Protein AF-0000000076585531 (afdb_homodimer)

pLDDT: mean 82.22, std 20.52, range [19.36, 98.75]

Nearest PDB structures (foldseek):
  4xlo-assembly1_C  TM=8.879E-01  e=3.091E-32  Streptomyces maritimus
  6fyc-assembly1_B-2  TM=8.913E-01  e=2.732E-31  Streptomyces maritimus
  6fye-assembly1_B-2  TM=8.883E-01  e=2.732E-31  Streptomyces maritimus
  6fyd-assembly1_D  TM=8.866E-01  e=3.889E-31  Streptomyces maritimus
  6fyf-assembly3_C  TM=8.862E-01  e=4.641E-31  Streptomyces maritimus

Foldseek 3Di:
DPPPDDDPPDDPPPPPPCPPPPPPPDPPPPQDADDPVLQVVLCVQADPVKDKDAPPDPVQVVVQQALANLDGADENIEIEGLFPSSQLSLLQSCVVVVFFEAEDALRLFNARQRDHHHHHHYYDLNLFDKADDVVQQKIKTWQNHFLLSHAVCQCPVPQWHAAAAQARSHTCQQQQQQFHFHLCCLPANTRVLFWAKWWFQFSNRWTWIAGCQAIFGWDQDPVRHPPIDGDPDGDSDNLLSQCSRNQGHFQTGGTTMIMGGIGRWQQKKKKKKKKFFAQDPVCPVVLVLCQQAPLALVLLVQLDSQKWWKWWAFQACQQDPPPPQPRPPSNRGRGMTMIMMMGRHHDNCSCVPRVSNVCSVPPDDVVDDVSGMDMDMDIARTPSRVSVVPHPPDSSYLKAKWKFFAFSVRSHSVVSVLVVVLLVLLCVLQPPCPPDPQCCKTWIKMKIQRAHRCHQPPPCNVSHQFAPSRSRGRIMIMTMIGGDDPVRNVSRLQSNQVSCVVVCVVGQATRPSTHYDDDNGNPPPCLQCRSRNPCNVSSLVSSCVRPVPRSTDGVSGRPDDPVVD/DPDDPDDPPDCPPPPPPCPPPPPPPDPPPPQDADDPVLQVVLCVQADPVKDKDAPPDPVQVVPQQALANLDGARENIEIEGLFPSSQLSLLQSCVVVVFFEAEDALRLFNARQRDHHHHHHYYDLNLFDKADDLVQQKIKTWQNHFLLSHAVCQCPVPQWHAAAAQARSHTCFQQQQQFHFHLCCLPANTRVLFWAKWWFQFSNRWTWIAGCQAIFGWDQDPVRPPPIDGDPDGDSDNLLSQCSRNQGHFQTGGTTMIMGGIGRWQQKKKKKKKKFFAQDPVCPVVLVLCQQAPLALVLLVQLDSQKWWKWKFFQCPQQQPPPPQDRPPSNRGRGMTMIMMMGRHHDNCSCVPRVSNVCSVPPDDPVDDVSGMDMDMDIARTPSRVSVVPHPPDSSYLKAKWKFFAFSVRSHSVVSVLVVVLLVLLCVLQPPCPPDPQCCKTWIKMKIQRAHRCHQPPPCNVSHQFAPSRSRGRIMIMTMIGGDDPVRNVSRLQSNQVSCVVVCVVGQATRPSTHYDDDNGNPPPCLQCRSRNPCSVSSLVSSCVRPVPRSTDGVSGRPDDPVVD

InterPro domains:
  IPR006093 Oxygen oxidoreductase covalent FAD-binding site [PS00862] (75-108)
  IPR006094 FAD linked oxidase, N-terminal [PF01565] (75-210)
  IPR012951 Berberine/berberine-like [PF08031] (511-549)
  IPR016166 FAD-binding domain, PCMH-type [PS51387] (71-265)
  IPR016169 FAD-binding, type PCMH, subdomain 2 [G3DSA:3.30.465.10] (42-291)
  IPR016169 FAD-binding, type PCMH, subdomain 2 [G3DSA:3.30.465.10] (484-555)
  IPR036318 FAD-binding, type PCMH-like superfamily [SSF56176] (60-265)
  IPR050416 FAD-linked Oxidoreductases in Biosynthetic Pathways [PTHR42973] (27-550)

Structure (mmCIF, N/CA/C/O backbone):
data_AF-0000000076585531-model_v1
#
loop_
_entity.id
_entity.type
_entity.pdbx_description
1 polymer 'FAD-binding PCMH-type domain-containing protein'
#
loop_
_atom_site.group_PDB
_atom_site.id
_atom_site.type_symbol
_atom_site.label_atom_id
_atom_site.label_alt_id
_atom_site.label_comp_id
_atom_site.label_asym_id
_atom_site.label_entity_id
_atom_site.label_seq_id
_atom_site.pdbx_PDB_ins_code
_atom_site.Cartn_x
_atom_site.Cartn_y
_atom_site.Cartn_z
_atom_site.occupancy
_atom_site.B_iso_or_equiv
_atom_site.auth_seq_id
_atom_site.auth_comp_id
_atom_site.auth_asym_id
_atom_site.auth_atom_id
_atom_site.pdbx_PDB_model_num
ATOM 1 N N . MET A 1 1 ? 70.5 24.875 26.531 1 22.2 1 MET A N 1
ATOM 2 C CA . MET A 1 1 ? 70 23.5 26.531 1 22.2 1 MET A CA 1
ATOM 3 C C . MET A 1 1 ? 68.438 23.453 26.375 1 22.2 1 MET A C 1
ATOM 5 O O . MET A 1 1 ? 67.875 22.375 26.359 1 22.2 1 MET A O 1
ATOM 9 N N . ALA A 1 2 ? 67.812 24.469 26.953 1 22.58 2 ALA A N 1
ATOM 10 C CA . ALA A 1 2 ? 66.375 24.688 27.141 1 22.58 2 ALA A CA 1
ATOM 11 C C . ALA A 1 2 ? 65.625 24.516 25.828 1 22.58 2 ALA A C 1
ATOM 13 O O . ALA A 1 2 ? 64.5 24.062 25.828 1 22.58 2 ALA A O 1
ATOM 14 N N . LEU A 1 3 ? 66.188 25.219 24.75 1 21.23 3 LEU A N 1
ATOM 15 C CA . LEU A 1 3 ? 65.438 25.766 23.594 1 21.23 3 LEU A CA 1
ATOM 16 C C . LEU A 1 3 ? 65.062 24.656 22.609 1 21.23 3 LEU A C 1
ATOM 18 O O . LEU A 1 3 ? 65.688 24.578 21.516 1 21.23 3 LEU A O 1
ATOM 22 N N . VAL A 1 4 ? 65.125 23.359 23.125 1 22.39 4 VAL A N 1
ATOM 23 C CA . VAL A 1 4 ? 65.062 22.172 22.297 1 22.39 4 VAL A CA 1
ATOM 24 C C . VAL A 1 4 ? 63.844 22.297 21.359 1 22.39 4 VAL A C 1
ATOM 26 O O . VAL A 1 4 ? 63.906 21.969 20.172 1 22.39 4 VAL A O 1
ATOM 29 N N . GLN A 1 5 ? 62.656 22.219 21.984 1 20.77 5 GLN A N 1
ATOM 30 C CA . GLN A 1 5 ? 61.562 21.359 21.5 1 20.77 5 GLN A CA 1
ATOM 31 C C . GLN A 1 5 ? 60.844 22.016 20.344 1 20.77 5 GLN A C 1
ATOM 33 O O . GLN A 1 5 ? 59.906 22.781 20.547 1 20.77 5 GLN A O 1
ATOM 38 N N . GLN A 1 6 ? 61.5 22.578 19.391 1 20.25 6 GLN A N 1
ATOM 39 C CA . GLN A 1 6 ? 60.938 23.406 18.328 1 20.25 6 GLN A CA 1
ATOM 40 C C . GLN A 1 6 ? 59.844 22.672 17.578 1 20.25 6 GLN A C 1
ATOM 42 O O . GLN A 1 6 ? 59.812 21.438 17.531 1 20.25 6 GLN A O 1
ATOM 47 N N . LYS A 1 7 ? 58.938 23.453 16.719 1 22.92 7 LYS A N 1
ATOM 48 C CA . LYS A 1 7 ? 57.656 23.641 16.016 1 22.92 7 LYS A CA 1
ATOM 49 C C . LYS A 1 7 ? 57.594 22.766 14.766 1 22.92 7 LYS A C 1
ATOM 51 O O . LYS A 1 7 ? 58.094 23.156 13.703 1 22.92 7 LYS A O 1
ATOM 56 N N . MET A 1 8 ? 57.938 21.562 14.766 1 19.36 8 MET A N 1
ATOM 57 C CA . MET A 1 8 ? 57.812 20.875 13.484 1 19.36 8 MET A CA 1
ATOM 58 C C . MET A 1 8 ? 56.406 20.984 12.945 1 19.36 8 MET A C 1
ATOM 60 O O . MET A 1 8 ? 55.5 20.312 13.438 1 19.36 8 MET A O 1
ATOM 64 N N . ARG A 1 9 ? 55.875 22.062 12.414 1 21.22 9 ARG A N 1
ATOM 65 C CA . ARG A 1 9 ? 54.594 22.5 11.875 1 21.22 9 ARG A CA 1
ATOM 66 C C . ARG A 1 9 ? 54.219 21.703 10.633 1 21.22 9 ARG A C 1
ATOM 68 O O . ARG A 1 9 ? 53.156 21.922 10.047 1 21.22 9 ARG A O 1
ATOM 75 N N . ILE A 1 10 ? 55.031 20.906 9.977 1 20.38 10 ILE A N 1
ATOM 76 C CA . ILE A 1 10 ? 54.75 20.938 8.539 1 20.38 10 ILE A CA 1
ATOM 77 C C . ILE A 1 10 ? 53.281 20.578 8.281 1 20.38 10 ILE A C 1
ATOM 79 O O . ILE A 1 10 ? 52.656 19.953 9.125 1 20.38 10 ILE A O 1
ATOM 83 N N . ALA A 1 11 ? 52.938 20.234 6.777 1 19.75 11 ALA A N 1
ATOM 84 C CA . ALA A 1 11 ? 52.156 20.422 5.559 1 19.75 11 ALA A CA 1
ATOM 85 C C . ALA A 1 11 ? 51.062 19.344 5.438 1 19.75 11 ALA A C 1
ATOM 87 O O . ALA A 1 11 ? 51.344 18.234 4.992 1 19.75 11 ALA A O 1
ATOM 88 N N . ALA A 1 12 ? 50.531 18.844 6.438 1 21.11 12 ALA A N 1
ATOM 89 C CA . ALA A 1 12 ? 49.562 17.828 6.086 1 21.11 12 ALA A CA 1
ATOM 90 C C . ALA A 1 12 ? 48.562 18.344 5.051 1 21.11 12 ALA A C 1
ATOM 92 O O . ALA A 1 12 ? 47.844 19.328 5.297 1 21.11 12 ALA A O 1
ATOM 93 N N . ILE A 1 13 ? 48.875 18.281 3.744 1 21.69 13 ILE A N 1
ATOM 94 C CA . ILE A 1 13 ? 48.062 18.5 2.541 1 21.69 13 ILE A CA 1
ATOM 95 C C . ILE A 1 13 ? 46.719 17.812 2.686 1 21.69 13 ILE A C 1
ATOM 97 O O . ILE A 1 13 ? 46.656 16.594 2.797 1 21.69 13 ILE A O 1
ATOM 101 N N . ALA A 1 14 ? 45.781 18.469 3.354 1 22.55 14 ALA A N 1
ATOM 102 C CA . ALA A 1 14 ? 44.375 18.125 3.332 1 22.55 14 ALA A CA 1
ATOM 103 C C . ALA A 1 14 ? 43.906 17.891 1.903 1 22.55 14 ALA A C 1
ATOM 105 O O . ALA A 1 14 ? 43.906 18.812 1.081 1 22.55 14 ALA A O 1
ATOM 106 N N . VAL A 1 15 ? 44.188 16.766 1.326 1 21.92 15 VAL A N 1
ATOM 107 C CA . VAL A 1 15 ? 43.531 16.391 0.083 1 21.92 15 VAL A CA 1
ATOM 108 C C . VAL A 1 15 ? 42.031 16.766 0.156 1 21.92 15 VAL A C 1
ATOM 110 O O . VAL A 1 15 ? 41.281 16.188 0.952 1 21.92 15 VAL A O 1
ATOM 113 N N . LEU A 1 16 ? 41.75 18.062 -0.037 1 24.06 16 LEU A N 1
ATOM 114 C CA . LEU A 1 16 ? 40.469 18.625 -0.363 1 24.06 16 LEU A CA 1
ATOM 115 C C . LEU A 1 16 ? 39.781 17.828 -1.474 1 24.06 16 LEU A C 1
ATOM 117 O O . LEU A 1 16 ? 40.25 17.828 -2.615 1 24.06 16 LEU A O 1
ATOM 121 N N . LEU A 1 17 ? 39.438 16.641 -1.164 1 25.02 17 LEU A N 1
ATOM 122 C CA . LEU A 1 17 ? 38.531 16.062 -2.146 1 25.02 17 LEU A CA 1
ATOM 123 C C . LEU A 1 17 ? 37.406 17.031 -2.521 1 25.02 17 LEU A C 1
ATOM 125 O O . LEU A 1 17 ? 36.594 17.391 -1.678 1 25.02 17 LEU A O 1
ATOM 129 N N . LEU A 1 18 ? 37.688 17.953 -3.451 1 24.36 18 LEU A N 1
ATOM 130 C CA . LEU A 1 18 ? 36.844 18.875 -4.191 1 24.36 18 LEU A CA 1
ATOM 131 C C . LEU A 1 18 ? 35.656 18.141 -4.789 1 24.36 18 LEU A C 1
ATOM 133 O O . LEU A 1 18 ? 35.812 17.344 -5.715 1 24.36 18 LEU A O 1
ATOM 137 N N . CYS A 1 19 ? 34.844 17.641 -3.959 1 27.42 19 CYS A N 1
ATOM 138 C CA . CYS A 1 19 ? 33.562 17.5 -4.598 1 27.42 19 CYS A CA 1
ATOM 139 C C . CYS A 1 19 ? 33.094 18.812 -5.207 1 27.42 19 CYS A C 1
ATOM 141 O O . CYS A 1 19 ? 32.688 19.734 -4.488 1 27.42 19 CYS A O 1
ATOM 143 N N . SER A 1 20 ? 33.906 19.359 -6.223 1 26.06 20 SER A N 1
ATOM 144 C CA . SER A 1 20 ? 33.406 20.516 -6.957 1 26.06 20 SER A CA 1
ATOM 145 C C . SER A 1 20 ? 31.922 20.406 -7.262 1 26.06 20 SER A C 1
ATOM 147 O O . SER A 1 20 ? 31.469 19.375 -7.789 1 26.06 20 SER A O 1
ATOM 149 N N . VAL A 1 21 ? 31.297 21.156 -6.617 1 29.5 21 VAL A N 1
ATOM 150 C CA . VAL A 1 21 ? 29.906 21.484 -6.91 1 29.5 21 VAL A CA 1
ATOM 151 C C . VAL A 1 21 ? 29.797 22.031 -8.336 1 29.5 21 VAL A C 1
ATOM 153 O O . VAL A 1 21 ? 30.016 23.219 -8.562 1 29.5 21 VAL A O 1
ATOM 156 N N . ALA A 1 22 ? 30.469 21.547 -9.406 1 26.53 22 ALA A N 1
ATOM 157 C CA . ALA A 1 22 ? 29.922 22.078 -10.656 1 26.53 22 ALA A CA 1
ATOM 158 C C . ALA A 1 22 ? 28.406 21.938 -10.688 1 26.53 22 ALA A C 1
ATOM 160 O O . ALA A 1 22 ? 27.875 20.844 -10.5 1 26.53 22 ALA A O 1
ATOM 161 N N . ALA A 1 23 ? 27.719 23.047 -10.422 1 28.56 23 ALA A N 1
ATOM 162 C CA . ALA A 1 23 ? 26.359 23.328 -10.836 1 28.56 23 ALA A CA 1
ATOM 163 C C . ALA A 1 23 ? 26.109 22.875 -12.273 1 28.56 23 ALA A C 1
ATOM 165 O O . ALA A 1 23 ? 26.281 23.641 -13.219 1 28.56 23 ALA A O 1
ATOM 166 N N . SER A 1 24 ? 26.812 21.922 -12.859 1 28.08 24 SER A N 1
ATOM 167 C CA . SER A 1 24 ? 26.391 21.656 -14.227 1 28.08 24 SER A CA 1
ATOM 168 C C . SER A 1 24 ? 24.875 21.5 -14.32 1 28.08 24 SER A C 1
ATOM 170 O O . SER A 1 24 ? 24.234 21.047 -13.375 1 28.08 24 SER A O 1
ATOM 172 N N . VAL A 1 25 ? 24.156 22.281 -15.227 1 28.09 25 VAL A N 1
ATOM 173 C CA . VAL A 1 25 ? 22.781 22.219 -15.695 1 28.09 25 VAL A CA 1
ATOM 174 C C . VAL A 1 25 ? 22.312 20.766 -15.734 1 28.09 25 VAL A C 1
ATOM 176 O O . VAL A 1 25 ? 21.109 20.5 -15.742 1 28.09 25 VAL A O 1
ATOM 179 N N . HIS A 1 26 ? 23.172 19.875 -16.391 1 28.83 26 HIS A N 1
ATOM 180 C CA . HIS A 1 26 ? 22.703 18.531 -16.719 1 28.83 26 HIS A CA 1
ATOM 181 C C . HIS A 1 26 ? 22.609 17.656 -15.469 1 28.83 26 HIS A C 1
ATOM 183 O O . HIS A 1 26 ? 23.453 17.75 -14.578 1 28.83 26 HIS A O 1
ATOM 189 N N . GLY A 1 27 ? 21.484 17.156 -14.977 1 33.09 27 GLY A N 1
ATOM 190 C CA . GLY A 1 27 ? 20.75 16.297 -14.062 1 33.09 27 GLY A CA 1
ATOM 191 C C . GLY A 1 27 ? 21.578 15.125 -13.555 1 33.09 27 GLY A C 1
ATOM 192 O O . GLY A 1 27 ? 21.047 14.148 -13.039 1 33.09 27 GLY A O 1
ATOM 193 N N . GLN A 1 28 ? 22.812 14.961 -13.977 1 34.81 28 GLN A N 1
ATOM 194 C CA . GLN A 1 28 ? 23.375 13.688 -13.555 1 34.81 28 GLN A CA 1
ATOM 195 C C . GLN A 1 28 ? 23.75 13.703 -12.078 1 34.81 28 GLN A C 1
ATOM 197 O O . GLN A 1 28 ? 24.828 14.18 -11.711 1 34.81 28 GLN A O 1
ATOM 202 N N . GLN A 1 29 ? 22.922 14 -11.133 1 38.5 29 GLN A N 1
ATOM 203 C CA . GLN A 1 29 ? 23.266 13.977 -9.711 1 38.5 29 GLN A CA 1
ATOM 204 C C . GLN A 1 29 ? 23.906 12.641 -9.328 1 38.5 29 GLN A C 1
ATOM 206 O O . GLN A 1 29 ? 23.266 11.586 -9.445 1 38.5 29 GLN A O 1
ATOM 211 N N . GLN A 1 30 ? 25.156 12.445 -9.523 1 41.59 30 GLN A N 1
ATOM 212 C CA . GLN A 1 30 ? 25.844 11.375 -8.812 1 41.59 30 GLN A CA 1
ATOM 213 C C . GLN A 1 30 ? 25.391 11.305 -7.352 1 41.59 30 GLN A C 1
ATOM 215 O O . GLN A 1 30 ? 25.219 12.344 -6.699 1 41.59 30 GLN A O 1
ATOM 220 N N . GLN A 1 31 ? 24.641 10.406 -6.953 1 52.28 31 GLN A N 1
ATOM 221 C CA . GLN A 1 31 ? 24.328 10.25 -5.539 1 52.28 31 GLN A CA 1
ATOM 222 C C . GLN A 1 31 ? 25.531 10.578 -4.664 1 52.28 31 GLN A C 1
ATOM 224 O O . GLN A 1 31 ? 26.484 9.797 -4.598 1 52.28 31 GLN A O 1
ATOM 229 N N . CYS A 1 32 ? 25.828 11.875 -4.391 1 58.28 32 CYS A N 1
ATOM 230 C CA . CYS A 1 32 ? 26.891 12.266 -3.471 1 58.28 32 CYS A CA 1
ATOM 231 C C . CYS A 1 32 ? 26.688 11.656 -2.092 1 58.28 32 CYS A C 1
ATOM 233 O O . CYS A 1 32 ? 25.578 11.734 -1.54 1 58.28 32 CYS A O 1
ATOM 235 N N . ARG A 1 33 ? 27.406 10.555 -1.757 1 67.88 33 ARG A N 1
ATOM 236 C CA . ARG A 1 33 ? 27.438 9.938 -0.435 1 67.88 33 ARG A CA 1
ATOM 237 C C . ARG A 1 33 ? 28.359 10.703 0.511 1 67.88 33 ARG A C 1
ATOM 239 O O . ARG A 1 33 ? 29.391 11.211 0.095 1 67.88 33 ARG A O 1
ATOM 246 N N . LEU A 1 34 ? 27.75 10.898 1.675 1 79.25 34 LEU A N 1
ATOM 247 C CA . LEU A 1 34 ? 28.609 11.438 2.727 1 79.25 34 LEU A CA 1
ATOM 248 C C . LEU A 1 34 ? 29.859 10.586 2.912 1 79.25 34 LEU A C 1
ATOM 250 O O . LEU A 1 34 ? 29.766 9.367 3.102 1 79.25 34 LEU A O 1
ATOM 254 N N . GLY A 1 35 ? 31 11.102 2.742 1 79.44 35 GLY A N 1
ATOM 255 C CA . GLY A 1 35 ? 32.219 10.359 2.955 1 79.44 35 GLY A CA 1
ATOM 256 C C . GLY A 1 35 ? 32.312 9.719 4.328 1 79.44 35 GLY A C 1
ATOM 257 O O . GLY A 1 35 ? 31.703 10.211 5.285 1 79.44 35 GLY A O 1
ATOM 258 N N . ASP A 1 36 ? 33.031 8.711 4.453 1 85.62 36 ASP A N 1
ATOM 259 C CA . ASP A 1 36 ? 33.156 7.934 5.684 1 85.62 36 ASP A CA 1
ATOM 260 C C . ASP A 1 36 ? 33.656 8.812 6.832 1 85.62 36 ASP A C 1
ATOM 262 O O . ASP A 1 36 ? 33.188 8.68 7.965 1 85.62 36 ASP A O 1
ATOM 266 N N . SER A 1 37 ? 34.594 9.68 6.555 1 89.06 37 SER A N 1
ATOM 267 C CA . SER A 1 37 ? 35.125 10.555 7.594 1 89.06 37 SER A CA 1
ATOM 268 C C . SER A 1 37 ? 34.062 11.516 8.109 1 89.06 37 SER A C 1
ATOM 270 O O . SER A 1 37 ? 33.938 11.727 9.32 1 89.06 37 SER A O 1
ATOM 272 N N . LEU A 1 38 ? 33.312 12.078 7.203 1 92 38 LEU A N 1
ATOM 273 C CA . LEU A 1 38 ? 32.25 13 7.59 1 92 38 LEU A CA 1
ATOM 274 C C . LEU A 1 38 ? 31.141 12.266 8.344 1 92 38 LEU A C 1
ATOM 276 O O . LEU A 1 38 ? 30.578 12.805 9.305 1 92 38 LEU A O 1
ATOM 280 N N . ALA A 1 39 ? 30.906 11.078 7.91 1 93.19 39 ALA A N 1
ATOM 281 C CA . ALA A 1 39 ? 29.906 10.266 8.609 1 93.19 39 ALA A CA 1
ATOM 282 C C . ALA A 1 39 ? 30.344 9.977 10.047 1 93.19 39 ALA A C 1
ATOM 284 O O . ALA A 1 39 ? 29.531 10.055 10.977 1 93.19 39 ALA A O 1
ATOM 285 N N . ALA A 1 40 ? 31.578 9.656 10.211 1 94 40 ALA A N 1
ATOM 286 C CA . ALA A 1 40 ? 32.125 9.398 11.539 1 94 40 ALA A CA 1
ATOM 287 C C . ALA A 1 40 ? 32.062 10.648 12.406 1 94 40 ALA A C 1
ATOM 289 O O . ALA A 1 40 ? 31.75 10.578 13.594 1 94 40 ALA A O 1
ATOM 290 N N . GLU A 1 41 ? 32.375 11.781 11.805 1 95.62 41 GLU A N 1
ATOM 291 C CA . GLU A 1 41 ? 32.281 13.055 12.516 1 95.62 41 GLU A CA 1
ATOM 292 C C . GLU A 1 41 ? 30.859 13.32 12.992 1 95.62 41 GLU A C 1
ATOM 294 O O . GLU A 1 41 ? 30.641 13.688 14.148 1 95.62 41 GLU A O 1
ATOM 299 N N . LEU A 1 42 ? 29.938 13.141 12.109 1 97.19 42 LEU A N 1
ATOM 300 C CA . LEU A 1 42 ? 28.531 13.336 12.461 1 97.19 42 LEU A CA 1
ATOM 301 C C . LEU A 1 42 ? 28.125 12.43 13.617 1 97.19 42 LEU A C 1
ATOM 303 O O . LEU A 1 42 ? 27.531 12.883 14.594 1 97.19 42 LEU A O 1
ATOM 307 N N . ARG A 1 43 ? 28.516 11.188 13.531 1 96.31 43 ARG A N 1
ATOM 308 C CA . ARG A 1 43 ? 28.188 10.211 14.562 1 96.31 43 ARG A CA 1
ATOM 309 C C . ARG A 1 43 ? 28.766 10.609 15.914 1 96.31 43 ARG A C 1
ATOM 311 O O . ARG A 1 43 ? 28.125 10.453 16.953 1 96.31 43 ARG A O 1
ATOM 318 N N . SER A 1 44 ? 29.922 11.109 15.867 1 96.25 44 SER A N 1
ATOM 319 C CA . SER A 1 44 ? 30.609 11.461 17.109 1 96.25 44 SER A CA 1
ATOM 320 C C . SER A 1 44 ? 29.922 12.633 17.797 1 96.25 44 SER A C 1
ATOM 322 O O . SER A 1 44 ? 30.125 12.844 19 1 96.25 44 SER A O 1
ATOM 324 N N . GLN A 1 45 ? 29.172 13.414 17.078 1 95.75 45 GLN A N 1
ATOM 325 C CA . GLN A 1 45 ? 28.531 14.602 17.625 1 95.75 45 GLN A CA 1
ATOM 326 C C . GLN A 1 45 ? 27.141 14.266 18.188 1 95.75 45 GLN A C 1
ATOM 328 O O . GLN A 1 45 ? 26.5 15.102 18.812 1 95.75 45 GLN A O 1
ATOM 333 N N . LEU A 1 46 ? 26.688 13.047 17.938 1 96.12 46 LEU A N 1
ATOM 334 C CA . LEU A 1 46 ? 25.344 12.641 18.344 1 96.12 46 LEU A CA 1
ATOM 335 C C . LEU A 1 46 ? 25.406 11.648 19.5 1 96.12 46 LEU A C 1
ATOM 337 O O . LEU A 1 46 ? 26.438 11.008 19.719 1 96.12 46 LEU A O 1
ATOM 341 N N . ARG A 1 47 ? 24.344 11.562 20.188 1 93.06 47 ARG A N 1
ATOM 342 C CA . ARG A 1 47 ? 24.234 10.547 21.234 1 93.06 47 ARG A CA 1
ATOM 343 C C . ARG A 1 47 ? 24.188 9.148 20.625 1 93.06 47 ARG A C 1
ATOM 345 O O . ARG A 1 47 ? 23.719 8.969 19.5 1 93.06 47 ARG A O 1
ATOM 352 N N . PRO A 1 48 ? 24.656 8.164 21.438 1 92.38 48 PRO A N 1
ATOM 353 C CA . PRO A 1 48 ? 24.703 6.793 20.922 1 92.38 48 PRO A CA 1
ATOM 354 C C . PRO A 1 48 ? 23.312 6.238 20.578 1 92.38 48 PRO A C 1
ATOM 356 O O . PRO A 1 48 ? 23.203 5.336 19.75 1 92.38 48 PRO A O 1
ATOM 359 N N . GLU A 1 49 ? 22.312 6.777 21.188 1 92.94 49 GLU A N 1
ATOM 360 C CA . GLU A 1 49 ? 20.953 6.301 20.953 1 92.94 49 GLU A CA 1
ATOM 361 C C . GLU A 1 49 ? 20.422 6.805 19.625 1 92.94 49 GLU A C 1
ATOM 363 O O . GLU A 1 49 ? 19.406 6.305 19.125 1 92.94 49 GLU A O 1
ATOM 368 N N . SER A 1 50 ? 21.062 7.824 19.078 1 95.25 50 SER A N 1
ATOM 369 C CA . SER A 1 50 ? 20.672 8.344 17.781 1 95.25 50 SER A CA 1
ATOM 370 C C . SER A 1 50 ? 21.156 7.441 16.656 1 95.25 50 SER A C 1
ATOM 372 O O . SER A 1 50 ? 22.172 6.766 16.797 1 95.25 50 SER A O 1
ATOM 374 N N . LEU A 1 51 ? 20.375 7.379 15.594 1 94.69 51 LEU A N 1
ATOM 375 C CA . LEU A 1 51 ? 20.734 6.562 14.445 1 94.69 51 LEU A CA 1
ATOM 376 C C . LEU A 1 51 ? 21.266 7.43 13.305 1 94.69 51 LEU A C 1
ATOM 378 O O . LEU A 1 51 ? 20.734 8.516 13.055 1 94.69 51 LEU A O 1
ATOM 382 N N . VAL A 1 52 ? 22.312 7.02 12.68 1 96.44 52 VAL A N 1
ATOM 383 C CA . VAL A 1 52 ? 22.844 7.594 11.453 1 96.44 52 VAL A CA 1
ATOM 384 C C . VAL A 1 52 ? 22.859 6.535 10.352 1 96.44 52 VAL A C 1
ATOM 386 O O . VAL A 1 52 ? 23.609 5.559 10.422 1 96.44 52 VAL A O 1
ATOM 389 N N . LEU A 1 53 ? 21.969 6.73 9.391 1 95.06 53 LEU A N 1
ATOM 390 C CA . LEU A 1 53 ? 21.828 5.766 8.305 1 95.06 53 LEU A CA 1
ATOM 391 C C . LEU A 1 53 ? 22.484 6.277 7.031 1 95.06 53 LEU A C 1
ATOM 393 O O . LEU A 1 53 ? 22.188 7.387 6.574 1 95.06 53 LEU A O 1
ATOM 397 N N . LEU A 1 54 ? 23.344 5.453 6.488 1 93.5 54 LEU A N 1
ATOM 398 C CA . LEU A 1 54 ? 24.062 5.797 5.266 1 93.5 54 LEU A CA 1
ATOM 399 C C . LEU A 1 54 ? 23.562 4.965 4.09 1 93.5 54 LEU A C 1
ATOM 401 O O . LEU A 1 54 ? 23.031 3.869 4.281 1 93.5 54 LEU A O 1
ATOM 405 N N . PRO A 1 55 ? 23.703 5.555 2.893 1 87.12 55 PRO A N 1
ATOM 406 C CA . PRO A 1 55 ? 23.25 4.82 1.708 1 87.12 55 PRO A CA 1
ATOM 407 C C . PRO A 1 55 ? 23.797 3.396 1.65 1 87.12 55 PRO A C 1
ATOM 409 O O . PRO A 1 55 ? 24.906 3.135 2.113 1 87.12 55 PRO A O 1
ATOM 412 N N . PHE A 1 56 ? 22.938 2.439 1.213 1 78.88 56 PHE A N 1
ATOM 413 C CA . PHE A 1 56 ? 23.219 1.051 0.867 1 78.88 56 PHE A CA 1
ATOM 414 C C . PHE A 1 56 ? 23.156 0.161 2.102 1 78.88 56 PHE A C 1
ATOM 416 O O . PHE A 1 56 ? 23.234 -1.064 1.997 1 78.88 56 PHE A O 1
ATOM 423 N N . SER A 1 57 ? 23.078 0.839 3.316 1 86.38 57 SER A N 1
ATOM 424 C CA . SER A 1 57 ? 22.719 -0.017 4.441 1 86.38 57 SER A CA 1
ATOM 425 C C . SER A 1 57 ? 21.266 -0.496 4.332 1 86.38 57 SER A C 1
ATOM 427 O O . SER A 1 57 ? 20.438 0.161 3.701 1 86.38 57 SER A O 1
ATOM 429 N N . ALA A 1 58 ? 21.031 -1.653 4.934 1 87.38 58 ALA A N 1
ATOM 430 C CA . ALA A 1 58 ? 19.672 -2.189 4.914 1 87.38 58 ALA A CA 1
ATOM 431 C C . ALA A 1 58 ? 18.688 -1.229 5.582 1 87.38 58 ALA A C 1
ATOM 433 O O . ALA A 1 58 ? 17.578 -1.034 5.098 1 87.38 58 ALA A O 1
ATOM 434 N N . ALA A 1 59 ? 19.141 -0.656 6.637 1 89.62 59 ALA A N 1
ATOM 435 C CA . ALA A 1 59 ? 18.281 0.272 7.363 1 89.62 59 ALA A CA 1
ATOM 436 C C . ALA A 1 59 ? 17.984 1.512 6.523 1 89.62 59 ALA A C 1
ATOM 438 O O . ALA A 1 59 ? 16.844 2.004 6.516 1 89.62 59 ALA A O 1
ATOM 439 N N . TYR A 1 60 ? 19 2.059 5.809 1 92 60 TYR A N 1
ATOM 440 C CA . TYR A 1 60 ? 18.812 3.193 4.914 1 92 60 TYR A CA 1
ATOM 441 C C . TYR A 1 60 ? 17.797 2.857 3.82 1 92 60 TYR A C 1
ATOM 443 O O . TYR A 1 60 ? 16.875 3.633 3.559 1 92 60 TYR A O 1
ATOM 451 N N . ARG A 1 61 ? 17.891 1.674 3.293 1 89.25 61 ARG A N 1
ATOM 452 C CA . ARG A 1 61 ? 17.047 1.246 2.182 1 89.25 61 ARG A CA 1
ATOM 453 C C . ARG A 1 61 ? 15.594 1.127 2.617 1 89.25 61 ARG A C 1
ATOM 455 O O . ARG A 1 61 ? 14.68 1.409 1.836 1 89.25 61 ARG A O 1
ATOM 462 N N . ARG A 1 62 ? 15.406 0.742 3.83 1 88.25 62 ARG A N 1
ATOM 463 C CA . ARG A 1 62 ? 14.047 0.658 4.352 1 88.25 62 ARG A CA 1
ATOM 464 C C . ARG A 1 62 ? 13.484 2.045 4.641 1 88.25 62 ARG A C 1
ATOM 466 O O . ARG A 1 62 ? 12.312 2.32 4.348 1 88.25 62 ARG A O 1
ATOM 473 N N . ASP A 1 63 ? 14.305 2.9 5.086 1 89.94 63 ASP A N 1
ATOM 474 C CA . ASP A 1 63 ? 13.836 4.176 5.625 1 89.94 63 ASP A CA 1
ATOM 475 C C . ASP A 1 63 ? 13.555 5.176 4.508 1 89.94 63 ASP A C 1
ATOM 477 O O . ASP A 1 63 ? 12.75 6.094 4.676 1 89.94 63 ASP A O 1
ATOM 481 N N . ILE A 1 64 ? 14.195 5.035 3.377 1 90.19 64 ILE A N 1
ATOM 482 C CA . ILE A 1 64 ? 14.07 6.035 2.32 1 90.19 64 ILE A CA 1
ATOM 483 C C . ILE A 1 64 ? 12.734 5.875 1.61 1 90.19 64 ILE A C 1
ATOM 485 O O . ILE A 1 64 ? 12.312 6.754 0.857 1 90.19 64 ILE A O 1
ATOM 489 N N . VAL A 1 65 ? 12.133 4.727 1.785 1 87.62 65 VAL A N 1
ATOM 490 C CA . VAL A 1 65 ? 10.844 4.504 1.132 1 87.62 65 VAL A CA 1
ATOM 491 C C . VAL A 1 65 ? 9.766 5.336 1.823 1 87.62 65 VAL A C 1
ATOM 493 O O . VAL A 1 65 ? 9.484 5.141 3.008 1 87.62 65 VAL A O 1
ATOM 496 N N . LEU A 1 66 ? 9.211 6.195 1.033 1 87.38 66 LEU A N 1
ATOM 497 C CA . LEU A 1 66 ? 8.172 7.066 1.569 1 87.38 66 LEU A CA 1
ATOM 498 C C . LEU A 1 66 ? 6.809 6.387 1.507 1 87.38 66 LEU A C 1
ATOM 500 O O . LEU A 1 66 ? 6.641 5.383 0.811 1 87.38 66 LEU A O 1
ATOM 504 N N . ARG A 1 67 ? 5.852 6.898 2.283 1 83.56 67 ARG A N 1
ATOM 505 C CA . ARG A 1 67 ? 4.477 6.422 2.195 1 83.56 67 ARG A CA 1
ATOM 506 C C . ARG A 1 67 ? 3.898 6.672 0.805 1 83.56 67 ARG A C 1
ATOM 508 O O . ARG A 1 67 ? 3.176 5.828 0.267 1 83.56 67 ARG A O 1
ATOM 515 N N . SER A 1 68 ? 4.133 7.863 0.297 1 85.5 68 SER A N 1
ATOM 516 C CA . SER A 1 68 ? 3.814 8.141 -1.101 1 85.5 68 SER A CA 1
ATOM 517 C C . SER A 1 68 ? 4.887 7.582 -2.031 1 85.5 68 SER A C 1
ATOM 519 O O . SER A 1 68 ? 5.789 8.312 -2.449 1 85.5 68 SER A O 1
ATOM 521 N N . THR A 1 69 ? 4.746 6.395 -2.455 1 86.25 69 THR A N 1
ATOM 522 C CA . THR A 1 69 ? 5.816 5.645 -3.104 1 86.25 69 THR A CA 1
ATOM 523 C C . THR A 1 69 ? 6.012 6.117 -4.539 1 86.25 69 THR A C 1
ATOM 525 O O . THR A 1 69 ? 6.922 5.652 -5.234 1 86.25 69 THR A O 1
ATOM 528 N N . ASN A 1 70 ? 5.227 7.078 -4.965 1 84.56 70 ASN A N 1
ATOM 529 C CA . ASN A 1 70 ? 5.457 7.734 -6.246 1 84.56 70 ASN A CA 1
ATOM 530 C C . ASN A 1 70 ? 6.719 8.594 -6.215 1 84.56 70 ASN A C 1
ATOM 532 O O . ASN A 1 70 ? 7.254 8.953 -7.266 1 84.56 70 ASN A O 1
ATOM 536 N N . PHE A 1 71 ? 7.109 8.945 -4.996 1 87.44 71 PHE A N 1
ATOM 537 C CA . PHE A 1 71 ? 8.227 9.867 -4.844 1 87.44 71 PHE A CA 1
ATOM 538 C C . PHE A 1 71 ? 9.414 9.18 -4.188 1 87.44 71 PHE A C 1
ATOM 540 O O . PHE A 1 71 ? 9.266 8.508 -3.164 1 87.44 71 PHE A O 1
ATOM 547 N N . GLN A 1 72 ? 10.547 9.258 -4.914 1 85.75 72 GLN A N 1
ATOM 548 C CA . GLN A 1 72 ? 11.789 8.719 -4.379 1 85.75 72 GLN A CA 1
ATOM 549 C C . GLN A 1 72 ? 12.875 9.797 -4.312 1 85.75 72 GLN A C 1
ATOM 551 O O . GLN A 1 72 ? 13.008 10.609 -5.23 1 85.75 72 GLN A O 1
ATOM 556 N N . SER A 1 73 ? 13.445 9.914 -3.199 1 90.19 73 SER A N 1
ATOM 557 C CA . SER A 1 73 ? 14.609 10.773 -3.027 1 90.19 73 SER A CA 1
ATOM 558 C C . SER A 1 73 ? 15.711 10.07 -2.232 1 90.19 73 SER A C 1
ATOM 560 O O . SER A 1 73 ? 15.438 9.102 -1.519 1 90.19 73 SER A O 1
ATOM 562 N N . TYR A 1 74 ? 16.875 10.508 -2.453 1 90.69 74 TYR A N 1
ATOM 563 C CA . TYR A 1 74 ? 18.047 9.852 -1.869 1 90.69 74 TYR A CA 1
ATOM 564 C C . TYR A 1 74 ? 18.875 10.844 -1.069 1 90.69 74 TYR A C 1
ATOM 566 O O . TYR A 1 74 ? 19.859 11.391 -1.576 1 90.69 74 TYR A O 1
ATOM 574 N N . PRO A 1 75 ? 18.562 11.016 0.213 1 94.31 75 PRO A N 1
ATOM 575 C CA . PRO A 1 75 ? 19.406 11.844 1.07 1 94.31 75 PRO A CA 1
ATOM 576 C C . PRO A 1 75 ? 20.828 11.289 1.197 1 94.31 75 PRO A C 1
ATOM 578 O O . PRO A 1 75 ? 21.047 10.086 1.035 1 94.31 75 PRO A O 1
ATOM 581 N N . GLN A 1 76 ? 21.781 12.18 1.48 1 94.69 76 GLN A N 1
ATOM 582 C CA . GLN A 1 76 ? 23.156 11.734 1.701 1 94.69 76 GLN A CA 1
ATOM 583 C C . GLN A 1 76 ? 23.281 10.977 3.018 1 94.69 76 GLN A C 1
ATOM 585 O O . GLN A 1 76 ? 24.156 10.117 3.162 1 94.69 76 GLN A O 1
ATOM 590 N N . VAL A 1 77 ? 22.484 11.352 3.889 1 96.31 77 VAL A N 1
ATOM 591 C CA . VAL A 1 77 ? 22.469 10.742 5.215 1 96.31 77 VAL A CA 1
ATOM 592 C C . VAL A 1 77 ? 21.109 10.961 5.875 1 96.31 77 VAL A C 1
ATOM 594 O O . VAL A 1 77 ? 20.469 11.984 5.648 1 96.31 77 VAL A O 1
ATOM 597 N N . ILE A 1 78 ? 20.656 9.945 6.617 1 96.94 78 ILE A N 1
ATOM 598 C CA . ILE A 1 78 ? 19.453 10.062 7.43 1 96.94 78 ILE A CA 1
ATOM 599 C C . ILE A 1 78 ? 19.828 10 8.914 1 96.94 78 ILE A C 1
ATOM 601 O O . ILE A 1 78 ? 20.531 9.078 9.344 1 96.94 78 ILE A O 1
ATOM 605 N N . VAL A 1 79 ? 19.375 10.953 9.672 1 98.06 79 VAL A N 1
ATOM 606 C CA . VAL A 1 79 ? 19.625 11 11.109 1 98.06 79 VAL A CA 1
ATOM 607 C C . VAL A 1 79 ? 18.312 10.852 11.867 1 98.06 79 VAL A C 1
ATOM 609 O O . VAL A 1 79 ? 17.344 11.555 11.586 1 98.06 79 VAL A O 1
ATOM 612 N N . HIS A 1 80 ? 18.234 9.898 12.773 1 97.12 80 HIS A N 1
ATOM 613 C CA . HIS A 1 80 ? 17.188 9.797 13.781 1 97.12 80 HIS A CA 1
ATOM 614 C C . HIS A 1 80 ? 17.672 10.289 15.141 1 97.12 80 HIS A C 1
ATOM 616 O O . HIS A 1 80 ? 18.172 9.5 15.945 1 97.12 80 HIS A O 1
ATOM 622 N N . PRO A 1 81 ? 17.5 11.539 15.406 1 96.5 81 PRO A N 1
ATOM 623 C CA . PRO A 1 81 ? 17.984 12.055 16.688 1 96.5 81 PRO A CA 1
ATOM 624 C C . PRO A 1 81 ? 17.188 11.531 17.875 1 96.5 81 PRO A C 1
ATOM 626 O O . PRO A 1 81 ? 15.945 11.523 17.828 1 96.5 81 PRO A O 1
ATOM 629 N N . ALA A 1 82 ? 17.875 11.172 18.922 1 93.44 82 ALA A N 1
ATOM 630 C CA . ALA A 1 82 ? 17.219 10.648 20.109 1 93.44 82 ALA A CA 1
ATOM 631 C C . ALA A 1 82 ? 16.875 11.773 21.094 1 93.44 82 ALA A C 1
ATOM 633 O O . ALA A 1 82 ? 15.992 11.625 21.938 1 93.44 82 ALA A O 1
ATOM 634 N N . LYS A 1 83 ? 17.625 12.812 20.922 1 92.19 83 LYS A N 1
ATOM 635 C CA . LYS A 1 83 ? 17.422 13.977 21.781 1 92.19 83 LYS A CA 1
ATOM 636 C C . LYS A 1 83 ? 17.5 15.273 20.969 1 92.19 83 LYS A C 1
ATOM 638 O O . LYS A 1 83 ? 18.031 15.289 19.859 1 92.19 83 LYS A O 1
ATOM 643 N N . VAL A 1 84 ? 17 16.312 21.594 1 93.5 84 VAL A N 1
ATOM 644 C CA . VAL A 1 84 ? 16.938 17.625 20.953 1 93.5 84 VAL A CA 1
ATOM 645 C C . VAL A 1 84 ? 18.359 18.109 20.641 1 93.5 84 VAL A C 1
ATOM 647 O O . VAL A 1 84 ? 18.609 18.703 19.594 1 93.5 84 VAL A O 1
ATOM 650 N N . LYS A 1 85 ? 19.281 17.859 21.516 1 92.44 85 LYS A N 1
ATOM 651 C CA . LYS A 1 85 ? 20.672 18.266 21.297 1 92.44 85 LYS A CA 1
ATOM 652 C C . LYS A 1 85 ? 21.234 17.672 20.016 1 92.44 85 LYS A C 1
ATOM 654 O O . LYS A 1 85 ? 22.062 18.281 19.344 1 92.44 85 LYS A O 1
ATOM 659 N N . ASP A 1 86 ? 20.797 16.484 19.75 1 95.06 86 ASP A N 1
ATOM 660 C CA . ASP A 1 86 ? 21.281 15.797 18.547 1 95.06 86 ASP A CA 1
ATOM 661 C C . ASP A 1 86 ? 20.703 16.438 17.281 1 95.06 86 ASP A C 1
ATOM 663 O O . ASP A 1 86 ? 21.344 16.406 16.234 1 95.06 86 ASP A O 1
ATOM 667 N N . VAL A 1 87 ? 19.484 17 17.391 1 96.44 87 VAL A N 1
ATOM 668 C CA . VAL A 1 87 ? 18.938 17.766 16.266 1 96.44 87 VAL A CA 1
ATOM 669 C C . VAL A 1 87 ? 19.812 19 16 1 96.44 87 VAL A C 1
ATOM 671 O O . VAL A 1 87 ? 20.156 19.281 14.859 1 96.44 87 VAL A O 1
ATOM 674 N N . VAL A 1 88 ? 20.141 19.703 17.047 1 95.12 88 VAL A N 1
ATOM 675 C CA . VAL A 1 88 ? 20.984 20.891 16.938 1 95.12 88 VAL A CA 1
ATOM 676 C C . VAL A 1 88 ? 22.312 20.516 16.281 1 95.12 88 VAL A C 1
ATOM 678 O O . VAL A 1 88 ? 22.75 21.172 15.336 1 95.12 88 VAL A O 1
ATOM 681 N N . ALA A 1 89 ? 22.906 19.453 16.75 1 96 89 ALA A N 1
ATOM 682 C CA . ALA A 1 89 ? 24.203 19 16.234 1 96 89 ALA A CA 1
ATOM 683 C C . ALA A 1 89 ? 24.094 18.656 14.75 1 96 89 ALA A C 1
ATOM 685 O O . ALA A 1 89 ? 24.984 19.016 13.961 1 96 89 ALA A O 1
ATOM 686 N N . ALA A 1 90 ? 23.047 17.953 14.383 1 97.69 90 ALA A N 1
ATOM 687 C CA . ALA A 1 90 ? 22.859 17.547 12.992 1 97.69 90 ALA A CA 1
ATOM 688 C C . ALA A 1 90 ? 22.688 18.75 12.078 1 97.69 90 ALA A C 1
ATOM 690 O O . ALA A 1 90 ? 23.25 18.812 10.992 1 97.69 90 ALA A O 1
ATOM 691 N N . VAL A 1 91 ? 21.891 19.719 12.523 1 97.62 91 VAL A N 1
ATOM 692 C CA . VAL A 1 91 ? 21.641 20.922 11.727 1 97.62 91 VAL A CA 1
ATOM 693 C C . VAL A 1 91 ? 22.938 21.719 11.586 1 97.62 91 VAL A C 1
ATOM 695 O O . VAL A 1 91 ? 23.25 22.219 10.508 1 97.62 91 VAL A O 1
ATOM 698 N N . ARG A 1 92 ? 23.672 21.891 12.609 1 97.06 92 ARG A N 1
ATOM 699 C CA . ARG A 1 92 ? 24.953 22.609 12.555 1 97.06 92 ARG A CA 1
ATOM 700 C C . ARG A 1 92 ? 25.938 21.906 11.648 1 97.06 92 ARG A C 1
ATOM 702 O O . ARG A 1 92 ? 26.703 22.547 10.922 1 97.06 92 ARG A O 1
ATOM 709 N N . PHE A 1 93 ? 25.984 20.609 11.766 1 97.19 93 PHE A N 1
ATOM 710 C CA . PHE A 1 93 ? 26.812 19.828 10.867 1 97.19 93 PHE A CA 1
ATOM 711 C C . PHE A 1 93 ? 26.453 20.109 9.414 1 97.19 93 PHE A C 1
ATOM 713 O O . PHE A 1 93 ? 27.344 20.297 8.57 1 97.19 93 PHE A O 1
ATOM 720 N N . ALA A 1 94 ? 25.125 20.062 9.148 1 97 94 ALA A N 1
ATOM 721 C CA . ALA A 1 94 ? 24.672 20.359 7.793 1 97 94 ALA A CA 1
ATOM 722 C C . ALA A 1 94 ? 25.125 21.75 7.352 1 97 94 ALA A C 1
ATOM 724 O O . ALA A 1 94 ? 25.609 21.922 6.23 1 97 94 ALA A O 1
ATOM 725 N N . ALA A 1 95 ? 25 22.703 8.219 1 94.75 95 ALA A N 1
ATOM 726 C CA . ALA A 1 95 ? 25.422 24.062 7.91 1 94.75 95 ALA A CA 1
ATOM 727 C C . ALA A 1 95 ? 26.922 24.125 7.637 1 94.75 95 ALA A C 1
ATOM 729 O O . ALA A 1 95 ? 27.344 24.75 6.668 1 94.75 95 ALA A O 1
ATOM 730 N N . LYS A 1 96 ? 27.656 23.469 8.445 1 94.31 96 LYS A N 1
ATOM 731 C CA . LYS A 1 96 ? 29.125 23.438 8.328 1 94.31 96 LYS A CA 1
ATOM 732 C C . LYS A 1 96 ? 29.547 22.812 7.008 1 94.31 96 LYS A C 1
ATOM 734 O O . LYS A 1 96 ? 30.547 23.234 6.414 1 94.31 96 LYS A O 1
ATOM 739 N N . ASN A 1 97 ? 28.828 21.844 6.566 1 93.56 97 ASN A N 1
ATOM 740 C CA . ASN A 1 97 ? 29.25 21.078 5.402 1 93.56 97 ASN A CA 1
ATOM 741 C C . ASN A 1 97 ? 28.422 21.422 4.168 1 93.56 97 ASN A C 1
ATOM 743 O O . ASN A 1 97 ? 28.422 20.672 3.188 1 93.56 97 ASN A O 1
ATOM 747 N N . ASN A 1 98 ? 27.625 22.5 4.215 1 92.44 98 ASN A N 1
ATOM 748 C CA . ASN A 1 98 ? 26.844 23.047 3.115 1 92.44 98 ASN A CA 1
ATOM 749 C C . ASN A 1 98 ? 25.844 22.016 2.574 1 92.44 98 ASN A C 1
ATOM 751 O O . ASN A 1 98 ? 25.734 21.828 1.36 1 92.44 98 ASN A O 1
ATOM 755 N N . LEU A 1 99 ? 25.25 21.266 3.475 1 94.25 99 LEU A N 1
ATOM 756 C CA . LEU A 1 99 ? 24.156 20.344 3.139 1 94.25 99 LEU A CA 1
ATOM 757 C C . LEU A 1 99 ? 22.797 21.016 3.346 1 94.25 99 LEU A C 1
ATOM 759 O O . LEU A 1 99 ? 22.609 21.766 4.297 1 94.25 99 LEU A O 1
ATOM 763 N N . THR A 1 100 ? 21.938 20.734 2.418 1 95.81 100 THR A N 1
ATOM 764 C CA . THR A 1 100 ? 20.547 21.062 2.703 1 95.81 100 THR A CA 1
ATOM 765 C C . THR A 1 100 ? 19.953 20.109 3.742 1 95.81 100 THR A C 1
ATOM 767 O O . THR A 1 100 ? 20.516 19.047 4.004 1 95.81 100 THR A O 1
ATOM 770 N N . VAL A 1 101 ? 18.891 20.578 4.367 1 97.75 101 VAL A N 1
ATOM 771 C CA . VAL A 1 101 ? 18.234 19.781 5.398 1 97.75 101 VAL A CA 1
ATOM 772 C C . VAL A 1 101 ? 16.797 19.469 4.992 1 97.75 101 VAL A C 1
ATOM 774 O O . VAL A 1 101 ? 16.062 20.375 4.582 1 97.75 101 VAL A O 1
ATOM 777 N N . SER A 1 102 ? 16.453 18.234 4.969 1 97.69 102 SER A N 1
ATOM 778 C CA . SER A 1 102 ? 15.055 17.812 4.859 1 97.69 102 SER A CA 1
ATOM 779 C C . SER A 1 102 ? 14.57 17.172 6.156 1 97.69 102 SER A C 1
ATOM 781 O O . SER A 1 102 ? 15.367 16.672 6.949 1 97.69 102 SER A O 1
ATOM 783 N N . VAL A 1 103 ? 13.281 17.281 6.422 1 98.19 103 VAL A N 1
ATOM 784 C CA . VAL A 1 103 ? 12.719 16.828 7.688 1 98.19 103 VAL A CA 1
ATOM 785 C C . VAL A 1 103 ? 11.578 15.844 7.426 1 98.19 103 VAL A C 1
ATOM 787 O O . VAL A 1 103 ? 10.695 16.109 6.609 1 98.19 103 VAL A O 1
ATOM 790 N N . LYS A 1 104 ? 11.672 14.719 8.109 1 96.19 104 LYS A N 1
ATOM 791 C CA . LYS A 1 104 ? 10.617 13.711 8.008 1 96.19 104 LYS A CA 1
ATOM 792 C C . LYS A 1 104 ? 9.992 13.438 9.375 1 96.19 104 LYS A C 1
ATOM 794 O O . LYS A 1 104 ? 10.703 13.164 10.344 1 96.19 104 LYS A O 1
ATOM 799 N N . GLY A 1 105 ? 8.664 13.617 9.453 1 93.75 105 GLY A N 1
ATOM 800 C CA . GLY A 1 105 ? 7.898 13.094 10.578 1 93.75 105 GLY A CA 1
ATOM 801 C C . GLY A 1 105 ? 7.359 11.695 10.328 1 93.75 105 GLY A C 1
ATOM 802 O O . GLY A 1 105 ? 8.125 10.734 10.242 1 93.75 105 GLY A O 1
ATOM 803 N N . THR A 1 106 ? 6.047 11.641 10.055 1 89 106 THR A N 1
ATOM 804 C CA . THR A 1 106 ? 5.445 10.336 9.797 1 89 106 THR A CA 1
ATOM 805 C C . THR A 1 106 ? 5.406 10.055 8.297 1 89 106 THR A C 1
ATOM 807 O O . THR A 1 106 ? 5.074 8.945 7.875 1 89 106 THR A O 1
ATOM 810 N N . GLY A 1 107 ? 5.727 11 7.516 1 88.88 107 GLY A N 1
ATOM 811 C CA . GLY A 1 107 ? 5.895 10.797 6.086 1 88.88 107 GLY A CA 1
ATOM 812 C C . GLY A 1 107 ? 4.582 10.766 5.328 1 88.88 107 GLY A C 1
ATOM 813 O O . GLY A 1 107 ? 4.496 10.18 4.246 1 88.88 107 GLY A O 1
ATOM 814 N N . HIS A 1 108 ? 3.549 11.422 5.738 1 88.5 108 HIS A N 1
ATOM 815 C CA . HIS A 1 108 ? 2.217 11.367 5.145 1 88.5 108 HIS A CA 1
ATOM 816 C C . HIS A 1 108 ? 2.074 12.367 4.008 1 88.5 108 HIS A C 1
ATOM 818 O O . HIS A 1 108 ? 1.009 12.477 3.396 1 88.5 108 HIS A O 1
ATOM 824 N N . ASP A 1 109 ? 3.104 13.055 3.67 1 91.31 109 ASP A N 1
ATOM 825 C CA . ASP A 1 109 ? 3 14.086 2.637 1 91.31 109 ASP A CA 1
ATOM 826 C C . ASP A 1 109 ? 2.77 13.461 1.264 1 91.31 109 ASP A C 1
ATOM 828 O O . ASP A 1 109 ? 3.439 12.492 0.895 1 91.31 109 ASP A O 1
ATOM 832 N N . TYR A 1 110 ? 1.846 14.031 0.498 1 91.69 110 TYR A N 1
ATOM 833 C CA . TYR A 1 110 ? 1.466 13.469 -0.794 1 91.69 110 TYR A CA 1
ATOM 834 C C . TYR A 1 110 ? 2.426 13.922 -1.889 1 91.69 110 TYR A C 1
ATOM 836 O O . TYR A 1 110 ? 2.328 13.477 -3.033 1 91.69 110 TYR A O 1
ATOM 844 N N . ASN A 1 111 ? 3.34 14.773 -1.562 1 93.56 111 ASN A N 1
ATOM 845 C CA . ASN A 1 111 ? 4.246 15.328 -2.564 1 93.56 111 ASN A CA 1
ATOM 846 C C . ASN A 1 111 ? 5.703 15.008 -2.238 1 93.56 111 ASN A C 1
ATOM 848 O O . ASN A 1 111 ? 6.613 15.688 -2.717 1 93.56 111 ASN A O 1
ATOM 852 N N . GLY A 1 112 ? 5.926 14.094 -1.318 1 92.06 112 GLY A N 1
ATOM 853 C CA . GLY A 1 112 ? 7.262 13.625 -0.996 1 92.06 112 GLY A CA 1
ATOM 854 C C . GLY A 1 112 ? 8.148 14.695 -0.402 1 92.06 112 GLY A C 1
ATOM 855 O O . GLY A 1 112 ? 9.375 14.602 -0.465 1 92.06 112 GLY A O 1
ATOM 856 N N . ARG A 1 113 ? 7.684 15.766 0.208 1 94.75 113 ARG A N 1
ATOM 857 C CA . ARG A 1 113 ? 8.445 16.922 0.67 1 94.75 113 ARG A CA 1
ATOM 858 C C . ARG A 1 113 ? 9.289 16.562 1.889 1 94.75 113 ARG A C 1
ATOM 860 O O . ARG A 1 113 ? 10.188 17.328 2.268 1 94.75 113 ARG A O 1
ATOM 867 N N . CYS A 1 114 ? 9.008 15.453 2.457 1 95.62 114 CYS A N 1
ATOM 868 C CA . CYS A 1 114 ? 9.695 15.094 3.691 1 95.62 114 CYS A CA 1
ATOM 869 C C . CYS A 1 114 ? 11.086 14.539 3.4 1 95.62 114 CYS A C 1
ATOM 871 O O . CYS A 1 114 ? 11.836 14.211 4.32 1 95.62 114 CYS A O 1
ATOM 873 N N . SER A 1 115 ? 11.469 14.422 2.205 1 94.94 115 SER A N 1
ATOM 874 C CA . SER A 1 115 ? 12.797 13.961 1.8 1 94.94 115 SER A CA 1
ATOM 875 C C . SER A 1 115 ? 13.273 14.68 0.543 1 94.94 115 SER A C 1
ATOM 877 O O . SER A 1 115 ? 12.461 15.227 -0.212 1 94.94 115 SER A O 1
ATOM 879 N N . SER A 1 116 ? 14.602 14.797 0.424 1 93.75 116 SER A N 1
ATOM 880 C CA . SER A 1 116 ? 15.188 15.461 -0.74 1 93.75 116 SER A CA 1
ATOM 881 C C . SER A 1 116 ? 16.531 14.852 -1.106 1 93.75 116 SER A C 1
ATOM 883 O O . SER A 1 116 ? 17.281 14.43 -0.229 1 93.75 116 SER A O 1
ATOM 885 N N . ASP A 1 117 ? 16.781 14.867 -2.406 1 91.5 117 ASP A N 1
ATOM 886 C CA . ASP A 1 117 ? 18.047 14.344 -2.904 1 91.5 117 ASP A CA 1
ATOM 887 C C . ASP A 1 117 ? 19.234 15.117 -2.32 1 91.5 117 ASP A C 1
ATOM 889 O O . ASP A 1 117 ? 19.219 16.344 -2.303 1 91.5 117 ASP A O 1
ATOM 893 N N . GLY A 1 118 ? 20.172 14.391 -1.788 1 92.44 118 GLY A N 1
ATOM 894 C CA . GLY A 1 118 ? 21.453 14.984 -1.39 1 92.44 118 GLY A CA 1
ATOM 895 C C . GLY A 1 118 ? 21.375 15.688 -0.045 1 92.44 118 GLY A C 1
ATOM 896 O O . GLY A 1 118 ? 22.375 16.234 0.424 1 92.44 118 GLY A O 1
ATOM 897 N N . SER A 1 119 ? 20.266 15.633 0.624 1 95.56 119 SER A N 1
ATOM 898 C CA . SER A 1 119 ? 20.078 16.344 1.885 1 95.56 119 SER A CA 1
ATOM 899 C C . SER A 1 119 ? 20.594 15.523 3.062 1 95.56 119 SER A C 1
ATOM 901 O O . SER A 1 119 ? 20.922 14.344 2.908 1 95.56 119 SER A O 1
ATOM 903 N N . LEU A 1 120 ? 20.844 16.188 4.164 1 97.25 120 LEU A N 1
ATOM 904 C CA . LEU A 1 120 ? 20.766 15.547 5.473 1 97.25 120 LEU A CA 1
ATOM 905 C C . LEU A 1 120 ? 19.328 15.484 5.973 1 97.25 120 LEU A C 1
ATOM 907 O O . LEU A 1 120 ? 18.719 16.516 6.277 1 97.25 120 LEU A O 1
ATOM 911 N N . ASN A 1 121 ? 18.844 14.273 5.957 1 97.75 121 ASN A N 1
ATOM 912 C CA . ASN A 1 121 ? 17.469 14.094 6.371 1 97.75 121 ASN A CA 1
ATOM 913 C C . ASN A 1 121 ? 17.359 13.852 7.875 1 97.75 121 ASN A C 1
ATOM 915 O O . ASN A 1 121 ? 18.062 13 8.422 1 97.75 121 ASN A O 1
ATOM 919 N N . ILE A 1 122 ? 16.578 14.633 8.531 1 98.44 122 ILE A N 1
ATOM 920 C CA . ILE A 1 122 ? 16.312 14.461 9.953 1 98.44 122 ILE A CA 1
ATOM 921 C C . ILE A 1 122 ? 14.922 13.852 10.156 1 98.44 122 ILE A C 1
ATOM 923 O O . ILE A 1 122 ? 13.906 14.477 9.836 1 98.44 122 ILE A O 1
ATOM 927 N N . ASN A 1 123 ? 14.898 12.672 10.602 1 97.12 123 ASN A N 1
ATOM 928 C CA . ASN A 1 123 ? 13.664 11.992 10.984 1 97.12 123 ASN A CA 1
ATOM 929 C C . ASN A 1 123 ? 13.352 12.172 12.469 1 97.12 123 ASN A C 1
ATOM 931 O O . ASN A 1 123 ? 14.078 11.648 13.32 1 97.12 123 ASN A O 1
ATOM 935 N N . THR A 1 124 ? 12.281 12.758 12.82 1 96.19 124 THR A N 1
ATOM 936 C CA . THR A 1 124 ? 12.016 13.188 14.188 1 96.19 124 THR A CA 1
ATOM 937 C C . THR A 1 124 ? 11.289 12.094 14.977 1 96.19 124 THR A C 1
ATOM 939 O O . THR A 1 124 ? 10.875 12.312 16.109 1 96.19 124 THR A O 1
ATOM 942 N N . ARG A 1 125 ? 11.141 10.961 14.508 1 92.88 125 ARG A N 1
ATOM 943 C CA . ARG A 1 125 ? 10.25 9.93 15.031 1 92.88 125 ARG A CA 1
ATOM 944 C C . ARG A 1 125 ? 10.602 9.586 16.469 1 92.88 125 ARG A C 1
ATOM 946 O O . ARG A 1 125 ? 9.727 9.227 17.266 1 92.88 125 ARG A O 1
ATOM 953 N N . LEU A 1 126 ? 11.859 9.695 16.891 1 92 126 LEU A N 1
ATOM 954 C CA . LEU A 1 126 ? 12.258 9.281 18.219 1 92 126 LEU A CA 1
ATOM 955 C C . LEU A 1 126 ? 11.922 10.352 19.25 1 92 126 LEU A C 1
ATOM 957 O O . LEU A 1 126 ? 11.93 10.094 20.453 1 92 126 LEU A O 1
ATOM 961 N N . LEU A 1 127 ? 11.664 11.531 18.781 1 92.88 127 LEU A N 1
ATOM 962 C CA . LEU A 1 127 ? 11.227 12.617 19.641 1 92.88 127 LEU A CA 1
ATOM 963 C C . LEU A 1 127 ? 9.711 12.617 19.797 1 92.88 127 LEU A C 1
ATOM 965 O O . LEU A 1 127 ? 9.023 13.492 19.281 1 92.88 127 LEU A O 1
ATOM 969 N N . ASN A 1 128 ? 9.18 11.648 20.594 1 92.75 128 ASN A N 1
ATOM 970 C CA . ASN A 1 128 ? 7.738 11.422 20.562 1 92.75 128 ASN A CA 1
ATOM 971 C C . ASN A 1 128 ? 7.133 11.484 21.969 1 92.75 128 ASN A C 1
ATOM 973 O O . ASN A 1 128 ? 6.055 10.938 22.219 1 92.75 128 ASN A O 1
ATOM 977 N N . ASP A 1 129 ? 7.766 12.172 22.891 1 91.69 129 ASP A N 1
ATOM 978 C CA . ASP A 1 129 ? 7.215 12.32 24.234 1 91.69 129 ASP A CA 1
ATOM 979 C C . ASP A 1 129 ? 5.965 13.195 24.219 1 91.69 129 ASP A C 1
ATOM 981 O O . ASP A 1 129 ? 5.867 14.141 23.438 1 91.69 129 ASP A O 1
ATOM 985 N N . VAL A 1 130 ? 5 12.867 25.125 1 94.69 130 VAL A N 1
ATOM 986 C CA . VAL A 1 130 ? 3.766 13.625 25.266 1 94.69 130 VAL A CA 1
ATOM 987 C C . VAL A 1 130 ? 3.541 13.969 26.734 1 94.69 130 VAL A C 1
ATOM 989 O O . VAL A 1 130 ? 3.637 13.094 27.609 1 94.69 130 VAL A O 1
ATOM 992 N N . PHE A 1 131 ? 3.289 15.219 26.984 1 94.19 131 PHE A N 1
ATOM 993 C CA . PHE A 1 131 ? 3.006 15.711 28.328 1 94.19 131 PHE A CA 1
ATOM 994 C C . PHE A 1 131 ? 1.683 16.469 28.359 1 94.19 131 PHE A C 1
ATOM 996 O O . PHE A 1 131 ? 1.343 17.172 27.406 1 94.19 131 PHE A O 1
ATOM 1003 N N . PHE A 1 132 ? 0.958 16.312 29.516 1 96.31 132 PHE A N 1
ATOM 1004 C CA . PHE A 1 132 ? -0.319 17 29.688 1 96.31 132 PHE A CA 1
ATOM 1005 C C . PHE A 1 132 ? -0.294 17.906 30.906 1 96.31 132 PHE A C 1
ATOM 1007 O O . PHE A 1 132 ? 0.151 17.484 31.984 1 96.31 132 PHE A O 1
ATOM 1014 N N . ASP A 1 133 ? -0.614 19.094 30.766 1 95.75 133 ASP A N 1
ATOM 1015 C CA . ASP A 1 133 ? -0.969 20.031 31.828 1 95.75 133 ASP A CA 1
ATOM 1016 C C . ASP A 1 133 ? -2.471 20.312 31.828 1 95.75 133 ASP A C 1
ATOM 1018 O O . ASP A 1 133 ? -2.914 21.375 31.359 1 95.75 133 ASP A O 1
ATOM 1022 N N . VAL A 1 134 ? -3.201 19.469 32.406 1 95.06 134 VAL A N 1
ATOM 1023 C CA . VAL A 1 134 ? -4.66 19.469 32.312 1 95.06 134 VAL A CA 1
ATOM 1024 C C . VAL A 1 134 ? -5.207 20.703 33.062 1 95.06 134 VAL A C 1
ATOM 1026 O O . VAL A 1 134 ? -6.234 21.25 32.656 1 95.06 134 VAL A O 1
ATOM 1029 N N . ARG A 1 135 ? -4.5 21.078 34.125 1 95.69 135 ARG A N 1
ATOM 1030 C CA . ARG A 1 135 ? -4.941 22.25 34.875 1 95.69 135 ARG A CA 1
ATOM 1031 C C . ARG A 1 135 ? -4.992 23.484 34 1 95.69 135 ARG A C 1
ATOM 1033 O O . ARG A 1 135 ? -5.906 24.312 34.125 1 95.69 135 ARG A O 1
ATOM 1040 N N . GLN A 1 136 ? -4.078 23.594 33.125 1 96 136 GLN A N 1
ATOM 1041 C CA . GLN A 1 136 ? -4.027 24.75 32.219 1 96 136 GLN A CA 1
ATOM 1042 C C . GLN A 1 136 ? -4.59 24.406 30.844 1 96 136 GLN A C 1
ATOM 1044 O O . GLN A 1 136 ? -4.5 25.219 29.922 1 96 136 GLN A O 1
ATOM 1049 N N . ASN A 1 137 ? -5.137 23.172 30.656 1 97.31 137 ASN A N 1
ATOM 1050 C CA . ASN A 1 137 ? -5.68 22.688 29.391 1 97.31 137 ASN A CA 1
ATOM 1051 C C . ASN A 1 137 ? -4.664 22.797 28.266 1 97.31 137 ASN A C 1
ATOM 1053 O O . ASN A 1 137 ? -4.977 23.344 27.203 1 97.31 1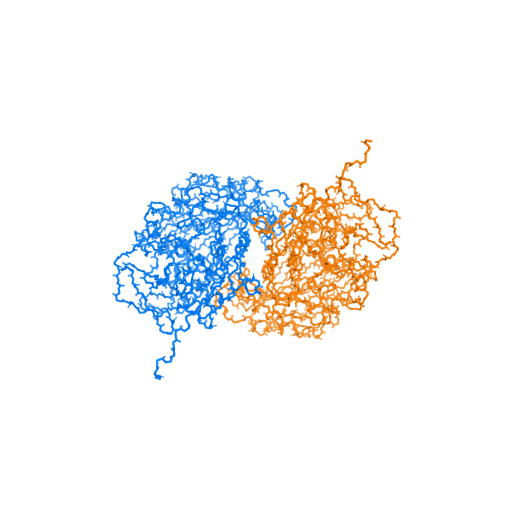37 ASN A O 1
ATOM 1057 N N . LYS A 1 138 ? -3.512 22.359 28.594 1 97.25 138 LYS A N 1
ATOM 1058 C CA . LYS A 1 138 ? -2.43 22.359 27.609 1 97.25 138 LYS A CA 1
ATOM 1059 C C . LYS A 1 138 ? -1.759 21 27.516 1 97.25 138 LYS A C 1
ATOM 1061 O O . LYS A 1 138 ? -1.812 20.219 28.469 1 97.25 138 LYS A O 1
ATOM 1066 N N . THR A 1 139 ? -1.256 20.734 26.406 1 97.06 139 THR A N 1
ATOM 1067 C CA . THR A 1 139 ? -0.406 19.562 26.188 1 97.06 139 THR A CA 1
ATOM 1068 C C . THR A 1 139 ? 0.854 19.938 25.422 1 97.06 139 THR A C 1
ATOM 1070 O O . THR A 1 139 ? 0.871 20.953 24.703 1 97.06 139 THR A O 1
ATOM 1073 N N . PHE A 1 140 ? 1.929 19.297 25.703 1 95.81 140 PHE A N 1
ATOM 1074 C CA . PHE A 1 140 ? 3.199 19.422 25 1 95.81 140 PHE A CA 1
ATOM 1075 C C . PHE A 1 140 ? 3.627 18.078 24.422 1 95.81 140 PHE A C 1
ATOM 1077 O O . PHE A 1 140 ? 3.508 17.047 25.094 1 95.81 140 PHE A O 1
ATOM 1084 N N . PHE A 1 141 ? 4.012 18.062 23.172 1 95.69 141 PHE A N 1
ATOM 1085 C CA . PHE A 1 141 ? 4.414 16.797 22.562 1 95.69 141 PHE A CA 1
ATOM 1086 C C . PHE A 1 141 ? 5.516 17.016 21.531 1 95.69 141 PHE A C 1
ATOM 1088 O O . PHE A 1 141 ? 5.598 18.078 20.922 1 95.69 141 PHE A O 1
ATOM 1095 N N . GLY A 1 142 ? 6.379 16 21.438 1 94.69 142 GLY A N 1
ATOM 1096 C CA . GLY A 1 142 ? 7.438 16.031 20.438 1 94.69 142 GLY A CA 1
ATOM 1097 C C . GLY A 1 142 ? 6.914 15.969 19.016 1 94.69 142 GLY A C 1
ATOM 1098 O O . GLY A 1 142 ? 5.82 15.453 18.766 1 94.69 142 GLY A O 1
ATOM 1099 N N . ALA A 1 143 ? 7.742 16.469 18.078 1 94.12 143 ALA A N 1
ATOM 1100 C CA . ALA A 1 143 ? 7.355 16.531 16.672 1 94.12 143 ALA A CA 1
ATOM 1101 C C . ALA A 1 143 ? 7.277 15.125 16.078 1 94.12 143 ALA A C 1
ATOM 1103 O O . ALA A 1 143 ? 6.695 14.93 15 1 94.12 143 ALA A O 1
ATOM 1104 N N . GLY A 1 144 ? 7.84 14.148 16.75 1 93.62 144 GLY A N 1
ATOM 1105 C CA . GLY A 1 144 ? 7.836 12.781 16.266 1 93.62 144 GLY A CA 1
ATOM 1106 C C . GLY A 1 144 ? 6.629 11.984 16.719 1 93.62 144 GLY A C 1
ATOM 1107 O O . GLY A 1 144 ? 6.438 10.844 16.312 1 93.62 144 GLY A O 1
ATOM 1108 N N . ALA A 1 145 ? 5.762 12.562 17.547 1 93.31 145 ALA A N 1
ATOM 1109 C CA . ALA A 1 145 ? 4.535 11.906 17.984 1 93.31 145 ALA A CA 1
ATOM 1110 C C . ALA A 1 145 ? 3.535 11.797 16.828 1 93.31 145 ALA A C 1
ATOM 1112 O O . ALA A 1 145 ? 3.629 12.523 15.844 1 93.31 145 ALA A O 1
ATOM 1113 N N . THR A 1 146 ? 2.662 10.844 16.953 1 91.69 146 THR A N 1
ATOM 1114 C CA . THR A 1 146 ? 1.486 10.781 16.094 1 91.69 146 THR A CA 1
ATOM 1115 C C . THR A 1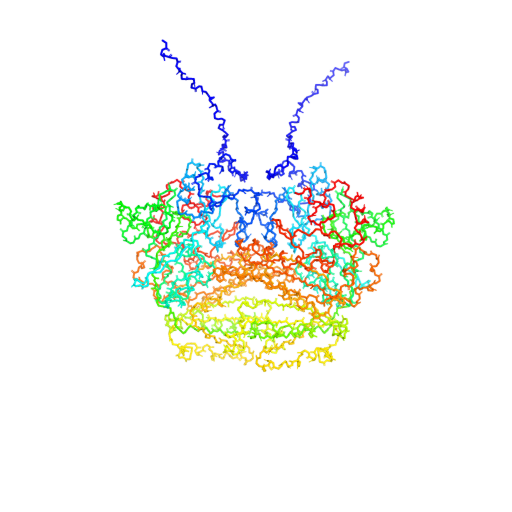 146 ? 0.259 11.336 16.812 1 91.69 146 THR A C 1
ATOM 1117 O O . THR A 1 146 ? 0.275 11.508 18.031 1 91.69 146 THR A O 1
ATOM 1120 N N . PHE A 1 147 ? -0.747 11.617 16.078 1 93.25 147 PHE A N 1
ATOM 1121 C CA . PHE A 1 147 ? -1.979 12.023 16.734 1 93.25 147 PHE A CA 1
ATOM 1122 C C . PHE A 1 147 ? -2.539 10.898 17.594 1 93.25 147 PHE A C 1
ATOM 1124 O O . PHE A 1 147 ? -3.219 11.148 18.594 1 93.25 147 PHE A O 1
ATOM 1131 N N . GLY A 1 148 ? -2.275 9.648 17.219 1 89.75 148 GLY A N 1
ATOM 1132 C CA . GLY A 1 148 ? -2.646 8.539 18.078 1 89.75 148 GLY A CA 1
ATOM 1133 C C . GLY A 1 148 ? -1.983 8.602 19.453 1 89.75 148 GLY A C 1
ATOM 1134 O O . GLY A 1 148 ? -2.633 8.375 20.469 1 89.75 148 GLY A O 1
ATOM 1135 N N . ASP A 1 149 ? -0.703 8.945 19.516 1 90.06 149 ASP A N 1
ATOM 1136 C CA . ASP A 1 149 ? 0.055 9.086 20.75 1 90.06 149 ASP A CA 1
ATOM 1137 C C . ASP A 1 149 ? -0.552 10.164 21.641 1 90.06 149 ASP A C 1
ATOM 1139 O O . ASP A 1 149 ? -0.488 10.07 22.875 1 90.06 149 ASP A O 1
ATOM 1143 N N . ILE A 1 150 ? -1.117 11.086 21.016 1 95.12 150 ILE A N 1
ATOM 1144 C CA . ILE A 1 150 ? -1.57 12.273 21.719 1 95.12 150 ILE A CA 1
ATOM 1145 C C . ILE A 1 150 ? -3.029 12.102 22.141 1 95.12 150 ILE A C 1
ATOM 1147 O O . ILE A 1 150 ? -3.373 12.273 23.312 1 95.12 150 ILE A O 1
ATOM 1151 N N . ILE A 1 151 ? -3.867 11.672 21.25 1 95 151 ILE A N 1
ATOM 1152 C CA . ILE A 1 151 ? -5.312 11.695 21.453 1 95 151 ILE A CA 1
ATOM 1153 C C . ILE A 1 151 ? -5.727 10.562 22.391 1 95 151 ILE A C 1
ATOM 1155 O O . ILE A 1 151 ? -6.633 10.727 23.203 1 95 151 ILE A O 1
ATOM 1159 N N . LYS A 1 152 ? -5.117 9.414 22.297 1 92.25 152 LYS A N 1
ATOM 1160 C CA . LYS A 1 152 ? -5.508 8.281 23.125 1 92.25 152 LYS A CA 1
ATOM 1161 C C . LYS A 1 152 ? -5.449 8.641 24.609 1 92.25 152 LYS A C 1
ATOM 1163 O O . LYS A 1 152 ? -6.477 8.625 25.297 1 92.25 152 LYS A O 1
ATOM 1168 N N . PRO A 1 153 ? -4.324 9.062 25.094 1 94.19 153 PRO A N 1
ATOM 1169 C CA . PRO A 1 153 ? -4.301 9.422 26.516 1 94.19 153 PRO A CA 1
ATOM 1170 C C . PRO A 1 153 ? -5.109 10.68 26.812 1 94.19 153 PRO A C 1
ATOM 1172 O O . PRO A 1 153 ? -5.707 10.797 27.891 1 94.19 153 PRO A O 1
ATOM 1175 N N . ALA A 1 154 ? -5.105 11.656 25.938 1 96.75 154 ALA A N 1
ATOM 1176 C CA . ALA A 1 154 ? -5.879 12.867 26.172 1 96.75 154 ALA A CA 1
ATOM 1177 C C . ALA A 1 154 ? -7.344 12.547 26.438 1 96.75 154 ALA A C 1
ATOM 1179 O O . ALA A 1 154 ? -7.934 13.055 27.391 1 96.75 154 ALA A O 1
ATOM 1180 N N . VAL A 1 155 ? -7.887 11.688 25.625 1 93.94 155 VAL A N 1
ATOM 1181 C CA . VAL A 1 155 ? -9.305 11.375 25.703 1 93.94 155 VAL A CA 1
ATOM 1182 C C . VAL A 1 155 ? -9.555 10.406 26.859 1 93.94 155 VAL A C 1
ATOM 1184 O O . VAL A 1 155 ? -10.383 10.68 27.734 1 93.94 155 VAL A O 1
ATOM 1187 N N . LEU A 1 156 ? -8.852 9.312 26.906 1 92.62 156 LEU A N 1
ATOM 1188 C CA . LEU A 1 156 ? -9.172 8.195 27.797 1 92.62 156 LEU A CA 1
ATOM 1189 C C . LEU A 1 156 ? -8.789 8.516 29.234 1 92.62 156 LEU A C 1
ATOM 1191 O O . LEU A 1 156 ? -9.461 8.078 30.172 1 92.62 156 LEU A O 1
ATOM 1195 N N . LYS A 1 157 ? -7.742 9.281 29.453 1 95.38 157 LYS A N 1
ATOM 1196 C CA . LYS A 1 157 ? -7.281 9.562 30.797 1 95.38 157 LYS A CA 1
ATOM 1197 C C . LYS A 1 157 ? -7.789 10.922 31.281 1 95.38 157 LYS A C 1
ATOM 1199 O O . LYS A 1 157 ? -8.016 11.109 32.469 1 95.38 157 LYS A O 1
ATOM 1204 N N . HIS A 1 158 ? -7.973 11.867 30.328 1 96.88 158 HIS A N 1
ATOM 1205 C CA . HIS A 1 158 ? -8.172 13.242 30.797 1 96.88 158 HIS A CA 1
ATOM 1206 C C . HIS A 1 158 ? -9.492 13.805 30.281 1 96.88 158 HIS A C 1
ATOM 1208 O O . HIS A 1 158 ? -9.867 14.922 30.641 1 96.88 158 HIS A O 1
ATOM 1214 N N . GLY A 1 159 ? -10.211 13.062 29.422 1 96.75 159 GLY A N 1
ATOM 1215 C CA . GLY A 1 159 ? -11.453 13.578 28.875 1 96.75 159 GLY A CA 1
ATOM 1216 C C . GLY A 1 159 ? -11.258 14.797 28 1 96.75 159 GLY A C 1
ATOM 1217 O O . GLY A 1 159 ? -12.117 15.688 27.953 1 96.75 159 GLY A O 1
ATOM 1218 N N . ARG A 1 160 ? -10.109 14.961 27.469 1 98 160 ARG A N 1
ATOM 1219 C CA . ARG A 1 160 ? -9.75 16.062 26.578 1 98 160 ARG A CA 1
ATOM 1220 C C . ARG A 1 160 ? -9.391 15.562 25.188 1 98 160 ARG A C 1
ATOM 1222 O O . ARG A 1 160 ? -9.352 14.352 24.953 1 98 160 ARG A O 1
ATOM 1229 N N . ALA A 1 161 ? -9.258 16.453 24.25 1 97.06 161 ALA A N 1
ATOM 1230 C CA . ALA A 1 161 ? -8.844 16.156 22.875 1 97.06 161 ALA A CA 1
ATOM 1231 C C . ALA A 1 161 ? -7.992 17.297 22.297 1 97.06 161 ALA A C 1
ATOM 1233 O O . ALA A 1 161 ? -7.777 18.312 22.969 1 97.06 161 ALA A O 1
ATOM 1234 N N . VAL A 1 162 ? -7.414 17.047 21.172 1 97.56 162 VAL A N 1
ATOM 1235 C CA . VAL A 1 162 ? -6.742 18.094 20.406 1 97.56 162 VAL A CA 1
ATOM 1236 C C . VAL A 1 162 ? -7.348 18.156 19 1 97.56 162 VAL A C 1
ATOM 1238 O O . VAL A 1 162 ? -7.863 17.156 18.484 1 97.56 162 VAL A O 1
ATOM 1241 N N . VAL A 1 163 ? -7.324 19.359 18.422 1 97.06 163 VAL A N 1
ATOM 1242 C CA . VAL A 1 163 ? -7.734 19.5 17.016 1 97.06 163 VAL A CA 1
ATOM 1243 C C . VAL A 1 163 ? -6.672 18.891 16.109 1 97.06 163 VAL A C 1
ATOM 1245 O O . VAL A 1 163 ? -5.52 19.344 16.109 1 97.06 163 VAL A O 1
ATOM 1248 N N . SER A 1 164 ? -7.004 17.859 15.414 1 95.19 164 SER A N 1
ATOM 1249 C CA . SER A 1 164 ? -6.066 17.094 14.602 1 95.19 164 SER A CA 1
ATOM 1250 C C . SER A 1 164 ? -6.641 16.797 13.219 1 95.19 164 SER A C 1
ATOM 1252 O O . SER A 1 164 ? -7.734 17.266 12.883 1 95.19 164 SER A O 1
ATOM 1254 N N . GLY A 1 165 ? -5.836 16.141 12.445 1 91.81 165 GLY A N 1
ATOM 1255 C CA . GLY A 1 165 ? -6.352 15.555 11.219 1 91.81 165 GLY A CA 1
ATOM 1256 C C . GLY A 1 165 ? -7.227 14.336 11.453 1 91.81 165 GLY A C 1
ATOM 1257 O O . GLY A 1 165 ? -7.684 14.109 12.578 1 91.81 165 GLY A O 1
ATOM 1258 N N . HIS A 1 166 ? -7.426 13.617 10.383 1 84.12 166 HIS A N 1
ATOM 1259 C CA . HIS A 1 166 ? -8.422 12.555 10.43 1 84.12 166 HIS A CA 1
ATOM 1260 C C . HIS A 1 166 ? -7.789 11.219 10.789 1 84.12 166 HIS A C 1
ATOM 1262 O O . HIS A 1 166 ? -8.477 10.297 11.242 1 84.12 166 HIS A O 1
ATOM 1268 N N . ASP A 1 167 ? -6.57 11.094 10.625 1 84.75 167 ASP A N 1
ATOM 1269 C CA . ASP A 1 167 ? -5.914 9.805 10.805 1 84.75 167 ASP A CA 1
ATOM 1270 C C . ASP A 1 167 ? -4.957 9.836 11.992 1 84.75 167 ASP A C 1
ATOM 1272 O O . ASP A 1 167 ? -4.117 10.734 12.102 1 84.75 167 ASP A O 1
ATOM 1276 N N . LEU A 1 168 ? -5.055 8.828 12.828 1 86.94 168 LEU A N 1
ATOM 1277 C CA . LEU A 1 168 ? -4.273 8.766 14.062 1 86.94 168 LEU A CA 1
ATOM 1278 C C . LEU A 1 168 ? -2.795 8.547 13.75 1 86.94 168 LEU A C 1
ATOM 1280 O O . LEU A 1 168 ? -1.935 8.812 14.594 1 86.94 168 LEU A O 1
ATOM 1284 N N . THR A 1 169 ? -2.467 8.07 12.531 1 84.19 169 THR A N 1
ATOM 1285 C CA . THR A 1 169 ? -1.079 7.781 12.195 1 84.19 169 THR A CA 1
ATOM 1286 C C . THR A 1 169 ? -0.358 9.039 11.727 1 84.19 169 THR A C 1
ATOM 1288 O O . THR A 1 169 ? 0.871 9.055 11.625 1 84.19 169 THR A O 1
ATOM 1291 N N . VAL A 1 170 ? -1.071 10.078 11.445 1 90.25 170 VAL A N 1
ATOM 1292 C CA . VAL A 1 170 ? -0.489 11.328 10.977 1 90.25 170 VAL A CA 1
ATOM 1293 C C . VAL A 1 170 ? 0.275 12 12.109 1 90.25 170 VAL A C 1
ATOM 1295 O O . VAL A 1 170 ? -0.174 11.992 13.258 1 90.25 170 VAL A O 1
ATOM 1298 N N . GLY A 1 171 ? 1.388 12.508 11.781 1 91.81 171 GLY A N 1
ATOM 1299 C CA . GLY A 1 171 ? 2.137 13.32 12.727 1 91.81 171 GLY A CA 1
ATOM 1300 C C . GLY A 1 171 ? 1.685 14.766 12.766 1 91.81 171 GLY A C 1
ATOM 1301 O O . GLY A 1 171 ? 1.153 15.281 11.781 1 91.81 171 GLY A O 1
ATOM 1302 N N . PRO A 1 172 ? 1.937 15.383 13.867 1 95.5 172 PRO A N 1
ATOM 1303 C CA . PRO A 1 172 ? 1.484 16.781 13.992 1 95.5 172 PRO A CA 1
ATOM 1304 C C . PRO A 1 172 ? 2.305 17.75 13.141 1 95.5 172 PRO A C 1
ATOM 1306 O O . PRO A 1 172 ? 1.812 18.812 12.773 1 95.5 172 PRO A O 1
ATOM 1309 N N . GLY A 1 173 ? 3.527 17.422 12.82 1 95.94 173 GLY A N 1
ATOM 1310 C CA . GLY A 1 173 ? 4.402 18.375 12.148 1 95.94 173 GLY A CA 1
ATOM 1311 C C . GLY A 1 173 ? 3.812 18.922 10.859 1 95.94 173 GLY A C 1
ATOM 1312 O O . GLY A 1 173 ? 3.424 20.078 10.797 1 95.94 173 GLY A O 1
ATOM 1313 N N . GLY A 1 174 ? 3.646 18.062 9.906 1 95.31 174 GLY A N 1
ATOM 1314 C CA . GLY A 1 174 ? 3.105 18.5 8.625 1 95.31 174 GLY A CA 1
ATOM 1315 C C . GLY A 1 174 ? 1.69 19.031 8.727 1 95.31 174 GLY A C 1
ATOM 1316 O O . GLY A 1 174 ? 1.366 20.062 8.125 1 95.31 174 GLY A O 1
ATOM 1317 N N . CYS A 1 175 ? 0.896 18.484 9.531 1 96.56 175 CYS A N 1
ATOM 1318 C CA . CYS A 1 175 ? -0.515 18.828 9.656 1 96.56 175 CYS A CA 1
ATOM 1319 C C . CYS A 1 175 ? -0.681 20.219 10.266 1 96.56 175 CYS A C 1
ATOM 1321 O O . CYS A 1 175 ? -1.297 21.094 9.664 1 96.56 175 CYS A O 1
ATOM 1323 N N . LEU A 1 176 ? -0.056 20.5 11.406 1 98.38 176 LEU A N 1
ATOM 1324 C CA . LEU A 1 176 ? -0.241 21.75 12.141 1 98.38 176 LEU A CA 1
ATOM 1325 C C . LEU A 1 176 ? 0.429 22.906 11.414 1 98.38 176 LEU A C 1
ATOM 1327 O O . LEU A 1 176 ? -0.13 24 11.344 1 98.38 176 LEU A O 1
ATOM 1331 N N . LEU A 1 177 ? 1.591 22.672 10.859 1 98.5 177 LEU A N 1
ATOM 1332 C CA . LEU A 1 177 ? 2.32 23.734 10.18 1 98.5 177 LEU A CA 1
ATOM 1333 C C . LEU A 1 177 ? 1.607 24.156 8.891 1 98.5 177 LEU A C 1
ATOM 1335 O O . LEU A 1 177 ? 1.802 25.266 8.398 1 98.5 177 LEU A O 1
ATOM 1339 N N . GLY A 1 178 ? 0.825 23.234 8.383 1 97.81 178 GLY A N 1
ATOM 1340 C CA . GLY A 1 178 ? 0.074 23.516 7.168 1 97.81 178 GLY A CA 1
ATOM 1341 C C . GLY A 1 178 ? -1.357 23.938 7.438 1 97.81 178 GLY A C 1
ATOM 1342 O O . GLY A 1 178 ? -2.145 24.109 6.504 1 97.81 178 GLY A O 1
ATOM 1343 N N . GLY A 1 179 ? -1.734 24.172 8.68 1 97.81 179 GLY A N 1
ATOM 1344 C CA . GLY A 1 179 ? -3.088 24.547 9.062 1 97.81 179 GLY A CA 1
ATOM 1345 C C . GLY A 1 179 ? -3.824 23.438 9.797 1 97.81 179 GLY A C 1
ATOM 1346 O O . GLY A 1 179 ? -4.25 23.625 10.938 1 97.81 179 GLY A O 1
ATOM 1347 N N . CYS A 1 180 ? -4.023 22.344 9.156 1 97.31 180 CYS A N 1
ATOM 1348 C CA . CYS A 1 180 ? -4.555 21.125 9.742 1 97.31 180 CYS A CA 1
ATOM 1349 C C . CYS A 1 180 ? -6.059 21.234 9.969 1 97.31 180 CYS A C 1
ATOM 1351 O O . CYS A 1 180 ? -6.512 22.094 10.734 1 97.31 180 CYS A O 1
ATOM 1353 N N . HIS A 1 181 ? -6.82 20.484 9.328 1 95.75 181 HIS A N 1
ATOM 1354 C CA . HIS A 1 181 ? -8.266 20.422 9.547 1 95.75 181 HIS A CA 1
ATOM 1355 C C . HIS A 1 181 ? -8.734 19 9.781 1 95.75 181 HIS A C 1
ATOM 1357 O O . HIS A 1 181 ? -8.086 18.047 9.344 1 95.75 181 HIS A O 1
ATOM 1363 N N . GLY A 1 182 ? -9.812 18.859 10.477 1 93.19 182 GLY A N 1
ATOM 1364 C CA . GLY A 1 182 ? -10.414 17.594 10.812 1 93.19 182 GLY A CA 1
ATOM 1365 C C . GLY A 1 182 ? -11.797 17.719 11.43 1 93.19 182 GLY A C 1
ATOM 1366 O O . GLY A 1 182 ? -12.445 18.766 11.297 1 93.19 182 GLY A O 1
ATOM 1367 N N . ALA A 1 183 ? -12.211 16.766 12.109 1 91.94 183 ALA A N 1
ATOM 1368 C CA . ALA A 1 183 ? -13.586 16.656 12.594 1 91.94 183 ALA A CA 1
ATOM 1369 C C . ALA A 1 183 ? -13.898 17.734 13.617 1 91.94 183 ALA A C 1
ATOM 1371 O O . ALA A 1 183 ? -15.055 18.156 13.742 1 91.94 183 ALA A O 1
ATOM 1372 N N . LEU A 1 184 ? -12.938 18.266 14.297 1 95.19 184 LEU A N 1
ATOM 1373 C CA . LEU A 1 184 ? -13.18 19.219 15.383 1 95.19 184 LEU A CA 1
ATOM 1374 C C . LEU A 1 184 ? -13 20.656 14.914 1 95.19 184 LEU A C 1
ATOM 1376 O O . LEU A 1 184 ? -13.195 21.594 15.68 1 95.19 184 LEU A O 1
ATOM 1380 N N . ALA A 1 185 ? -12.656 20.844 13.688 1 95.94 185 ALA A N 1
ATOM 1381 C CA . ALA A 1 185 ? -12.289 22.172 13.195 1 95.94 185 ALA A CA 1
ATOM 1382 C C . ALA A 1 185 ? -13.461 23.141 13.297 1 95.94 185 ALA A C 1
ATOM 1384 O O . ALA A 1 185 ? -13.289 24.297 13.688 1 95.94 185 ALA A O 1
ATOM 1385 N N . ARG A 1 186 ? -14.68 22.719 12.945 1 94.56 186 ARG A N 1
ATOM 1386 C CA . ARG A 1 186 ? -15.828 23.625 12.945 1 94.56 186 ARG A CA 1
ATOM 1387 C C . ARG A 1 186 ? -16.172 24.078 14.359 1 94.56 186 ARG A C 1
ATOM 1389 O O . ARG A 1 186 ? -16.766 25.141 14.539 1 94.56 186 ARG A O 1
ATOM 1396 N N . LEU A 1 187 ? -15.789 23.312 15.352 1 94.38 187 LEU A N 1
ATOM 1397 C CA . LEU A 1 187 ? -16.078 23.656 16.734 1 94.38 187 LEU A CA 1
ATOM 1398 C C . LEU A 1 187 ? -14.953 24.5 17.328 1 94.38 187 LEU A C 1
ATOM 1400 O O . LEU A 1 187 ? -15.211 25.406 18.141 1 94.38 187 LEU A O 1
ATOM 1404 N N . HIS A 1 188 ? -13.742 24.172 16.953 1 96.69 188 HIS A N 1
ATOM 1405 C CA . HIS A 1 188 ? -12.625 24.703 17.734 1 96.69 188 HIS A CA 1
ATOM 1406 C C . HIS A 1 188 ? -11.602 25.375 16.828 1 96.69 188 HIS A C 1
ATOM 1408 O O . HIS A 1 188 ? -10.5 25.719 17.266 1 96.69 188 HIS A O 1
ATOM 1414 N N . GLY A 1 189 ? -11.898 25.547 15.539 1 97.12 189 GLY A N 1
ATOM 1415 C CA . GLY A 1 189 ? -10.945 26.109 14.602 1 97.12 189 GLY A CA 1
ATOM 1416 C C . GLY A 1 189 ? -9.977 25.094 14.047 1 97.12 189 GLY A C 1
ATOM 1417 O O . GLY A 1 189 ? -10.117 23.891 14.297 1 97.12 189 GLY A O 1
ATOM 1418 N N . LEU A 1 190 ? -9.039 25.594 13.25 1 98.19 190 LEU A N 1
ATOM 1419 C CA . LEU A 1 190 ? -8.023 24.734 12.656 1 98.19 190 LEU A CA 1
ATOM 1420 C C . LEU A 1 190 ? -7.004 24.281 13.695 1 98.19 190 LEU A C 1
ATOM 1422 O O . LEU A 1 190 ? -6.922 24.859 14.781 1 98.19 190 LEU A O 1
ATOM 1426 N N . GLY A 1 191 ? -6.297 23.203 13.375 1 98.31 191 GLY A N 1
ATOM 1427 C CA . GLY A 1 191 ? -5.23 22.766 14.266 1 98.31 191 GLY A CA 1
ATOM 1428 C C . GLY A 1 191 ? -4.246 23.875 14.594 1 98.31 191 GLY A C 1
ATOM 1429 O O . GLY A 1 191 ? -3.887 24.062 15.758 1 98.31 191 GLY A O 1
ATOM 1430 N N . ALA A 1 192 ? -3.809 24.625 13.625 1 98.44 192 ALA A N 1
ATOM 1431 C CA . ALA A 1 192 ? -2.836 25.703 13.781 1 98.44 192 ALA A CA 1
ATOM 1432 C C . ALA A 1 192 ? -3.342 26.766 14.758 1 98.44 192 ALA A C 1
ATOM 1434 O O . ALA A 1 192 ? -2.553 27.375 15.477 1 98.44 192 ALA A O 1
ATOM 1435 N N . ASP A 1 193 ? -4.648 26.984 14.812 1 98.44 193 ASP A N 1
ATOM 1436 C CA . ASP A 1 193 ? -5.246 27.984 15.695 1 98.44 193 ASP A CA 1
ATOM 1437 C C . ASP A 1 193 ? -5.055 27.609 17.156 1 98.44 193 ASP A C 1
ATOM 1439 O O . ASP A 1 193 ? -5.121 28.469 18.047 1 98.44 193 ASP A O 1
ATOM 1443 N N . ASN A 1 194 ? -4.855 26.344 17.359 1 98.56 194 ASN A N 1
ATOM 1444 C CA . ASN A 1 194 ? -4.809 25.828 18.734 1 98.56 194 ASN A CA 1
ATOM 1445 C C . ASN A 1 194 ? -3.377 25.578 19.188 1 98.56 194 ASN A C 1
ATOM 1447 O O . ASN A 1 194 ? -3.152 25.078 20.297 1 98.56 194 ASN A O 1
ATOM 1451 N N . VAL A 1 195 ? -2.418 25.859 18.359 1 98.62 195 VAL A N 1
ATOM 1452 C CA . VAL A 1 195 ? -1.012 25.766 18.75 1 98.62 195 VAL A CA 1
ATOM 1453 C C . VAL A 1 195 ? -0.61 26.984 19.562 1 98.62 195 VAL A C 1
ATOM 1455 O O . VAL A 1 195 ? -0.832 28.125 19.125 1 98.62 195 VAL A O 1
ATOM 1458 N N . GLN A 1 196 ? 0.047 26.75 20.703 1 97.62 196 GLN A N 1
ATOM 1459 C CA . GLN A 1 196 ? 0.369 27.844 21.594 1 97.62 196 GLN A CA 1
ATOM 1460 C C . GLN A 1 196 ? 1.865 28.141 21.594 1 97.62 196 GLN A C 1
ATOM 1462 O O . GLN A 1 196 ? 2.285 29.25 21.953 1 97.62 196 GLN A O 1
ATOM 1467 N N . SER A 1 197 ? 2.588 27.172 21.266 1 96.31 197 SER A N 1
ATOM 1468 C CA . SER A 1 197 ? 4.031 27.359 21.172 1 96.31 197 SER A CA 1
ATOM 1469 C C . SER A 1 197 ? 4.68 26.297 20.281 1 96.31 197 SER A C 1
ATOM 1471 O O . SER A 1 197 ? 4.133 25.203 20.109 1 96.31 197 SER A O 1
ATOM 1473 N N . ILE A 1 198 ? 5.793 26.656 19.672 1 97 198 ILE A N 1
ATOM 1474 C CA . ILE A 1 198 ? 6.602 25.75 18.859 1 97 198 ILE A CA 1
ATOM 1475 C C . ILE A 1 198 ? 8.078 25.906 19.219 1 97 198 ILE A C 1
ATOM 1477 O O . ILE A 1 198 ? 8.617 27.016 19.172 1 97 198 ILE A O 1
ATOM 1481 N N . VAL A 1 199 ? 8.711 24.859 19.625 1 95.25 199 VAL A N 1
ATOM 1482 C CA . VAL A 1 199 ? 10.156 24.812 19.812 1 95.25 199 VAL A CA 1
ATOM 1483 C C . VAL A 1 199 ? 10.82 24.203 18.594 1 95.25 199 VAL A C 1
ATOM 1485 O O . VAL A 1 199 ? 10.438 23.109 18.141 1 95.25 199 VAL A O 1
ATOM 1488 N N . LEU A 1 200 ? 11.773 24.891 18.047 1 96.56 200 LEU A N 1
ATOM 1489 C CA . LEU A 1 200 ? 12.398 24.391 16.828 1 96.56 200 LEU A CA 1
ATOM 1490 C C . LEU A 1 200 ? 13.875 24.781 16.781 1 96.56 200 LEU A C 1
ATOM 1492 O O . LEU A 1 200 ? 14.312 25.656 17.516 1 96.56 200 LEU A O 1
ATOM 1496 N N . VAL A 1 201 ? 14.609 24.016 16.016 1 96.38 201 VAL A N 1
ATOM 1497 C CA . VAL A 1 201 ? 15.984 24.359 15.656 1 96.38 201 VAL A CA 1
ATOM 1498 C C . VAL A 1 201 ? 15.992 25.078 14.305 1 96.38 201 VAL A C 1
ATOM 1500 O O . VAL A 1 201 ? 15.547 24.531 13.297 1 96.38 201 VAL A O 1
ATOM 1503 N N . THR A 1 202 ? 16.484 26.297 14.289 1 95.94 202 THR A N 1
ATOM 1504 C CA . THR A 1 202 ? 16.531 27.078 13.055 1 95.94 202 THR A CA 1
ATOM 1505 C C . THR A 1 202 ? 17.531 26.484 12.07 1 95.94 202 THR A C 1
ATOM 1507 O O . THR A 1 202 ? 18.359 25.656 12.453 1 95.94 202 THR A O 1
ATOM 1510 N N . PRO A 1 203 ? 17.453 26.906 10.773 1 96.19 203 PRO A N 1
ATOM 1511 C CA . PRO A 1 203 ? 18.375 26.359 9.773 1 96.19 203 PRO A CA 1
ATOM 1512 C C . PRO A 1 203 ? 19.828 26.656 10.086 1 96.19 203 PRO A C 1
ATOM 1514 O O . PRO A 1 203 ? 20.734 26.031 9.516 1 96.19 203 PRO A O 1
ATOM 1517 N N . THR A 1 204 ? 20.094 27.547 11 1 91.56 204 THR A N 1
ATOM 1518 C CA . THR A 1 204 ? 21.469 27.859 11.391 1 91.56 204 THR A CA 1
ATOM 1519 C C . THR A 1 204 ? 21.844 27.094 12.656 1 91.56 204 THR A C 1
ATOM 1521 O O . THR A 1 204 ? 22.969 27.234 13.164 1 91.56 204 THR A O 1
ATOM 1524 N N . GLY A 1 205 ? 20.938 26.438 13.25 1 93.19 205 GLY A N 1
ATOM 1525 C CA . GLY A 1 205 ? 21.266 25.547 14.359 1 93.19 205 GLY A CA 1
ATOM 1526 C C . GLY A 1 205 ? 20.922 26.156 15.711 1 93.19 205 GLY A C 1
ATOM 1527 O O . GLY A 1 205 ? 21.453 25.703 16.734 1 93.19 205 GLY A O 1
ATOM 1528 N N . GLN A 1 206 ? 20.125 27.156 15.789 1 92.38 206 GLN A N 1
ATOM 1529 C CA . GLN A 1 206 ? 19.703 27.75 17.047 1 92.38 206 GLN A CA 1
ATOM 1530 C C . GLN A 1 206 ? 18.406 27.109 17.547 1 92.38 206 GLN A C 1
ATOM 1532 O O . GLN A 1 206 ? 17.469 26.922 16.781 1 92.38 206 GLN A O 1
ATOM 1537 N N . LEU A 1 207 ? 18.422 26.766 18.844 1 93.94 207 LEU A N 1
ATOM 1538 C CA . LEU A 1 207 ? 17.219 26.266 19.484 1 93.94 207 LEU A CA 1
ATOM 1539 C C . LEU A 1 207 ? 16.375 27.422 20.016 1 93.94 207 LEU A C 1
ATOM 1541 O O . LEU A 1 207 ? 16.828 28.172 20.891 1 93.94 207 LEU A O 1
ATOM 1545 N N . VAL A 1 208 ? 15.133 27.562 19.531 1 94.5 208 VAL A N 1
ATOM 1546 C CA . VAL A 1 208 ? 14.305 28.688 19.938 1 94.5 208 VAL A CA 1
ATOM 1547 C C . VAL A 1 208 ? 12.891 28.203 20.234 1 94.5 208 VAL A C 1
ATOM 1549 O O . VAL A 1 208 ? 12.477 27.141 19.781 1 94.5 208 VAL A O 1
ATOM 1552 N N . LYS A 1 209 ? 12.18 28.969 21.047 1 94.69 209 LYS A N 1
ATOM 1553 C CA . LYS A 1 209 ? 10.75 28.812 21.281 1 94.69 209 LYS A CA 1
ATOM 1554 C C . LYS A 1 209 ? 9.969 29.984 20.703 1 94.69 209 LYS A C 1
ATOM 1556 O O . LYS A 1 209 ? 10.211 31.141 21.062 1 94.69 209 LYS A O 1
ATOM 1561 N N . ALA A 1 210 ? 9.102 29.703 19.812 1 96.62 210 ALA A N 1
ATOM 1562 C CA . ALA A 1 210 ? 8.234 30.703 19.219 1 96.62 210 ALA A CA 1
ATOM 1563 C C . ALA A 1 210 ? 6.828 30.641 19.797 1 96.62 210 ALA A C 1
ATOM 1565 O O . ALA A 1 210 ? 6.266 29.547 19.938 1 96.62 210 ALA A O 1
ATOM 1566 N N . SER A 1 211 ? 6.258 31.75 20.172 1 96.19 211 SER A N 1
ATOM 1567 C CA . SER A 1 211 ? 4.898 31.891 20.688 1 96.19 211 SER A CA 1
ATOM 1568 C C . SER A 1 211 ? 4.359 33.312 20.422 1 96.19 211 SER A C 1
ATOM 1570 O O . SER A 1 211 ? 5.02 34.125 19.781 1 96.19 211 SER A O 1
ATOM 1572 N N . ASN A 1 212 ? 3.115 33.562 20.875 1 95.56 212 ASN A N 1
ATOM 1573 C CA . ASN A 1 212 ? 2.531 34.875 20.734 1 95.56 212 ASN A CA 1
ATOM 1574 C C . ASN A 1 212 ? 3.295 35.938 21.547 1 95.56 212 ASN A C 1
ATOM 1576 O O . ASN A 1 212 ? 3.084 37.125 21.391 1 95.56 212 ASN A O 1
ATOM 1580 N N . ARG A 1 213 ? 4.281 35.5 22.297 1 92.56 213 ARG A N 1
ATOM 1581 C CA . ARG A 1 213 ? 5.086 36.406 23.109 1 92.56 213 ARG A CA 1
ATOM 1582 C C . ARG A 1 213 ? 6.387 36.781 22.391 1 92.56 213 ARG A C 1
ATOM 1584 O O . ARG A 1 213 ? 7.133 37.656 22.844 1 92.56 213 ARG A O 1
ATOM 1591 N N . GLY A 1 214 ? 6.633 36.062 21.359 1 94.19 214 GLY A N 1
ATOM 1592 C CA . GLY A 1 214 ? 7.867 36.281 20.609 1 94.19 214 GLY A CA 1
ATOM 1593 C C . GLY A 1 214 ? 8.719 35.031 20.5 1 94.19 214 GLY A C 1
ATOM 1594 O O . GLY A 1 214 ? 8.203 33.906 20.469 1 94.19 214 GLY A O 1
ATOM 1595 N N . VAL A 1 215 ? 10 35.312 20.266 1 95.06 215 VAL A N 1
ATOM 1596 C CA . VAL A 1 215 ? 10.945 34.188 20.109 1 95.06 215 VAL A CA 1
ATOM 1597 C C . VAL A 1 215 ? 11.953 34.219 21.25 1 95.06 215 VAL A C 1
ATOM 1599 O O . VAL A 1 215 ? 12.602 35.25 21.5 1 95.06 215 VAL A O 1
ATOM 1602 N N . HIS A 1 216 ? 12.055 33.094 21.938 1 91.88 216 HIS A N 1
ATOM 1603 C CA . HIS A 1 216 ? 12.992 32.906 23.047 1 91.88 216 HIS A CA 1
ATOM 1604 C C . HIS A 1 216 ? 14.109 31.938 22.656 1 91.88 216 HIS A C 1
ATOM 1606 O O . HIS A 1 216 ? 13.859 30.875 22.094 1 91.88 216 HIS A O 1
ATOM 1612 N N . GLN A 1 217 ? 15.234 32.344 22.938 1 88.5 217 GLN A N 1
ATOM 1613 C CA . GLN A 1 217 ? 16.328 31.391 22.797 1 88.5 217 GLN A CA 1
ATOM 1614 C C . GLN A 1 217 ? 16.281 30.344 23.906 1 88.5 217 GLN A C 1
ATOM 1616 O O . GLN A 1 217 ? 16.031 30.672 25.078 1 88.5 217 GLN A O 1
ATOM 1621 N N . MET A 1 218 ? 16.422 29.141 23.422 1 85.81 218 MET A N 1
ATOM 1622 C CA . MET A 1 218 ? 16.344 28.031 24.375 1 85.81 218 MET A CA 1
ATOM 1623 C C . MET A 1 218 ? 17.703 27.359 24.547 1 85.81 218 MET A C 1
ATOM 1625 O O . MET A 1 218 ? 18.547 27.422 23.656 1 85.81 218 MET A O 1
ATOM 1629 N N . ASN A 1 219 ? 17.875 26.953 25.797 1 74.12 219 ASN A N 1
ATOM 1630 C CA . ASN A 1 219 ? 19.016 26.094 26.078 1 74.12 219 ASN A CA 1
ATOM 1631 C C . ASN A 1 219 ? 18.578 24.656 26.375 1 74.12 219 ASN A C 1
ATOM 1633 O O . ASN A 1 219 ? 17.5 24.438 26.906 1 74.12 219 ASN A O 1
ATOM 1637 N N . THR A 1 220 ? 19.297 23.688 25.672 1 65 220 THR A N 1
ATOM 1638 C CA . THR A 1 220 ? 18.953 22.312 25.969 1 65 220 THR A CA 1
ATOM 1639 C C . THR A 1 220 ? 19.359 21.953 27.406 1 65 220 THR A C 1
ATOM 1641 O O . THR A 1 220 ? 20.359 22.438 27.906 1 65 220 THR A O 1
ATOM 1644 N N . LEU A 1 221 ? 18.297 21.234 28.109 1 55.31 221 LEU A N 1
ATOM 1645 C CA . LEU A 1 221 ? 18.734 20.703 29.391 1 55.31 221 LEU A CA 1
ATOM 1646 C C . LEU A 1 221 ? 19.703 19.547 29.188 1 55.31 221 LEU A C 1
ATOM 1648 O O . LEU A 1 221 ? 19.6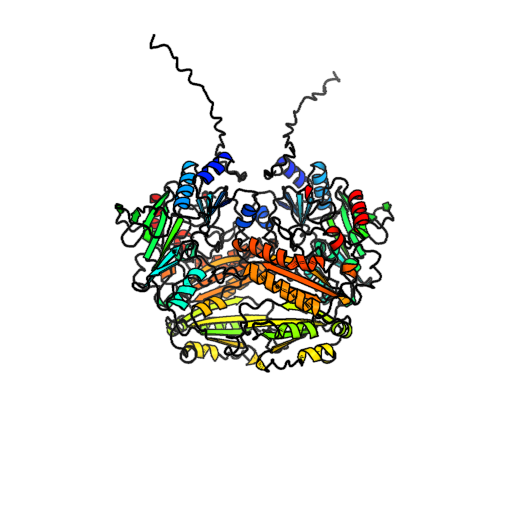88 18.891 28.141 1 55.31 221 LEU A O 1
ATOM 1652 N N . PRO A 1 222 ? 20.594 19.359 30.172 1 46.5 222 PRO A N 1
ATOM 1653 C CA . PRO A 1 222 ? 21.578 18.281 30.078 1 46.5 222 PRO A CA 1
ATOM 1654 C C . PRO A 1 222 ? 20.938 16.938 29.703 1 46.5 222 PRO A C 1
ATOM 1656 O O . PRO A 1 222 ? 21.547 16.125 29.016 1 46.5 222 PRO A O 1
ATOM 1659 N N . ASN A 1 223 ? 19.703 16.641 30.344 1 46.84 223 ASN A N 1
ATOM 1660 C CA . ASN A 1 223 ? 19.141 15.312 30.125 1 46.84 223 ASN A CA 1
ATOM 1661 C C . ASN A 1 223 ? 18.344 15.25 28.828 1 46.84 223 ASN A C 1
ATOM 1663 O O . ASN A 1 223 ? 17.891 14.172 28.422 1 46.84 223 ASN A O 1
ATOM 1667 N N . GLY A 1 224 ? 18.359 16.266 28.078 1 49.47 224 GLY A N 1
ATOM 1668 C CA . GLY A 1 224 ? 17.828 16.266 26.719 1 49.47 224 GLY A CA 1
ATOM 1669 C C . GLY A 1 224 ? 16.312 16.156 26.672 1 49.47 224 GLY A C 1
ATOM 1670 O O . GLY A 1 224 ? 15.742 15.836 25.625 1 49.47 224 GLY A O 1
ATOM 1671 N N . ASP A 1 225 ? 15.633 16.172 27.875 1 52.19 225 ASP A N 1
ATOM 1672 C CA . ASP A 1 225 ? 14.18 15.984 27.922 1 52.19 225 ASP A CA 1
ATOM 1673 C C . ASP A 1 225 ? 13.461 17.266 27.516 1 52.19 225 ASP A C 1
ATOM 1675 O O . ASP A 1 225 ? 14.062 18.344 27.5 1 52.19 225 ASP A O 1
ATOM 1679 N N . LEU A 1 226 ? 12.273 17.266 26.906 1 55.88 226 LEU A N 1
ATOM 1680 C CA . LEU A 1 226 ? 11.398 18.328 26.453 1 55.88 226 LEU A CA 1
ATOM 1681 C C . LEU A 1 226 ? 11.195 19.375 27.547 1 55.88 226 LEU A C 1
ATOM 1683 O O . LEU A 1 226 ? 10.305 20.219 27.438 1 55.88 226 LEU A O 1
ATOM 1687 N N . ASP A 1 227 ? 11.969 19.406 28.656 1 56.22 227 ASP A N 1
ATOM 1688 C CA . ASP A 1 227 ? 11.844 20.484 29.641 1 56.22 227 ASP A CA 1
ATOM 1689 C C . ASP A 1 227 ? 12.789 21.641 29.312 1 56.22 227 ASP A C 1
ATOM 1691 O O . ASP A 1 227 ? 13.93 21.656 29.781 1 56.22 227 ASP A O 1
ATOM 1695 N N . PHE A 1 228 ? 12.414 22.453 28.406 1 61.62 228 PHE A N 1
ATOM 1696 C CA . PHE A 1 228 ? 13.219 23.562 27.891 1 61.62 228 PHE A CA 1
ATOM 1697 C C . PHE A 1 228 ? 13.219 24.734 28.875 1 61.62 228 PHE A C 1
ATOM 1699 O O . PHE A 1 228 ? 12.219 24.969 29.562 1 61.62 228 PHE A O 1
ATOM 1706 N N . LYS A 1 229 ? 14.516 25.188 29.266 1 63.69 229 LYS A N 1
ATOM 1707 C CA . LYS A 1 229 ? 14.562 26.422 30.047 1 63.69 229 LYS A CA 1
ATOM 1708 C C . LYS A 1 229 ? 14.719 27.641 29.141 1 63.69 229 LYS A C 1
ATOM 1710 O O . LYS A 1 229 ? 15.523 27.625 28.203 1 63.69 229 LYS A O 1
ATOM 1715 N N . GLU A 1 230 ? 13.641 28.562 29.219 1 64.62 230 GLU A N 1
ATOM 1716 C CA . GLU A 1 230 ? 13.719 29.797 28.469 1 64.62 230 GLU A CA 1
ATOM 1717 C C . GLU A 1 230 ? 14.984 30.578 28.797 1 64.62 230 GLU A C 1
ATOM 1719 O O . GLU A 1 230 ? 15.336 30.719 29.969 1 64.62 230 GLU A O 1
ATOM 1724 N N . GLY A 1 231 ? 15.766 30.75 27.781 1 62 231 GLY A N 1
ATOM 1725 C CA . GLY A 1 231 ? 16.922 31.594 28 1 62 231 GLY A CA 1
ATOM 1726 C C . GLY A 1 231 ? 16.578 33.062 28.219 1 62 231 GLY A C 1
ATOM 1727 O O . GLY A 1 231 ? 15.398 33.406 28.359 1 62 231 GLY A O 1
ATOM 1728 N N . LYS A 1 232 ? 17.531 33.906 28.469 1 61.44 232 LYS A N 1
ATOM 1729 C CA . LYS A 1 232 ? 17.375 35.312 28.859 1 61.44 232 LYS A CA 1
ATOM 1730 C C . LYS A 1 232 ? 17 36.188 27.656 1 61.44 232 LYS A C 1
ATOM 1732 O O . LYS A 1 232 ? 16.453 37.281 27.828 1 61.44 232 LYS A O 1
ATOM 1737 N N . GLN A 1 233 ? 17.203 35.688 26.406 1 68.12 233 GLN A N 1
ATOM 1738 C CA . GLN A 1 233 ? 17.031 36.594 25.266 1 68.12 233 GLN A CA 1
ATOM 1739 C C . GLN A 1 233 ? 15.695 36.344 24.578 1 68.12 233 GLN A C 1
ATOM 1741 O O . GLN A 1 233 ? 15.414 35.219 24.156 1 68.12 233 GLN A O 1
ATOM 1746 N N . VAL A 1 234 ? 14.758 37.344 24.656 1 75.5 234 VAL A N 1
ATOM 1747 C CA . VAL A 1 234 ? 13.453 37.281 24 1 75.5 234 VAL A CA 1
ATOM 1748 C C . VAL A 1 234 ? 13.32 38.438 23.016 1 75.5 234 VAL A C 1
ATOM 1750 O O . VAL A 1 234 ? 13.648 39.594 23.344 1 75.5 234 VAL A O 1
ATOM 1753 N N . THR A 1 235 ? 13.102 38.094 21.75 1 87.31 235 THR A N 1
ATOM 1754 C CA . THR A 1 235 ? 12.648 39.125 20.812 1 87.31 235 THR A CA 1
ATOM 1755 C C . THR A 1 235 ? 11.125 39.156 20.719 1 87.31 235 THR A C 1
ATOM 1757 O O . THR A 1 235 ? 10.492 38.094 20.625 1 87.31 235 THR A O 1
ATOM 1760 N N . PRO A 1 236 ? 10.531 40.312 20.844 1 90.62 236 PRO A N 1
ATOM 1761 C CA . PRO A 1 236 ? 9.078 40.406 20.766 1 90.62 236 PRO A CA 1
ATOM 1762 C C . PRO A 1 236 ? 8.539 40.156 19.359 1 90.62 236 PRO A C 1
ATOM 1764 O O . PRO A 1 236 ? 7.32 40.156 19.156 1 90.62 236 PRO A O 1
ATOM 1767 N N . ASP A 1 237 ? 9.352 39.875 18.453 1 93.06 237 ASP A N 1
ATOM 1768 C CA . ASP A 1 237 ? 8.938 39.594 17.078 1 93.06 237 ASP A CA 1
ATOM 1769 C C . ASP A 1 237 ? 8.227 38.25 16.969 1 93.06 237 ASP A C 1
ATOM 1771 O O . ASP A 1 237 ? 8.859 37.219 17.125 1 93.06 237 ASP A O 1
ATOM 1775 N N . THR A 1 238 ? 6.871 38.281 16.641 1 96.75 238 THR A N 1
ATOM 1776 C CA . THR A 1 238 ? 6.062 37.094 16.594 1 96.75 238 THR A CA 1
ATOM 1777 C C . THR A 1 238 ? 5.992 36.531 15.18 1 96.75 238 THR A C 1
ATOM 1779 O O . THR A 1 238 ? 5.234 35.594 14.906 1 96.75 238 THR A O 1
ATOM 1782 N N . SER A 1 239 ? 6.844 37.062 14.281 1 97.75 239 SER A N 1
ATOM 1783 C CA . SER A 1 239 ? 6.75 36.719 12.859 1 97.75 239 SER A CA 1
ATOM 1784 C C . SER A 1 239 ? 7.027 35.219 12.625 1 97.75 239 SER A C 1
ATOM 1786 O O . SER A 1 239 ? 6.398 34.594 11.773 1 97.75 239 SER A O 1
ATOM 1788 N N . LEU A 1 240 ? 7.945 34.688 13.336 1 98.06 240 LEU A N 1
ATOM 1789 C CA . LEU A 1 240 ? 8.266 33.281 13.164 1 98.06 240 LEU A CA 1
ATOM 1790 C C . LEU A 1 240 ? 7.082 32.406 13.562 1 98.06 240 LEU A C 1
ATOM 1792 O O . LEU A 1 240 ? 6.707 31.484 12.828 1 98.06 240 LEU A O 1
ATOM 1796 N N . PHE A 1 241 ? 6.504 32.719 14.719 1 98.25 241 PHE A N 1
ATOM 1797 C CA . PHE A 1 241 ? 5.355 31.953 15.188 1 98.25 241 PHE A CA 1
ATOM 1798 C C . PHE A 1 241 ? 4.191 32.094 14.211 1 98.25 241 PHE A C 1
ATOM 1800 O O . PHE A 1 241 ? 3.527 31.094 13.898 1 98.25 241 PHE A O 1
ATOM 1807 N N . TRP A 1 242 ? 3.984 33.281 13.766 1 98.62 242 TRP A N 1
ATOM 1808 C CA . TRP A 1 242 ? 2.963 33.562 12.758 1 98.62 242 TRP A CA 1
ATOM 1809 C C . TRP A 1 242 ? 3.197 32.719 11.508 1 98.62 242 TRP A C 1
ATOM 1811 O O . TRP A 1 242 ? 2.281 32.031 11.023 1 98.62 242 TRP A O 1
ATOM 1821 N N . ALA A 1 243 ? 4.375 32.656 11.008 1 98.75 243 ALA A N 1
ATOM 1822 C CA . ALA A 1 243 ? 4.711 31.969 9.766 1 98.75 243 ALA A CA 1
ATOM 1823 C C . ALA A 1 243 ? 4.574 30.469 9.922 1 98.75 243 ALA A C 1
ATOM 1825 O O . ALA A 1 243 ? 4.203 29.766 8.977 1 98.75 243 ALA A O 1
ATOM 1826 N N . LEU A 1 244 ? 4.828 29.969 11.102 1 98.69 244 LEU A N 1
ATOM 1827 C CA . LEU A 1 244 ? 4.805 28.531 11.367 1 98.69 244 LEU A CA 1
ATOM 1828 C C . LEU A 1 244 ? 3.371 28.016 11.453 1 98.69 244 LEU A C 1
ATOM 1830 O O . LEU A 1 244 ? 3.135 26.812 11.391 1 98.69 244 LEU A O 1
ATOM 1834 N N . ARG A 1 245 ? 2.463 28.859 11.672 1 98.56 245 ARG A N 1
ATOM 1835 C CA . ARG A 1 245 ? 1.062 28.469 11.773 1 98.56 245 ARG A CA 1
ATOM 1836 C C . ARG A 1 245 ? 0.323 28.734 10.469 1 98.56 245 ARG A C 1
ATOM 1838 O O . ARG A 1 245 ? -0.672 29.469 10.453 1 98.56 245 ARG A O 1
ATOM 1845 N N . GLY A 1 246 ? 0.705 28.047 9.469 1 97.81 246 GLY A N 1
ATOM 1846 C CA . GLY A 1 246 ? 0.039 28.156 8.18 1 97.81 246 GLY A CA 1
ATOM 1847 C C . GLY A 1 246 ? 1.005 28.188 7.008 1 97.81 246 GLY A C 1
ATOM 1848 O O . GLY A 1 246 ? 0.609 27.969 5.863 1 97.81 246 GLY A O 1
ATOM 1849 N N . GLY A 1 247 ? 2.264 28.453 7.219 1 97.88 247 GLY A N 1
ATOM 1850 C CA . GLY A 1 247 ? 3.25 28.625 6.16 1 97.88 247 GLY A CA 1
ATOM 1851 C C . GLY A 1 247 ? 3.713 27.312 5.559 1 97.88 247 GLY A C 1
ATOM 1852 O O . GLY A 1 247 ? 4.316 27.297 4.484 1 97.88 247 GLY A O 1
ATOM 1853 N N . GLY A 1 248 ? 3.453 26.203 6.262 1 97 248 GLY A N 1
ATOM 1854 C CA . GLY A 1 248 ? 3.844 24.891 5.766 1 97 248 GLY A CA 1
ATOM 1855 C C . GLY A 1 248 ? 5.062 24.328 6.465 1 97 248 GLY A C 1
ATOM 1856 O O . GLY A 1 248 ? 5.797 25.062 7.137 1 97 248 GLY A O 1
ATOM 1857 N N . GLY A 1 249 ? 5.25 23.047 6.254 1 95.06 249 GLY A N 1
ATOM 1858 C CA . GLY A 1 249 ? 6.355 22.359 6.902 1 95.06 249 GLY A CA 1
ATOM 1859 C C . GLY A 1 249 ? 7.605 22.281 6.043 1 95.06 249 GLY A C 1
ATOM 1860 O O . GLY A 1 249 ? 7.531 22.438 4.82 1 95.06 249 GLY A O 1
ATOM 1861 N N . GLY A 1 250 ? 8.789 22.172 6.75 1 95.25 250 GLY A N 1
ATOM 1862 C CA . GLY A 1 250 ? 10.031 21.797 6.094 1 95.25 250 GLY A CA 1
ATOM 1863 C C . GLY A 1 250 ? 10.812 23 5.594 1 95.25 250 GLY A C 1
ATOM 1864 O O . GLY A 1 250 ? 11.812 22.844 4.887 1 95.25 250 GLY A O 1
ATOM 1865 N N . SER A 1 251 ? 10.461 24.234 6 1 96.81 251 SER A N 1
ATOM 1866 C CA . SER A 1 251 ? 11.102 25.359 5.324 1 96.81 251 SER A CA 1
ATOM 1867 C C . SER A 1 251 ? 11.695 26.344 6.332 1 96.81 251 SER A C 1
ATOM 1869 O O . SER A 1 251 ? 12.5 27.203 5.969 1 96.81 251 SER A O 1
ATOM 1871 N N . LEU A 1 252 ? 11.328 26.25 7.605 1 98 252 LEU A N 1
ATOM 1872 C CA . LEU A 1 252 ? 11.734 27.312 8.516 1 98 252 LEU A CA 1
ATOM 1873 C C . LEU A 1 252 ? 12.555 26.766 9.672 1 98 252 LEU A C 1
ATOM 1875 O O . LEU A 1 252 ? 13.078 27.516 10.492 1 98 252 LEU A O 1
ATOM 1879 N N . GLY A 1 253 ? 12.664 25.531 9.766 1 98 253 GLY A N 1
ATOM 1880 C CA . GLY A 1 253 ? 13.422 24.875 10.82 1 98 253 GLY A CA 1
ATOM 1881 C C . GLY A 1 253 ? 12.938 23.469 11.117 1 98 253 GLY A C 1
ATOM 1882 O O . GLY A 1 253 ? 12.008 22.969 10.469 1 98 253 GLY A O 1
ATOM 1883 N N . VAL A 1 254 ? 13.617 22.797 12.031 1 98.06 254 VAL A N 1
ATOM 1884 C CA . VAL A 1 254 ? 13.219 21.469 12.508 1 98.06 254 VAL A CA 1
ATOM 1885 C C . VAL A 1 254 ? 12.477 21.594 13.836 1 98.06 254 VAL A C 1
ATOM 1887 O O . VAL A 1 254 ? 13.086 21.859 14.875 1 98.06 254 VAL A O 1
ATOM 1890 N N . VAL A 1 255 ? 11.211 21.375 13.766 1 97.81 255 VAL A N 1
ATOM 1891 C CA . VAL A 1 255 ? 10.414 21.438 14.984 1 97.81 255 VAL A CA 1
ATOM 1892 C C . VAL A 1 255 ? 10.734 20.234 15.867 1 97.81 255 VAL A C 1
ATOM 1894 O O . VAL A 1 255 ? 10.844 19.109 15.383 1 97.81 255 VAL A O 1
ATOM 1897 N N . VAL A 1 256 ? 10.828 20.484 17.172 1 95.81 256 VAL A N 1
ATOM 1898 C CA . VAL A 1 256 ? 11.133 19.406 18.094 1 95.81 256 VAL A CA 1
ATOM 1899 C C . VAL A 1 256 ? 9.992 19.25 19.094 1 95.81 256 VAL A C 1
ATOM 1901 O O . VAL A 1 256 ? 9.828 18.172 19.703 1 95.81 256 VAL A O 1
ATOM 1904 N N . GLN A 1 257 ? 9.18 20.328 19.25 1 95.56 257 GLN A N 1
ATOM 1905 C CA . GLN A 1 257 ? 8.07 20.234 20.188 1 95.56 257 GLN A CA 1
ATOM 1906 C C . GLN A 1 257 ? 6.961 21.219 19.844 1 95.56 257 GLN A C 1
ATOM 1908 O O . GLN A 1 257 ? 7.238 22.359 19.469 1 95.56 257 GLN A O 1
ATOM 1913 N N . PHE A 1 258 ? 5.758 20.797 20.078 1 97 258 PHE A N 1
ATOM 1914 C CA . PHE A 1 258 ? 4.582 21.656 20 1 97 258 PHE A CA 1
ATOM 1915 C C . PHE A 1 258 ? 3.945 21.828 21.375 1 97 258 PHE A C 1
ATOM 1917 O O . PHE A 1 258 ? 3.93 20.875 22.172 1 97 258 PHE A O 1
ATOM 1924 N N . GLY A 1 259 ? 3.498 23.016 21.703 1 96.69 259 GLY A N 1
ATOM 1925 C CA . GLY A 1 259 ? 2.488 23.25 22.719 1 96.69 259 GLY A CA 1
ATOM 1926 C C . GLY A 1 259 ? 1.117 23.547 22.141 1 96.69 259 GLY A C 1
ATOM 1927 O O . GLY A 1 259 ? 0.98 24.391 21.25 1 96.69 259 GLY A O 1
ATOM 1928 N N . MET A 1 260 ? 0.146 22.844 22.641 1 97.81 260 MET A N 1
ATOM 1929 C CA . MET A 1 260 ? -1.17 22.953 22.031 1 97.81 260 MET A CA 1
ATOM 1930 C C . MET A 1 260 ? -2.27 23 23.078 1 97.81 260 MET A C 1
ATOM 1932 O O . MET A 1 260 ? -2.121 22.438 24.172 1 97.81 260 MET A O 1
ATOM 1936 N N . GLN A 1 261 ? -3.336 23.703 22.797 1 98 261 GLN A N 1
ATOM 1937 C CA . GLN A 1 261 ? -4.512 23.797 23.656 1 98 261 GLN A CA 1
ATOM 1938 C C . GLN A 1 261 ? -5.297 22.5 23.656 1 98 261 GLN A C 1
ATOM 1940 O O . GLN A 1 261 ? -5.484 21.859 22.609 1 98 261 GLN A O 1
ATOM 1945 N N . LEU A 1 262 ? -5.656 22.062 24.859 1 98.25 262 LEU A N 1
ATOM 1946 C CA . LEU A 1 262 ? -6.602 20.969 25.016 1 98.25 262 LEU A CA 1
ATOM 1947 C C . LEU A 1 262 ? -8.039 21.469 24.969 1 98.25 262 LEU A C 1
ATOM 1949 O O . LEU A 1 262 ? -8.344 22.547 25.516 1 98.25 262 LEU A O 1
ATOM 1953 N N . VAL A 1 263 ? -8.891 20.734 24.328 1 97.56 263 VAL A N 1
ATOM 1954 C CA . VAL A 1 263 ? -10.32 21.031 24.297 1 97.56 263 VAL A CA 1
ATOM 1955 C C . VAL A 1 263 ? -11.102 19.875 24.891 1 97.56 263 VAL A C 1
ATOM 1957 O O . VAL A 1 263 ? -10.586 18.766 25.016 1 97.56 263 VAL A O 1
ATOM 1960 N N . PRO A 1 264 ? -12.312 20.156 25.328 1 96.56 264 PRO A N 1
ATOM 1961 C CA . PRO A 1 264 ? -13.102 19.031 25.812 1 96.56 264 PRO A CA 1
ATOM 1962 C C . PRO A 1 264 ? -13.344 17.969 24.734 1 96.56 264 PRO A C 1
ATOM 1964 O O . PRO A 1 264 ? -13.656 18.297 23.594 1 96.56 264 PRO A O 1
ATOM 1967 N N . ALA A 1 265 ? -13.117 16.719 25.094 1 96.88 265 ALA A N 1
ATOM 1968 C CA . ALA A 1 265 ? -13.43 15.633 24.172 1 96.88 265 ALA A CA 1
ATOM 1969 C C . ALA A 1 265 ? -14.938 15.469 24 1 96.88 265 ALA A C 1
ATOM 1971 O O . ALA A 1 265 ? -15.688 15.523 24.984 1 96.88 265 ALA A O 1
ATOM 1972 N N . PRO A 1 266 ? -15.344 15.32 22.703 1 94.75 266 PRO A N 1
ATOM 1973 C CA . PRO A 1 266 ? -16.75 14.961 22.547 1 94.75 266 PRO A CA 1
ATOM 1974 C C . PRO A 1 266 ? -17.125 13.688 23.297 1 94.75 266 PRO A C 1
ATOM 1976 O O . PRO A 1 266 ? -16.344 12.734 23.328 1 94.75 266 PRO A O 1
ATOM 1979 N N . THR A 1 267 ? -18.359 13.648 23.812 1 92.31 267 THR A N 1
ATOM 1980 C CA . THR A 1 267 ? -18.734 12.531 24.672 1 92.31 267 THR A CA 1
ATOM 1981 C C . THR A 1 267 ? -19.734 11.617 23.984 1 92.31 267 THR A C 1
ATOM 1983 O O . THR A 1 267 ? -19.984 10.5 24.438 1 92.31 267 THR A O 1
ATOM 1986 N N . ALA A 1 268 ? -20.359 12.078 22.875 1 91.12 268 ALA A N 1
ATOM 1987 C CA . ALA A 1 268 ? -21.344 11.281 22.141 1 91.12 268 ALA A CA 1
ATOM 1988 C C . ALA A 1 268 ? -21.078 11.367 20.625 1 91.12 268 ALA A C 1
ATOM 1990 O O . ALA A 1 268 ? -21.938 11.836 19.875 1 91.12 268 ALA A O 1
ATOM 1991 N N . VAL A 1 269 ? -19.984 10.836 20.234 1 91.19 269 VAL A N 1
ATOM 1992 C CA . VAL A 1 269 ? -19.641 10.883 18.828 1 91.19 269 VAL A CA 1
ATOM 1993 C C . VAL A 1 269 ? -20.453 9.852 18.047 1 91.19 269 VAL A C 1
ATOM 1995 O O . VAL A 1 269 ? -20.547 8.688 18.453 1 91.19 269 VAL A O 1
ATOM 1998 N N . GLN A 1 270 ? -21.078 10.289 16.969 1 87.81 270 GLN A N 1
ATOM 1999 C CA . GLN A 1 270 ? -21.891 9.43 16.109 1 87.81 270 GLN A CA 1
ATOM 2000 C C . GLN A 1 270 ? -21.578 9.672 14.641 1 87.81 270 GLN A C 1
ATOM 2002 O O . GLN A 1 270 ? -21.25 10.797 14.25 1 87.81 270 GLN A O 1
ATOM 2007 N N . THR A 1 271 ? -21.625 8.594 13.875 1 86.5 271 THR A N 1
ATOM 2008 C CA . THR A 1 271 ? -21.531 8.727 12.422 1 86.5 271 THR A CA 1
ATOM 2009 C C . THR A 1 271 ? -22.812 8.211 11.75 1 86.5 271 THR A C 1
ATOM 2011 O O . THR A 1 271 ? -23.469 7.305 12.266 1 86.5 271 THR A O 1
ATOM 2014 N N . VAL A 1 272 ? -23.172 8.852 10.695 1 83.44 272 VAL A N 1
ATOM 2015 C CA . VAL A 1 272 ? -24.25 8.414 9.812 1 83.44 272 VAL A CA 1
ATOM 2016 C C . VAL A 1 272 ? -23.734 8.336 8.375 1 83.44 272 VAL A C 1
ATOM 2018 O O . VAL A 1 272 ? -23.234 9.328 7.832 1 83.44 272 VAL A O 1
ATOM 2021 N N . THR A 1 273 ? -23.781 7.172 7.848 1 80.31 273 THR A N 1
ATOM 2022 C CA . THR A 1 273 ? -23.422 6.996 6.445 1 80.31 273 THR A CA 1
ATOM 2023 C C . THR A 1 273 ? -24.609 6.496 5.637 1 80.31 273 THR A C 1
ATOM 2025 O O . THR A 1 273 ? -25.266 5.527 6.027 1 80.31 273 THR A O 1
ATOM 2028 N N . VAL A 1 274 ? 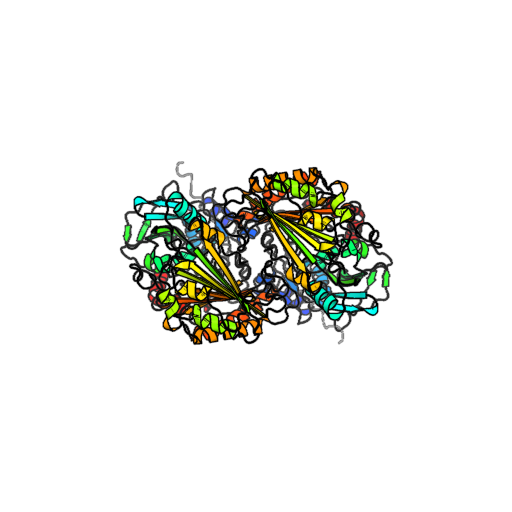-24.922 7.18 4.59 1 75.88 274 VAL A N 1
ATOM 2029 C CA . VAL A 1 274 ? -25.953 6.742 3.65 1 75.88 274 VAL A CA 1
ATOM 2030 C C . VAL A 1 274 ? -25.312 6.375 2.314 1 75.88 274 VAL A C 1
ATOM 2032 O O . VAL A 1 274 ? -24.531 7.148 1.764 1 75.88 274 VAL A O 1
ATOM 2035 N N . THR A 1 275 ? -25.578 5.207 1.869 1 73.12 275 THR A N 1
ATOM 2036 C CA . THR A 1 275 ? -25.047 4.719 0.597 1 73.12 275 THR A CA 1
ATOM 2037 C C . THR A 1 275 ? -26.188 4.438 -0.382 1 73.12 275 THR A C 1
ATOM 2039 O O . THR A 1 275 ? -27.172 3.768 -0.034 1 73.12 275 THR A O 1
ATOM 2042 N N . TRP A 1 276 ? -26.062 4.988 -1.556 1 71.38 276 TRP A N 1
ATOM 2043 C CA . TRP A 1 276 ? -27.031 4.777 -2.629 1 71.38 276 TRP A CA 1
ATOM 2044 C C . TRP A 1 276 ? -26.406 3.959 -3.76 1 71.38 276 TRP A C 1
ATOM 2046 O O . TRP A 1 276 ? -25.281 4.211 -4.172 1 71.38 276 TRP A O 1
ATOM 2056 N N . LEU A 1 277 ? -27.062 2.912 -4.176 1 67.25 277 LEU A N 1
ATOM 2057 C CA . LEU A 1 277 ? -26.703 2.195 -5.398 1 67.25 277 LEU A CA 1
ATOM 2058 C C . LEU A 1 277 ? -27.281 2.9 -6.625 1 67.25 277 LEU A C 1
ATOM 2060 O O . LEU A 1 277 ? -28.469 3.252 -6.648 1 67.25 277 LEU A O 1
ATOM 2064 N N . LEU A 1 278 ? -26.406 3.223 -7.504 1 67.38 278 LEU A N 1
ATOM 2065 C CA . LEU A 1 278 ? -26.797 4.02 -8.664 1 67.38 278 LEU A CA 1
ATOM 2066 C C . LEU A 1 278 ? -27.062 3.127 -9.867 1 67.38 278 LEU A C 1
ATOM 2068 O O . LEU A 1 278 ? -26.297 2.186 -10.125 1 67.38 278 LEU A O 1
ATOM 2072 N N . TYR A 1 279 ? -28.156 3.311 -10.531 1 63.12 279 TYR A N 1
ATOM 2073 C CA . TYR A 1 279 ? -28.531 2.475 -11.672 1 63.12 279 TYR A CA 1
ATOM 2074 C C . TYR A 1 279 ? -28.562 3.285 -12.961 1 63.12 279 TYR A C 1
ATOM 2076 O O . TYR A 1 279 ? -28.578 2.719 -14.055 1 63.12 279 TYR A O 1
ATOM 2084 N N . ASP A 1 280 ? -28.594 4.613 -12.758 1 63.69 280 ASP A N 1
ATOM 2085 C CA . ASP A 1 280 ? -28.594 5.434 -13.969 1 63.69 280 ASP A CA 1
ATOM 2086 C C . ASP A 1 280 ? -27.188 5.723 -14.445 1 63.69 280 ASP A C 1
ATOM 2088 O O . ASP A 1 280 ? -26.344 6.199 -13.672 1 63.69 280 ASP A O 1
ATOM 2092 N N . ALA A 1 281 ? -27.031 5.391 -15.68 1 58.94 281 ALA A N 1
ATOM 2093 C CA . ALA A 1 281 ? -25.719 5.566 -16.281 1 58.94 281 ALA A CA 1
ATOM 2094 C C . ALA A 1 281 ? -25.406 7.043 -16.516 1 58.94 281 ALA A C 1
ATOM 2096 O O . ALA A 1 281 ? -24.25 7.43 -16.672 1 58.94 281 ALA A O 1
ATOM 2097 N N . GLN A 1 282 ? -26.438 7.898 -16.469 1 61.34 282 GLN A N 1
ATOM 2098 C CA . GLN A 1 282 ? -26.219 9.297 -16.828 1 61.34 282 GLN A CA 1
ATOM 2099 C C . GLN A 1 282 ? -25.875 10.133 -15.594 1 61.34 282 GLN A C 1
ATOM 2101 O O . GLN A 1 282 ? -25.562 11.32 -15.711 1 61.34 282 GLN A O 1
ATOM 2106 N N . GLY A 1 283 ? -25.922 9.617 -14.461 1 70.81 283 GLY A N 1
ATOM 2107 C CA . GLY A 1 283 ? -25.438 10.258 -13.242 1 70.81 283 GLY A CA 1
ATOM 2108 C C . GLY A 1 283 ? -26.469 11.188 -12.625 1 70.81 283 GLY A C 1
ATOM 2109 O O . GLY A 1 283 ? -26.125 12.008 -11.773 1 70.81 283 GLY A O 1
ATOM 2110 N N . LYS A 1 284 ? -27.672 11.242 -13.156 1 73.06 284 LYS A N 1
ATOM 2111 C CA . LYS A 1 284 ? -28.703 12.133 -12.633 1 73.06 284 LYS A CA 1
ATOM 2112 C C . LYS A 1 284 ? -28.969 11.859 -11.156 1 73.06 284 LYS A C 1
ATOM 2114 O O . LYS A 1 284 ? -29.141 12.797 -10.367 1 73.06 284 LYS A O 1
ATOM 2119 N N . GLN A 1 285 ? -29.016 10.672 -10.805 1 74.75 285 GLN A N 1
ATOM 2120 C CA . GLN A 1 285 ? -29.312 10.289 -9.43 1 74.75 285 GLN A CA 1
ATOM 2121 C C . GLN A 1 285 ? -28.266 10.836 -8.461 1 74.75 285 GLN A C 1
ATOM 2123 O O . GLN A 1 285 ? -28.609 11.477 -7.465 1 74.75 285 GLN A O 1
ATOM 2128 N N . ILE A 1 286 ? -27.125 10.711 -8.789 1 73.56 286 ILE A N 1
ATOM 2129 C CA . ILE A 1 286 ? -26.062 11.148 -7.898 1 73.56 286 ILE A CA 1
ATOM 2130 C C . ILE A 1 286 ? -26.016 12.672 -7.855 1 73.56 286 ILE A C 1
ATOM 2132 O O . ILE A 1 286 ? -25.719 13.266 -6.816 1 73.56 286 ILE A O 1
ATOM 2136 N N . ARG A 1 287 ? -26.312 13.289 -8.898 1 80.56 287 ARG A N 1
ATOM 2137 C CA . ARG A 1 287 ? -26.328 14.742 -8.938 1 80.56 287 ARG A CA 1
ATOM 2138 C C . ARG A 1 287 ? -27.406 15.312 -8.016 1 80.56 287 ARG A C 1
ATOM 2140 O O . ARG A 1 287 ? -27.188 16.312 -7.34 1 80.56 287 ARG A O 1
ATOM 2147 N N . ASP A 1 288 ? -28.516 14.656 -8.023 1 80.56 288 ASP A N 1
ATOM 2148 C CA . ASP A 1 288 ? -29.594 15.102 -7.164 1 80.56 288 ASP A CA 1
ATOM 2149 C C . ASP A 1 288 ? -29.203 15.008 -5.691 1 80.56 288 ASP A C 1
ATOM 2151 O O . ASP A 1 288 ? -29.5 15.914 -4.906 1 80.56 288 ASP A O 1
ATOM 2155 N N . ILE A 1 289 ? -28.625 14.023 -5.348 1 79.38 289 ILE A N 1
ATOM 2156 C CA . ILE A 1 289 ? -28.203 13.805 -3.969 1 79.38 289 ILE A CA 1
ATOM 2157 C C . ILE A 1 289 ? -27.156 14.852 -3.578 1 79.38 289 ILE A C 1
ATOM 2159 O O . ILE A 1 289 ? -27.234 15.445 -2.502 1 79.38 289 ILE A O 1
ATOM 2163 N N . PHE A 1 290 ? -26.25 15.117 -4.449 1 84.5 290 PHE A N 1
ATOM 2164 C CA . PHE A 1 290 ? -25.172 16.062 -4.16 1 84.5 290 PHE A CA 1
ATOM 2165 C C . PHE A 1 290 ? -25.703 17.484 -4.102 1 84.5 290 PHE A C 1
ATOM 2167 O O . PHE A 1 290 ? -25.25 18.281 -3.285 1 84.5 290 PHE A O 1
ATOM 2174 N N . ASN A 1 291 ? -26.656 17.75 -4.914 1 86.81 291 ASN A N 1
ATOM 2175 C CA . ASN A 1 291 ? -27.297 19.062 -4.879 1 86.81 291 ASN A CA 1
ATOM 2176 C C . ASN A 1 291 ? -28.047 19.281 -3.568 1 86.81 291 ASN A C 1
ATOM 2178 O O . ASN A 1 291 ? -28.094 20.391 -3.053 1 86.81 291 ASN A O 1
ATOM 2182 N N . ALA A 1 292 ? -28.516 18.25 -3.107 1 85.25 292 ALA A N 1
ATOM 2183 C CA . ALA A 1 292 ? -29.375 18.359 -1.932 1 85.25 292 ALA A CA 1
ATOM 2184 C C . ALA A 1 292 ? -28.547 18.406 -0.65 1 85.25 292 ALA A C 1
ATOM 2186 O O . ALA A 1 292 ? -28.891 19.141 0.289 1 85.25 292 ALA A O 1
ATOM 2187 N N . PHE A 1 293 ? -27.438 17.656 -0.636 1 85.38 293 PHE A N 1
ATOM 2188 C CA . PHE A 1 293 ? -26.891 17.422 0.693 1 85.38 293 PHE A CA 1
ATOM 2189 C C . PHE A 1 293 ? -25.391 17.766 0.734 1 85.38 293 PHE A C 1
ATOM 2191 O O . PHE A 1 293 ? -24.812 17.891 1.812 1 85.38 293 PHE A O 1
ATOM 2198 N N . VAL A 1 294 ? -24.797 17.828 -0.404 1 87.12 294 VAL A N 1
ATOM 2199 C CA . VAL A 1 294 ? -23.359 18.078 -0.399 1 87.12 294 VAL A CA 1
ATOM 2200 C C . VAL A 1 294 ? -23.094 19.531 -0.778 1 87.12 294 VAL A C 1
ATOM 2202 O O . VAL A 1 294 ? -22.672 20.328 0.059 1 87.12 294 VAL A O 1
ATOM 2205 N N . PHE A 1 295 ? -23.516 19.875 -1.953 1 90.12 295 PHE A N 1
ATOM 2206 C CA . PHE A 1 295 ? -23.297 21.234 -2.438 1 90.12 295 PHE A CA 1
ATOM 2207 C C . PHE A 1 295 ? -24.531 22.094 -2.223 1 90.12 295 PHE A C 1
ATOM 2209 O O . PHE A 1 295 ? -25.109 22.625 -3.18 1 90.12 295 PHE A O 1
ATOM 2216 N N . ASN A 1 296 ? -24.844 22.219 -0.941 1 89.69 296 ASN A N 1
ATOM 2217 C CA . ASN A 1 296 ? -25.984 22.984 -0.457 1 89.69 296 ASN A CA 1
ATOM 2218 C C . ASN A 1 296 ? -25.641 23.797 0.79 1 89.69 296 ASN A C 1
ATOM 2220 O O . ASN A 1 296 ? -25.688 23.266 1.905 1 89.69 296 ASN A O 1
ATOM 2224 N N . ALA A 1 297 ? -25.453 25.047 0.626 1 86.94 297 ALA A N 1
ATOM 2225 C CA . ALA A 1 297 ? -24.984 25.906 1.707 1 86.94 297 ALA A CA 1
ATOM 2226 C C . ALA A 1 297 ? -26 25.969 2.842 1 86.94 297 ALA A C 1
ATOM 2228 O O . ALA A 1 297 ? -25.641 25.953 4.016 1 86.94 297 ALA A O 1
ATOM 2229 N N . SER A 1 298 ? -27.234 26.031 2.449 1 86.44 298 SER A N 1
ATOM 2230 C CA . SER A 1 298 ? -28.281 26.156 3.449 1 86.44 298 SER A CA 1
ATOM 2231 C C . SER A 1 298 ? -28.375 24.906 4.312 1 86.44 298 SER A C 1
ATOM 2233 O O . SER A 1 298 ? -28.609 25 5.52 1 86.44 298 SER A O 1
ATOM 2235 N N . PHE A 1 299 ? -28.234 23.812 3.732 1 86.81 299 PHE A N 1
ATOM 2236 C CA . PHE A 1 299 ? -28.25 22.547 4.457 1 86.81 299 PHE A CA 1
ATOM 2237 C C . PHE A 1 299 ? -27.141 22.5 5.496 1 86.81 299 PHE A C 1
ATOM 2239 O O . PHE A 1 299 ? -27.391 22.172 6.66 1 86.81 299 PHE A O 1
ATOM 2246 N N . TRP A 1 300 ? -25.984 22.922 5.152 1 85.12 300 TRP A N 1
ATOM 2247 C CA . TRP A 1 300 ? -24.828 22.812 6.031 1 85.12 300 TRP A CA 1
ATOM 2248 C C . TRP A 1 300 ? -24.875 23.875 7.129 1 85.12 300 TRP A C 1
ATOM 2250 O O . TRP A 1 300 ? -24.453 23.625 8.258 1 85.12 300 TRP A O 1
ATOM 2260 N N . GLN A 1 301 ? -25.359 24.953 6.781 1 82.19 301 GLN A N 1
ATOM 2261 C CA . GLN A 1 301 ? -25.547 25.984 7.793 1 82.19 301 GLN A CA 1
ATOM 2262 C C . GLN A 1 301 ? -26.531 25.531 8.867 1 82.19 301 GLN A C 1
ATOM 2264 O O . GLN A 1 301 ? -26.344 25.828 10.055 1 82.19 301 GLN A O 1
ATOM 2269 N N . ALA A 1 302 ? -27.438 24.797 8.43 1 85.12 302 ALA A N 1
ATOM 2270 C CA . ALA A 1 302 ? -28.484 24.344 9.352 1 85.12 302 ALA A CA 1
ATOM 2271 C C . ALA A 1 302 ? -28 23.203 10.234 1 85.12 302 ALA A C 1
ATOM 2273 O O . ALA A 1 302 ? -28.516 23 11.328 1 85.12 302 ALA A O 1
ATOM 2274 N N . LEU A 1 303 ? -27.094 22.422 9.859 1 86.19 303 LEU A N 1
ATOM 2275 C CA . LEU A 1 303 ? -26.609 21.266 10.602 1 86.19 303 LEU A CA 1
ATOM 2276 C C . LEU A 1 303 ? -25.859 21.719 11.859 1 86.19 303 LEU A C 1
ATOM 2278 O O . LEU A 1 303 ? -25.797 20.969 12.836 1 86.19 303 LEU A O 1
ATOM 2282 N N . GLY A 1 304 ? -25.344 22.938 12 1 86.12 304 GLY A N 1
ATOM 2283 C CA . GLY A 1 304 ? -24.641 23.422 13.18 1 86.12 304 GLY A CA 1
ATOM 2284 C C . GLY A 1 304 ? -23.172 23.016 13.195 1 86.12 304 GLY A C 1
ATOM 2285 O O . GLY A 1 304 ? -22.766 22.109 12.461 1 86.12 304 GLY A O 1
ATOM 2286 N N . PRO A 1 305 ? -22.438 23.484 14.133 1 87 305 PRO A N 1
ATOM 2287 C CA . PRO A 1 305 ? -20.969 23.359 14.117 1 87 305 PRO A CA 1
ATOM 2288 C C . PRO A 1 305 ? -20.5 22.016 14.688 1 87 305 PRO A C 1
ATOM 2290 O O . PRO A 1 305 ? -19.328 21.672 14.562 1 87 305 PRO A O 1
ATOM 2293 N N . HIS A 1 306 ? -21.375 21.266 15.289 1 89.94 306 HIS A N 1
ATOM 2294 C CA . HIS A 1 306 ? -20.984 19.969 15.859 1 89.94 306 HIS A CA 1
ATOM 2295 C C . HIS A 1 306 ? -20.953 18.891 14.789 1 89.94 306 HIS A C 1
ATOM 2297 O O . HIS A 1 306 ? -20.531 17.766 15.055 1 89.94 306 HIS A O 1
ATOM 2303 N N . TRP A 1 307 ? -21.391 19.234 13.641 1 87.06 307 TRP A N 1
ATOM 2304 C CA . TRP A 1 307 ? -21.406 18.266 12.555 1 87.06 307 TRP A CA 1
ATOM 2305 C C . TRP A 1 307 ? -20.281 18.562 11.555 1 87.06 307 TRP A C 1
ATOM 2307 O O . TRP A 1 307 ? -20.031 19.719 11.211 1 87.06 307 TRP A O 1
ATOM 2317 N N . ALA A 1 308 ? -19.609 17.547 11.172 1 81.38 308 ALA A N 1
ATOM 2318 C CA . ALA A 1 308 ? -18.688 17.531 10.039 1 81.38 308 ALA A CA 1
ATOM 2319 C C . ALA A 1 308 ? -19 16.375 9.094 1 81.38 308 ALA A C 1
ATOM 2321 O O . ALA A 1 308 ? -19.828 15.508 9.422 1 81.38 308 ALA A O 1
ATOM 2322 N N . ALA A 1 309 ? -18.453 16.406 7.938 1 73.75 309 ALA A N 1
ATOM 2323 C CA . ALA A 1 309 ? -18.719 15.312 7.008 1 73.75 309 ALA A CA 1
ATOM 2324 C C . ALA A 1 309 ? -17.562 15.117 6.039 1 73.75 309 ALA A C 1
ATOM 2326 O O . ALA A 1 309 ? -16.797 16.047 5.785 1 73.75 309 ALA A O 1
ATOM 2327 N N . TRP A 1 310 ? -17.359 13.883 5.766 1 71.19 310 TRP A N 1
ATOM 2328 C CA . TRP A 1 310 ? -16.531 13.492 4.629 1 71.19 310 TRP A CA 1
ATOM 2329 C C . TRP A 1 310 ? -17.344 12.695 3.611 1 71.19 310 TRP A C 1
ATOM 2331 O O . TRP A 1 310 ? -17.938 11.672 3.947 1 71.19 310 TRP A O 1
ATOM 2341 N N . SER A 1 311 ? -17.625 13.305 2.566 1 57.91 311 SER A N 1
ATOM 2342 C CA . SER A 1 311 ? -18.281 12.594 1.477 1 57.91 311 SER A CA 1
ATOM 2343 C C . SER A 1 311 ? -17.281 12.008 0.501 1 57.91 311 SER A C 1
ATOM 2345 O O . SER A 1 311 ? -16.375 12.703 0.041 1 57.91 311 SER A O 1
ATOM 2347 N N . VAL A 1 312 ? -17.344 10.727 0.499 1 57.03 312 VAL A N 1
ATOM 2348 C CA . VAL A 1 312 ? -16.469 10.039 -0.438 1 57.03 312 VAL A CA 1
ATOM 2349 C C . VAL A 1 312 ? -17.281 9.461 -1.592 1 57.03 312 VAL A C 1
ATOM 2351 O O . VAL A 1 312 ? -18.438 9.102 -1.413 1 57.03 312 VAL A O 1
ATOM 2354 N N . GLY A 1 313 ? -16.984 9.734 -2.742 1 52.88 313 GLY A N 1
ATOM 2355 C CA . GLY A 1 313 ? -17.562 9.031 -3.879 1 52.88 313 GLY A CA 1
ATOM 2356 C C . GLY A 1 313 ? -16.516 8.461 -4.82 1 52.88 313 GLY A C 1
ATOM 2357 O O . GLY A 1 313 ? -15.359 8.898 -4.805 1 52.88 313 GLY A O 1
ATOM 2358 N N . SER A 1 314 ? -16.656 7.266 -5.055 1 49.59 314 SER A N 1
ATOM 2359 C CA . SER A 1 314 ? -15.844 6.664 -6.102 1 49.59 314 SER A CA 1
ATOM 2360 C C . SER A 1 314 ? -16.688 6.301 -7.32 1 49.59 314 SER A C 1
ATOM 2362 O O . SER A 1 314 ? -17.891 6.121 -7.215 1 49.59 314 SER A O 1
ATOM 2364 N N . VAL A 1 315 ? -16.328 6.875 -8.477 1 43.22 315 VAL A N 1
ATOM 2365 C CA . VAL A 1 315 ? -17 6.305 -9.648 1 43.22 315 VAL A CA 1
ATOM 2366 C C . VAL A 1 315 ? -16.828 4.785 -9.641 1 43.22 315 VAL A C 1
ATOM 2368 O O . VAL A 1 315 ? -15.719 4.273 -9.562 1 43.22 315 VAL A O 1
ATOM 2371 N N . PRO A 1 316 ? -18.062 4.16 -9.094 1 41.69 316 PRO A N 1
ATOM 2372 C CA . PRO A 1 316 ? -18.172 2.717 -8.883 1 41.69 316 PRO A CA 1
ATOM 2373 C C . PRO A 1 316 ? -17.625 1.898 -10.047 1 41.69 316 PRO A C 1
ATOM 2375 O O . PRO A 1 316 ? -18.031 2.088 -11.188 1 41.69 316 PRO A O 1
ATOM 2378 N N . ARG A 1 317 ? -16.531 1.7 -10.398 1 43.84 317 ARG A N 1
ATOM 2379 C CA . ARG A 1 317 ? -16.562 0.653 -11.414 1 43.84 317 ARG A CA 1
ATOM 2380 C C . ARG A 1 317 ? -17.438 -0.517 -10.969 1 43.84 317 ARG A C 1
ATOM 2382 O O . ARG A 1 317 ? -18.094 -1.154 -11.789 1 43.84 317 ARG A O 1
ATOM 2389 N N . ASN A 1 318 ? -17.172 -1.154 -9.859 1 40.16 318 ASN A N 1
ATOM 2390 C CA . ASN A 1 318 ? -17.781 -2.432 -9.531 1 40.16 318 ASN A CA 1
ATOM 2391 C C . ASN A 1 318 ? -18.75 -2.299 -8.352 1 40.16 318 ASN A C 1
ATOM 2393 O O . ASN A 1 318 ? -18.328 -1.95 -7.242 1 40.16 318 ASN A O 1
ATOM 2397 N N . CYS A 1 319 ? -19.938 -1.743 -8.633 1 43.16 319 CYS A N 1
ATOM 2398 C CA . CYS A 1 319 ? -20.984 -1.723 -7.605 1 43.16 319 CYS A CA 1
ATOM 2399 C C . CYS A 1 319 ? -21.156 -3.102 -6.98 1 43.16 319 CYS A C 1
ATOM 2401 O O . CYS A 1 319 ? -21.422 -4.078 -7.684 1 43.16 319 CYS A O 1
ATOM 2403 N N . SER A 1 320 ? -20.266 -3.594 -6.238 1 40.25 320 SER A N 1
ATOM 2404 C CA . SER A 1 320 ? -20.688 -4.789 -5.512 1 40.25 320 SER A CA 1
ATOM 2405 C C . SER A 1 320 ? -21.531 -4.434 -4.297 1 40.25 320 SER A C 1
ATOM 2407 O O . SER A 1 320 ? -21.172 -3.533 -3.531 1 40.25 320 SER A O 1
ATOM 2409 N N . ALA A 1 321 ? -22.812 -4.609 -4.398 1 40.47 321 ALA A N 1
ATOM 2410 C CA . ALA A 1 321 ? -23.641 -4.484 -3.205 1 40.47 321 ALA A CA 1
ATOM 2411 C C . ALA A 1 321 ? -22.938 -5.059 -1.982 1 40.47 321 ALA A C 1
ATOM 2413 O O . ALA A 1 321 ? -22.203 -6.043 -2.088 1 40.47 321 ALA A O 1
ATOM 2414 N N . PRO A 1 322 ? -22.766 -4.258 -1.009 1 37.78 322 PRO A N 1
ATOM 2415 C CA . PRO A 1 322 ? -22.25 -4.914 0.195 1 37.78 322 PRO A CA 1
ATOM 2416 C C . PRO A 1 322 ? -22.844 -6.305 0.411 1 37.78 322 PRO A C 1
ATOM 2418 O O . PRO A 1 322 ? -23.953 -6.586 -0.046 1 37.78 322 PRO A O 1
ATOM 2421 N N . GLN A 1 323 ? -22.062 -7.285 0.83 1 35.78 323 GLN A N 1
ATOM 2422 C CA . GLN A 1 323 ? -22.281 -8.719 1.025 1 35.78 323 GLN A CA 1
ATOM 2423 C C . GLN A 1 323 ? -23.672 -8.992 1.593 1 35.78 323 GLN A C 1
ATOM 2425 O O . GLN A 1 323 ? -24.234 -10.07 1.368 1 35.78 323 GLN A O 1
ATOM 2430 N N . GLY A 1 324 ? -24.375 -8.188 2.381 1 32.94 324 GLY A N 1
ATOM 2431 C CA . GLY A 1 324 ? -25.672 -8.492 2.967 1 32.94 324 GLY A CA 1
ATOM 2432 C C . GLY A 1 324 ? -26.828 -8.188 2.043 1 32.94 324 GLY A C 1
ATOM 2433 O O . GLY A 1 324 ? -27.984 -8.352 2.42 1 32.94 324 GLY A O 1
ATOM 2434 N N . ILE A 1 325 ? -26.719 -7.336 1.29 1 33.66 325 ILE A N 1
ATOM 2435 C CA . ILE A 1 325 ? -27.844 -7.145 0.394 1 33.66 325 ILE A CA 1
ATOM 2436 C C . ILE A 1 325 ? -27.875 -8.258 -0.649 1 33.66 325 ILE A C 1
ATOM 2438 O O . ILE A 1 325 ? -26.844 -8.625 -1.208 1 33.66 325 ILE A O 1
ATOM 2442 N N . SER A 1 326 ? -28.891 -9.07 -0.58 1 31.36 326 SER A N 1
ATOM 2443 C CA . SER A 1 326 ? -29.188 -10.117 -1.559 1 31.36 326 SER A CA 1
ATOM 2444 C C . SER A 1 326 ? -28.672 -9.734 -2.943 1 31.36 326 SER A C 1
ATOM 2446 O O . SER A 1 326 ? -28.828 -8.586 -3.375 1 31.36 326 SER A O 1
ATOM 2448 N N . SER A 1 327 ? -27.625 -10.352 -3.418 1 33.62 327 SER A N 1
ATOM 2449 C CA . SER A 1 327 ? -26.844 -10.453 -4.645 1 33.62 327 SER A CA 1
ATOM 2450 C C . SER A 1 327 ? -27.688 -10.148 -5.871 1 33.62 327 SER A C 1
ATOM 2452 O O . SER A 1 327 ? -27.188 -10.086 -6.992 1 33.62 327 SER A O 1
ATOM 2454 N N . GLY A 1 328 ? -28.938 -10.477 -5.879 1 33.06 328 GLY A N 1
ATOM 2455 C CA . GLY A 1 328 ? -29.562 -10.32 -7.184 1 33.06 328 GLY A CA 1
ATOM 2456 C C . GLY A 1 328 ? -29.375 -8.93 -7.773 1 33.06 328 GLY A C 1
ATOM 2457 O O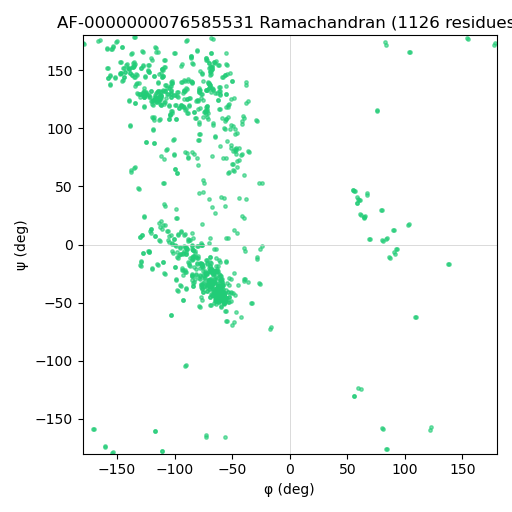 . GLY A 1 328 ? -29.234 -8.781 -8.992 1 33.06 328 GLY A O 1
ATOM 2458 N N . THR A 1 329 ? -29.641 -7.969 -7.031 1 36.66 329 THR A N 1
ATOM 2459 C CA . THR A 1 329 ? -29.812 -6.598 -7.496 1 36.66 329 THR A CA 1
ATOM 2460 C C . THR A 1 329 ? -28.469 -5.887 -7.609 1 36.66 329 THR A C 1
ATOM 2462 O O . THR A 1 329 ? -28.359 -4.824 -8.234 1 36.66 329 THR A O 1
ATOM 2465 N N . ALA A 1 330 ? -27.453 -6.199 -6.906 1 42.03 330 ALA A N 1
ATOM 2466 C CA . ALA A 1 330 ? -26.156 -5.539 -6.996 1 42.03 330 ALA A CA 1
ATOM 2467 C C . ALA A 1 330 ? -25.516 -5.789 -8.359 1 42.03 330 ALA A C 1
ATOM 2469 O O . ALA A 1 330 ? -24.734 -4.965 -8.844 1 42.03 330 ALA A O 1
ATOM 2470 N N . ALA A 1 331 ? -25.828 -6.934 -8.953 1 43.38 331 ALA A N 1
ATOM 2471 C CA . ALA A 1 331 ? -25.234 -7.328 -10.227 1 43.38 331 ALA A CA 1
ATOM 2472 C C . ALA A 1 331 ? -25.453 -6.258 -11.289 1 43.38 331 ALA A C 1
ATOM 2474 O O . ALA A 1 331 ? -24.766 -6.242 -12.312 1 43.38 331 ALA A O 1
ATOM 2475 N N . SER A 1 332 ? -26.406 -5.289 -10.992 1 49.03 332 SER A N 1
ATOM 2476 C CA . SER A 1 332 ? -26.688 -4.379 -12.102 1 49.03 332 SER A CA 1
ATOM 2477 C C . SER A 1 332 ? -26.391 -2.934 -11.711 1 49.03 332 SER A C 1
ATOM 2479 O O . SER A 1 332 ? -26.812 -2.002 -12.398 1 49.03 332 SER A O 1
ATOM 2481 N N . CYS A 1 333 ? -25.75 -2.797 -10.555 1 56.62 333 CYS A N 1
ATOM 2482 C CA . CYS A 1 333 ? -25.578 -1.382 -10.234 1 56.62 333 CYS A CA 1
ATOM 2483 C C . CYS A 1 333 ? -24.422 -0.774 -11.023 1 56.62 333 CYS A C 1
ATOM 2485 O O . CYS A 1 333 ? -23.453 -1.461 -11.344 1 56.62 333 CYS A O 1
ATOM 2487 N N . ALA A 1 334 ? -24.766 0.418 -11.602 1 57.31 334 ALA A N 1
ATOM 2488 C CA . ALA A 1 334 ? -23.781 1.171 -12.383 1 57.31 334 ALA A CA 1
ATOM 2489 C C . ALA A 1 334 ? -22.75 1.832 -11.484 1 57.31 334 ALA A C 1
ATOM 2491 O O . ALA A 1 334 ? -21.656 2.186 -11.938 1 57.31 334 ALA A O 1
ATOM 2492 N N . GLY A 1 335 ? -23.141 2.041 -10.195 1 60.12 335 GLY A N 1
ATOM 2493 C CA . GLY A 1 335 ? -22.25 2.721 -9.266 1 60.12 335 GLY A CA 1
ATOM 2494 C C . GLY A 1 335 ? -22.859 2.924 -7.895 1 60.12 335 GLY A C 1
ATOM 2495 O O . GLY A 1 335 ? -23.969 2.471 -7.633 1 60.12 335 GLY A O 1
ATOM 2496 N N . GLN A 1 336 ? -21.984 3.406 -6.941 1 64.88 336 GLN A N 1
ATOM 2497 C CA . GLN A 1 336 ? -22.469 3.729 -5.602 1 64.88 336 GLN A CA 1
ATOM 2498 C C . GLN A 1 336 ? -22 5.113 -5.164 1 64.88 336 GLN A C 1
ATOM 2500 O O . GLN A 1 336 ? -20.938 5.582 -5.598 1 64.88 336 GLN A O 1
ATOM 2505 N N . ALA A 1 337 ? -22.906 5.84 -4.527 1 67.38 337 ALA A N 1
ATOM 2506 C CA . ALA A 1 337 ? -22.562 7.082 -3.84 1 67.38 337 ALA A CA 1
ATOM 2507 C C . ALA A 1 337 ? -22.766 6.949 -2.334 1 67.38 337 ALA A C 1
ATOM 2509 O O . ALA A 1 337 ? -23.734 6.336 -1.887 1 67.38 337 ALA A O 1
ATOM 2510 N N . ALA A 1 338 ? -21.75 7.375 -1.578 1 73.44 338 ALA A N 1
ATOM 2511 C CA . ALA A 1 338 ? -21.891 7.328 -0.124 1 73.44 338 ALA A CA 1
ATOM 2512 C C . ALA A 1 338 ? -21.594 8.688 0.5 1 73.44 338 ALA A C 1
ATOM 2514 O O . ALA A 1 338 ? -20.688 9.398 0.06 1 73.44 338 ALA A O 1
ATOM 2515 N N . LEU A 1 339 ? -22.438 9.109 1.412 1 77.44 339 LEU A N 1
ATOM 2516 C CA . LEU A 1 339 ? -22.234 10.305 2.229 1 77.44 339 LEU A CA 1
ATOM 2517 C C . LEU A 1 339 ? -22.109 9.938 3.703 1 77.44 339 LEU A C 1
ATOM 2519 O O . LEU A 1 339 ? -22.984 9.25 4.254 1 77.44 339 LEU A O 1
ATOM 2523 N N . SER A 1 340 ? -20.984 10.375 4.246 1 82.56 340 SER A N 1
ATOM 2524 C CA . SER A 1 340 ? -20.719 10.07 5.648 1 82.56 340 SER A CA 1
ATOM 2525 C C . SER A 1 340 ? -20.672 11.344 6.488 1 82.56 340 SER A C 1
ATOM 2527 O O . SER A 1 340 ? -19.844 12.234 6.227 1 82.56 340 SER A O 1
ATOM 2529 N N . PHE A 1 341 ? -21.531 11.398 7.508 1 86.75 341 PHE A N 1
ATOM 2530 C CA . PHE A 1 341 ? -21.578 12.5 8.469 1 86.75 341 PHE A CA 1
ATOM 2531 C C . PHE A 1 341 ? -21.078 12.055 9.828 1 86.75 341 PHE A C 1
ATOM 2533 O O . PHE A 1 341 ? -21.266 10.906 10.227 1 86.75 341 PHE A O 1
ATOM 2540 N N . VAL A 1 342 ? -20.422 12.984 10.492 1 89.12 342 VAL A N 1
ATOM 2541 C CA . VAL A 1 342 ? -20 12.719 11.859 1 89.12 342 VAL A CA 1
ATOM 2542 C C . VAL A 1 342 ? -20.484 13.836 12.781 1 89.12 342 VAL A C 1
ATOM 2544 O O . VAL A 1 342 ? -20.359 15.023 12.445 1 89.12 342 VAL A O 1
ATOM 2547 N N . CYS A 1 343 ? -21.094 13.477 13.875 1 90.69 343 CYS A N 1
ATOM 2548 C CA . CYS A 1 343 ? -21.422 14.406 14.953 1 90.69 343 CYS A CA 1
ATOM 2549 C C . CYS A 1 343 ? -20.406 14.32 16.078 1 90.69 343 CYS A C 1
ATOM 2551 O O . CYS A 1 343 ? -20.219 13.266 16.688 1 90.69 343 CYS A O 1
ATOM 2553 N N . VAL A 1 344 ? -19.75 15.422 16.344 1 92.12 344 VAL A N 1
ATOM 2554 C CA . VAL A 1 344 ? -18.75 15.461 17.406 1 92.12 344 VAL A CA 1
ATOM 2555 C C . VAL A 1 344 ? -19.281 16.297 18.578 1 92.12 344 VAL A C 1
ATOM 2557 O O . VAL A 1 344 ? -18.594 17.188 19.062 1 92.12 344 VAL A O 1
ATOM 2560 N N . GLY A 1 345 ? -20.453 15.969 19.047 1 89.19 345 GLY A N 1
ATOM 2561 C CA . GLY A 1 345 ? -21.078 16.688 20.156 1 89.19 345 GLY A CA 1
ATOM 2562 C C . GLY A 1 345 ? -21.281 15.812 21.375 1 89.19 345 GLY A C 1
ATOM 2563 O O . GLY A 1 345 ? -20.547 14.859 21.609 1 89.19 345 GLY A O 1
ATOM 2564 N N . ASP A 1 346 ? -22.203 16.312 22.219 1 89.88 346 ASP A N 1
ATOM 2565 C CA . ASP A 1 346 ? -22.406 15.656 23.516 1 89.88 346 ASP A CA 1
ATOM 2566 C C . ASP A 1 346 ? -23.828 15.094 23.609 1 89.88 346 ASP A C 1
ATOM 2568 O O . ASP A 1 346 ? -24.219 14.578 24.656 1 89.88 346 ASP A O 1
ATOM 2572 N N . ASP A 1 347 ? -24.594 15.117 22.562 1 90.5 347 ASP A N 1
ATOM 2573 C CA . ASP A 1 347 ? -25.953 14.609 22.562 1 90.5 347 ASP A CA 1
ATOM 2574 C C . ASP A 1 347 ? -26.031 13.242 21.891 1 90.5 347 ASP A C 1
ATOM 2576 O O . ASP A 1 347 ? -25.906 13.133 20.672 1 90.5 347 ASP A O 1
ATOM 2580 N N . PRO A 1 348 ? -26.375 12.227 22.656 1 88.88 348 PRO A N 1
ATOM 2581 C CA . PRO A 1 348 ? -26.438 10.883 22.078 1 88.88 348 PRO A CA 1
ATOM 2582 C C . PRO A 1 348 ? -27.594 10.719 21.094 1 88.88 348 PRO A C 1
ATOM 2584 O O . PRO A 1 348 ? -27.656 9.727 20.375 1 88.88 348 PRO A O 1
ATOM 2587 N N . LEU A 1 349 ? -28.484 11.68 21.047 1 89.94 349 LEU A N 1
ATOM 2588 C CA . LEU A 1 349 ? -29.625 11.609 20.141 1 89.94 349 LEU A CA 1
ATOM 2589 C C . LEU A 1 349 ? -29.484 12.625 19.016 1 89.94 349 LEU A C 1
ATOM 2591 O O . LEU A 1 349 ? -30.484 13 18.375 1 89.94 349 LEU A O 1
ATOM 2595 N N . ALA A 1 350 ? -28.281 13.109 18.844 1 89.38 350 ALA A N 1
ATOM 2596 C CA . ALA A 1 350 ? -28.047 14.148 17.844 1 89.38 350 ALA A CA 1
ATOM 2597 C C . ALA A 1 350 ? -28.562 13.719 16.484 1 89.38 350 ALA A C 1
ATOM 2599 O O . ALA A 1 350 ? -29.109 14.539 15.734 1 89.38 350 ALA A O 1
ATOM 2600 N N . VAL A 1 351 ? -28.375 12.477 16.094 1 87.5 351 VAL A N 1
ATOM 2601 C CA . VAL A 1 351 ? -28.812 11.977 14.789 1 87.5 351 VAL A CA 1
ATOM 2602 C C . VAL A 1 351 ? -30.328 12.094 14.672 1 87.5 351 VAL A C 1
ATOM 2604 O O . VAL A 1 351 ? -30.844 12.586 13.664 1 87.5 351 VAL A O 1
ATOM 2607 N N . GLU A 1 352 ? -31 11.742 15.688 1 88.31 352 GLU A N 1
ATOM 2608 C CA . GLU A 1 352 ? -32.469 11.773 15.695 1 88.31 352 GLU A CA 1
ATOM 2609 C C . GLU A 1 352 ? -32.969 13.203 15.797 1 88.31 352 GLU A C 1
ATOM 2611 O O . GLU A 1 352 ? -34.031 13.516 15.258 1 88.31 352 GLU A O 1
ATOM 2616 N N . LYS A 1 353 ? -32.25 14 16.375 1 90.69 353 LYS A N 1
ATOM 2617 C CA . LYS A 1 353 ? -32.75 15.336 16.688 1 90.69 353 LYS A CA 1
ATOM 2618 C C . LYS A 1 353 ? -32.406 16.328 15.594 1 90.69 353 LYS A C 1
ATOM 2620 O O . LYS A 1 353 ? -32.969 17.406 15.516 1 90.69 353 LYS A O 1
ATOM 2625 N N . THR A 1 354 ? -31.438 16.047 14.836 1 91.44 354 THR A N 1
ATOM 2626 C CA . THR A 1 354 ? -31 16.984 13.805 1 91.44 354 THR A CA 1
ATOM 2627 C C . THR A 1 354 ? -31.859 16.844 12.547 1 91.44 354 THR A C 1
ATOM 2629 O O . THR A 1 354 ? -31.75 15.844 11.828 1 91.44 354 THR A O 1
ATOM 2632 N N . PRO A 1 355 ? -32.594 17.828 12.219 1 89.56 355 PRO A N 1
ATOM 2633 C CA . PRO A 1 355 ? -33.531 17.719 11.094 1 89.56 355 PRO A CA 1
ATOM 2634 C C . PRO A 1 355 ? -32.844 17.391 9.773 1 89.56 355 PRO A C 1
ATOM 2636 O O . PRO A 1 355 ? -33.344 16.594 8.984 1 89.56 355 PRO A O 1
ATOM 2639 N N . GLY A 1 356 ? -31.781 18.047 9.555 1 87.25 356 GLY A N 1
ATOM 2640 C CA . GLY A 1 356 ? -31.062 17.781 8.328 1 87.25 356 GLY A CA 1
ATOM 2641 C C . GLY A 1 356 ? -30.641 16.344 8.18 1 87.25 356 GLY A C 1
ATOM 2642 O O . GLY A 1 356 ? -30.703 15.773 7.09 1 87.25 356 GLY A O 1
ATOM 2643 N N . ILE A 1 357 ? -30.188 15.711 9.234 1 88.75 357 ILE A N 1
ATOM 2644 C CA . ILE A 1 357 ? -29.766 14.32 9.227 1 88.75 357 ILE A CA 1
ATOM 2645 C C . ILE A 1 357 ? -30.984 13.406 9.055 1 88.75 357 ILE A C 1
ATOM 2647 O O . ILE A 1 357 ? -30.922 12.43 8.312 1 88.75 357 ILE A O 1
ATOM 2651 N N . ARG A 1 358 ? -32.031 13.773 9.664 1 86.69 358 ARG A N 1
ATOM 2652 C CA . ARG A 1 358 ? -33.281 13.023 9.453 1 86.69 358 ARG A CA 1
ATOM 2653 C C . ARG A 1 358 ? -33.719 13.094 7.992 1 86.69 358 ARG A C 1
ATOM 2655 O O . ARG A 1 358 ? -34.219 12.109 7.438 1 86.69 358 ARG A O 1
ATOM 2662 N N . ALA A 1 359 ? -33.562 14.211 7.473 1 84.5 359 ALA A N 1
ATOM 2663 C CA . ALA A 1 359 ? -33.938 14.406 6.082 1 84.5 359 ALA A CA 1
ATOM 2664 C C . ALA A 1 359 ? -33.188 13.477 5.148 1 84.5 359 ALA A C 1
ATOM 2666 O O . ALA A 1 359 ? -33.75 12.914 4.219 1 84.5 359 ALA A O 1
ATOM 2667 N N . ILE A 1 360 ? -31.922 13.352 5.344 1 81.31 360 ILE A N 1
ATOM 2668 C CA . ILE A 1 360 ? -31.141 12.508 4.453 1 81.31 360 ILE A CA 1
ATOM 2669 C C . ILE A 1 360 ? -31.453 11.039 4.719 1 81.31 360 ILE A C 1
ATOM 2671 O O . ILE A 1 360 ? -31.484 10.227 3.791 1 81.31 360 ILE A O 1
ATOM 2675 N N . LEU A 1 361 ? -31.688 10.742 5.938 1 80.81 361 LEU A N 1
ATOM 2676 C CA . LEU A 1 361 ? -32.031 9.367 6.281 1 80.81 361 LEU A CA 1
ATOM 2677 C C . LEU A 1 361 ? -33.375 8.984 5.688 1 80.81 361 LEU A C 1
ATOM 2679 O O . LEU A 1 361 ? -33.625 7.812 5.375 1 80.81 361 LEU A O 1
ATOM 2683 N N . ASN A 1 362 ? -34.188 9.914 5.469 1 76.94 362 ASN A N 1
ATOM 2684 C CA . ASN A 1 362 ? -35.531 9.672 4.957 1 76.94 362 ASN A CA 1
ATOM 2685 C C . ASN A 1 362 ? -35.625 10.047 3.484 1 76.94 362 ASN A C 1
ATOM 2687 O O . ASN A 1 362 ? -36.75 10.07 2.93 1 76.94 362 ASN A O 1
ATOM 2691 N N . TYR A 1 363 ? -34.562 10.43 3.012 1 77 363 TYR A N 1
ATOM 2692 C CA . TYR A 1 363 ? -34.594 10.859 1.618 1 77 363 TYR A CA 1
ATOM 2693 C C . TYR A 1 363 ? -35.031 9.711 0.709 1 77 363 TYR A C 1
ATOM 2695 O O . TYR A 1 363 ? -34.438 8.617 0.761 1 77 363 TYR A O 1
ATOM 2703 N N . ARG A 1 364 ? -36.125 9.836 0.049 1 67.38 364 ARG A N 1
ATOM 2704 C CA . ARG A 1 364 ? -36.688 8.875 -0.91 1 67.38 364 ARG A CA 1
ATOM 2705 C C . ARG A 1 364 ? -36.781 9.5 -2.299 1 67.38 364 ARG A C 1
ATOM 2707 O O . ARG A 1 364 ? -37.656 10.328 -2.543 1 67.38 364 ARG A O 1
ATOM 2714 N N . ALA A 1 365 ? -35.688 9.375 -3.035 1 63.75 365 ALA A N 1
ATOM 2715 C CA . ALA A 1 365 ? -35.844 9.844 -4.41 1 63.75 365 ALA A CA 1
ATOM 2716 C C . ALA A 1 365 ? -36.781 8.914 -5.191 1 63.75 365 ALA A C 1
ATOM 2718 O O . ALA A 1 365 ? -36.906 7.73 -4.871 1 63.75 365 ALA A O 1
ATOM 2719 N N . PRO A 1 366 ? -37.5 9.484 -6.133 1 61.28 366 PRO A N 1
ATOM 2720 C CA . PRO A 1 366 ? -38.469 8.664 -6.895 1 61.28 366 PRO A CA 1
ATOM 2721 C C . PRO A 1 366 ? -37.812 7.41 -7.48 1 61.28 366 PRO A C 1
ATOM 2723 O O . PRO A 1 366 ? -38.531 6.43 -7.758 1 61.28 366 PRO A O 1
ATOM 2726 N N . TRP A 1 367 ? -36.594 7.469 -7.754 1 61.44 367 TRP A N 1
ATOM 2727 C CA . TRP A 1 367 ? -35.938 6.328 -8.359 1 61.44 367 TRP A CA 1
ATOM 2728 C C . TRP A 1 367 ? -35.438 5.348 -7.293 1 61.44 367 TRP A C 1
ATOM 2730 O O . TRP A 1 367 ? -34.906 4.285 -7.613 1 61.44 367 TRP A O 1
ATOM 2740 N N . VAL A 1 368 ? -35.469 5.812 -6.098 1 54.25 368 VAL A N 1
ATOM 2741 C CA . VAL A 1 368 ? -34.938 4.984 -5.02 1 54.25 368 VAL A CA 1
ATOM 2742 C C . VAL A 1 368 ? -35.969 3.955 -4.594 1 54.25 368 VAL A C 1
ATOM 2744 O O . VAL A 1 368 ? -37 4.309 -3.994 1 54.25 368 VAL A O 1
ATOM 2747 N N . SER A 1 369 ? -36.156 2.922 -5.41 1 52.12 369 SER A N 1
ATOM 2748 C CA . SER A 1 369 ? -36.875 1.859 -4.715 1 52.12 369 SER A CA 1
ATOM 2749 C C . SER A 1 369 ? -36.156 1.471 -3.422 1 52.12 369 SER A C 1
ATOM 2751 O O . SER A 1 369 ? -34.969 1.757 -3.246 1 52.12 369 SER A O 1
ATOM 2753 N N . ASP A 1 370 ? -36.844 1.073 -2.359 1 49.31 370 ASP A N 1
ATOM 2754 C CA . ASP A 1 370 ? -36.375 0.766 -1.012 1 49.31 370 ASP A CA 1
ATOM 2755 C C . ASP A 1 370 ? -35.062 0.02 -1.052 1 49.31 370 ASP A C 1
ATOM 2757 O O . ASP A 1 370 ? -34.188 0.217 -0.184 1 49.31 370 ASP A O 1
ATOM 2761 N N . MET A 1 371 ? -34.875 -0.709 -2.078 1 48.75 371 MET A N 1
ATOM 2762 C CA . MET A 1 371 ? -33.75 -1.637 -2.068 1 48.75 371 MET A CA 1
ATOM 2763 C C . MET A 1 371 ? -32.469 -0.964 -2.594 1 48.75 371 MET A C 1
ATOM 2765 O O . MET A 1 371 ? -31.375 -1.473 -2.4 1 48.75 371 MET A O 1
ATOM 2769 N N . THR A 1 372 ? -32.562 0.406 -2.877 1 60.19 372 THR A N 1
ATOM 2770 C CA . THR A 1 372 ? -31.422 0.958 -3.623 1 60.19 372 THR A CA 1
ATOM 2771 C C . THR A 1 372 ? -30.484 1.72 -2.697 1 60.19 372 THR A C 1
ATOM 2773 O O . THR A 1 372 ? -29.359 2.074 -3.09 1 60.19 372 THR A O 1
ATOM 2776 N N . TYR A 1 373 ? -30.922 1.874 -1.359 1 65.56 373 TYR A N 1
ATOM 2777 C CA . TYR A 1 373 ? -30.031 2.586 -0.458 1 65.56 373 TYR A CA 1
ATOM 2778 C C . TYR A 1 373 ? -29.953 1.894 0.898 1 65.56 373 TYR A C 1
ATOM 2780 O O . TYR A 1 373 ? -30.828 1.103 1.246 1 65.56 373 TYR A O 1
ATOM 2788 N N . TYR A 1 374 ? -28.922 2.021 1.587 1 67.81 374 TYR A N 1
ATOM 2789 C CA . TYR A 1 374 ? -28.781 1.599 2.977 1 67.81 374 TYR A CA 1
ATOM 2790 C C . TYR A 1 374 ? -28.047 2.65 3.793 1 67.81 374 TYR A C 1
ATOM 2792 O O . TYR A 1 374 ? -27.344 3.494 3.236 1 67.81 374 TYR A O 1
ATOM 2800 N N . SER A 1 375 ? -28.469 2.732 5.035 1 71.94 375 SER A N 1
ATOM 2801 C CA . SER A 1 375 ? -27.797 3.662 5.941 1 71.94 375 SER A CA 1
ATOM 2802 C C . SER A 1 375 ? -27.25 2.939 7.164 1 71.94 375 SER A C 1
ATOM 2804 O O . SER A 1 375 ? -27.734 1.879 7.547 1 71.94 375 SER A O 1
ATOM 2806 N N . THR A 1 376 ? -26.141 3.504 7.645 1 71.69 376 THR A N 1
ATOM 2807 C CA . THR A 1 376 ? -25.531 3.016 8.875 1 71.69 376 THR A CA 1
ATOM 2808 C C . THR A 1 376 ? -25.375 4.148 9.883 1 71.69 376 THR A C 1
ATOM 2810 O O . THR A 1 376 ? -25.031 5.273 9.516 1 71.69 376 THR A O 1
ATOM 2813 N N . LYS A 1 377 ? -25.828 3.826 11.07 1 77.56 377 LYS A N 1
ATOM 2814 C CA . LYS A 1 377 ? -25.578 4.695 12.219 1 77.56 377 LYS A CA 1
ATOM 2815 C C . LYS A 1 377 ? -24.672 4.02 13.234 1 77.56 377 LYS A C 1
ATOM 2817 O O . LYS A 1 377 ? -24.891 2.873 13.617 1 77.56 377 LYS A O 1
ATOM 2822 N N . THR A 1 378 ? -23.609 4.727 13.57 1 77.5 378 THR A N 1
ATOM 2823 C CA . THR A 1 378 ? -22.672 4.184 14.547 1 77.5 378 THR A CA 1
ATOM 2824 C C . THR A 1 378 ? -22.438 5.176 15.68 1 77.5 378 THR A C 1
ATOM 2826 O O . THR A 1 378 ? -22.188 6.355 15.445 1 77.5 378 THR A O 1
ATOM 2829 N N . SER A 1 379 ? -22.625 4.656 16.891 1 83.19 379 SER A N 1
ATOM 2830 C CA . SER A 1 379 ? -22.219 5.402 18.078 1 83.19 379 SER A CA 1
ATOM 2831 C C . SER A 1 379 ? -20.906 4.887 18.656 1 83.19 379 SER A C 1
ATOM 2833 O O . SER A 1 379 ? -20.672 3.678 18.703 1 83.19 379 SER A O 1
ATOM 2835 N N . TYR A 1 380 ? -20.109 5.848 19.047 1 83.12 380 TYR A N 1
ATOM 2836 C CA . TYR A 1 380 ? -18.797 5.473 19.531 1 83.12 380 TYR A CA 1
ATOM 2837 C C . TYR A 1 380 ? -18.688 5.711 21.031 1 83.12 380 TYR A C 1
ATOM 2839 O O . TYR A 1 380 ? -19.312 6.629 21.562 1 83.12 380 TYR A O 1
ATOM 2847 N N . ARG A 1 381 ? -17.844 4.895 21.75 1 83.44 381 ARG A N 1
ATOM 2848 C CA . ARG A 1 381 ? -17.656 4.988 23.203 1 83.44 381 ARG A CA 1
ATOM 2849 C C . ARG A 1 381 ? -16.922 6.277 23.578 1 83.44 381 ARG A C 1
ATOM 2851 O O . ARG A 1 381 ? -17.062 6.773 24.688 1 83.44 381 ARG A O 1
ATOM 2858 N N . SER A 1 382 ? -16.078 6.734 22.641 1 88.56 382 SER A N 1
ATOM 2859 C CA . SER A 1 382 ? -15.266 7.934 22.844 1 88.56 382 SER A CA 1
ATOM 2860 C C . SER A 1 382 ? -14.82 8.523 21.5 1 88.56 382 SER A C 1
ATOM 2862 O O . SER A 1 382 ? -14.977 7.891 20.453 1 88.56 382 SER A O 1
ATOM 2864 N N . TYR A 1 383 ? -14.305 9.695 21.656 1 91.62 383 TYR A N 1
ATOM 2865 C CA . TYR A 1 383 ? -13.734 10.32 20.469 1 91.62 383 TYR A CA 1
ATOM 2866 C C . TYR A 1 383 ? -12.555 9.508 19.938 1 91.62 383 TYR A C 1
ATOM 2868 O O . TYR A 1 383 ? -12.375 9.391 18.719 1 91.62 383 TYR A O 1
ATOM 2876 N N . TYR A 1 384 ? -11.758 8.977 20.812 1 88.81 384 TYR A N 1
ATOM 2877 C CA . TYR A 1 384 ? -10.664 8.117 20.391 1 88.81 384 TYR A CA 1
ATOM 2878 C C . TYR A 1 384 ? -11.188 6.895 19.641 1 88.81 384 TYR A C 1
ATOM 2880 O O . TYR A 1 384 ? -10.617 6.488 18.625 1 88.81 384 TYR A O 1
ATOM 2888 N N . ASP A 1 385 ? -12.242 6.348 20.141 1 82.44 385 ASP A N 1
ATOM 2889 C CA . ASP A 1 385 ? -12.867 5.195 19.5 1 82.44 385 ASP A CA 1
ATOM 2890 C C . ASP A 1 385 ? -13.305 5.535 18.078 1 82.44 385 ASP A C 1
ATOM 2892 O O . ASP A 1 385 ? -13.102 4.742 17.141 1 82.44 385 ASP A O 1
ATOM 2896 N N . PHE A 1 386 ? -13.859 6.625 17.938 1 83.69 386 PHE A N 1
ATOM 2897 C CA . PHE A 1 386 ? -14.266 7.105 16.625 1 83.69 386 PHE A CA 1
ATOM 2898 C C . PHE A 1 386 ? -13.055 7.219 15.695 1 83.69 386 PHE A C 1
ATOM 2900 O O . PHE A 1 386 ? -13.07 6.684 14.586 1 83.69 386 PHE A O 1
ATOM 2907 N N . MET A 1 387 ? -12.047 7.93 16.156 1 86.06 387 MET A N 1
ATOM 2908 C CA . MET A 1 387 ? -10.859 8.141 15.344 1 86.06 387 MET A CA 1
ATOM 2909 C C . MET A 1 387 ? -10.203 6.805 14.984 1 86.06 387 MET A C 1
ATOM 2911 O O . MET A 1 387 ? -9.734 6.625 13.859 1 86.06 387 MET A O 1
ATOM 2915 N N . TYR A 1 388 ? -10.164 5.969 15.867 1 77.75 388 TYR A N 1
ATOM 2916 C CA . TYR A 1 388 ? -9.523 4.668 15.688 1 77.75 388 TYR A CA 1
ATOM 2917 C C . TYR A 1 388 ? -10.25 3.846 14.633 1 77.75 388 TYR A C 1
ATOM 2919 O O . TYR A 1 388 ? -9.617 3.221 13.773 1 77.75 388 TYR A O 1
ATOM 2927 N N . HIS A 1 389 ? -11.5 3.871 14.602 1 72.38 389 HIS A N 1
ATOM 2928 C CA . HIS A 1 389 ? -12.289 3.002 13.734 1 72.38 389 HIS A CA 1
ATOM 2929 C C . HIS A 1 389 ? -12.5 3.637 12.367 1 72.38 389 HIS A C 1
ATOM 2931 O O . HIS A 1 389 ? -12.914 2.963 11.422 1 72.38 389 HIS A O 1
ATOM 2937 N N . ASN A 1 390 ? -12.258 4.836 12.266 1 70.56 390 ASN A N 1
ATOM 2938 C CA . ASN A 1 390 ? -12.469 5.516 10.992 1 70.56 390 ASN A CA 1
ATOM 2939 C C . ASN A 1 390 ? -11.141 5.98 10.383 1 70.56 390 ASN A C 1
ATOM 2941 O O . ASN A 1 390 ? -11.117 6.918 9.586 1 70.56 390 ASN A O 1
ATOM 2945 N N . ALA A 1 391 ? -10.18 5.355 10.898 1 64 391 ALA A N 1
ATOM 2946 C CA . ALA A 1 391 ? -8.867 5.641 10.336 1 64 391 ALA A CA 1
ATOM 2947 C C . ALA A 1 391 ? -8.82 5.285 8.852 1 64 391 ALA A C 1
ATOM 2949 O O . ALA A 1 391 ? -9.5 4.359 8.406 1 64 391 ALA A O 1
ATOM 2950 N N . ASP A 1 392 ? -8.25 6.172 8.07 1 56.62 392 ASP A N 1
ATOM 2951 C CA . ASP A 1 392 ? -8.109 5.957 6.633 1 56.62 392 ASP A CA 1
ATOM 2952 C C . ASP A 1 392 ? -7.391 4.648 6.34 1 56.62 392 ASP A C 1
ATOM 2954 O O . ASP A 1 392 ? -6.246 4.453 6.762 1 56.62 392 ASP A O 1
ATOM 2958 N N . THR A 1 393 ? -8.156 3.691 5.852 1 50.94 393 THR A N 1
ATOM 2959 C CA . THR A 1 393 ? -7.609 2.389 5.488 1 50.94 393 THR A CA 1
ATOM 2960 C C . THR A 1 393 ? -7.035 2.42 4.074 1 50.94 393 THR A C 1
ATOM 2962 O O . THR A 1 393 ? -6.586 1.395 3.557 1 50.94 393 THR A O 1
ATOM 2965 N N . SER A 1 394 ? -7.199 3.643 3.494 1 50.91 394 SER A N 1
ATOM 2966 C CA . SER A 1 394 ? -6.797 3.672 2.092 1 50.91 394 SER A CA 1
ATOM 2967 C C . SER A 1 394 ? -5.293 3.459 1.941 1 50.91 394 SER A C 1
ATOM 2969 O O . SER A 1 394 ? -4.523 3.787 2.844 1 50.91 394 SER A O 1
ATOM 2971 N N . ASN A 1 395 ? -4.984 2.641 1.06 1 53.28 395 ASN A N 1
ATOM 2972 C CA . ASN A 1 395 ? -3.592 2.436 0.673 1 53.28 395 ASN A CA 1
ATOM 2973 C C . ASN A 1 395 ? -3 3.684 0.028 1 53.28 395 ASN A C 1
ATOM 2975 O O . ASN A 1 395 ? -3.439 4.105 -1.043 1 53.28 395 ASN A O 1
ATOM 2979 N N . TYR A 1 396 ? -2.312 4.594 0.829 1 59.5 396 TYR A N 1
ATOM 2980 C CA . TYR A 1 396 ? -1.616 5.797 0.389 1 59.5 396 TYR A CA 1
ATOM 2981 C C . TYR A 1 396 ? -0.587 5.469 -0.686 1 59.5 396 TYR A C 1
ATOM 2983 O O . TYR A 1 396 ? -0.039 6.371 -1.323 1 59.5 396 TYR A O 1
ATOM 2991 N N . GLN A 1 397 ? -0.625 4.305 -1.044 1 70.31 397 GLN A N 1
ATOM 2992 C CA . GLN A 1 397 ? 0.485 3.986 -1.937 1 70.31 397 GLN A CA 1
ATOM 2993 C C . GLN A 1 397 ? 0.204 4.469 -3.357 1 70.31 397 GLN A C 1
ATOM 2995 O O . GLN A 1 397 ? -0.869 4.211 -3.906 1 70.31 397 GLN A O 1
ATOM 3000 N N . ARG A 1 398 ? 1.092 5.285 -3.871 1 81.44 398 ARG A N 1
ATOM 3001 C CA . ARG A 1 398 ? 1.127 5.777 -5.246 1 81.44 398 ARG A CA 1
ATOM 3002 C C . ARG A 1 398 ? -0.131 6.578 -5.57 1 81.44 398 ARG A C 1
ATOM 3004 O O . ARG A 1 398 ? -0.727 6.398 -6.637 1 81.44 398 ARG A O 1
ATOM 3011 N N . GLN A 1 399 ? -0.616 7.359 -4.602 1 85.56 399 GLN A N 1
ATOM 3012 C CA . GLN A 1 399 ? -1.769 8.227 -4.812 1 85.56 399 GLN A CA 1
ATOM 3013 C C . GLN A 1 399 ? -1.335 9.617 -5.285 1 85.56 399 GLN A C 1
ATOM 3015 O O . GLN A 1 399 ? -0.366 10.18 -4.77 1 85.56 399 GLN A O 1
ATOM 3020 N N . PHE A 1 400 ? -1.99 10.047 -6.297 1 91.5 400 PHE A N 1
ATOM 3021 C CA . PHE A 1 400 ? -1.854 11.398 -6.812 1 91.5 400 PHE A CA 1
ATOM 3022 C C . PHE A 1 400 ? -3.105 12.219 -6.52 1 91.5 400 PHE A C 1
ATOM 3024 O O . PHE A 1 400 ? -4.215 11.812 -6.883 1 91.5 400 PHE A O 1
ATOM 3031 N N . VAL A 1 401 ? -2.916 13.367 -5.801 1 93.94 401 VAL A N 1
ATOM 3032 C CA . VAL A 1 401 ? -4.09 14.094 -5.32 1 93.94 401 VAL A CA 1
ATOM 3033 C C . VAL A 1 401 ? -3.91 15.586 -5.559 1 93.94 401 VAL A C 1
ATOM 3035 O O . VAL A 1 401 ? -2.781 16.078 -5.664 1 93.94 401 VAL A O 1
ATOM 3038 N N . SER A 1 402 ? -4.973 16.234 -5.699 1 96.62 402 SER A N 1
ATOM 3039 C CA . SER A 1 402 ? -5.035 17.703 -5.617 1 96.62 402 SER A CA 1
ATOM 3040 C C . SER A 1 402 ? -6.418 18.172 -5.184 1 96.62 402 SER A C 1
ATOM 3042 O O . SER A 1 402 ? -7.332 17.359 -5.016 1 96.62 402 SER A O 1
ATOM 3044 N N . ASN A 1 403 ? -6.484 19.516 -4.887 1 97.06 403 ASN A N 1
ATOM 3045 C CA . ASN A 1 403 ? -7.73 19.938 -4.266 1 97.06 403 ASN A CA 1
ATOM 3046 C C . ASN A 1 403 ? -8 21.422 -4.523 1 97.06 403 ASN A C 1
ATOM 3048 O O . ASN A 1 403 ? -7.141 22.125 -5.047 1 97.06 403 ASN A O 1
ATOM 3052 N N . VAL A 1 404 ? -9.203 21.828 -4.207 1 97.62 404 VAL A N 1
ATOM 3053 C CA . VAL A 1 404 ? -9.625 23.234 -4.164 1 97.62 404 VAL A CA 1
ATOM 3054 C C . VAL A 1 404 ? -10.531 23.453 -2.951 1 97.62 404 VAL A C 1
ATOM 3056 O O . VAL A 1 404 ? -11.188 22.531 -2.477 1 97.62 404 VAL A O 1
ATOM 3059 N N . PHE A 1 405 ? -10.477 24.703 -2.455 1 97.5 405 PHE A N 1
ATOM 3060 C CA . PHE A 1 405 ? -11.422 25.141 -1.431 1 97.5 405 PHE A CA 1
ATOM 3061 C C . PHE A 1 405 ? -12.672 25.734 -2.064 1 97.5 405 PHE A C 1
ATOM 3063 O O . PHE A 1 405 ? -12.586 26.516 -3.01 1 97.5 405 PHE A O 1
ATOM 3070 N N . LEU A 1 406 ? -13.781 25.312 -1.558 1 96.5 406 LEU A N 1
ATOM 3071 C CA . LEU A 1 406 ? -15.062 25.938 -1.898 1 96.5 406 LEU A CA 1
ATOM 3072 C C . LEU A 1 406 ? -15.578 26.781 -0.744 1 96.5 406 LEU A C 1
ATOM 3074 O O . LEU A 1 406 ? -15.641 26.312 0.396 1 96.5 406 LEU A O 1
ATOM 3078 N N . SER A 1 407 ? -15.961 28.062 -1.056 1 95 407 SER A N 1
ATOM 3079 C CA . SER A 1 407 ? -16.625 28.922 -0.077 1 95 407 SER A CA 1
ATOM 3080 C C . SER A 1 407 ? -18.109 28.594 0.02 1 95 407 SER A C 1
ATOM 3082 O O . SER A 1 407 ? -18.641 27.859 -0.807 1 95 407 SER A O 1
ATOM 3084 N N . PRO A 1 408 ? -18.719 29.125 1.047 1 92.69 408 PRO A N 1
ATOM 3085 C CA . PRO A 1 408 ? -20.156 28.906 1.149 1 92.69 408 PRO A CA 1
ATOM 3086 C C . PRO A 1 408 ? -20.922 29.328 -0.107 1 92.69 408 PRO A C 1
ATOM 3088 O O . PRO A 1 408 ? -21.891 28.688 -0.5 1 92.69 408 PRO A O 1
ATOM 3091 N N . GLN A 1 409 ? -20.484 30.328 -0.769 1 92.88 409 GLN A N 1
ATOM 3092 C CA . GLN A 1 409 ? -21.141 30.812 -1.98 1 92.88 409 GLN A CA 1
ATOM 3093 C C . GLN A 1 409 ? -20.969 29.812 -3.131 1 92.88 409 GLN A C 1
ATOM 3095 O O . GLN A 1 409 ? -21.781 29.797 -4.066 1 92.88 409 GLN A O 1
ATOM 3100 N N . ASP A 1 410 ? -19.953 29 -3.027 1 94.56 410 ASP A N 1
ATOM 3101 C CA . ASP A 1 410 ? -19.656 28.016 -4.07 1 94.56 410 ASP A CA 1
ATOM 3102 C C . ASP A 1 410 ? -20.484 26.75 -3.885 1 94.56 410 ASP A C 1
ATOM 3104 O O 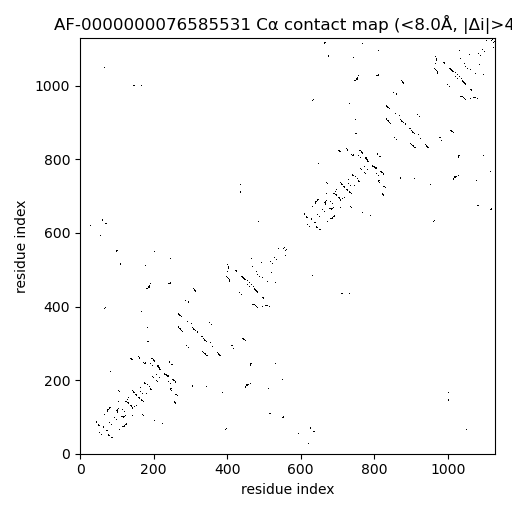. ASP A 1 410 ? -20.531 25.906 -4.777 1 94.56 410 ASP A O 1
ATOM 3108 N N . MET A 1 411 ? -21.141 26.609 -2.771 1 93.19 411 MET A N 1
ATOM 3109 C CA . MET A 1 411 ? -21.891 25.406 -2.428 1 93.19 411 MET A CA 1
ATOM 3110 C C . MET A 1 411 ? -23.266 25.422 -3.059 1 93.19 411 MET A C 1
ATOM 3112 O O . MET A 1 411 ? -24.266 25.641 -2.369 1 93.19 411 MET A O 1
ATOM 3116 N N . ASN A 1 412 ? -23.312 25.125 -4.324 1 92.94 412 ASN A N 1
ATOM 3117 C CA . ASN A 1 412 ? -24.531 25.156 -5.125 1 92.94 412 ASN A CA 1
ATOM 3118 C C . ASN A 1 412 ? -24.484 24.125 -6.254 1 92.94 412 ASN A C 1
ATOM 3120 O O . ASN A 1 412 ? -23.469 23.453 -6.449 1 92.94 412 ASN A O 1
ATOM 3124 N N . PRO A 1 413 ? -25.531 23.953 -6.996 1 90.94 413 PRO A N 1
ATOM 3125 C CA . PRO A 1 413 ? -25.609 22.906 -8.008 1 90.94 413 PRO A CA 1
ATOM 3126 C C . PRO A 1 413 ? -24.516 23.047 -9.078 1 90.94 413 PRO A C 1
ATOM 3128 O O . PRO A 1 413 ? -24.125 22.047 -9.695 1 90.94 413 PRO A O 1
ATOM 3131 N N . SER A 1 414 ? -24.047 24.234 -9.312 1 92.5 414 SER A N 1
ATOM 3132 C CA . SER A 1 414 ? -22.969 24.375 -10.281 1 92.5 414 SER A CA 1
ATOM 3133 C C . SER A 1 414 ? -21.719 23.609 -9.844 1 92.5 414 SER A C 1
ATOM 3135 O O . SER A 1 414 ? -21 23.062 -10.68 1 92.5 414 SER A O 1
ATOM 3137 N N . ALA A 1 415 ? -21.469 23.594 -8.562 1 91.81 415 ALA A N 1
ATOM 3138 C CA . ALA A 1 415 ? -20.344 22.828 -8.031 1 91.81 415 ALA A CA 1
ATOM 3139 C C . ALA A 1 415 ? -20.516 21.344 -8.32 1 91.81 415 ALA A C 1
ATOM 3141 O O . ALA A 1 415 ? -19.547 20.641 -8.617 1 91.81 415 ALA A O 1
ATOM 3142 N N . THR A 1 416 ? -21.75 20.875 -8.281 1 88.38 416 THR A N 1
ATOM 3143 C CA . THR A 1 416 ? -22.047 19.484 -8.625 1 88.38 416 THR A CA 1
ATOM 3144 C C . THR A 1 416 ? -21.672 19.203 -10.078 1 88.38 416 THR A C 1
ATOM 3146 O O . THR A 1 416 ? -21 18.203 -10.367 1 88.38 416 THR A O 1
ATOM 3149 N N . GLY A 1 417 ? -22.109 20.047 -10.898 1 87.5 417 GLY A N 1
ATOM 3150 C CA . GLY A 1 417 ? -21.781 19.891 -12.312 1 87.5 417 GLY A CA 1
ATOM 3151 C C . GLY A 1 417 ? -20.297 19.875 -12.57 1 87.5 417 GLY A C 1
ATOM 3152 O O . GLY A 1 417 ? -19.797 19.062 -13.367 1 87.5 417 GLY A O 1
ATOM 3153 N N . ARG A 1 418 ? -19.594 20.719 -11.953 1 91.31 418 ARG A N 1
ATOM 3154 C CA . ARG A 1 418 ? -18.141 20.812 -12.125 1 91.31 418 ARG A CA 1
ATOM 3155 C C . ARG A 1 418 ? -17.453 19.562 -11.617 1 91.31 418 ARG A C 1
ATOM 3157 O O . ARG A 1 418 ? -16.5 19.078 -12.242 1 91.31 418 ARG A O 1
ATOM 3164 N N . LEU A 1 419 ? -17.859 19.078 -10.477 1 87.06 419 LEU A N 1
ATOM 3165 C CA . LEU A 1 419 ? -17.312 17.828 -9.945 1 87.06 419 LEU A CA 1
ATOM 3166 C C . LEU A 1 419 ? -17.516 16.688 -10.922 1 87.06 419 LEU A C 1
ATOM 3168 O O . LEU A 1 419 ? -16.594 15.93 -11.203 1 87.06 419 LEU A O 1
ATOM 3172 N N . PHE A 1 420 ? -18.656 16.547 -11.445 1 83.69 420 PHE A N 1
ATOM 3173 C CA . PHE A 1 420 ? -18.938 15.43 -12.328 1 83.69 420 PHE A CA 1
ATOM 3174 C C . PHE A 1 420 ? -18.203 15.578 -13.656 1 83.69 420 PHE A C 1
ATOM 3176 O O . PHE A 1 420 ? -17.781 14.586 -14.25 1 83.69 420 PHE A O 1
ATOM 3183 N N . THR A 1 421 ? -18.047 16.797 -14.094 1 87.75 421 THR A N 1
ATOM 3184 C CA . THR A 1 421 ? -17.188 17.031 -15.266 1 87.75 421 THR A CA 1
ATOM 3185 C C . THR A 1 421 ? -15.758 16.594 -14.984 1 87.75 421 THR A C 1
ATOM 3187 O O . THR A 1 421 ? -15.117 15.977 -15.836 1 87.75 421 THR A O 1
ATOM 3190 N N . ALA A 1 422 ? -15.289 16.938 -13.875 1 88.56 422 ALA A N 1
ATOM 3191 C CA . ALA A 1 422 ? -13.945 16.516 -13.477 1 88.56 422 ALA A CA 1
ATOM 3192 C C . ALA A 1 422 ? -13.828 14.992 -13.469 1 88.56 422 ALA A C 1
ATOM 3194 O O . ALA A 1 422 ? -12.844 14.438 -13.969 1 88.56 422 ALA A O 1
ATOM 3195 N N . LEU A 1 423 ? -14.805 14.328 -12.914 1 82.31 423 LEU A N 1
ATOM 3196 C CA . LEU A 1 423 ? -14.797 12.867 -12.844 1 82.31 423 LEU A CA 1
ATOM 3197 C C . LEU A 1 423 ? -14.836 12.25 -14.234 1 82.31 423 LEU A C 1
ATOM 3199 O O . LEU A 1 423 ? -14.164 11.25 -14.492 1 82.31 423 LEU A O 1
ATOM 3203 N N . GLU A 1 424 ? -15.617 12.805 -15.047 1 80.88 424 GLU A N 1
ATOM 3204 C CA . GLU A 1 424 ? -15.656 12.344 -16.438 1 80.88 424 GLU A CA 1
ATOM 3205 C C . GLU A 1 424 ? -14.297 12.484 -17.109 1 80.88 424 GLU A C 1
ATOM 3207 O O . GLU A 1 424 ? -13.883 11.609 -17.859 1 80.88 424 GLU A O 1
ATOM 3212 N N . THR A 1 425 ? -13.703 13.594 -16.875 1 87.38 425 THR A N 1
ATOM 3213 C CA . THR A 1 425 ? -12.367 13.82 -17.406 1 87.38 425 THR A CA 1
ATOM 3214 C C . THR A 1 425 ? -11.398 12.75 -16.922 1 87.38 425 THR A C 1
ATOM 3216 O O . THR A 1 425 ? -10.641 12.18 -17.703 1 87.38 425 THR A O 1
ATOM 3219 N N . MET A 1 426 ? -11.414 12.5 -15.656 1 85.19 426 MET A N 1
ATOM 3220 C CA . MET A 1 426 ? -10.531 11.492 -15.078 1 85.19 426 MET A CA 1
ATOM 3221 C C . MET A 1 426 ? -10.789 10.125 -15.688 1 85.19 426 MET A C 1
ATOM 3223 O O . MET A 1 426 ? -9.852 9.391 -16.016 1 85.19 426 MET A O 1
ATOM 3227 N N . GLN A 1 427 ? -12.047 9.789 -15.773 1 77.94 427 GLN A N 1
ATOM 3228 C CA . GLN A 1 427 ? -12.422 8.5 -16.344 1 77.94 427 GLN A CA 1
ATOM 3229 C C . GLN A 1 427 ? -11.938 8.383 -17.781 1 77.94 427 GLN A C 1
ATOM 3231 O O . GLN A 1 427 ? -11.445 7.332 -18.203 1 77.94 427 GLN A O 1
ATOM 3236 N N . ARG A 1 428 ? -12.141 9.367 -18.5 1 80.19 428 ARG A N 1
ATOM 3237 C CA . ARG A 1 428 ? -11.734 9.367 -19.906 1 80.19 428 ARG A CA 1
ATOM 3238 C C . ARG A 1 428 ? -10.227 9.172 -20.047 1 80.19 428 ARG A C 1
ATOM 3240 O O . ARG A 1 428 ? -9.773 8.398 -20.891 1 80.19 428 ARG A O 1
ATOM 3247 N N . VAL A 1 429 ? -9.57 9.812 -19.188 1 80.88 429 VAL A N 1
ATOM 3248 C CA . VAL A 1 429 ? -8.109 9.758 -19.25 1 80.88 429 VAL A CA 1
ATOM 3249 C C . VAL A 1 429 ? -7.621 8.406 -18.734 1 80.88 429 VAL A C 1
ATOM 3251 O O . VAL A 1 429 ? -6.711 7.801 -19.312 1 80.88 429 VAL A O 1
ATOM 3254 N N . ALA A 1 430 ? -8.305 7.988 -17.656 1 71.06 430 ALA A N 1
ATOM 3255 C CA . ALA A 1 430 ? -7.879 6.75 -17.016 1 71.06 430 ALA A CA 1
ATOM 3256 C C . ALA A 1 430 ? -8.352 5.531 -17.812 1 71.06 430 ALA A C 1
ATOM 3258 O O . ALA A 1 430 ? -7.793 4.441 -17.688 1 71.06 430 ALA A O 1
ATOM 3259 N N . ALA A 1 431 ? -9.711 5.441 -18.328 1 60.94 431 ALA A N 1
ATOM 3260 C CA . ALA A 1 431 ? -10.383 4.336 -19 1 60.94 431 ALA A CA 1
ATOM 3261 C C . ALA A 1 431 ? -9.445 3.635 -19.984 1 60.94 431 ALA A C 1
ATOM 3263 O O . ALA A 1 431 ? -9.836 2.678 -20.656 1 60.94 431 ALA A O 1
ATOM 3264 N N . VAL A 1 432 ? -8.367 4.062 -20.125 1 47.5 432 VAL A N 1
ATOM 3265 C CA . VAL A 1 432 ? -7.695 3.115 -21 1 47.5 432 VAL A CA 1
ATOM 3266 C C . VAL A 1 432 ? -7.691 1.729 -20.359 1 47.5 432 VAL A C 1
ATOM 3268 O O . VAL A 1 432 ? -7.387 1.585 -19.188 1 47.5 432 VAL A O 1
ATOM 3271 N N . PRO A 1 433 ? -8.57 0.791 -21 1 42.16 433 PRO A N 1
ATOM 3272 C CA . PRO A 1 433 ? -8.688 -0.595 -20.547 1 42.16 433 PRO A CA 1
ATOM 3273 C C . PRO A 1 433 ? -7.43 -1.095 -19.844 1 42.16 433 PRO A C 1
ATOM 3275 O O . PRO A 1 433 ? -6.367 -1.179 -20.469 1 42.16 433 PRO A O 1
ATOM 3278 N N . LEU A 1 434 ? -7.035 -0.432 -18.969 1 40.88 434 LEU A N 1
ATOM 3279 C CA . LEU A 1 434 ? -5.977 -1.267 -18.406 1 40.88 434 LEU A CA 1
ATOM 3280 C C . LEU A 1 434 ? -6.453 -2.705 -18.234 1 40.88 434 LEU A C 1
ATOM 3282 O O . LEU A 1 434 ? -7.574 -2.939 -17.766 1 40.88 434 LEU A O 1
ATOM 3286 N N . ALA A 1 435 ? -6.137 -3.379 -19.156 1 38.66 435 ALA A N 1
ATOM 3287 C CA . ALA A 1 435 ? -6.496 -4.789 -19.281 1 38.66 435 ALA A CA 1
ATOM 3288 C C . ALA A 1 435 ? -6.926 -5.359 -17.922 1 38.66 435 ALA A C 1
ATOM 3290 O O . ALA A 1 435 ? -7.848 -6.176 -17.859 1 38.66 435 ALA A O 1
ATOM 3291 N N . GLY A 1 436 ? -6.039 -5.574 -17 1 39.78 436 GLY A N 1
ATOM 3292 C CA . GLY A 1 436 ? -6.219 -6.527 -15.922 1 39.78 436 GLY A CA 1
ATOM 3293 C C . GLY A 1 436 ? -6.91 -5.934 -14.711 1 39.78 436 GLY A C 1
ATOM 3294 O O . GLY A 1 436 ? -7.031 -4.711 -14.594 1 39.78 436 GLY A O 1
ATOM 3295 N N . PRO A 1 437 ? -7.797 -6.73 -14.047 1 41.16 437 PRO A N 1
ATOM 3296 C CA . PRO A 1 437 ? -8.383 -6.414 -12.742 1 41.16 437 PRO A CA 1
ATOM 3297 C C . PRO A 1 437 ? -7.473 -5.531 -11.891 1 41.16 437 PRO A C 1
ATOM 3299 O O . PRO A 1 437 ? -7.758 -5.305 -10.711 1 41.16 437 PRO A O 1
ATOM 3302 N N . ASP A 1 438 ? -6.336 -5.418 -12.344 1 43.22 438 ASP A N 1
ATOM 3303 C CA . ASP A 1 438 ? -5.379 -4.789 -11.438 1 43.22 438 ASP A CA 1
ATOM 3304 C C . ASP A 1 438 ? -5.949 -3.502 -10.844 1 43.22 438 ASP A C 1
ATOM 3306 O O . ASP A 1 438 ? -5.219 -2.707 -10.25 1 43.22 438 ASP A O 1
ATOM 3310 N N . SER A 1 439 ? -6.945 -2.906 -11.633 1 46.88 439 SER A N 1
ATOM 3311 C CA . SER A 1 439 ? -7.074 -1.457 -11.523 1 46.88 439 SER A CA 1
ATOM 3312 C C . SER A 1 439 ? -7.52 -1.045 -10.125 1 46.88 439 SER A C 1
ATOM 3314 O O . SER A 1 439 ? -8.703 -0.805 -9.891 1 46.88 439 SER A O 1
ATOM 3316 N N . PHE A 1 440 ? -7.137 -1.928 -9.273 1 49.38 440 PHE A N 1
ATOM 3317 C CA . PHE A 1 440 ? -7.418 -1.225 -8.031 1 49.38 440 PHE A CA 1
ATOM 3318 C C . PHE A 1 440 ? -6.953 0.224 -8.109 1 49.38 440 PHE A C 1
ATOM 3320 O O . PHE A 1 440 ? -6.117 0.656 -7.312 1 49.38 440 PHE A O 1
ATOM 3327 N N . GLU A 1 441 ? -7.207 0.773 -9.328 1 61.81 441 GLU A N 1
ATOM 3328 C CA . GLU A 1 441 ? -7.008 2.199 -9.57 1 61.81 441 GLU A CA 1
ATOM 3329 C C . GLU A 1 441 ? -8.094 3.029 -8.883 1 61.81 441 GLU A C 1
ATOM 3331 O O . GLU A 1 441 ? -9.242 2.605 -8.797 1 61.81 441 GLU A O 1
ATOM 3336 N N . THR A 1 442 ? -7.676 3.717 -7.969 1 67 442 THR A N 1
ATOM 3337 C CA . THR A 1 442 ? -8.562 4.699 -7.352 1 67 442 THR A CA 1
ATOM 3338 C C . THR A 1 442 ? -8.727 5.918 -8.258 1 67 442 THR A C 1
ATOM 3340 O O . THR A 1 442 ? -7.738 6.465 -8.758 1 67 442 THR A O 1
ATOM 3343 N N . LEU A 1 443 ? -9.914 6.039 -8.797 1 75.88 443 LEU A N 1
ATOM 3344 C CA . LEU A 1 443 ? -10.359 7.316 -9.344 1 75.88 443 LEU A CA 1
ATOM 3345 C C . LEU A 1 443 ? -11.523 7.879 -8.531 1 75.88 443 LEU A C 1
ATOM 3347 O O . LEU A 1 443 ? -12.586 7.258 -8.453 1 75.88 443 LEU A O 1
ATOM 3351 N N . GLY A 1 444 ? -11.203 8.875 -7.797 1 77.94 444 GLY A N 1
ATOM 3352 C CA . GLY A 1 444 ? -12.289 9.328 -6.941 1 77.94 444 GLY A CA 1
ATOM 3353 C C . GLY A 1 444 ? -12.102 10.742 -6.426 1 77.94 444 GLY A C 1
ATOM 3354 O O . GLY A 1 444 ? -11.328 11.516 -6.992 1 77.94 444 GLY A O 1
ATOM 3355 N N . PHE A 1 445 ? -13.008 11.047 -5.562 1 81.69 445 PHE A N 1
ATOM 3356 C CA . PHE A 1 445 ? -12.992 12.359 -4.93 1 81.69 445 PHE A CA 1
ATOM 3357 C C . PHE A 1 445 ? -13.398 12.266 -3.463 1 81.69 445 PHE A C 1
ATOM 3359 O O . PHE A 1 445 ? -13.992 11.266 -3.045 1 81.69 445 PHE A O 1
ATOM 3366 N N . VAL A 1 446 ? -12.953 13.195 -2.73 1 83.69 446 VAL A N 1
ATOM 3367 C CA . VAL A 1 446 ? -13.422 13.43 -1.369 1 83.69 446 VAL A CA 1
ATOM 3368 C C . VAL A 1 446 ? -13.859 14.883 -1.216 1 83.69 446 VAL A C 1
ATOM 3370 O O . VAL A 1 446 ? -13.148 15.797 -1.628 1 83.69 446 VAL A O 1
ATOM 3373 N N . VAL A 1 447 ? -15.039 15.055 -0.726 1 88.62 447 VAL A N 1
ATOM 3374 C CA . VAL A 1 447 ? -15.453 16.391 -0.291 1 88.62 447 VAL A CA 1
ATOM 3375 C C . VAL A 1 447 ? -15.445 16.453 1.234 1 88.62 447 VAL A C 1
ATOM 3377 O O . VAL A 1 447 ? -16.266 15.82 1.896 1 88.62 447 VAL A O 1
ATOM 3380 N N . SER A 1 448 ? -14.492 17.156 1.73 1 90 448 SER A N 1
ATOM 3381 C CA . SER A 1 448 ? -14.414 17.375 3.172 1 90 448 SER A CA 1
ATOM 3382 C C . SER A 1 448 ? -15.203 18.609 3.596 1 90 448 SER A C 1
ATOM 3384 O O . SER A 1 448 ? -14.852 19.734 3.236 1 90 448 SER A O 1
ATOM 3386 N N . LEU A 1 449 ? -16.219 18.375 4.312 1 89.75 449 LEU A N 1
ATOM 3387 C CA . LEU A 1 449 ? -17.047 19.453 4.816 1 89.75 449 LEU A CA 1
ATOM 3388 C C . LEU A 1 449 ? -16.719 19.766 6.273 1 89.75 449 LEU A C 1
ATOM 3390 O O . LEU A 1 449 ? -17.484 19.422 7.172 1 89.75 449 LEU A O 1
ATOM 3394 N N . VAL A 1 450 ? -15.641 20.453 6.438 1 90.69 450 VAL A N 1
ATOM 3395 C CA . VAL A 1 450 ? -15.078 20.703 7.762 1 90.69 450 VAL A CA 1
ATOM 3396 C C . VAL A 1 450 ? -14.789 22.188 7.938 1 90.69 450 VAL A C 1
ATOM 3398 O O . VAL A 1 450 ? -14.195 22.609 8.93 1 90.69 450 VAL A O 1
ATOM 3401 N N . GLY A 1 451 ? -15.188 22.984 6.988 1 92.19 451 GLY A N 1
ATOM 3402 C CA . GLY A 1 451 ? -15.031 24.438 7.082 1 92.19 451 GLY A CA 1
ATOM 3403 C C . GLY A 1 451 ? -16.203 25.125 7.742 1 92.19 451 GLY A C 1
ATOM 3404 O O . GLY A 1 451 ? -17.219 24.484 8.039 1 92.19 451 GLY A O 1
ATOM 3405 N N . GLY A 1 452 ? -16.078 26.391 7.93 1 92 452 GLY A N 1
ATOM 3406 C CA . GLY A 1 452 ? -17.094 27.156 8.633 1 92 452 GLY A CA 1
ATOM 3407 C C . GLY A 1 452 ? -17 27.031 10.141 1 92 452 GLY A C 1
ATOM 3408 O O . GLY A 1 452 ? -15.906 26.844 10.688 1 92 452 GLY A O 1
ATOM 3409 N N . GLY A 1 453 ? -18.141 27.312 10.82 1 91.81 453 GLY A N 1
ATOM 3410 C CA . GLY A 1 453 ? -18.125 27.266 12.273 1 91.81 453 GLY A CA 1
ATOM 3411 C C . GLY A 1 453 ? -17.141 28.219 12.906 1 91.81 453 GLY A C 1
ATOM 3412 O O . GLY A 1 453 ? -17.141 29.406 12.594 1 91.81 453 GLY A O 1
ATOM 3413 N N . ALA A 1 454 ? -16.266 27.656 13.703 1 94.94 454 ALA A N 1
ATOM 3414 C CA . ALA A 1 454 ? -15.312 28.453 14.453 1 94.94 454 ALA A CA 1
ATOM 3415 C C . ALA A 1 454 ? -14.125 28.859 13.578 1 94.94 454 ALA A C 1
ATOM 3417 O O . ALA A 1 454 ? -13.336 29.734 13.953 1 94.94 454 ALA A O 1
ATOM 3418 N N . VAL A 1 455 ? -13.961 28.297 12.406 1 95.75 455 VAL A N 1
ATOM 3419 C CA . VAL A 1 455 ? -12.75 28.422 11.609 1 95.75 455 VAL A CA 1
ATOM 3420 C C . VAL A 1 455 ? -12.547 29.891 11.211 1 95.75 455 VAL A C 1
ATOM 3422 O O . VAL A 1 455 ? -11.484 30.453 11.469 1 95.75 455 VAL A O 1
ATOM 3425 N N . PRO A 1 456 ? -13.578 30.562 10.703 1 94.88 456 PRO A N 1
ATOM 3426 C CA . PRO A 1 456 ? -13.344 31.938 10.273 1 94.88 456 PRO A CA 1
ATOM 3427 C C . PRO A 1 456 ? -13.227 32.906 11.445 1 94.88 456 PRO A C 1
ATOM 3429 O O . PRO A 1 456 ? -12.531 33.938 11.344 1 94.88 456 PRO A O 1
ATOM 3432 N N . GLY A 1 457 ? -13.828 32.594 12.555 1 94.56 457 GLY A N 1
ATOM 3433 C CA . GLY A 1 457 ? -13.922 33.594 13.633 1 94.56 457 GLY A CA 1
ATOM 3434 C C . GLY A 1 457 ? -13.086 33.188 14.844 1 94.56 457 GLY A C 1
ATOM 3435 O O . GLY A 1 457 ? -13.258 33.781 15.922 1 94.56 457 GLY A O 1
ATOM 3436 N N . HIS A 1 458 ? -12.242 32.281 14.688 1 95.88 458 HIS A N 1
ATOM 3437 C CA . HIS A 1 458 ? -11.422 31.891 15.82 1 95.88 458 HIS A CA 1
ATOM 3438 C C . HIS A 1 458 ? -10.617 33.094 16.359 1 95.88 458 HIS A C 1
ATOM 3440 O O . HIS A 1 458 ? -10.109 33.875 15.578 1 95.88 458 HIS A O 1
ATOM 3446 N N . PRO A 1 459 ? -10.422 33.188 17.656 1 96.25 459 PRO A N 1
ATOM 3447 C CA . PRO A 1 459 ? -9.727 34.344 18.234 1 96.25 459 PRO A CA 1
ATOM 3448 C C . PRO A 1 459 ? -8.289 34.469 17.734 1 96.25 459 PRO A C 1
ATOM 3450 O O . PRO A 1 459 ? -7.746 35.594 17.703 1 96.25 459 PRO A O 1
ATOM 3453 N N . GLU A 1 460 ? -7.676 33.375 17.328 1 96.19 460 GLU A N 1
ATOM 3454 C CA . GLU A 1 460 ? -6.285 33.375 16.891 1 96.19 460 GLU A CA 1
ATOM 3455 C C . GLU A 1 460 ? -6.191 33.594 15.383 1 96.19 460 GLU A C 1
ATOM 3457 O O . GLU A 1 460 ? -5.094 33.688 14.828 1 96.19 460 GLU A O 1
ATOM 3462 N N . ALA A 1 461 ? -7.246 33.719 14.703 1 95.25 461 ALA A N 1
ATOM 3463 C CA . ALA A 1 461 ? -7.281 33.688 13.242 1 95.25 461 ALA A CA 1
ATOM 3464 C C . ALA A 1 461 ? -6.371 34.781 12.664 1 95.25 461 ALA A C 1
ATOM 3466 O O . ALA A 1 461 ? -5.609 34.5 11.727 1 95.25 461 ALA A O 1
ATOM 3467 N N . ALA A 1 462 ? -6.34 35.906 13.266 1 94.5 462 ALA A N 1
ATOM 3468 C CA . ALA A 1 462 ? -5.582 37.031 12.734 1 94.5 462 ALA A CA 1
ATOM 3469 C C . ALA A 1 462 ? -4.098 36.906 13.047 1 94.5 462 ALA A C 1
ATOM 3471 O O . ALA A 1 462 ? -3.266 37.625 12.477 1 94.5 462 ALA A O 1
ATOM 3472 N N . LYS A 1 463 ? -3.738 36 13.867 1 97.31 463 LYS A N 1
ATOM 3473 C CA . LYS A 1 463 ? -2.357 35.844 14.32 1 97.31 463 LYS A CA 1
ATOM 3474 C C . LYS A 1 463 ? -1.691 34.656 13.641 1 97.31 463 LYS A C 1
ATOM 3476 O O . LYS A 1 463 ? -0.614 34.219 14.062 1 97.31 463 LYS A O 1
ATOM 3481 N N . THR A 1 464 ? -2.328 34.031 12.672 1 98.12 464 THR A N 1
ATOM 3482 C CA . THR A 1 464 ? -1.757 32.938 11.898 1 98.12 464 THR A CA 1
ATOM 3483 C C . THR A 1 464 ? -1.578 33.344 10.438 1 98.12 464 THR A C 1
ATOM 3485 O O . THR A 1 464 ? -2.086 34.375 10.008 1 98.12 464 THR A O 1
ATOM 3488 N N . SER A 1 465 ? -0.822 32.594 9.688 1 98.5 465 SER A N 1
ATOM 3489 C CA . SER A 1 465 ? -0.59 32.875 8.281 1 98.5 465 SER A CA 1
ATOM 3490 C C . SER A 1 465 ? -1.511 32.031 7.387 1 98.5 465 SER A C 1
ATOM 3492 O O . SER A 1 465 ? -1.177 31.766 6.234 1 98.5 465 SER A O 1
ATOM 3494 N N . ILE A 1 466 ? -2.625 31.578 7.93 1 98 466 ILE A N 1
ATOM 3495 C CA . ILE A 1 466 ? -3.645 30.859 7.168 1 98 466 ILE A CA 1
ATOM 3496 C C . ILE A 1 466 ? -4.254 31.797 6.125 1 98 466 ILE A C 1
ATOM 3498 O O . ILE A 1 466 ? -4.605 32.938 6.43 1 98 466 ILE A O 1
ATOM 3502 N N . SER A 1 467 ? -4.34 31.375 4.906 1 97.88 467 SER A N 1
ATOM 3503 C CA . SER A 1 467 ? -4.887 32.188 3.83 1 97.88 467 SER A CA 1
ATOM 3504 C C . SER A 1 467 ? -6.367 32.5 4.055 1 97.88 467 SER A C 1
ATOM 3506 O O . SER A 1 467 ? -7.047 31.75 4.781 1 97.88 467 SER A O 1
ATOM 3508 N N . ARG A 1 468 ? -6.824 33.531 3.443 1 96.75 468 ARG A N 1
ATOM 3509 C CA . ARG A 1 468 ? -8.242 33.875 3.521 1 96.75 468 ARG A CA 1
ATOM 3510 C C . ARG A 1 468 ? -9.109 32.75 2.961 1 96.75 468 ARG A C 1
ATOM 3512 O O . ARG A 1 468 ? -10.164 32.438 3.508 1 96.75 468 ARG A O 1
ATOM 3519 N N . ALA A 1 469 ? -8.719 32.188 1.872 1 97.12 469 ALA A N 1
ATOM 3520 C CA . ALA A 1 469 ? -9.469 31.078 1.277 1 97.12 469 ALA A CA 1
ATOM 3521 C C . ALA A 1 469 ? -9.625 29.922 2.262 1 97.12 469 ALA A C 1
ATOM 3523 O O . ALA A 1 469 ? -10.711 29.344 2.398 1 97.12 469 ALA A O 1
ATOM 3524 N N . PHE A 1 470 ? -8.555 29.594 2.918 1 97.81 470 PHE A N 1
ATOM 3525 C CA . PHE A 1 470 ? -8.578 28.516 3.904 1 97.81 470 PHE A CA 1
ATOM 3526 C C . PHE A 1 470 ? -9.406 28.922 5.117 1 97.81 470 PHE A C 1
ATOM 3528 O O . PHE A 1 470 ? -10.102 28.078 5.703 1 97.81 470 PHE A O 1
ATOM 3535 N N . ARG A 1 471 ? -9.406 30.109 5.488 1 97.5 471 ARG A N 1
ATOM 3536 C CA . ARG A 1 471 ? -10.148 30.625 6.637 1 97.5 471 ARG A CA 1
ATOM 3537 C C . ARG A 1 471 ? -11.648 30.609 6.367 1 97.5 471 ARG A C 1
ATOM 3539 O O . ARG A 1 471 ? -12.445 30.391 7.281 1 97.5 471 ARG A O 1
ATOM 3546 N N . THR A 1 472 ? -12.023 30.781 5.152 1 95.69 472 THR A N 1
ATOM 3547 C CA . THR A 1 472 ? -13.43 31.031 4.879 1 95.69 472 THR A CA 1
ATOM 3548 C C . THR A 1 472 ? -14.039 29.859 4.102 1 95.69 472 THR A C 1
ATOM 3550 O O . THR A 1 472 ? -15.195 29.922 3.682 1 95.69 472 THR A O 1
ATOM 3553 N N . PHE A 1 473 ? -13.32 28.812 3.848 1 95.25 473 PHE A N 1
ATOM 3554 C CA . PHE A 1 473 ? -13.852 27.719 3.047 1 95.25 473 PHE A CA 1
ATOM 3555 C C . PHE A 1 473 ? -14.977 27.016 3.787 1 95.25 473 PHE A C 1
ATOM 3557 O O . PHE A 1 473 ? -15.047 27.047 5.016 1 95.25 473 PHE A O 1
ATOM 3564 N N . ALA A 1 474 ? -15.922 26.453 2.994 1 93.44 474 ALA A N 1
ATOM 3565 C CA . ALA A 1 474 ? -16.953 25.547 3.514 1 93.44 474 ALA A CA 1
ATOM 3566 C C . ALA A 1 474 ? -16.547 24.094 3.301 1 93.44 474 ALA A C 1
ATOM 3568 O O . ALA A 1 474 ? -16.75 23.25 4.184 1 93.44 474 ALA A O 1
ATOM 3569 N N . ALA A 1 475 ? -15.953 23.812 2.135 1 94.06 475 ALA A N 1
ATOM 3570 C CA . ALA A 1 475 ? -15.602 22.453 1.76 1 94.06 475 ALA A CA 1
ATOM 3571 C C . ALA A 1 475 ? -14.273 22.422 1.008 1 94.06 475 ALA A C 1
ATOM 3573 O O . ALA A 1 475 ? -13.891 23.391 0.365 1 94.06 475 ALA A O 1
ATOM 3574 N N . GLU A 1 476 ? -13.57 21.328 1.19 1 95.81 476 GLU A N 1
ATOM 3575 C CA . GLU A 1 476 ? -12.438 20.969 0.345 1 95.81 476 GLU A CA 1
ATOM 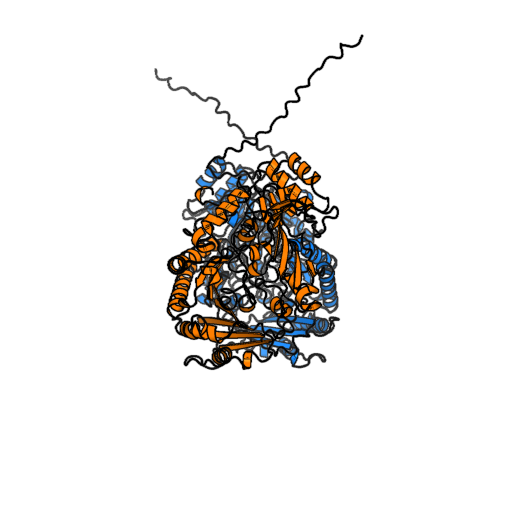3576 C C . GLU A 1 476 ? -12.797 19.844 -0.622 1 95.81 476 GLU A C 1
ATOM 3578 O O . GLU A 1 476 ? -13.234 18.781 -0.199 1 95.81 476 GLU A O 1
ATOM 3583 N N . LEU A 1 477 ? -12.695 20.141 -1.859 1 94.94 477 LEU A N 1
ATOM 3584 C CA . LEU A 1 477 ? -12.883 19.109 -2.885 1 94.94 477 LEU A CA 1
ATOM 3585 C C . LEU A 1 477 ? -11.539 18.547 -3.33 1 94.94 477 LEU A C 1
ATOM 3587 O O . LEU A 1 477 ? -10.719 19.25 -3.91 1 94.94 477 LEU A O 1
ATOM 3591 N N . VAL A 1 478 ? -11.367 17.266 -3.084 1 93.69 478 VAL A N 1
ATOM 3592 C CA . VAL A 1 478 ? -10.125 16.578 -3.408 1 93.69 478 VAL A CA 1
ATOM 3593 C C . VAL A 1 478 ? -10.367 15.578 -4.535 1 93.69 478 VAL A C 1
ATOM 3595 O O . VAL A 1 478 ? -11.32 14.797 -4.492 1 93.69 478 VAL A O 1
ATOM 3598 N N . LEU A 1 479 ? -9.57 15.664 -5.539 1 91.38 479 LEU A N 1
ATOM 3599 C CA . LEU A 1 479 ? -9.516 14.641 -6.574 1 91.38 479 LEU A CA 1
ATOM 3600 C C . LEU A 1 479 ? -8.305 13.734 -6.387 1 91.38 479 LEU A C 1
ATOM 3602 O O . LEU A 1 479 ? -7.223 14.203 -6.035 1 91.38 479 LEU A O 1
ATOM 3606 N N . THR A 1 480 ? -8.523 12.445 -6.629 1 88.5 480 THR A N 1
ATOM 3607 C CA . THR A 1 480 ? -7.434 11.508 -6.41 1 88.5 480 THR A CA 1
ATOM 3608 C C . THR A 1 480 ? -7.465 10.391 -7.453 1 88.5 480 THR A C 1
ATOM 3610 O O . THR A 1 480 ? -8.531 10.008 -7.934 1 88.5 480 THR A O 1
ATOM 3613 N N . ALA A 1 481 ? -6.312 9.984 -7.832 1 85.19 481 ALA A N 1
ATOM 3614 C CA . ALA A 1 481 ? -6.121 8.812 -8.688 1 85.19 481 ALA A CA 1
ATOM 3615 C C . ALA A 1 481 ? -4.844 8.07 -8.312 1 85.19 481 ALA A C 1
ATOM 3617 O O . ALA A 1 481 ? -3.842 8.68 -7.941 1 85.19 481 ALA A O 1
ATOM 3618 N N . GLY A 1 482 ? -4.895 6.816 -8.352 1 81.56 482 GLY A N 1
ATOM 3619 C CA . GLY A 1 482 ? -3.727 6 -8.062 1 81.56 482 GLY A CA 1
ATOM 3620 C C . GLY A 1 482 ? -3.994 4.512 -8.172 1 81.56 482 GLY A C 1
ATOM 3621 O O . GLY A 1 482 ? -5.121 4.098 -8.453 1 81.56 482 GLY A O 1
ATOM 3622 N N . GLY A 1 483 ? -2.873 3.742 -8.047 1 75.19 483 GLY A N 1
ATOM 3623 C CA . GLY A 1 483 ? -2.941 2.291 -8.109 1 75.19 483 GLY A CA 1
ATOM 3624 C C . GLY A 1 483 ? -1.676 1.611 -7.625 1 75.19 483 GLY A C 1
ATOM 3625 O O . GLY A 1 483 ? -0.691 2.277 -7.305 1 75.19 483 GLY A O 1
ATOM 3626 N N . LYS A 1 484 ? -1.692 0.348 -7.562 1 69.75 484 LYS A N 1
ATOM 3627 C CA . LYS A 1 484 ? -0.589 -0.43 -7.008 1 69.75 484 LYS A CA 1
ATOM 3628 C C . LYS A 1 484 ? 0.523 -0.62 -8.031 1 69.75 484 LYS A C 1
ATOM 3630 O O . LYS A 1 484 ? 1.674 -0.873 -7.672 1 69.75 484 LYS A O 1
ATOM 3635 N N . ASP A 1 485 ? 0.268 -0.489 -9.25 1 71.31 485 ASP A N 1
ATOM 3636 C CA . ASP A 1 485 ? 1.228 -0.728 -10.32 1 71.31 485 ASP A CA 1
ATOM 3637 C C . ASP A 1 485 ? 1.832 0.583 -10.82 1 71.31 485 ASP A C 1
ATOM 3639 O O . ASP A 1 485 ? 1.107 1.49 -11.234 1 71.31 485 ASP A O 1
ATOM 3643 N N . PRO A 1 486 ? 3.141 0.648 -10.883 1 77.81 486 PRO A N 1
ATOM 3644 C CA . PRO A 1 486 ? 3.789 1.874 -11.352 1 77.81 486 PRO A CA 1
ATOM 3645 C C . PRO A 1 486 ? 3.438 2.207 -12.797 1 77.81 486 PRO A C 1
ATOM 3647 O O . PRO A 1 486 ? 3.57 3.359 -13.219 1 77.81 486 PRO A O 1
ATOM 3650 N N . ALA A 1 487 ? 3.021 1.291 -13.562 1 74.75 487 ALA A N 1
ATOM 3651 C CA . ALA A 1 487 ? 2.66 1.531 -14.953 1 74.75 487 ALA A CA 1
ATOM 3652 C C . ALA A 1 487 ? 1.47 2.48 -15.062 1 74.75 487 ALA A C 1
ATOM 3654 O O . ALA A 1 487 ? 1.258 3.109 -16.094 1 74.75 487 ALA A O 1
ATOM 3655 N N . TRP A 1 488 ? 0.77 2.594 -13.961 1 79.56 488 TRP A N 1
ATOM 3656 C CA . TRP A 1 488 ? -0.439 3.41 -13.953 1 79.56 488 TRP A CA 1
ATOM 3657 C C . TRP A 1 488 ? -0.13 4.836 -13.508 1 79.56 488 TRP A C 1
ATOM 3659 O O . TRP A 1 488 ? -0.968 5.73 -13.648 1 79.56 488 TRP A O 1
ATOM 3669 N N . ASP A 1 489 ? 1.037 5.094 -13.086 1 87.06 489 ASP A N 1
ATOM 3670 C CA . ASP A 1 489 ? 1.346 6.355 -12.422 1 87.06 489 ASP A CA 1
ATOM 3671 C C . ASP A 1 489 ? 1.091 7.539 -13.352 1 87.06 489 ASP A C 1
ATOM 3673 O O . ASP A 1 489 ? 0.366 8.469 -13 1 87.06 489 ASP A O 1
ATOM 3677 N N . LEU A 1 490 ? 1.575 7.477 -14.562 1 89.31 490 LEU A N 1
ATOM 3678 C CA . LEU A 1 490 ? 1.491 8.641 -15.438 1 89.31 490 LEU A CA 1
ATOM 3679 C C . LEU A 1 490 ? 0.046 8.914 -15.844 1 89.31 490 LEU A C 1
ATOM 3681 O O . LEU A 1 490 ? -0.349 10.07 -16 1 89.31 490 LEU A O 1
ATOM 3685 N N . ARG A 1 491 ? -0.687 7.898 -15.969 1 87.75 491 ARG A N 1
ATOM 3686 C CA . ARG A 1 491 ? -2.102 8.086 -16.281 1 87.75 491 ARG A CA 1
ATOM 3687 C C . ARG A 1 491 ? -2.846 8.695 -15.094 1 87.75 491 ARG A C 1
ATOM 3689 O O . ARG A 1 491 ? -3.719 9.547 -15.281 1 87.75 491 ARG A O 1
ATOM 3696 N N . ALA A 1 492 ? -2.588 8.188 -13.969 1 88.25 492 ALA A N 1
ATOM 3697 C CA . ALA A 1 492 ? -3.184 8.758 -12.766 1 88.25 492 ALA A CA 1
ATOM 3698 C C . ALA A 1 492 ? -2.824 10.234 -12.617 1 88.25 492 ALA A C 1
ATOM 3700 O O . ALA A 1 492 ? -3.686 11.062 -12.312 1 88.25 492 ALA A O 1
ATOM 3701 N N . TYR A 1 493 ? -1.513 10.539 -12.938 1 93.44 493 TYR A N 1
ATOM 3702 C CA . TYR A 1 493 ? -1.06 11.922 -12.875 1 93.44 493 TYR A CA 1
ATOM 3703 C C . TYR A 1 493 ? -1.847 12.797 -13.844 1 93.44 493 TYR A C 1
ATOM 3705 O O . TYR A 1 493 ? -2.342 13.859 -13.469 1 93.44 493 TYR A O 1
ATOM 3713 N N . GLN A 1 494 ? -1.976 12.297 -15 1 94.19 494 GLN A N 1
ATOM 3714 C CA . GLN A 1 494 ? -2.666 13.047 -16.047 1 94.19 494 GLN A CA 1
ATOM 3715 C C . GLN A 1 494 ? -4.141 13.234 -15.703 1 94.19 494 GLN A C 1
ATOM 3717 O O . GLN A 1 494 ? -4.703 14.312 -15.906 1 94.19 494 GLN A O 1
ATOM 3722 N N . ALA A 1 495 ? -4.734 12.156 -15.203 1 91.56 495 ALA A N 1
ATOM 3723 C CA . ALA A 1 495 ? -6.152 12.203 -14.867 1 91.56 495 ALA A CA 1
ATOM 3724 C C . ALA A 1 495 ? -6.438 13.32 -13.859 1 91.56 495 ALA A C 1
ATOM 3726 O O . ALA A 1 495 ? -7.324 14.148 -14.078 1 91.56 495 ALA A O 1
ATOM 3727 N N . VAL A 1 496 ? -5.711 13.367 -12.82 1 94.25 496 VAL A N 1
ATOM 3728 C CA . VAL A 1 496 ? -5.918 14.383 -11.789 1 94.25 496 VAL A CA 1
ATOM 3729 C C . VAL A 1 496 ? -5.555 15.758 -12.336 1 94.25 496 VAL A C 1
ATOM 3731 O O . VAL A 1 496 ? -6.297 16.719 -12.148 1 94.25 496 VAL A O 1
ATOM 3734 N N . SER A 1 497 ? -4.418 15.836 -13.07 1 96.62 497 SER A N 1
ATOM 3735 C CA . SER A 1 497 ? -3.949 17.109 -13.617 1 96.62 497 SER A CA 1
ATOM 3736 C C . SER A 1 497 ? -4.992 17.734 -14.539 1 96.62 497 SER A C 1
ATOM 3738 O O . SER A 1 497 ? -5.312 18.906 -14.414 1 96.62 497 SER A O 1
ATOM 3740 N N . ASP A 1 498 ? -5.516 16.922 -15.422 1 95.88 498 ASP A N 1
ATOM 3741 C CA . ASP A 1 498 ? -6.488 17.422 -16.391 1 95.88 498 ASP A CA 1
ATOM 3742 C C . ASP A 1 498 ? -7.793 17.812 -15.695 1 95.88 498 ASP A C 1
ATOM 3744 O O . ASP A 1 498 ? -8.445 18.781 -16.109 1 95.88 498 ASP A O 1
ATOM 3748 N N . ALA A 1 499 ? -8.148 17.062 -14.695 1 95.5 499 ALA A N 1
ATOM 3749 C CA . ALA A 1 499 ? -9.438 17.281 -14.047 1 95.5 499 ALA A CA 1
ATOM 3750 C C . ALA A 1 499 ? -9.391 18.5 -13.125 1 95.5 499 ALA A C 1
ATOM 3752 O O . ALA A 1 499 ? -10.383 19.203 -12.984 1 95.5 499 ALA A O 1
ATOM 3753 N N . ILE A 1 500 ? -8.281 18.75 -12.492 1 97.25 500 ILE A N 1
ATOM 3754 C CA . ILE A 1 500 ? -8.211 19.781 -11.469 1 97.25 500 ILE A CA 1
ATOM 3755 C C . ILE A 1 500 ? -7.957 21.141 -12.109 1 97.25 500 ILE A C 1
ATOM 3757 O O . ILE A 1 500 ? -8.312 22.188 -11.547 1 97.25 500 ILE A O 1
ATOM 3761 N N . ALA A 1 501 ? -7.363 21.203 -13.266 1 96.75 501 ALA A N 1
ATOM 3762 C CA . ALA A 1 501 ? -6.93 22.438 -13.922 1 96.75 501 ALA A CA 1
ATOM 3763 C C . ALA A 1 501 ? -8.094 23.406 -14.102 1 96.75 501 ALA A C 1
ATOM 3765 O O . ALA A 1 501 ? -8 24.578 -13.727 1 96.75 501 ALA A O 1
ATOM 3766 N N . PRO A 1 502 ? -9.273 22.953 -14.586 1 96.25 502 PRO A N 1
ATOM 3767 C CA . PRO A 1 502 ? -10.398 23.891 -14.695 1 96.25 502 PRO A CA 1
ATOM 3768 C C . PRO A 1 502 ? -10.898 24.375 -13.336 1 96.25 502 PRO A C 1
ATOM 3770 O O . PRO A 1 502 ? -11.391 25.5 -13.219 1 96.25 502 PRO A O 1
ATOM 3773 N N . LEU A 1 503 ? -10.82 23.547 -12.328 1 96.81 503 LEU A N 1
ATOM 3774 C CA . LEU A 1 503 ? -11.266 23.922 -10.992 1 96.81 503 LEU A CA 1
ATOM 3775 C C . LEU A 1 503 ? -10.352 24.984 -10.391 1 96.81 503 LEU A C 1
ATOM 3777 O O . LEU A 1 503 ? -10.805 25.875 -9.672 1 96.81 503 LEU A O 1
ATOM 3781 N N . TYR A 1 504 ? -9.062 24.875 -10.711 1 96.5 504 TYR A N 1
ATOM 3782 C CA . TYR A 1 504 ? -8.102 25.891 -10.258 1 96.5 504 TYR A CA 1
ATOM 3783 C C . TYR A 1 504 ? -8.492 27.266 -10.758 1 96.5 504 TYR A C 1
ATOM 3785 O O . TYR A 1 504 ? -8.273 28.266 -10.062 1 96.5 504 TYR A O 1
ATOM 3793 N N . LYS A 1 505 ? -9.016 27.344 -11.891 1 94.88 505 LYS A N 1
ATOM 3794 C CA . LYS A 1 505 ? -9.383 28.625 -12.477 1 94.88 505 LYS A CA 1
ATOM 3795 C C . LYS A 1 505 ? -10.609 29.219 -11.789 1 94.88 505 LYS A C 1
ATOM 3797 O O . LYS A 1 505 ? -10.773 30.438 -11.727 1 94.88 505 LYS A O 1
ATOM 3802 N N . LEU A 1 506 ? -11.375 28.391 -11.25 1 94.75 506 LEU A N 1
ATOM 3803 C CA . LEU A 1 506 ? -12.641 28.828 -10.672 1 94.75 506 LEU A CA 1
ATOM 3804 C C . LEU A 1 506 ? -12.492 29.109 -9.18 1 94.75 506 LEU A C 1
ATOM 3806 O O . LEU A 1 506 ? -13.195 29.969 -8.625 1 94.75 506 LEU A O 1
ATOM 3810 N N . TYR A 1 507 ? -11.656 28.312 -8.508 1 95 507 TYR A N 1
ATOM 3811 C CA . TYR A 1 507 ? -11.5 28.391 -7.059 1 95 507 TYR A CA 1
ATOM 3812 C C . TYR A 1 507 ? -10.086 28.797 -6.68 1 95 507 TYR A C 1
ATOM 3814 O O . TYR A 1 507 ? -9.125 28.078 -6.996 1 95 507 TYR A O 1
ATOM 3822 N N . PRO A 1 508 ? -9.852 29.781 -5.945 1 92.88 508 PRO A N 1
ATOM 3823 C CA . PRO A 1 508 ? -8.516 30.359 -5.781 1 92.88 508 PRO A CA 1
ATOM 3824 C C . PRO A 1 508 ? -7.707 29.672 -4.68 1 92.88 508 PRO A C 1
ATOM 3826 O O . PRO A 1 508 ? -6.5 29.891 -4.57 1 92.88 508 PRO A O 1
ATOM 3829 N N . GLY A 1 509 ? -8.281 28.984 -3.828 1 97 509 GLY A N 1
ATOM 3830 C CA . GLY A 1 509 ? -7.539 28.422 -2.707 1 97 509 GLY A CA 1
ATOM 3831 C C . GLY A 1 509 ? -7.43 26.922 -2.756 1 97 509 GLY A C 1
ATOM 3832 O O . GLY A 1 509 ? -8.312 26.234 -3.293 1 97 509 GLY A O 1
ATOM 3833 N N . SER A 1 510 ? -6.309 26.391 -2.248 1 97.88 510 SER A N 1
ATOM 3834 C CA . SER A 1 510 ? -6.078 24.953 -2.086 1 97.88 510 SER A CA 1
ATOM 3835 C C . SER A 1 510 ? -5.363 24.656 -0.773 1 97.88 510 SER A C 1
ATOM 3837 O O . SER A 1 510 ? -4.664 25.516 -0.231 1 97.88 510 SER A O 1
ATOM 3839 N N . TYR A 1 511 ? -5.613 23.516 -0.3 1 97.44 511 TYR A N 1
ATOM 3840 C CA . TYR A 1 511 ? -4.891 23.016 0.863 1 97.44 511 TYR A CA 1
ATOM 3841 C C . TYR A 1 511 ? -3.516 22.484 0.466 1 97.44 511 TYR A C 1
ATOM 3843 O O . TYR A 1 511 ? -3.404 21.484 -0.25 1 97.44 511 TYR A O 1
ATOM 3851 N N . GLN A 1 512 ? -2.482 23.094 0.958 1 96.94 512 GLN A N 1
ATOM 3852 C CA . GLN A 1 512 ? -1.116 22.844 0.506 1 96.94 512 GLN A CA 1
ATOM 3853 C C . GLN A 1 512 ? -0.659 21.438 0.873 1 96.94 512 GLN A C 1
ATOM 3855 O O . GLN A 1 512 ? 0.258 20.891 0.252 1 96.94 512 GLN A O 1
ATOM 3860 N N . ASN A 1 513 ? -1.293 20.781 1.875 1 95.69 513 ASN A N 1
ATOM 3861 C CA . ASN A 1 513 ? -0.854 19.469 2.34 1 95.69 513 ASN A CA 1
ATOM 3862 C C . ASN A 1 513 ? -1.433 18.344 1.481 1 95.69 513 ASN A C 1
ATOM 3864 O O . ASN A 1 513 ? -1.078 17.188 1.656 1 95.69 513 ASN A O 1
ATOM 3868 N N . GLU A 1 514 ? -2.295 18.609 0.521 1 94.94 514 GLU A N 1
ATOM 3869 C CA . GLU A 1 514 ? -2.922 17.578 -0.298 1 94.94 514 GLU A CA 1
ATOM 3870 C C . GLU A 1 514 ? -2.836 17.922 -1.782 1 94.94 514 GLU A C 1
ATOM 3872 O O . GLU A 1 514 ? -3.834 17.844 -2.502 1 94.94 514 GLU A O 1
ATOM 3877 N N . VAL A 1 515 ? -1.655 18.281 -2.168 1 96.12 515 VAL A N 1
ATOM 3878 C CA . VAL A 1 515 ? -1.325 18.547 -3.562 1 96.12 515 VAL A CA 1
ATOM 3879 C C . VAL A 1 515 ? -0.119 17.719 -3.982 1 96.12 515 VAL A C 1
ATOM 3881 O O . VAL A 1 515 ? 0.911 17.719 -3.305 1 96.12 515 VAL A O 1
ATOM 3884 N N . SER A 1 516 ? -0.304 17.016 -5.039 1 95.5 516 SER A N 1
ATOM 3885 C CA . SER A 1 516 ? 0.79 16.281 -5.668 1 95.5 516 SER A CA 1
ATOM 3886 C C . SER A 1 516 ? 1.21 16.938 -6.98 1 95.5 516 SER A C 1
ATOM 3888 O O . SER A 1 516 ? 0.367 17.422 -7.734 1 95.5 516 SER A O 1
ATOM 3890 N N . SER A 1 517 ? 2.461 17.047 -7.227 1 95.25 517 SER A N 1
ATOM 3891 C CA . SER A 1 517 ? 3.059 17.469 -8.484 1 95.25 517 SER A CA 1
ATOM 3892 C C . SER A 1 517 ? 4.297 16.641 -8.82 1 95.25 517 SER A C 1
ATOM 3894 O O . SER A 1 517 ? 5.223 16.547 -8.016 1 95.25 517 SER A O 1
ATOM 3896 N N . ALA A 1 518 ? 4.293 16.016 -10 1 92.5 518 ALA A N 1
ATOM 3897 C CA . ALA A 1 518 ? 5.402 15.148 -10.375 1 92.5 518 ALA A CA 1
ATOM 3898 C C . ALA A 1 518 ? 5.512 15.023 -11.891 1 92.5 518 ALA A C 1
ATOM 3900 O O . ALA A 1 518 ? 4.5 14.992 -12.594 1 92.5 518 ALA A O 1
ATOM 3901 N N . GLU A 1 519 ? 6.742 15.078 -12.414 1 91.75 519 GLU A N 1
ATOM 3902 C CA . GLU A 1 519 ? 7.09 14.75 -13.797 1 91.75 519 GLU A CA 1
ATOM 3903 C C . GLU A 1 519 ? 6.316 15.617 -14.781 1 91.75 519 GLU A C 1
ATOM 3905 O O . GLU A 1 519 ? 5.855 15.141 -15.82 1 91.75 519 GLU A O 1
ATOM 3910 N N . GLY A 1 520 ? 6.117 16.828 -14.398 1 91.94 520 GLY A N 1
ATOM 3911 C CA . GLY A 1 520 ? 5.488 17.797 -15.266 1 91.94 520 GLY A CA 1
ATOM 3912 C C . GLY A 1 520 ? 3.979 17.859 -15.109 1 91.94 520 GLY A C 1
ATOM 3913 O O . GLY A 1 520 ? 3.318 18.719 -15.688 1 91.94 520 GLY A O 1
ATOM 3914 N N . PHE A 1 521 ? 3.432 16.906 -14.328 1 95.19 521 PHE A N 1
ATOM 3915 C CA . PHE A 1 521 ? 1.988 16.891 -14.125 1 95.19 521 PHE A CA 1
ATOM 3916 C C . PHE A 1 521 ? 1.602 17.703 -12.898 1 95.19 521 PHE A C 1
ATOM 3918 O O . PHE A 1 521 ? 2.295 17.672 -11.883 1 95.19 521 PHE A O 1
ATOM 3925 N N . ASN A 1 522 ? 0.413 18.484 -13 1 96.31 522 ASN A N 1
ATOM 3926 C CA . ASN A 1 522 ? -0.163 19.344 -11.969 1 96.31 522 ASN A CA 1
ATOM 3927 C C . ASN A 1 522 ? 0.833 20.406 -11.5 1 96.31 522 ASN A C 1
ATOM 3929 O O . ASN A 1 522 ? 1.072 20.547 -10.305 1 96.31 522 ASN A O 1
ATOM 3933 N N . ARG A 1 523 ? 1.467 21.016 -12.422 1 93.19 523 ARG A N 1
ATOM 3934 C CA . ARG A 1 523 ? 2.223 22.219 -12.117 1 93.19 523 ARG A CA 1
ATOM 3935 C C . ARG A 1 523 ? 1.29 23.359 -11.711 1 93.19 523 ARG A C 1
ATOM 3937 O O . ARG A 1 523 ? 0.616 23.953 -12.562 1 93.19 523 ARG A O 1
ATOM 3944 N N . VAL A 1 524 ? 1.233 23.656 -10.43 1 91 524 VAL A N 1
ATOM 3945 C CA . VAL A 1 524 ? 0.305 24.641 -9.883 1 91 524 VAL A CA 1
ATOM 3946 C C . VAL A 1 524 ? 0.838 26.047 -10.125 1 91 524 VAL A C 1
ATOM 3948 O O . VAL A 1 524 ? 1.643 26.547 -9.344 1 91 524 VAL A O 1
ATOM 3951 N N . PRO A 1 525 ? 0.453 26.75 -11.164 1 83.31 525 PRO A N 1
ATOM 3952 C CA . PRO A 1 525 ? 1.106 27.984 -11.57 1 83.31 525 PRO A CA 1
ATOM 3953 C C . PRO A 1 525 ? 0.964 29.094 -10.523 1 83.31 525 PRO A C 1
ATOM 3955 O O . PRO A 1 525 ? 1.872 29.922 -10.359 1 83.31 525 PRO A O 1
ATOM 3958 N N . ASP A 1 526 ? -0.112 29.172 -9.781 1 92.94 526 ASP A N 1
ATOM 3959 C CA . ASP A 1 526 ? -0.376 30.219 -8.805 1 92.94 526 ASP A CA 1
ATOM 3960 C C . ASP A 1 526 ? -0.27 29.672 -7.379 1 92.94 526 ASP A C 1
ATOM 3962 O O . ASP A 1 526 ? -1.009 30.094 -6.488 1 92.94 526 ASP A O 1
ATOM 3966 N N . TRP A 1 527 ? 0.649 28.703 -7.211 1 95.44 527 TRP A N 1
ATOM 3967 C CA . TRP A 1 527 ? 0.646 27.922 -5.984 1 95.44 527 TRP A CA 1
ATOM 3968 C C . TRP A 1 527 ? 0.836 28.812 -4.762 1 95.44 527 TRP A C 1
ATOM 3970 O O . TRP A 1 527 ? 0.186 28.609 -3.734 1 95.44 527 TRP A O 1
ATOM 3980 N N . GLN A 1 528 ? 1.665 29.906 -4.84 1 96.5 528 GLN A N 1
ATOM 3981 C CA . GLN A 1 528 ? 1.896 30.766 -3.682 1 96.5 528 GLN A CA 1
ATOM 3982 C C . GLN A 1 528 ? 0.614 31.469 -3.254 1 96.5 528 GLN A C 1
ATOM 3984 O O . GLN A 1 528 ? 0.25 31.453 -2.076 1 96.5 528 GLN A O 1
ATOM 3989 N N . ALA A 1 529 ? -0.033 32.094 -4.234 1 96.69 529 ALA A N 1
ATOM 3990 C CA . ALA A 1 529 ? -1.29 32.781 -3.939 1 96.69 529 ALA A CA 1
ATOM 3991 C C . ALA A 1 529 ? -2.352 31.797 -3.461 1 96.69 529 ALA A C 1
ATOM 3993 O O . ALA A 1 529 ? -3.152 32.125 -2.58 1 96.69 529 ALA A O 1
ATOM 3994 N N . ARG A 1 530 ? -2.398 30.688 -4.027 1 96.88 530 ARG A N 1
ATOM 3995 C CA . ARG A 1 530 ? -3.385 29.656 -3.711 1 96.88 530 ARG A CA 1
ATOM 3996 C C . ARG A 1 530 ? -3.203 29.141 -2.289 1 96.88 530 ARG A C 1
ATOM 3998 O O . ARG A 1 530 ? -4.18 28.906 -1.576 1 96.88 530 ARG A O 1
ATOM 4005 N N . PHE A 1 531 ? -1.965 28.938 -1.876 1 98 531 PHE A N 1
ATOM 4006 C CA . PHE A 1 531 ? -1.682 28.344 -0.575 1 98 531 PHE A CA 1
ATOM 4007 C C . PHE A 1 531 ? -1.706 29.406 0.521 1 98 531 PHE A C 1
ATOM 4009 O O . PHE A 1 531 ? -2.141 29.141 1.643 1 98 531 PHE A O 1
ATOM 4016 N N . TRP A 1 532 ? -1.284 30.688 0.173 1 98.25 532 TRP A N 1
ATOM 4017 C CA . TRP A 1 532 ? -0.981 31.625 1.253 1 98.25 532 TRP A CA 1
ATOM 4018 C C . TRP A 1 532 ? -1.735 32.938 1.065 1 98.25 532 TRP A C 1
ATOM 4020 O O . TRP A 1 532 ? -1.738 33.781 1.956 1 98.25 532 TRP A O 1
ATOM 4030 N N . GLY A 1 533 ? -2.393 33.125 -0.046 1 97.31 533 GLY A N 1
ATOM 4031 C CA . GLY A 1 533 ? -3.135 34.344 -0.29 1 97.31 533 GLY A CA 1
ATOM 4032 C C . GLY A 1 533 ? -2.283 35.594 -0.166 1 97.31 533 GLY A C 1
ATOM 4033 O O . GLY A 1 533 ? -1.2 35.688 -0.75 1 97.31 533 GLY A O 1
ATOM 4034 N N . ASP A 1 534 ? -2.789 36.562 0.607 1 97 534 ASP A N 1
ATOM 4035 C CA . ASP A 1 534 ? -2.141 37.844 0.758 1 97 534 ASP A CA 1
ATOM 4036 C C . ASP A 1 534 ? -0.94 37.75 1.698 1 97 534 ASP A C 1
ATOM 4038 O O . ASP A 1 534 ? -0.217 38.75 1.888 1 97 534 ASP A O 1
ATOM 4042 N N . ASN A 1 535 ? -0.649 36.594 2.199 1 98.12 535 ASN A N 1
ATOM 4043 C CA . ASN A 1 535 ? 0.409 36.438 3.191 1 98.12 535 ASN A CA 1
ATOM 4044 C C . ASN A 1 535 ? 1.756 36.156 2.533 1 98.12 535 ASN A C 1
ATOM 4046 O O . ASN A 1 535 ? 2.781 36.094 3.213 1 98.12 535 ASN A O 1
ATOM 4050 N N . VAL A 1 536 ? 1.846 36.031 1.248 1 97.81 536 VAL A N 1
ATOM 4051 C CA . VAL A 1 536 ? 3.014 35.562 0.518 1 97.81 536 VAL A CA 1
ATOM 4052 C C . VAL A 1 536 ? 4.223 36.438 0.84 1 97.81 536 VAL A C 1
ATOM 4054 O O . VAL A 1 536 ? 5.266 35.938 1.261 1 97.81 536 VAL A O 1
ATOM 4057 N N . ALA A 1 537 ? 4.07 37.688 0.729 1 98.06 537 ALA A N 1
ATOM 4058 C CA . ALA A 1 537 ? 5.199 38.594 0.895 1 98.06 537 ALA A CA 1
ATOM 4059 C C . ALA A 1 537 ? 5.762 38.531 2.311 1 98.06 537 ALA A C 1
ATOM 4061 O O . ALA A 1 537 ? 6.98 38.469 2.5 1 98.06 537 ALA A O 1
ATOM 4062 N N . ARG A 1 538 ? 4.914 38.594 3.27 1 98.31 538 ARG A N 1
ATOM 4063 C CA . ARG A 1 538 ? 5.348 38.531 4.664 1 98.31 538 ARG A CA 1
ATOM 4064 C C . ARG A 1 538 ? 5.996 37.188 4.984 1 98.31 538 ARG A C 1
ATOM 4066 O O . ARG A 1 538 ? 7.004 37.125 5.691 1 98.31 538 ARG A O 1
ATOM 4073 N N . LEU A 1 539 ? 5.449 36.094 4.469 1 98.5 539 LEU A N 1
ATOM 4074 C CA . LEU A 1 539 ? 6.012 34.781 4.672 1 98.5 539 LEU A CA 1
ATOM 4075 C C . LEU A 1 539 ? 7.414 34.688 4.082 1 98.5 539 LEU A C 1
ATOM 4077 O O . LEU A 1 539 ? 8.32 34.125 4.711 1 98.5 539 LEU A O 1
ATOM 4081 N N . LEU A 1 540 ? 7.598 35.219 2.926 1 97.62 540 LEU A N 1
ATOM 4082 C CA . LEU A 1 540 ? 8.898 35.156 2.27 1 97.62 540 LEU A CA 1
ATOM 4083 C C . LEU A 1 540 ? 9.922 36 3.031 1 97.62 540 LEU A C 1
ATOM 4085 O O . LEU A 1 540 ? 11.102 35.656 3.072 1 97.62 540 LEU A O 1
ATOM 4089 N N . ALA A 1 541 ? 9.477 37.062 3.617 1 98.19 541 ALA A N 1
ATOM 4090 C CA . ALA A 1 541 ? 10.352 37.875 4.449 1 98.19 541 ALA A CA 1
ATOM 4091 C C . ALA A 1 541 ? 10.828 37.094 5.672 1 98.19 541 ALA A C 1
ATOM 4093 O O . ALA A 1 541 ? 12 37.188 6.047 1 98.19 541 ALA A O 1
ATOM 4094 N N . VAL A 1 542 ? 9.945 36.375 6.293 1 98.06 542 VAL A N 1
ATOM 4095 C CA . VAL A 1 542 ? 10.32 35.562 7.434 1 98.06 542 VAL A CA 1
ATOM 4096 C C . VAL A 1 542 ? 11.312 34.5 6.996 1 98.06 542 VAL A C 1
ATOM 4098 O O . VAL A 1 542 ? 12.305 34.219 7.684 1 98.06 542 VAL A O 1
ATOM 4101 N N . LYS A 1 543 ? 11.062 33.844 5.832 1 97.88 543 LYS A N 1
ATOM 4102 C CA . LYS A 1 543 ? 11.961 32.844 5.277 1 97.88 543 LYS A CA 1
ATOM 4103 C C . LYS A 1 543 ? 13.367 33.438 5.086 1 97.88 543 LYS A C 1
ATOM 4105 O O . LYS A 1 543 ? 14.359 32.781 5.465 1 97.88 543 LYS A O 1
ATOM 4110 N N . LYS A 1 544 ? 13.445 34.562 4.57 1 97 544 LYS A N 1
ATOM 4111 C CA . LYS A 1 544 ? 14.734 35.219 4.344 1 97 544 LYS A CA 1
ATOM 4112 C C . LYS A 1 544 ? 15.445 35.5 5.664 1 97 544 LYS A C 1
ATOM 4114 O O . LYS A 1 544 ? 16.672 35.344 5.754 1 97 544 LYS A O 1
ATOM 4119 N N . GLN A 1 545 ? 14.734 35.844 6.613 1 96.19 545 GLN A N 1
ATOM 4120 C CA . GLN A 1 545 ? 15.289 36.188 7.922 1 96.19 545 GLN A CA 1
ATOM 4121 C C . GLN A 1 545 ? 15.867 34.938 8.602 1 96.19 545 GLN A C 1
ATOM 4123 O O . GLN A 1 545 ? 16.969 35 9.164 1 96.19 545 GLN A O 1
ATOM 4128 N N . TYR A 1 546 ? 15.211 33.844 8.555 1 96.19 546 TYR A N 1
ATOM 4129 C CA . TYR A 1 546 ? 15.57 32.688 9.375 1 96.19 546 TYR A CA 1
ATOM 4130 C C . TYR A 1 546 ? 16.359 31.672 8.57 1 96.19 546 TYR A C 1
ATOM 4132 O O . TYR A 1 546 ? 17.031 30.797 9.133 1 96.19 546 TYR A O 1
ATOM 4140 N N . ASP A 1 547 ? 16.297 31.703 7.301 1 96.81 547 ASP A N 1
ATOM 4141 C CA . ASP A 1 547 ? 17.031 30.812 6.418 1 96.81 547 ASP A CA 1
ATOM 4142 C C . ASP A 1 547 ? 17.609 31.578 5.227 1 96.81 547 ASP A C 1
ATOM 4144 O O . ASP A 1 547 ? 17.328 31.234 4.074 1 96.81 547 ASP A O 1
ATOM 4148 N N . PRO A 1 548 ? 18.484 32.469 5.473 1 94.44 548 PRO A N 1
ATOM 4149 C CA . PRO A 1 548 ? 19.016 33.312 4.395 1 94.44 548 PRO A CA 1
ATOM 4150 C C . PRO A 1 548 ? 19.797 32.5 3.359 1 94.44 548 PRO A C 1
ATOM 4152 O O . PRO A 1 548 ? 19.922 32.938 2.207 1 94.44 548 PRO A O 1
ATOM 4155 N N . GLN A 1 549 ? 20.312 31.359 3.67 1 94.31 549 GLN A N 1
ATOM 4156 C CA . GLN A 1 549 ? 21.125 30.578 2.748 1 94.31 549 GLN A CA 1
ATOM 4157 C C . GLN A 1 549 ? 20.281 29.531 2.016 1 94.31 549 GLN A C 1
ATOM 4159 O O . GLN A 1 549 ? 20.812 28.766 1.208 1 94.31 549 GLN A O 1
ATOM 4164 N N . GLY A 1 550 ? 19.062 29.469 2.324 1 95 550 GLY A N 1
ATOM 4165 C CA . GLY A 1 550 ? 18.188 28.531 1.636 1 95 550 GLY A CA 1
ATOM 4166 C C . GLY A 1 550 ? 18.5 27.078 1.927 1 95 550 GLY A C 1
ATOM 4167 O O . GLY A 1 550 ? 18.531 26.25 1.015 1 95 550 GLY A O 1
ATOM 4168 N N . ARG A 1 551 ? 18.75 26.797 3.146 1 95.94 551 ARG A N 1
ATOM 4169 C CA . ARG A 1 551 ? 19.172 25.453 3.547 1 95.94 551 ARG A CA 1
ATOM 4170 C C . ARG A 1 551 ? 17.984 24.5 3.609 1 95.94 551 ARG A C 1
ATOM 4172 O O . ARG A 1 551 ? 18.125 23.297 3.436 1 95.94 551 ARG A O 1
ATOM 4179 N N . MET A 1 552 ? 16.844 25 3.891 1 97.44 552 MET A N 1
ATOM 4180 C CA . MET A 1 552 ? 15.625 24.188 3.984 1 97.44 552 MET A CA 1
ATOM 4181 C C . MET A 1 552 ? 14.594 24.641 2.957 1 97.44 552 MET A C 1
ATOM 4183 O O . MET A 1 552 ? 13.867 25.609 3.182 1 97.44 552 MET A O 1
ATOM 4187 N N . VAL A 1 553 ? 14.539 23.938 1.871 1 95.5 553 VAL A N 1
ATOM 4188 C CA . VAL A 1 553 ? 13.617 24.234 0.782 1 95.5 553 VAL A CA 1
ATOM 4189 C C . VAL A 1 553 ? 12.898 22.969 0.336 1 95.5 553 VAL A C 1
ATOM 4191 O O . VAL A 1 553 ? 13.531 21.922 0.173 1 95.5 553 VAL A O 1
ATOM 4194 N N . VAL A 1 554 ? 11.594 23.016 0.242 1 95.38 554 VAL A N 1
ATOM 4195 C CA . VAL A 1 554 ? 10.805 21.891 -0.248 1 95.38 554 VAL A CA 1
ATOM 4196 C C . VAL A 1 554 ? 9.977 22.328 -1.452 1 95.38 554 VAL A C 1
ATOM 4198 O O . VAL A 1 554 ? 9.664 23.516 -1.606 1 95.38 554 VAL A O 1
ATOM 4201 N N . PRO A 1 555 ? 9.609 21.391 -2.344 1 93.94 555 PRO A N 1
ATOM 4202 C CA . PRO A 1 555 ? 8.758 21.75 -3.477 1 93.94 555 PRO A CA 1
ATOM 4203 C C . PRO A 1 555 ? 7.453 22.422 -3.043 1 93.94 555 PRO A C 1
ATOM 4205 O O . PRO A 1 555 ? 6.797 21.953 -2.111 1 93.94 555 PRO A O 1
ATOM 4208 N N . TYR A 1 556 ? 7.195 23.594 -3.707 1 95.25 556 TYR A N 1
ATOM 4209 C CA . TYR A 1 556 ? 5.992 24.375 -3.441 1 95.25 556 TYR A CA 1
ATOM 4210 C C . TYR A 1 556 ? 5.957 24.844 -1.993 1 95.25 556 TYR A C 1
ATOM 4212 O O . TYR A 1 556 ? 4.887 24.938 -1.387 1 95.25 556 TYR A O 1
ATOM 4220 N N . GLY A 1 557 ? 7.109 24.984 -1.374 1 96 557 GLY A N 1
ATOM 4221 C CA . GLY A 1 557 ? 7.262 25.578 -0.056 1 96 557 GLY A CA 1
ATOM 4222 C C . GLY A 1 557 ? 7.977 26.922 -0.084 1 96 557 GLY A C 1
ATOM 4223 O O . GLY A 1 557 ? 8.32 27.422 -1.155 1 96 557 GLY A O 1
ATOM 4224 N N . LEU A 1 558 ? 8.18 27.484 1.101 1 96.25 558 LEU A N 1
ATOM 4225 C CA . LEU A 1 558 ? 8.82 28.797 1.213 1 96.25 558 LEU A CA 1
ATOM 4226 C C . LEU A 1 558 ? 10.242 28.75 0.655 1 96.25 558 LEU A C 1
ATOM 4228 O O . LEU A 1 558 ? 11.039 27.891 1.033 1 96.25 558 LEU A O 1
ATOM 4232 N N . GLY A 1 559 ? 10.508 29.609 -0.291 1 92.69 559 GLY A N 1
ATOM 4233 C CA . GLY A 1 559 ? 11.844 29.719 -0.848 1 92.69 559 GLY A CA 1
ATOM 4234 C C . GLY A 1 559 ? 12.047 28.859 -2.084 1 92.69 559 GLY A C 1
ATOM 4235 O O . GLY A 1 559 ? 13.078 28.953 -2.744 1 92.69 559 GLY A O 1
ATOM 4236 N N . TRP A 1 560 ? 11.031 28.078 -2.453 1 93.06 560 TRP A N 1
ATOM 4237 C CA . TRP A 1 560 ? 11.141 27.188 -3.605 1 93.06 560 TRP A CA 1
ATOM 4238 C C . TRP A 1 560 ? 10.805 27.922 -4.895 1 93.06 560 TRP A C 1
ATOM 4240 O O . TRP A 1 560 ? 9.961 28.828 -4.906 1 93.06 560 TRP A O 1
ATOM 4250 N N . SER A 1 561 ? 11.555 27.672 -5.922 1 84 561 SER A N 1
ATOM 4251 C CA . SER A 1 561 ? 11.25 28.125 -7.273 1 84 561 SER A CA 1
ATOM 4252 C C . SER A 1 561 ? 11.422 27 -8.289 1 84 561 SER A C 1
ATOM 4254 O O . SER A 1 561 ? 12.219 26.094 -8.086 1 84 561 SER A O 1
ATOM 4256 N N . GLU A 1 562 ? 10.438 26.969 -9.227 1 69.19 562 GLU A N 1
ATOM 4257 C CA . GLU A 1 562 ? 10.523 25.969 -10.273 1 69.19 562 GLU A CA 1
ATOM 4258 C C . GLU A 1 562 ? 11.891 25.984 -10.953 1 69.19 562 GLU A C 1
ATOM 4260 O O . GLU A 1 562 ? 12.391 24.953 -11.383 1 69.19 562 GLU A O 1
ATOM 4265 N N . GLN A 1 563 ? 12.422 27.234 -11.211 1 52.28 563 GLN A N 1
ATOM 4266 C CA . GLN A 1 563 ? 13.688 27.375 -11.914 1 52.28 563 GLN A CA 1
ATOM 4267 C C . GLN A 1 563 ? 14.82 26.688 -11.156 1 52.28 563 GLN A C 1
ATOM 4269 O O . GLN A 1 563 ? 15.797 26.25 -11.758 1 52.28 563 GLN A O 1
ATOM 4274 N N . GLY A 1 564 ? 14.742 26.656 -9.992 1 43.47 564 GLY A N 1
ATOM 4275 C CA . GLY A 1 564 ? 15.844 26.047 -9.273 1 43.47 564 GLY A CA 1
ATOM 4276 C C . GLY A 1 564 ? 15.859 24.531 -9.398 1 43.47 564 GLY A C 1
ATOM 4277 O O . GLY A 1 564 ? 16.766 23.875 -8.875 1 43.47 564 GLY A O 1
ATOM 4278 N N . GLN A 1 565 ? 14.766 23.812 -9.656 1 44 565 GLN A N 1
ATOM 4279 C CA . GLN A 1 565 ? 14.727 22.359 -9.766 1 44 565 GLN A CA 1
ATOM 4280 C C . GLN A 1 565 ? 14.805 21.906 -11.227 1 44 565 GLN A C 1
ATOM 4282 O O . GLN A 1 565 ? 14.211 22.547 -12.109 1 44 565 GLN A O 1
ATOM 4287 N N . MET B 1 1 ? 57.5 3.6 -58.312 1 21.31 1 MET B N 1
ATOM 4288 C CA . MET B 1 1 ? 56.875 4.812 -57.812 1 21.31 1 MET B CA 1
ATOM 4289 C C . MET B 1 1 ? 55.75 4.477 -56.844 1 21.31 1 MET B C 1
ATOM 4291 O O . MET B 1 1 ? 54.906 5.336 -56.531 1 21.31 1 MET B O 1
ATOM 4295 N N . ALA B 1 2 ? 55.438 3.191 -56.625 1 23.31 2 ALA B N 1
ATOM 4296 C CA . ALA B 1 2 ? 54.656 2.129 -55.969 1 23.31 2 ALA B CA 1
ATOM 4297 C C . ALA B 1 2 ? 54.594 2.348 -54.469 1 23.31 2 ALA B C 1
ATOM 4299 O O . ALA B 1 2 ? 53.5 2.244 -53.875 1 23.31 2 ALA B O 1
ATOM 4300 N N . LEU B 1 3 ? 55.656 2.25 -53.719 1 19.8 3 LEU B N 1
ATOM 4301 C CA . LEU B 1 3 ? 55.938 1.521 -52.469 1 19.8 3 LEU B CA 1
ATOM 4302 C C . LEU B 1 3 ? 55.688 2.4 -51.25 1 19.8 3 LEU B C 1
ATOM 4304 O O . LEU B 1 3 ? 55.719 1.921 -50.125 1 19.8 3 LEU B O 1
ATOM 4308 N N . VAL B 1 4 ? 55.781 3.73 -51.375 1 21.56 4 VAL B N 1
ATOM 4309 C CA . VAL B 1 4 ? 56.281 4.445 -50.219 1 21.56 4 VAL B CA 1
ATOM 4310 C C . VAL B 1 4 ? 55.188 4.582 -49.156 1 21.56 4 VAL B C 1
ATOM 4312 O O . VAL B 1 4 ? 55.406 5.211 -48.125 1 21.56 4 VAL B O 1
ATOM 4315 N N . GLN B 1 5 ? 53.844 4.434 -49.625 1 23.53 5 GLN B N 1
ATOM 4316 C CA . GLN B 1 5 ? 52.875 5.195 -48.812 1 23.53 5 GLN B CA 1
ATOM 4317 C C . GLN B 1 5 ? 52.75 4.625 -47.406 1 23.53 5 GLN B C 1
ATOM 4319 O O . GLN B 1 5 ? 52.25 3.518 -47.219 1 23.53 5 GLN B O 1
ATOM 4324 N N . GLN B 1 6 ? 53.719 4.875 -46.5 1 21.48 6 GLN B N 1
ATOM 4325 C CA . GLN B 1 6 ? 54.062 4.406 -45.156 1 21.48 6 GLN B CA 1
ATOM 4326 C C . GLN B 1 6 ? 52.938 4.586 -44.188 1 21.48 6 GLN B C 1
ATOM 4328 O O . GLN B 1 6 ? 52.25 5.617 -44.188 1 21.48 6 GLN B O 1
ATOM 4333 N N . LYS B 1 7 ? 52.562 3.527 -43.219 1 23.95 7 LYS B N 1
ATOM 4334 C CA . LYS B 1 7 ? 51.688 2.896 -42.25 1 23.95 7 LYS B CA 1
ATOM 4335 C C . LYS B 1 7 ? 51.625 3.699 -40.969 1 23.95 7 LYS B C 1
ATOM 4337 O O . LYS B 1 7 ? 52.438 3.492 -40.062 1 23.95 7 LYS B O 1
ATOM 4342 N N . MET B 1 8 ? 51.594 5.02 -40.875 1 21.09 8 MET B N 1
ATOM 4343 C CA . MET B 1 8 ? 51.656 5.637 -39.562 1 21.09 8 MET B CA 1
ATOM 4344 C C . MET B 1 8 ? 50.469 5.207 -38.688 1 21.09 8 MET B C 1
ATOM 4346 O O . MET B 1 8 ? 49.312 5.52 -39 1 21.09 8 MET B O 1
ATOM 4350 N N . ARG B 1 9 ? 50.531 4.031 -37.969 1 21.88 9 ARG B N 1
ATOM 4351 C CA . ARG B 1 9 ? 49.656 3.305 -37.031 1 21.88 9 ARG B CA 1
ATOM 4352 C C . ARG B 1 9 ? 49.312 4.164 -35.812 1 21.88 9 ARG B C 1
ATOM 4354 O O . ARG B 1 9 ? 50.219 4.539 -35.062 1 21.88 9 ARG B O 1
ATOM 4361 N N . ILE B 1 10 ? 48.438 5.176 -35.875 1 20.48 10 ILE B N 1
ATOM 4362 C CA . ILE B 1 10 ? 47.969 6.094 -34.844 1 20.48 10 ILE B CA 1
ATOM 4363 C C . ILE B 1 10 ? 47.438 5.305 -33.656 1 20.48 10 ILE B C 1
ATOM 4365 O O . ILE B 1 10 ? 46.562 4.441 -33.812 1 20.48 10 ILE B O 1
ATOM 4369 N N . ALA B 1 11 ? 48.094 5.266 -32.438 1 20.53 11 ALA B N 1
ATOM 4370 C CA . ALA B 1 11 ? 48.031 4.789 -31.047 1 20.53 11 ALA B CA 1
ATOM 4371 C C . ALA B 1 11 ? 46.781 5.27 -30.359 1 20.53 11 ALA B C 1
ATOM 4373 O O . ALA B 1 11 ? 46.719 6.387 -29.844 1 20.53 11 ALA B O 1
ATOM 4374 N N . ALA B 1 12 ? 45.594 5.438 -31.016 1 22.8 12 ALA B N 1
ATOM 4375 C CA . ALA B 1 12 ? 44.562 5.953 -30.125 1 22.8 12 ALA B CA 1
ATOM 4376 C C . ALA B 1 12 ? 44.406 5.059 -28.891 1 22.8 12 ALA B C 1
ATOM 4378 O O . ALA B 1 12 ? 44.094 3.871 -29.016 1 22.8 12 ALA B O 1
ATOM 4379 N N . ILE B 1 13 ? 45.125 5.27 -27.812 1 21.14 13 ILE B N 1
ATOM 4380 C CA . ILE B 1 13 ? 45.094 4.723 -26.469 1 21.14 13 ILE B CA 1
ATOM 4381 C C . ILE B 1 13 ? 43.656 4.738 -25.938 1 21.14 13 ILE B C 1
ATOM 4383 O O . ILE B 1 13 ? 43.062 5.809 -25.797 1 21.14 13 ILE B O 1
ATOM 4387 N N . ALA B 1 14 ? 42.812 3.785 -26.297 1 22.28 14 ALA B N 1
ATOM 4388 C CA . ALA B 1 14 ? 41.531 3.521 -25.672 1 22.28 14 ALA B CA 1
ATOM 4389 C C . ALA B 1 14 ? 41.656 3.51 -24.156 1 22.28 14 ALA B C 1
ATOM 4391 O O . ALA B 1 14 ? 42.375 2.68 -23.594 1 22.28 14 ALA B O 1
ATOM 4392 N N . VAL B 1 15 ? 41.656 4.668 -23.516 1 22.56 15 VAL B N 1
ATOM 4393 C CA . VAL B 1 15 ? 41.531 4.785 -22.062 1 22.56 15 VAL B CA 1
ATOM 4394 C C . VAL B 1 15 ? 40.469 3.807 -21.562 1 22.56 15 VAL B C 1
ATOM 4396 O O . VAL B 1 15 ? 39.281 3.947 -21.891 1 22.56 15 VAL B O 1
ATOM 4399 N N . LEU B 1 16 ? 40.812 2.51 -21.469 1 23.7 16 LEU B N 1
ATOM 4400 C CA . LEU B 1 16 ? 40.094 1.485 -20.688 1 23.7 16 LEU B CA 1
ATOM 4401 C C . LEU B 1 16 ? 39.75 2.004 -19.297 1 23.7 16 LEU B C 1
ATOM 4403 O O . LEU B 1 16 ? 40.656 2.26 -18.484 1 23.7 16 LEU B O 1
ATOM 4407 N N . LEU B 1 17 ? 38.812 2.889 -19.266 1 24.95 17 LEU B N 1
ATOM 4408 C CA . LEU B 1 17 ? 38.281 3.148 -17.922 1 24.95 17 LEU B CA 1
ATOM 4409 C C . LEU B 1 17 ? 37.969 1.845 -17.203 1 24.95 17 LEU B C 1
ATOM 4411 O O . LEU B 1 17 ? 37.094 1.093 -17.625 1 24.95 17 LEU B O 1
ATOM 4415 N N . LEU B 1 18 ? 38.969 1.201 -16.594 1 24.41 18 LEU B N 1
ATOM 4416 C CA . LEU B 1 18 ? 39 0.083 -15.664 1 24.41 18 LEU B CA 1
ATOM 4417 C C . LEU B 1 18 ? 38 0.306 -14.516 1 24.41 18 LEU B C 1
ATOM 4419 O O . LEU B 1 18 ? 38.25 1.166 -13.664 1 24.41 18 LEU B O 1
ATOM 4423 N N . CYS B 1 19 ? 36.812 0.366 -14.844 1 27.22 19 CYS B N 1
ATOM 4424 C CA . CYS B 1 19 ? 35.969 0.034 -13.68 1 27.22 19 CYS B CA 1
ATOM 4425 C C . CYS B 1 19 ? 36.406 -1.307 -13.086 1 27.22 19 CYS B C 1
ATOM 4427 O O . CYS B 1 19 ? 36.062 -2.361 -13.641 1 27.22 19 CYS B O 1
ATOM 4429 N N . SER B 1 20 ? 37.688 -1.45 -12.57 1 26.42 20 SER B N 1
ATOM 4430 C CA . SER B 1 20 ? 38.094 -2.641 -11.836 1 26.42 20 SER B CA 1
ATOM 4431 C C . SER B 1 20 ? 37 -3.119 -10.898 1 26.42 20 SER B C 1
ATOM 4433 O O . SER B 1 20 ? 36.469 -2.336 -10.109 1 26.42 20 SER B O 1
ATOM 4435 N N . VAL B 1 21 ? 36.531 -4.137 -11.258 1 28.47 21 VAL B N 1
ATOM 4436 C CA . VAL B 1 21 ? 35.656 -4.973 -10.453 1 28.47 21 VAL B CA 1
ATOM 4437 C C . VAL B 1 21 ? 36.375 -5.406 -9.18 1 28.47 21 VAL B C 1
ATOM 4439 O O . VAL B 1 21 ? 37.156 -6.371 -9.188 1 28.47 21 VAL B O 1
ATOM 4442 N N . ALA B 1 22 ? 37.188 -4.613 -8.398 1 27.41 22 ALA B N 1
ATOM 4443 C CA . ALA B 1 22 ? 37.531 -5.211 -7.113 1 27.41 22 ALA B CA 1
ATOM 4444 C C . ALA B 1 22 ? 36.281 -5.777 -6.43 1 27.41 22 ALA B C 1
ATOM 4446 O O . ALA B 1 22 ? 35.312 -5.047 -6.176 1 27.41 22 ALA B O 1
ATOM 4447 N N . ALA B 1 23 ? 36.062 -7.09 -6.523 1 28.8 23 ALA B N 1
ATOM 4448 C CA . ALA B 1 23 ? 35.281 -7.938 -5.621 1 28.8 23 ALA B CA 1
ATOM 4449 C C . ALA B 1 23 ? 35.5 -7.547 -4.164 1 28.8 23 ALA B C 1
ATOM 4451 O O . ALA B 1 23 ? 36.344 -8.156 -3.477 1 28.8 23 ALA B O 1
ATOM 4452 N N . SER B 1 24 ? 35.906 -6.363 -3.809 1 27.14 24 SER B N 1
ATOM 4453 C CA . SER B 1 24 ? 36.125 -6.16 -2.383 1 27.14 24 SER B CA 1
ATOM 4454 C C . SER B 1 24 ? 34.938 -6.594 -1.556 1 27.14 24 SER B C 1
ATOM 4456 O O . SER B 1 24 ? 33.781 -6.461 -1.997 1 27.14 24 SER B O 1
ATOM 4458 N N . VAL B 1 25 ? 35.125 -7.504 -0.528 1 27.36 25 VAL B N 1
ATOM 4459 C CA . VAL B 1 25 ? 34.25 -7.984 0.541 1 27.36 25 VAL B CA 1
ATOM 4460 C C . VAL B 1 25 ? 33.312 -6.859 0.993 1 27.36 25 VAL B C 1
ATOM 4462 O O . VAL B 1 25 ? 32.281 -7.113 1.619 1 27.36 25 VAL B O 1
ATOM 4465 N N . HIS B 1 26 ? 33.938 -5.66 1.285 1 27.77 26 HIS B N 1
ATOM 4466 C CA . HIS B 1 26 ? 33.188 -4.621 1.996 1 27.77 26 HIS B CA 1
ATOM 4467 C C . HIS B 1 26 ? 32.156 -3.975 1.095 1 27.77 26 HIS B C 1
ATOM 4469 O O . HIS B 1 26 ? 32.375 -3.779 -0.099 1 27.77 26 HIS B O 1
ATOM 4475 N N . GLY B 1 27 ? 30.828 -4.016 1.325 1 32.69 27 GLY B N 1
ATOM 4476 C CA . GLY B 1 27 ? 29.469 -3.607 0.996 1 32.69 27 GLY B CA 1
ATOM 4477 C C . GLY B 1 27 ? 29.406 -2.264 0.292 1 32.69 27 GLY B C 1
ATOM 4478 O O . GLY B 1 27 ? 28.344 -1.649 0.213 1 32.69 27 GLY B O 1
ATOM 4479 N N . GLN B 1 28 ? 30.5 -1.575 0.115 1 34.56 28 GLN B N 1
ATOM 4480 C CA . GLN B 1 28 ? 30.219 -0.233 -0.376 1 34.56 28 GLN B CA 1
ATOM 4481 C C . GLN B 1 28 ? 29.812 -0.262 -1.847 1 34.56 28 GLN B C 1
ATOM 4483 O O . GLN B 1 28 ? 30.656 -0.272 -2.732 1 34.56 28 GLN B O 1
ATOM 4488 N N . GLN B 1 29 ? 28.859 -1.006 -2.305 1 38.16 29 GLN B N 1
ATOM 4489 C CA . GLN B 1 29 ? 28.422 -0.998 -3.701 1 38.16 29 GLN B CA 1
ATOM 4490 C C . GLN B 1 29 ? 28.172 0.425 -4.188 1 38.16 29 GLN B C 1
ATOM 4492 O O . GLN B 1 29 ? 27.281 1.108 -3.674 1 38.16 29 GLN B O 1
ATOM 4497 N N . GLN B 1 30 ? 29.172 1.145 -4.547 1 41.53 30 GLN B N 1
ATOM 4498 C CA . GLN B 1 30 ? 28.922 2.318 -5.375 1 41.53 30 GLN B CA 1
ATOM 4499 C C . GLN B 1 30 ? 27.875 2.021 -6.449 1 41.53 30 GLN B C 1
ATOM 4501 O O . GLN B 1 30 ? 27.906 0.953 -7.066 1 41.53 30 GLN B O 1
ATOM 4506 N N . GLN B 1 31 ? 26.734 2.432 -6.336 1 52.34 31 GLN B N 1
ATOM 4507 C CA . GLN B 1 31 ? 25.781 2.268 -7.43 1 52.34 31 GLN B CA 1
ATOM 4508 C C . GLN B 1 31 ? 26.469 2.406 -8.781 1 52.34 31 GLN B C 1
ATOM 4510 O O . GLN B 1 31 ? 26.828 3.51 -9.188 1 52.34 31 GLN B O 1
ATOM 4515 N N . CYS B 1 32 ? 27.172 1.354 -9.281 1 58.06 32 CYS B N 1
ATOM 4516 C CA . CYS B 1 32 ? 27.766 1.357 -10.617 1 58.06 32 CYS B CA 1
ATOM 4517 C C . CYS B 1 32 ? 26.703 1.638 -11.68 1 58.06 32 CYS B C 1
ATOM 4519 O O . CYS B 1 32 ? 25.656 1.003 -11.688 1 58.06 32 CYS B O 1
ATOM 4521 N N . ARG B 1 33 ? 26.625 2.902 -12.156 1 67.62 33 ARG B N 1
ATOM 4522 C CA . ARG B 1 33 ? 25.781 3.307 -13.273 1 67.62 33 ARG B CA 1
ATOM 4523 C C . ARG B 1 33 ? 26.406 2.918 -14.609 1 67.62 33 ARG B C 1
ATOM 4525 O O . ARG B 1 33 ? 27.625 2.982 -14.766 1 67.62 33 ARG B O 1
ATOM 4532 N N . LEU B 1 34 ? 25.516 2.332 -15.383 1 78.75 34 LEU B N 1
ATOM 4533 C CA . LEU B 1 34 ? 25.938 2.096 -16.75 1 78.75 34 LEU B CA 1
ATOM 4534 C C . LEU B 1 34 ? 26.453 3.385 -17.391 1 78.75 34 LEU B C 1
ATOM 4536 O O . LEU B 1 34 ? 25.75 4.402 -17.391 1 78.75 34 LEU B O 1
ATOM 4540 N N . GLY B 1 35 ? 27.625 3.447 -17.828 1 79.44 35 GLY B N 1
ATOM 4541 C CA . GLY B 1 35 ? 28.156 4.625 -18.484 1 79.44 35 GLY B CA 1
ATOM 4542 C C . GLY B 1 35 ? 27.312 5.066 -19.672 1 79.44 35 GLY B C 1
ATOM 4543 O O . GLY B 1 35 ? 26.609 4.254 -20.281 1 79.44 35 GLY B O 1
ATOM 4544 N N . ASP B 1 36 ? 27.375 6.27 -20 1 85.56 36 ASP B N 1
ATOM 4545 C CA . ASP B 1 36 ? 26.562 6.867 -21.062 1 85.56 36 ASP B CA 1
ATOM 4546 C C . ASP B 1 36 ? 26.812 6.176 -22.406 1 85.56 36 ASP B C 1
ATOM 4548 O O . ASP B 1 36 ? 25.891 5.945 -23.172 1 85.56 36 ASP B O 1
ATOM 4552 N N . SER B 1 37 ? 28.062 5.844 -22.672 1 89 37 SER B N 1
ATOM 4553 C CA . SER B 1 37 ? 28.391 5.18 -23.922 1 89 37 SER B CA 1
ATOM 4554 C C . SER B 1 37 ? 27.75 3.793 -24 1 89 37 SER B C 1
ATOM 4556 O O . SER B 1 37 ? 27.219 3.408 -25.047 1 89 37 SER B O 1
ATOM 4558 N N . LEU B 1 38 ? 27.828 3.07 -22.922 1 91.88 38 LEU B N 1
ATOM 4559 C CA . LEU B 1 38 ? 27.234 1.737 -22.875 1 91.88 38 LEU B CA 1
ATOM 4560 C C . LEU B 1 38 ? 25.719 1.813 -22.969 1 91.88 38 LEU B C 1
ATOM 4562 O O . LEU B 1 38 ? 25.078 0.977 -23.609 1 91.88 38 LEU B O 1
ATOM 4566 N N . ALA B 1 39 ? 25.203 2.822 -22.328 1 93.19 39 ALA B N 1
ATOM 4567 C CA . ALA B 1 39 ? 23.75 3.021 -22.406 1 93.19 39 ALA B CA 1
ATOM 4568 C C . ALA B 1 39 ? 23.312 3.301 -23.844 1 93.19 39 ALA B C 1
ATOM 4570 O O . ALA B 1 39 ? 22.297 2.77 -24.312 1 93.19 39 ALA B O 1
ATOM 4571 N N . ALA B 1 40 ? 24.062 4.109 -24.516 1 93.94 40 ALA B N 1
ATOM 4572 C CA . ALA B 1 40 ? 23.766 4.422 -25.922 1 93.94 40 ALA B CA 1
ATOM 4573 C C . ALA B 1 40 ? 23.875 3.18 -26.797 1 93.94 40 ALA B C 1
ATOM 4575 O O . ALA B 1 40 ? 23.062 2.969 -27.688 1 93.94 40 ALA B O 1
ATOM 4576 N N . GLU B 1 41 ? 24.906 2.385 -26.516 1 95.56 41 GLU B N 1
ATOM 4577 C CA . GLU B 1 41 ? 25.062 1.132 -27.25 1 95.56 41 GLU B CA 1
ATOM 4578 C C . GLU B 1 41 ? 23.859 0.211 -27.047 1 95.56 41 GLU B C 1
ATOM 4580 O O . GLU B 1 41 ? 23.344 -0.35 -28.016 1 95.56 41 GLU B O 1
ATOM 4585 N N . LEU B 1 42 ? 23.469 0.062 -25.828 1 97.19 42 LEU B N 1
ATOM 4586 C CA . LEU B 1 42 ? 22.312 -0.771 -25.531 1 97.19 42 LEU B CA 1
ATOM 4587 C C . LEU B 1 42 ? 21.078 -0.272 -26.266 1 97.19 42 LEU B C 1
ATOM 4589 O O . LEU B 1 42 ? 20.375 -1.057 -26.906 1 97.19 42 LEU B O 1
ATOM 4593 N N . ARG B 1 43 ? 20.859 1.015 -26.219 1 96.25 43 ARG B N 1
ATOM 4594 C CA . ARG B 1 43 ? 19.703 1.618 -26.875 1 96.25 43 ARG B CA 1
ATOM 4595 C C . ARG B 1 43 ? 19.719 1.368 -28.375 1 96.25 43 ARG B C 1
ATOM 4597 O O . ARG B 1 43 ? 18.688 1.105 -28.984 1 96.25 43 ARG B O 1
ATOM 4604 N N . SER B 1 44 ? 20.859 1.433 -28.922 1 96.19 44 SER B N 1
ATOM 4605 C CA . SER B 1 44 ? 20.984 1.282 -30.359 1 96.19 44 SER B CA 1
ATOM 4606 C C . SER B 1 44 ? 20.656 -0.144 -30.797 1 96.19 44 SER B C 1
ATOM 4608 O O . SER B 1 44 ? 20.359 -0.388 -31.969 1 96.19 44 SER B O 1
ATOM 4610 N N . GLN B 1 45 ? 20.75 -1.079 -29.906 1 95.75 45 GLN B N 1
ATOM 4611 C CA . GLN B 1 45 ? 20.531 -2.484 -30.234 1 95.75 45 GLN B CA 1
ATOM 4612 C C . GLN B 1 45 ? 19.062 -2.861 -30.062 1 95.75 45 GLN B C 1
ATOM 4614 O O . GLN B 1 45 ? 18.641 -3.967 -30.422 1 95.75 45 GLN B O 1
ATOM 4619 N N . LEU B 1 46 ? 18.281 -1.954 -29.5 1 96.12 46 LEU B N 1
ATOM 4620 C CA . LEU B 1 46 ? 16.875 -2.234 -29.203 1 96.12 46 LEU B CA 1
ATOM 4621 C C . LEU B 1 46 ? 15.969 -1.462 -30.141 1 96.12 46 LEU B C 1
ATOM 4623 O O . LEU B 1 46 ? 16.375 -0.461 -30.734 1 96.12 46 LEU B O 1
ATOM 4627 N N . ARG B 1 47 ? 14.781 -1.928 -30.266 1 93.06 47 ARG B N 1
ATOM 4628 C CA . ARG B 1 47 ? 13.781 -1.188 -31.016 1 93.06 47 ARG B CA 1
ATOM 4629 C C . ARG B 1 47 ? 13.398 0.106 -30.297 1 93.06 47 ARG B C 1
ATOM 4631 O O . ARG B 1 47 ? 13.461 0.185 -29.078 1 93.06 47 ARG B O 1
ATOM 4638 N N . PRO B 1 48 ? 12.945 1.098 -31.125 1 92.44 48 PRO B N 1
ATOM 4639 C CA . PRO B 1 48 ? 12.617 2.398 -30.531 1 92.44 48 PRO B CA 1
ATOM 4640 C C . PRO B 1 48 ? 11.461 2.322 -29.547 1 92.44 48 PRO B C 1
ATOM 4642 O O . PRO B 1 48 ? 11.344 3.168 -28.656 1 92.44 48 PRO B O 1
ATOM 4645 N N . GLU B 1 49 ? 10.641 1.323 -29.688 1 93.06 49 GLU B N 1
ATOM 4646 C CA . GLU B 1 49 ? 9.492 1.177 -28.812 1 93.06 49 GLU B CA 1
ATOM 4647 C C . GLU B 1 49 ? 9.906 0.641 -27.438 1 93.06 49 GLU B C 1
ATOM 4649 O O . GLU B 1 49 ? 9.133 0.698 -26.484 1 93.06 49 GLU B O 1
ATOM 4654 N N . SER B 1 50 ? 11.094 0.082 -27.375 1 95.31 50 SER B N 1
ATOM 4655 C CA . SER B 1 50 ? 11.609 -0.408 -26.094 1 95.31 50 SER B CA 1
ATOM 4656 C C . SER B 1 50 ? 12.094 0.739 -25.219 1 95.31 50 SER B C 1
ATOM 4658 O O . SER B 1 50 ? 12.531 1.775 -25.734 1 95.31 50 SER B O 1
ATOM 4660 N N . LEU B 1 51 ? 11.945 0.575 -23.922 1 94.69 51 LEU B N 1
ATOM 4661 C CA . LEU B 1 51 ? 12.383 1.595 -22.984 1 94.69 51 LEU B CA 1
ATOM 4662 C C . LEU B 1 51 ? 13.688 1.183 -22.297 1 94.69 51 LEU B C 1
ATOM 4664 O O . LEU B 1 51 ? 13.875 0.012 -21.969 1 94.69 51 LEU B O 1
ATOM 4668 N N . VAL B 1 52 ? 14.594 2.082 -22.188 1 96.44 52 VAL B N 1
ATOM 4669 C CA . VAL B 1 52 ? 15.82 1.952 -21.406 1 96.44 52 VAL B CA 1
ATOM 4670 C C . VAL B 1 52 ? 15.859 3.023 -20.312 1 96.44 52 VAL B C 1
ATOM 4672 O O . VAL B 1 52 ? 15.977 4.215 -20.609 1 96.44 52 VAL B O 1
ATOM 4675 N N . LEU B 1 53 ? 15.695 2.576 -19.078 1 95 53 LEU B N 1
ATOM 4676 C CA . LEU B 1 53 ? 15.648 3.494 -17.953 1 95 53 LEU B CA 1
ATOM 4677 C C . LEU B 1 53 ? 16.969 3.482 -17.188 1 95 53 LEU B C 1
ATOM 4679 O O . LEU B 1 53 ? 17.438 2.42 -16.781 1 95 53 LEU B O 1
ATOM 4683 N N . LEU B 1 54 ? 17.516 4.652 -17.016 1 93.5 54 LEU B N 1
ATOM 4684 C CA . LEU B 1 54 ? 18.781 4.809 -16.297 1 93.5 54 LEU B CA 1
ATOM 4685 C C . LEU B 1 54 ? 18.562 5.461 -14.938 1 93.5 54 LEU B C 1
ATOM 4687 O O . LEU B 1 54 ? 17.578 6.176 -14.742 1 93.5 54 LEU B O 1
ATOM 4691 N N . PRO B 1 55 ? 19.484 5.137 -14.016 1 87.12 55 PRO B N 1
ATOM 4692 C CA . PRO B 1 55 ? 19.344 5.723 -12.68 1 87.12 55 PRO B CA 1
ATOM 4693 C C . PRO B 1 55 ? 19.156 7.238 -12.719 1 87.12 55 PRO B C 1
ATOM 4695 O O . PRO B 1 55 ? 19.688 7.91 -13.602 1 87.12 55 PRO B O 1
ATOM 4698 N N . PHE B 1 56 ? 18.266 7.762 -11.828 1 78.88 56 PHE B N 1
ATOM 4699 C CA . PHE B 1 56 ? 18.031 9.164 -11.492 1 78.88 56 PHE B CA 1
ATOM 4700 C C . PHE B 1 56 ? 17.016 9.781 -12.445 1 78.88 56 PHE B C 1
ATOM 4702 O O . PHE B 1 56 ? 16.594 10.922 -12.258 1 78.88 56 PHE B O 1
ATOM 4709 N N . SER B 1 57 ? 16.703 9 -13.578 1 86.44 57 SER B N 1
ATOM 4710 C CA . SER B 1 57 ? 15.531 9.477 -14.305 1 86.44 57 SER B CA 1
ATOM 4711 C C . SER B 1 57 ? 14.258 9.273 -13.5 1 86.44 57 SER B C 1
ATOM 4713 O O . SER B 1 57 ? 14.195 8.398 -12.641 1 86.44 57 SER B O 1
ATOM 4715 N N . ALA B 1 58 ? 13.289 10.141 -13.789 1 87.44 58 ALA B N 1
ATOM 4716 C CA . ALA B 1 58 ? 12.008 10.016 -13.094 1 87.44 58 ALA B CA 1
ATOM 4717 C C . ALA B 1 58 ? 11.375 8.648 -13.352 1 87.44 58 ALA B C 1
ATOM 4719 O O . ALA B 1 58 ? 10.82 8.039 -12.438 1 87.44 58 ALA B O 1
ATOM 4720 N N . ALA B 1 59 ? 11.5 8.219 -14.547 1 89.81 59 ALA B N 1
ATOM 4721 C CA . ALA B 1 59 ? 10.914 6.93 -14.898 1 89.81 59 ALA B CA 1
ATOM 4722 C C . ALA B 1 59 ? 11.609 5.789 -14.164 1 89.81 59 ALA B C 1
ATOM 4724 O O . ALA B 1 59 ? 10.961 4.852 -13.695 1 89.81 59 ALA B O 1
ATOM 4725 N N . TYR B 1 60 ? 12.969 5.836 -14.062 1 92 60 TYR B N 1
ATOM 4726 C CA . TYR B 1 60 ? 13.727 4.84 -13.312 1 92 60 TYR B CA 1
ATOM 4727 C C . TYR B 1 60 ? 13.297 4.82 -11.844 1 92 60 TYR B C 1
ATOM 4729 O O . TYR B 1 60 ? 13.039 3.75 -11.289 1 92 60 TYR B O 1
ATOM 4737 N N . ARG B 1 61 ? 13.086 5.98 -11.289 1 89.31 61 ARG B N 1
ATOM 4738 C CA . ARG B 1 61 ? 12.742 6.109 -9.875 1 89.31 61 ARG B CA 1
ATOM 4739 C C . ARG B 1 61 ? 11.367 5.523 -9.586 1 89.31 61 ARG B C 1
ATOM 4741 O O . ARG B 1 61 ? 11.141 4.961 -8.516 1 89.31 61 ARG B O 1
ATOM 4748 N N . ARG B 1 62 ? 10.5 5.648 -10.531 1 88.38 62 ARG B N 1
ATOM 4749 C CA . ARG B 1 62 ? 9.172 5.066 -10.367 1 88.38 62 ARG B CA 1
ATOM 4750 C C . ARG B 1 62 ? 9.219 3.549 -10.523 1 88.38 62 ARG B C 1
ATOM 4752 O O . ARG B 1 62 ? 8.57 2.822 -9.766 1 88.38 62 ARG B O 1
ATOM 4759 N N . ASP B 1 63 ? 10.039 3.1 -11.383 1 90 63 ASP B N 1
ATOM 4760 C CA . ASP B 1 63 ? 10 1.7 -11.789 1 90 63 ASP B CA 1
ATOM 4761 C C . ASP B 1 63 ? 10.727 0.813 -10.781 1 90 63 ASP B C 1
ATOM 4763 O O . ASP B 1 63 ? 10.422 -0.376 -10.664 1 90 63 ASP B O 1
ATOM 4767 N N . ILE B 1 64 ? 11.672 1.34 -10.062 1 90.19 64 ILE B N 1
ATOM 4768 C CA . ILE B 1 64 ? 12.5 0.516 -9.18 1 90.19 64 ILE B CA 1
ATOM 4769 C C . ILE B 1 64 ? 11.703 0.148 -7.93 1 90.19 64 ILE B C 1
ATOM 4771 O O . ILE B 1 64 ? 12.109 -0.737 -7.172 1 90.19 64 ILE B O 1
ATOM 4775 N N . VAL B 1 65 ? 10.656 0.887 -7.684 1 87.62 65 VAL B N 1
ATOM 4776 C CA . VAL B 1 65 ? 9.852 0.59 -6.5 1 87.62 65 VAL B CA 1
ATOM 4777 C C . VAL B 1 65 ? 9.078 -0.705 -6.715 1 87.62 65 VAL B C 1
ATOM 4779 O O . VAL B 1 65 ? 8.242 -0.792 -7.617 1 87.62 65 VAL B O 1
ATOM 4782 N N . LEU B 1 66 ? 9.391 -1.617 -5.855 1 87.44 66 LEU B N 1
ATOM 4783 C CA . LEU B 1 66 ? 8.727 -2.914 -5.953 1 87.44 66 LEU B CA 1
ATOM 4784 C C . LEU B 1 66 ? 7.402 -2.904 -5.207 1 87.44 66 LEU B C 1
ATOM 4786 O O . LEU B 1 66 ? 7.137 -1.997 -4.414 1 87.44 66 LEU B O 1
ATOM 4790 N N . ARG B 1 67 ? 6.527 -3.879 -5.52 1 83.69 67 ARG B N 1
ATOM 4791 C CA . ARG B 1 67 ? 5.293 -4.055 -4.758 1 83.69 67 ARG B CA 1
ATOM 4792 C C . ARG B 1 67 ? 5.594 -4.367 -3.297 1 83.69 67 ARG B C 1
ATOM 4794 O O . ARG B 1 67 ? 4.91 -3.867 -2.398 1 83.69 67 ARG B O 1
ATOM 4801 N N . SER B 1 68 ? 6.531 -5.258 -3.084 1 85.69 68 SER B N 1
ATOM 4802 C CA . SER B 1 68 ? 7.043 -5.48 -1.736 1 85.69 68 SER B CA 1
ATOM 4803 C C . SER B 1 68 ? 8.055 -4.402 -1.345 1 85.69 68 SER B C 1
ATOM 4805 O O . SER B 1 68 ? 9.258 -4.605 -1.466 1 85.69 68 SER B O 1
ATOM 4807 N N . THR B 1 69 ? 7.609 -3.355 -0.777 1 86.31 69 THR B N 1
ATOM 4808 C CA . THR B 1 69 ? 8.398 -2.141 -0.614 1 86.31 69 THR B CA 1
ATOM 4809 C C . THR B 1 69 ? 9.414 -2.303 0.51 1 86.31 69 THR B C 1
ATOM 4811 O O . THR B 1 69 ? 10.234 -1.412 0.747 1 86.31 69 THR B O 1
ATOM 4814 N N . ASN B 1 70 ? 9.43 -3.441 1.151 1 84.38 70 ASN B N 1
ATOM 4815 C CA . ASN B 1 70 ? 10.477 -3.766 2.111 1 84.38 70 ASN B CA 1
ATOM 4816 C C . ASN B 1 70 ? 11.812 -3.998 1.418 1 84.38 70 ASN B C 1
ATOM 4818 O O . ASN B 1 70 ? 12.867 -3.971 2.062 1 84.38 70 ASN B O 1
ATOM 4822 N N . PHE B 1 71 ? 11.719 -4.293 0.118 1 87.5 71 PHE B N 1
ATOM 4823 C CA . PHE B 1 71 ? 12.93 -4.645 -0.623 1 87.5 71 PHE B CA 1
ATOM 4824 C C . PHE B 1 71 ? 13.25 -3.586 -1.669 1 87.5 71 PHE B C 1
ATOM 4826 O O . PHE B 1 71 ? 12.375 -3.172 -2.432 1 87.5 71 PHE B O 1
ATOM 4833 N N . GLN B 1 72 ? 14.484 -3.096 -1.544 1 85.81 72 GLN B N 1
ATOM 4834 C CA . GLN B 1 72 ? 14.969 -2.127 -2.52 1 85.81 72 GLN B CA 1
ATOM 4835 C C . GLN B 1 72 ? 16.25 -2.617 -3.195 1 85.81 72 GLN B C 1
ATOM 4837 O O . GLN B 1 72 ? 17.125 -3.182 -2.539 1 85.81 72 GLN B O 1
ATOM 4842 N N . SER B 1 73 ? 16.234 -2.582 -4.453 1 90.19 73 SER B N 1
ATOM 4843 C CA . SER B 1 73 ? 17.438 -2.857 -5.238 1 90.19 73 SER B CA 1
ATOM 4844 C C . SER B 1 73 ? 17.609 -1.834 -6.359 1 90.19 73 SER B C 1
ATOM 4846 O O . SER B 1 73 ? 16.641 -1.177 -6.762 1 90.19 73 SER B O 1
ATOM 4848 N N . TYR B 1 74 ? 18.812 -1.684 -6.742 1 90.69 74 TYR B N 1
ATOM 4849 C CA . TYR B 1 74 ? 19.156 -0.654 -7.715 1 90.69 74 TYR B CA 1
ATOM 4850 C C . TYR B 1 74 ? 19.891 -1.258 -8.914 1 90.69 74 TYR B C 1
ATOM 4852 O O . TYR B 1 74 ? 21.109 -1.246 -8.977 1 90.69 74 TYR B O 1
ATOM 4860 N N . PRO B 1 75 ? 19.125 -1.696 -9.914 1 94.31 75 PRO B N 1
ATOM 4861 C CA . PRO B 1 75 ? 19.766 -2.15 -11.156 1 94.31 75 PRO B CA 1
ATOM 4862 C C . PRO B 1 75 ? 20.562 -1.046 -11.844 1 94.31 75 PRO B C 1
ATOM 4864 O O . PRO B 1 75 ? 20.266 0.139 -11.664 1 94.31 75 PRO B O 1
ATOM 4867 N N . GLN B 1 76 ? 21.578 -1.448 -12.633 1 94.69 76 GLN B N 1
ATOM 4868 C CA . GLN B 1 76 ? 22.344 -0.473 -13.398 1 94.69 76 GLN B CA 1
ATOM 4869 C C . GLN B 1 76 ? 21.5 0.11 -14.539 1 94.69 76 GLN B C 1
ATOM 4871 O O . GLN B 1 76 ? 21.734 1.243 -14.961 1 94.69 76 GLN B O 1
ATOM 4876 N N . VAL B 1 77 ? 20.656 -0.685 -14.984 1 96.25 77 VAL B N 1
ATOM 4877 C CA . VAL B 1 77 ? 19.766 -0.295 -16.078 1 96.25 77 VAL B CA 1
ATOM 4878 C C . VAL B 1 77 ? 18.516 -1.166 -16.078 1 96.25 77 VAL B C 1
ATOM 4880 O O . VAL B 1 77 ? 18.562 -2.34 -15.695 1 96.25 77 VAL B O 1
ATOM 4883 N N . ILE B 1 78 ? 17.391 -0.548 -16.406 1 96.94 78 ILE B N 1
ATOM 4884 C CA . ILE B 1 78 ? 16.141 -1.279 -16.594 1 96.94 78 ILE B CA 1
ATOM 4885 C C . ILE B 1 78 ? 15.719 -1.228 -18.062 1 96.94 78 ILE B C 1
ATOM 4887 O O . ILE B 1 78 ? 15.656 -0.151 -18.656 1 96.94 78 ILE B O 1
ATOM 4891 N N . VAL B 1 79 ? 15.445 -2.369 -18.641 1 98 79 VAL B N 1
ATOM 4892 C CA . VAL B 1 79 ? 15.008 -2.459 -20.031 1 98 79 VAL B CA 1
ATOM 4893 C C . VAL B 1 79 ? 13.578 -2.994 -20.094 1 98 79 VAL B C 1
ATOM 4895 O O . VAL B 1 79 ? 13.266 -4.02 -19.469 1 98 79 VAL B O 1
ATOM 4898 N N . HIS B 1 80 ? 12.68 -2.285 -20.734 1 97.06 80 HIS B N 1
ATOM 4899 C CA . HIS B 1 80 ? 11.367 -2.777 -21.141 1 97.06 80 HIS B CA 1
ATOM 4900 C C . HIS B 1 80 ? 11.352 -3.146 -22.625 1 97.06 80 HIS B C 1
ATOM 4902 O O . HIS B 1 80 ? 11.023 -2.312 -23.469 1 97.06 80 HIS B O 1
ATOM 4908 N N . PRO B 1 81 ? 11.648 -4.375 -22.922 1 96.44 81 PRO B N 1
ATOM 4909 C CA . PRO B 1 81 ? 11.672 -4.758 -24.344 1 96.44 81 PRO B CA 1
ATOM 4910 C C . PRO B 1 81 ? 10.281 -4.793 -24.953 1 96.44 81 PRO B C 1
ATOM 4912 O O . PRO B 1 81 ? 9.344 -5.324 -24.359 1 96.44 81 PRO B O 1
ATOM 4915 N N . ALA B 1 82 ? 10.188 -4.289 -26.156 1 93.44 82 ALA B N 1
ATOM 4916 C CA . ALA B 1 82 ? 8.906 -4.25 -26.859 1 93.44 82 ALA B CA 1
ATOM 4917 C C . ALA B 1 82 ? 8.695 -5.52 -27.688 1 93.44 82 ALA B C 1
ATOM 4919 O O . ALA B 1 82 ? 7.562 -5.871 -28.016 1 93.44 82 ALA B O 1
ATOM 4920 N N . LYS B 1 83 ? 9.82 -6.094 -28 1 92.06 83 LYS B N 1
ATOM 4921 C CA . LYS B 1 83 ? 9.789 -7.32 -28.781 1 92.06 83 LYS B CA 1
ATOM 4922 C C . LYS B 1 83 ? 10.781 -8.352 -28.25 1 92.06 83 LYS B C 1
ATOM 4924 O O . LYS B 1 83 ? 11.711 -8 -27.516 1 92.06 83 LYS B O 1
ATOM 4929 N N . VAL B 1 84 ? 10.57 -9.57 -28.703 1 93.38 84 VAL B N 1
ATOM 4930 C CA . VAL B 1 84 ? 11.398 -10.68 -28.25 1 93.38 84 VAL B CA 1
ATOM 4931 C C . VAL B 1 84 ? 12.852 -10.453 -28.672 1 93.38 84 VAL B C 1
ATOM 4933 O O . VAL B 1 84 ? 13.781 -10.75 -27.922 1 93.38 84 VAL B O 1
ATOM 4936 N N . LYS B 1 85 ? 13.062 -9.914 -29.828 1 92.38 85 LYS B N 1
ATOM 4937 C CA . LYS B 1 85 ? 14.414 -9.648 -30.328 1 92.38 85 LYS B CA 1
ATOM 4938 C C . LYS B 1 85 ? 15.164 -8.711 -29.375 1 92.38 85 LYS B C 1
ATOM 4940 O O . LYS B 1 85 ? 16.375 -8.82 -29.234 1 92.38 85 LYS B O 1
ATOM 4945 N N . ASP B 1 86 ? 14.414 -7.812 -28.812 1 95 86 ASP B N 1
ATOM 4946 C CA . ASP B 1 86 ? 15.023 -6.855 -27.891 1 95 86 ASP B CA 1
ATOM 4947 C C . ASP B 1 86 ? 15.445 -7.535 -26.594 1 95 86 ASP B C 1
ATOM 4949 O O . ASP B 1 86 ? 16.406 -7.113 -25.938 1 95 86 ASP B O 1
ATOM 4953 N N . VAL B 1 87 ? 14.711 -8.586 -26.172 1 96.38 87 VAL B N 1
ATOM 4954 C CA . VAL B 1 87 ? 15.125 -9.375 -25.016 1 96.38 87 VAL B CA 1
ATOM 4955 C C . VAL B 1 87 ? 16.469 -10.055 -25.312 1 96.38 87 VAL B C 1
ATOM 4957 O O . VAL B 1 87 ? 17.391 -10.008 -24.5 1 96.38 87 VAL B O 1
ATOM 4960 N N . VAL B 1 88 ? 16.562 -10.656 -26.469 1 95.12 88 VAL B N 1
ATOM 4961 C CA . VAL B 1 88 ? 17.781 -11.32 -26.891 1 95.12 88 VAL B CA 1
ATOM 4962 C C . VAL B 1 88 ? 18.938 -10.336 -26.875 1 95.12 88 VAL B C 1
ATOM 4964 O O . VAL B 1 88 ? 20 -10.617 -26.312 1 95.12 88 VAL B O 1
ATOM 4967 N N . ALA B 1 89 ? 18.734 -9.18 -27.453 1 95.94 89 ALA B N 1
ATOM 4968 C CA . ALA B 1 89 ? 19.766 -8.156 -27.531 1 95.94 89 ALA B CA 1
ATOM 4969 C C . ALA B 1 89 ? 20.203 -7.723 -26.141 1 95.94 89 ALA B C 1
ATOM 4971 O O . ALA B 1 89 ? 21.406 -7.566 -25.875 1 95.94 89 ALA B O 1
ATOM 4972 N N . ALA B 1 90 ? 19.25 -7.516 -25.25 1 97.69 90 ALA B N 1
ATOM 4973 C CA . ALA B 1 90 ? 19.562 -7.066 -23.891 1 97.69 90 ALA B CA 1
ATOM 4974 C C . ALA B 1 90 ? 20.359 -8.117 -23.141 1 97.69 90 ALA B C 1
ATOM 4976 O O . ALA B 1 90 ? 21.328 -7.793 -22.453 1 97.69 90 ALA B O 1
ATOM 4977 N N . VAL B 1 91 ? 19.984 -9.383 -23.281 1 97.56 91 VAL B N 1
ATOM 4978 C CA . VAL B 1 91 ? 20.672 -10.461 -22.594 1 97.56 91 VAL B CA 1
ATOM 4979 C C . VAL B 1 91 ? 22.094 -10.602 -23.141 1 97.56 91 VAL B C 1
ATOM 4981 O O . VAL B 1 91 ? 23.047 -10.773 -22.391 1 97.56 91 VAL B O 1
ATOM 4984 N N . ARG B 1 92 ? 22.281 -10.539 -24.406 1 97.06 92 ARG B N 1
ATOM 4985 C CA . ARG B 1 92 ? 23.609 -10.617 -25.016 1 97.06 92 ARG B CA 1
ATOM 4986 C C . ARG B 1 92 ? 24.469 -9.438 -24.578 1 97.06 92 ARG B C 1
ATOM 4988 O O . ARG B 1 92 ? 25.672 -9.594 -24.359 1 97.06 92 ARG B O 1
ATOM 4995 N N . PHE B 1 93 ? 23.875 -8.281 -24.562 1 97.19 93 PHE B N 1
ATOM 4996 C CA . PHE B 1 93 ? 24.594 -7.109 -24.062 1 97.19 93 PHE B CA 1
ATOM 4997 C C . PHE B 1 93 ? 25.094 -7.355 -22.641 1 97.19 93 PHE B C 1
ATOM 4999 O O . PHE B 1 93 ? 26.234 -7.027 -22.328 1 97.19 93 PHE B O 1
ATOM 5006 N N . ALA B 1 94 ? 24.172 -7.871 -21.797 1 97 94 ALA B N 1
ATOM 5007 C CA . ALA B 1 94 ? 24.562 -8.18 -20.422 1 97 94 ALA B CA 1
ATOM 5008 C C . ALA B 1 94 ? 25.734 -9.164 -20.406 1 97 94 ALA B C 1
ATOM 5010 O O . ALA B 1 94 ? 26.688 -8.969 -19.656 1 97 94 ALA B O 1
ATOM 5011 N N . ALA B 1 95 ? 25.656 -10.156 -21.219 1 94.75 95 ALA B N 1
ATOM 5012 C CA . ALA B 1 95 ? 26.719 -11.148 -21.281 1 94.75 95 ALA B CA 1
ATOM 5013 C C . ALA B 1 95 ? 28.031 -10.516 -21.734 1 94.75 95 ALA B C 1
ATOM 5015 O O . ALA B 1 95 ? 29.078 -10.766 -21.141 1 94.75 95 ALA B O 1
ATOM 5016 N N . LYS B 1 96 ? 27.953 -9.703 -22.719 1 94.31 96 LYS B N 1
ATOM 5017 C CA . LYS B 1 96 ? 29.125 -9.023 -23.281 1 94.31 96 LYS B CA 1
ATOM 5018 C C . LYS B 1 96 ? 29.781 -8.125 -22.234 1 94.31 96 LYS B C 1
ATOM 5020 O O . LYS B 1 96 ? 31 -7.988 -22.219 1 94.31 96 LYS B O 1
ATOM 5025 N N . ASN B 1 97 ? 28.984 -7.527 -21.406 1 93.56 97 ASN B N 1
ATOM 5026 C CA . ASN B 1 97 ? 29.5 -6.52 -20.484 1 93.56 97 ASN B CA 1
ATOM 5027 C C . ASN B 1 97 ? 29.578 -7.047 -19.062 1 93.56 97 ASN B C 1
ATOM 5029 O O . ASN B 1 97 ? 29.688 -6.27 -18.109 1 93.56 97 ASN B O 1
ATOM 5033 N N . ASN B 1 98 ? 29.422 -8.375 -18.859 1 92.44 98 ASN B N 1
ATOM 5034 C CA . ASN B 1 98 ? 29.547 -9.078 -17.578 1 92.44 98 ASN B CA 1
ATOM 5035 C C . ASN B 1 98 ? 28.578 -8.531 -16.547 1 92.44 98 ASN B C 1
ATOM 5037 O O . ASN B 1 98 ? 28.953 -8.281 -15.398 1 92.44 98 ASN B O 1
ATOM 5041 N N . LEU B 1 99 ? 27.359 -8.242 -16.984 1 94.19 99 LEU B N 1
ATOM 5042 C CA . LEU B 1 99 ? 26.266 -7.863 -16.094 1 94.19 99 LEU B CA 1
ATOM 5043 C C . LEU B 1 99 ? 25.422 -9.078 -15.734 1 94.19 99 LEU B C 1
ATOM 5045 O O . LEU B 1 99 ? 25.188 -9.938 -16.578 1 94.19 99 LEU B O 1
ATOM 5049 N N . THR B 1 100 ? 25.047 -9.094 -14.492 1 95.81 100 THR B N 1
ATOM 5050 C CA . THR B 1 100 ? 23.984 -10.039 -14.148 1 95.81 100 THR B CA 1
ATOM 5051 C C . THR B 1 100 ? 22.641 -9.57 -14.688 1 95.81 100 THR B C 1
ATOM 5053 O O . THR B 1 100 ? 22.484 -8.406 -15.055 1 95.81 100 THR B O 1
ATOM 5056 N N . VAL B 1 101 ? 21.734 -10.531 -14.812 1 97.75 101 VAL B N 1
ATOM 5057 C CA . VAL B 1 101 ? 20.406 -10.227 -15.344 1 97.75 101 VAL B CA 1
ATOM 5058 C C . VAL B 1 101 ? 19.344 -10.547 -14.297 1 97.75 101 VAL B C 1
ATOM 5060 O O . VAL B 1 101 ? 19.359 -11.625 -13.695 1 97.75 101 VAL B O 1
ATOM 5063 N N . SER B 1 102 ? 18.531 -9.594 -13.969 1 97.69 102 SER B N 1
ATOM 5064 C CA . SER B 1 102 ? 17.328 -9.812 -13.188 1 97.69 102 SER B CA 1
ATOM 5065 C C . SER B 1 102 ? 16.078 -9.609 -14.039 1 97.69 102 SER B C 1
ATOM 5067 O O . SER B 1 102 ? 16.109 -8.898 -15.047 1 97.69 102 SER B O 1
ATOM 5069 N N . VAL B 1 103 ? 15 -10.312 -13.695 1 98.19 103 VAL B N 1
ATOM 5070 C CA . VAL B 1 103 ? 13.789 -10.297 -14.508 1 98.19 103 VAL B CA 1
ATOM 5071 C C . VAL B 1 103 ? 12.594 -9.906 -13.648 1 98.19 103 VAL B C 1
ATOM 5073 O O . VAL B 1 103 ? 12.398 -10.445 -12.555 1 98.19 103 VAL B O 1
ATOM 5076 N N . LYS B 1 104 ? 11.859 -8.93 -14.172 1 96.12 104 LYS B N 1
ATOM 5077 C CA . LYS B 1 104 ? 10.641 -8.5 -13.492 1 96.12 104 LYS B CA 1
ATOM 5078 C C . LYS B 1 104 ? 9.414 -8.688 -14.383 1 96.12 104 LYS B C 1
ATOM 5080 O O . LYS B 1 104 ? 9.398 -8.234 -15.531 1 96.12 104 LYS B O 1
ATOM 5085 N N . GLY B 1 105 ? 8.43 -9.453 -13.883 1 93.81 105 GLY B N 1
ATOM 5086 C CA . GLY B 1 105 ? 7.098 -9.453 -14.469 1 93.81 105 GLY B CA 1
ATOM 5087 C C . GLY B 1 105 ? 6.176 -8.422 -13.852 1 93.81 105 GLY B C 1
ATOM 5088 O O . GLY B 1 105 ? 6.371 -7.215 -14.039 1 93.81 105 GLY B O 1
ATOM 5089 N N . THR B 1 106 ? 5.266 -8.906 -12.992 1 89.12 106 THR B N 1
ATOM 5090 C CA . THR B 1 106 ? 4.348 -7.98 -12.344 1 89.12 106 THR B CA 1
ATOM 5091 C C . THR B 1 106 ? 4.875 -7.57 -10.969 1 89.12 106 THR B C 1
ATOM 5093 O O . THR B 1 106 ? 4.312 -6.684 -10.328 1 89.12 106 THR B O 1
ATOM 5096 N N . GLY B 1 107 ? 5.898 -8.18 -10.539 1 88.94 107 GLY B N 1
ATOM 5097 C CA . GLY B 1 107 ? 6.582 -7.762 -9.328 1 88.94 107 GLY B CA 1
ATOM 5098 C C . GLY B 1 107 ? 5.891 -8.234 -8.055 1 88.94 107 GLY B C 1
ATOM 5099 O O . GLY B 1 107 ? 6.051 -7.625 -6.996 1 88.94 107 GLY B O 1
ATOM 5100 N N . HIS B 1 108 ? 5.207 -9.32 -8.031 1 88.56 108 HIS B N 1
ATOM 5101 C CA . HIS B 1 108 ? 4.414 -9.789 -6.902 1 88.56 108 HIS B CA 1
ATOM 5102 C C . HIS B 1 108 ? 5.262 -10.617 -5.941 1 88.56 108 HIS B C 1
ATOM 5104 O O . HIS B 1 108 ? 4.758 -11.109 -4.93 1 88.56 108 HIS B O 1
ATOM 5110 N N . ASP B 1 109 ? 6.504 -10.727 -6.184 1 91.38 109 ASP B N 1
ATOM 5111 C CA . ASP B 1 109 ? 7.344 -11.57 -5.332 1 91.38 109 ASP B CA 1
ATOM 5112 C C . ASP B 1 109 ? 7.504 -10.961 -3.943 1 91.38 109 ASP B C 1
ATOM 5114 O O . ASP B 1 109 ? 7.754 -9.758 -3.814 1 91.38 109 ASP B O 1
ATOM 5118 N N . TYR B 1 110 ? 7.406 -11.797 -2.916 1 91.75 110 TYR B N 1
ATOM 5119 C CA . TYR B 1 110 ? 7.453 -11.312 -1.538 1 91.75 110 TYR B CA 1
ATOM 5120 C C . TYR B 1 110 ? 8.891 -11.172 -1.057 1 91.75 110 TYR B C 1
ATOM 5122 O O . TYR B 1 110 ? 9.133 -10.688 0.051 1 91.75 110 TYR B O 1
ATOM 5130 N N . ASN B 1 111 ? 9.828 -11.555 -1.854 1 93.5 111 ASN B N 1
ATOM 5131 C CA . ASN B 1 111 ? 11.227 -11.539 -1.44 1 93.5 111 ASN B CA 1
ATOM 5132 C C . ASN B 1 111 ? 12.07 -10.648 -2.354 1 93.5 111 ASN B C 1
ATOM 5134 O O . ASN B 1 111 ? 13.289 -10.805 -2.422 1 93.5 111 ASN B O 1
ATOM 5138 N N . GLY B 1 112 ? 11.43 -9.852 -3.158 1 92 112 GLY B N 1
ATOM 5139 C CA . GLY B 1 112 ? 12.109 -8.875 -3.994 1 92 112 GLY B CA 1
ATOM 5140 C C . GLY B 1 112 ? 13 -9.508 -5.043 1 92 112 GLY B C 1
ATOM 5141 O O . GLY B 1 112 ? 13.945 -8.875 -5.531 1 92 112 GLY B O 1
ATOM 5142 N N . ARG B 1 113 ? 12.82 -10.727 -5.5 1 94.69 113 ARG B N 1
ATOM 5143 C CA . ARG B 1 113 ? 13.711 -11.477 -6.387 1 94.69 113 ARG B CA 1
ATOM 5144 C C . ARG B 1 113 ? 13.656 -10.922 -7.809 1 94.69 113 ARG B C 1
ATOM 5146 O O . ARG B 1 113 ? 14.508 -11.242 -8.633 1 94.69 113 ARG B O 1
ATOM 5153 N N . CYS B 1 114 ? 12.688 -10.117 -8.055 1 95.69 114 CYS B N 1
ATOM 5154 C CA . CYS B 1 114 ? 12.508 -9.641 -9.422 1 95.69 114 CYS B CA 1
ATOM 5155 C C . CYS B 1 114 ? 13.469 -8.5 -9.734 1 95.69 114 CYS B C 1
ATOM 5157 O O . CYS B 1 114 ? 13.477 -7.98 -10.852 1 95.69 114 CYS B O 1
ATOM 5159 N N . SER B 1 115 ? 14.25 -8.078 -8.844 1 95 115 SER B N 1
ATOM 5160 C CA . SER B 1 115 ? 15.258 -7.039 -9.031 1 95 115 SER B CA 1
ATOM 5161 C C . SER B 1 115 ? 16.516 -7.32 -8.219 1 95 115 SER B C 1
ATOM 5163 O O . SER B 1 115 ? 16.469 -8.062 -7.234 1 95 115 SER B O 1
ATOM 5165 N N . SER B 1 116 ? 17.656 -6.828 -8.727 1 93.81 116 SER B N 1
ATOM 5166 C CA . SER B 1 116 ? 18.922 -7.027 -8.039 1 93.81 116 SER B CA 1
ATOM 5167 C C . SER B 1 116 ? 19.859 -5.848 -8.258 1 93.81 116 SER B C 1
ATOM 5169 O O . SER B 1 116 ? 19.859 -5.234 -9.328 1 93.81 116 SER B O 1
ATOM 5171 N N . ASP B 1 117 ? 20.656 -5.605 -7.23 1 91.44 117 ASP B N 1
ATOM 5172 C CA . ASP B 1 117 ? 21.641 -4.52 -7.305 1 91.44 117 ASP B CA 1
ATOM 5173 C C . ASP B 1 117 ? 22.625 -4.754 -8.445 1 91.44 117 ASP B C 1
ATOM 5175 O O . ASP B 1 117 ? 23.156 -5.852 -8.594 1 91.44 117 ASP B O 1
ATOM 5179 N N . GLY B 1 118 ? 22.781 -3.754 -9.258 1 92.38 118 GLY B N 1
ATOM 5180 C CA . GLY B 1 118 ? 23.844 -3.762 -10.258 1 92.38 118 GLY B CA 1
ATOM 5181 C C . GLY B 1 118 ? 23.5 -4.566 -11.492 1 92.38 118 GLY B C 1
ATOM 5182 O O . GLY B 1 118 ? 24.297 -4.664 -12.422 1 92.38 118 GLY B O 1
ATOM 5183 N N . SER B 1 119 ? 22.312 -5.094 -11.57 1 95.56 119 SER B N 1
ATOM 5184 C CA . SER B 1 119 ? 21.922 -5.953 -12.688 1 95.56 119 SER B CA 1
ATOM 5185 C C . SER B 1 119 ? 21.406 -5.129 -13.867 1 95.56 119 SER B C 1
ATOM 5187 O O . SER B 1 119 ? 21.203 -3.92 -13.742 1 95.56 119 SER B O 1
ATOM 5189 N N . LEU B 1 120 ? 21.391 -5.746 -15.023 1 97.25 120 LEU B N 1
ATOM 5190 C CA . LEU B 1 120 ? 20.453 -5.359 -16.078 1 97.25 120 LEU B CA 1
ATOM 5191 C C . LEU B 1 120 ? 19.094 -5.992 -15.852 1 97.25 120 LEU B C 1
ATOM 5193 O O . LEU B 1 120 ? 18.938 -7.211 -15.961 1 97.25 120 LEU B O 1
ATOM 5197 N N . ASN B 1 121 ? 18.188 -5.125 -15.484 1 97.75 121 ASN B N 1
ATOM 5198 C CA . ASN B 1 121 ? 16.844 -5.621 -15.203 1 97.75 121 ASN B CA 1
ATOM 5199 C C . ASN B 1 121 ? 15.977 -5.629 -16.453 1 97.75 121 ASN B C 1
ATOM 5201 O O . ASN B 1 121 ? 15.898 -4.625 -17.156 1 97.75 121 ASN B O 1
ATOM 5205 N N . ILE B 1 122 ? 15.414 -6.75 -16.766 1 98.44 122 ILE B N 1
ATOM 5206 C CA . ILE B 1 122 ? 14.492 -6.875 -17.875 1 98.44 122 ILE B CA 1
ATOM 5207 C C . ILE B 1 122 ? 13.055 -6.969 -17.359 1 98.44 122 ILE B C 1
ATOM 5209 O O . ILE B 1 122 ? 12.703 -7.938 -16.672 1 98.44 122 ILE B O 1
ATOM 5213 N N . ASN B 1 123 ? 12.312 -5.98 -17.609 1 97.12 123 ASN B N 1
ATOM 5214 C CA . ASN B 1 123 ? 10.883 -5.961 -17.312 1 97.12 123 ASN B CA 1
ATOM 5215 C C . ASN B 1 123 ? 10.055 -6.426 -18.5 1 97.12 123 ASN B C 1
ATOM 5217 O O . ASN B 1 123 ? 10.008 -5.746 -19.531 1 97.12 123 ASN B O 1
ATOM 5221 N N . THR B 1 124 ? 9.305 -7.461 -18.406 1 96.12 124 THR B N 1
ATOM 5222 C CA . THR B 1 124 ? 8.68 -8.117 -19.531 1 96.12 124 THR B CA 1
ATOM 5223 C C . THR B 1 124 ? 7.277 -7.559 -19.781 1 96.12 124 THR B C 1
ATOM 5225 O O . THR B 1 124 ? 6.539 -8.07 -20.625 1 96.12 124 THR B O 1
ATOM 5228 N N . ARG B 1 125 ? 6.871 -6.562 -19.172 1 92.94 125 ARG B N 1
ATOM 5229 C CA . ARG B 1 125 ? 5.488 -6.105 -19.109 1 92.94 125 ARG B CA 1
ATOM 5230 C C . ARG B 1 125 ? 4.957 -5.801 -20.516 1 92.94 125 ARG B C 1
ATOM 5232 O O . ARG B 1 125 ? 3.762 -5.957 -20.766 1 92.94 125 ARG B O 1
ATOM 5239 N N . LEU B 1 126 ? 5.805 -5.387 -21.453 1 91.94 126 LEU B N 1
ATOM 5240 C CA . LEU B 1 126 ? 5.324 -4.996 -22.781 1 91.94 126 LEU B CA 1
ATOM 5241 C C . LEU B 1 126 ? 5.074 -6.219 -23.656 1 91.94 126 LEU B C 1
ATOM 5243 O O . LEU B 1 126 ? 4.418 -6.121 -24.688 1 91.94 126 LEU B O 1
ATOM 5247 N N . LEU B 1 127 ? 5.613 -7.324 -23.25 1 92.81 127 LEU B N 1
ATOM 5248 C CA . LEU B 1 127 ? 5.367 -8.586 -23.938 1 92.81 127 LEU B CA 1
ATOM 5249 C C . LEU B 1 127 ? 4.121 -9.273 -23.375 1 92.81 127 LEU B C 1
ATOM 5251 O O . LEU B 1 127 ? 4.219 -10.297 -22.703 1 92.81 127 LEU B O 1
ATOM 5255 N N . ASN B 1 128 ? 2.916 -8.75 -23.734 1 92.75 128 ASN B N 1
ATOM 5256 C CA . ASN B 1 128 ? 1.712 -9.18 -23.031 1 92.75 128 ASN B CA 1
ATOM 5257 C C . ASN B 1 128 ? 0.64 -9.672 -24 1 92.75 128 ASN B C 1
ATOM 5259 O O . ASN B 1 128 ? -0.544 -9.695 -23.672 1 92.75 128 ASN B O 1
ATOM 5263 N N . ASP B 1 129 ? 1.02 -10.102 -25.188 1 91.75 129 ASP B N 1
ATOM 5264 C CA . ASP B 1 129 ? 0.05 -10.625 -26.141 1 91.75 129 ASP B CA 1
ATOM 5265 C C . ASP B 1 129 ? -0.526 -11.953 -25.656 1 91.75 129 ASP B C 1
ATOM 5267 O O . ASP B 1 129 ? 0.176 -12.75 -25.031 1 91.75 129 ASP B O 1
ATOM 5271 N N . VAL B 1 130 ? -1.827 -12.188 -25.984 1 94.69 130 VAL B N 1
ATOM 5272 C CA . VAL B 1 130 ? -2.514 -13.43 -25.625 1 94.69 130 VAL B CA 1
ATOM 5273 C C . VAL B 1 130 ? -3.201 -14.008 -26.859 1 94.69 130 VAL B C 1
ATOM 5275 O O . VAL B 1 130 ? -3.904 -13.289 -27.578 1 94.69 130 VAL B O 1
ATOM 5278 N N . PHE B 1 131 ? -2.947 -15.258 -27.094 1 94.06 131 PHE B N 1
ATOM 5279 C CA . PHE B 1 131 ? -3.555 -15.977 -28.219 1 94.06 131 PHE B CA 1
ATOM 5280 C C . PHE B 1 131 ? -4.258 -17.234 -27.719 1 94.06 131 PHE B C 1
ATOM 5282 O O . PHE B 1 131 ? -3.779 -17.906 -26.812 1 94.06 131 PHE B O 1
ATOM 5289 N N . PHE B 1 132 ? -5.41 -17.562 -28.406 1 96.19 132 PHE B N 1
ATOM 5290 C CA . PHE B 1 132 ? -6.168 -18.75 -28.047 1 96.19 132 PHE B CA 1
ATOM 5291 C C . PHE B 1 132 ? -6.301 -19.688 -29.25 1 96.19 132 PHE B C 1
ATOM 5293 O O . PHE B 1 132 ? -6.613 -19.25 -30.359 1 96.19 132 PHE B O 1
ATOM 5300 N N . ASP B 1 133 ? -5.953 -20.875 -29.094 1 95.69 133 ASP B N 1
ATOM 5301 C CA . ASP B 1 133 ? -6.293 -22 -29.984 1 95.69 133 ASP B CA 1
ATOM 5302 C C . ASP B 1 133 ? -7.332 -22.906 -29.328 1 95.69 133 ASP B C 1
ATOM 5304 O O . ASP B 1 133 ? -6.996 -23.984 -28.828 1 95.69 133 ASP B O 1
ATOM 5308 N N . VAL B 1 134 ? -8.531 -22.547 -29.406 1 94.94 134 VAL B N 1
ATOM 5309 C CA . VAL B 1 134 ? -9.625 -23.188 -28.688 1 94.94 134 VAL B CA 1
ATOM 5310 C C . VAL B 1 134 ? -9.844 -24.594 -29.219 1 94.94 134 VAL B C 1
ATOM 5312 O O . VAL B 1 134 ? -10.219 -25.5 -28.469 1 94.94 134 VAL B O 1
ATOM 5315 N N . ARG B 1 135 ? -9.602 -24.75 -30.531 1 95.62 135 ARG B N 1
ATOM 5316 C CA . ARG B 1 135 ? -9.773 -26.062 -31.125 1 95.62 135 ARG B CA 1
ATOM 5317 C C . ARG B 1 135 ? -8.859 -27.094 -30.453 1 95.62 135 ARG B C 1
ATOM 5319 O O . ARG B 1 135 ? -9.258 -28.234 -30.25 1 95.62 135 ARG B O 1
ATOM 5326 N N . GLN B 1 136 ? -7.715 -26.672 -30.109 1 95.81 136 GLN B N 1
ATOM 5327 C CA . GLN B 1 136 ? -6.762 -27.578 -29.469 1 95.81 136 GLN B CA 1
ATOM 5328 C C . GLN B 1 136 ? -6.727 -27.375 -27.953 1 95.81 136 GLN B C 1
ATOM 5330 O O . GLN B 1 136 ? -5.879 -27.938 -27.266 1 95.81 136 GLN B O 1
ATOM 5335 N N . ASN B 1 137 ? -7.598 -26.5 -27.406 1 97.25 137 ASN B N 1
ATOM 5336 C CA . ASN B 1 137 ? -7.664 -26.156 -25.984 1 97.25 137 ASN B CA 1
ATOM 5337 C C . ASN B 1 137 ? -6.312 -25.672 -25.453 1 97.25 137 ASN B C 1
ATOM 5339 O O . ASN B 1 137 ? -5.84 -26.172 -24.438 1 97.25 137 ASN B O 1
ATOM 5343 N N . LYS B 1 138 ? -5.77 -24.797 -26.234 1 97.19 138 LYS B N 1
ATOM 5344 C CA . LYS B 1 138 ? -4.484 -24.219 -25.859 1 97.19 138 LYS B CA 1
ATOM 5345 C C . LYS B 1 138 ? -4.531 -22.703 -25.922 1 97.19 138 LYS B C 1
ATOM 5347 O O . LYS B 1 138 ? -5.348 -22.125 -26.656 1 97.19 138 LYS B O 1
ATOM 5352 N N . THR B 1 139 ? -3.752 -22.109 -25.141 1 97 139 THR B N 1
ATOM 5353 C CA . THR B 1 139 ? -3.521 -20.672 -25.219 1 97 139 THR B CA 1
ATOM 5354 C C . THR B 1 139 ? -2.029 -20.359 -25.141 1 97 139 THR B C 1
ATOM 5356 O O . THR B 1 139 ? -1.246 -21.156 -24.625 1 97 139 THR B O 1
ATOM 5359 N N . PHE B 1 140 ? -1.605 -19.344 -25.812 1 95.81 140 PHE B N 1
ATOM 5360 C CA . PHE B 1 140 ? -0.252 -18.812 -25.781 1 95.81 140 PHE B CA 1
ATOM 5361 C C . PHE B 1 140 ? -0.263 -17.359 -25.312 1 95.81 140 PHE B C 1
ATOM 5363 O O . PHE B 1 140 ? -1.116 -16.578 -25.734 1 95.81 140 PHE B O 1
ATOM 5370 N N . PHE B 1 141 ? 0.595 -17.031 -24.375 1 95.69 141 PHE B N 1
ATOM 5371 C CA . PHE B 1 141 ? 0.616 -15.656 -23.891 1 95.69 141 PHE B CA 1
ATOM 5372 C C . PHE B 1 141 ? 2.031 -15.242 -23.5 1 95.69 141 PHE B C 1
ATOM 5374 O O . PHE B 1 141 ? 2.844 -16.078 -23.109 1 95.69 141 PHE B O 1
ATOM 5381 N N . GLY B 1 142 ? 2.293 -13.945 -23.703 1 94.62 142 GLY B N 1
ATOM 5382 C CA . GLY B 1 142 ? 3.574 -13.383 -23.297 1 94.62 142 GLY B CA 1
ATOM 5383 C C . GLY B 1 142 ? 3.789 -13.398 -21.797 1 94.62 142 GLY B C 1
ATOM 5384 O O . GLY B 1 142 ? 2.826 -13.391 -21.031 1 94.62 142 GLY B O 1
ATOM 5385 N N . ALA B 1 143 ? 5.078 -13.383 -21.406 1 94 143 ALA B N 1
ATOM 5386 C CA . ALA B 1 143 ? 5.438 -13.438 -19.984 1 94 143 ALA B CA 1
ATOM 5387 C C . ALA B 1 143 ? 5.027 -12.156 -19.266 1 94 143 ALA B C 1
ATOM 5389 O O . ALA B 1 143 ? 4.973 -12.125 -18.031 1 94 143 ALA B O 1
ATOM 5390 N N . GLY B 1 144 ? 4.73 -11.109 -20 1 93.62 144 GLY B N 1
ATOM 5391 C CA . GLY B 1 144 ? 4.344 -9.836 -19.422 1 93.62 144 GLY B CA 1
ATOM 5392 C C . GLY B 1 144 ? 2.848 -9.711 -19.188 1 93.62 144 GLY B C 1
ATOM 5393 O O . GLY B 1 144 ? 2.381 -8.727 -18.609 1 93.62 144 GLY B O 1
ATOM 5394 N N . ALA B 1 145 ? 2.062 -10.711 -19.594 1 93.38 145 ALA B N 1
ATOM 5395 C CA . ALA B 1 145 ? 0.623 -10.719 -19.344 1 93.38 145 ALA B CA 1
ATOM 5396 C C . ALA B 1 145 ? 0.319 -10.93 -17.859 1 93.38 145 ALA B C 1
ATOM 5398 O O . ALA B 1 145 ? 1.163 -11.43 -17.125 1 93.38 145 ALA B O 1
ATOM 5399 N N . THR B 1 146 ? -0.834 -10.484 -17.484 1 91.75 146 THR B N 1
ATOM 5400 C CA . THR B 1 146 ? -1.377 -10.852 -16.172 1 91.75 146 THR B CA 1
ATOM 5401 C C . THR B 1 146 ? -2.406 -11.969 -16.312 1 91.75 146 THR B C 1
ATOM 5403 O O . THR B 1 146 ? -2.871 -12.258 -17.422 1 91.75 146 THR B O 1
ATOM 5406 N N . PHE B 1 147 ? -2.727 -12.578 -15.234 1 93.38 147 PHE B N 1
ATOM 5407 C CA . PHE B 1 147 ? -3.797 -13.562 -15.305 1 93.38 147 PHE B CA 1
ATOM 5408 C C . PHE B 1 147 ? -5.121 -12.906 -15.68 1 93.38 147 PHE B C 1
ATOM 5410 O O . PHE B 1 147 ? -5.988 -13.539 -16.281 1 93.38 147 PHE B O 1
ATOM 5417 N N . GLY B 1 148 ? -5.293 -11.641 -15.336 1 89.94 148 GLY B N 1
ATOM 5418 C CA . GLY B 1 148 ? -6.465 -10.922 -15.805 1 89.94 148 GLY B CA 1
ATOM 5419 C C . GLY B 1 148 ? -6.547 -10.836 -17.312 1 89.94 148 GLY B C 1
ATOM 5420 O O . GLY B 1 148 ? -7.613 -11.047 -17.906 1 89.94 148 GLY B O 1
ATOM 5421 N N . ASP B 1 149 ? -5.43 -10.586 -18 1 90.38 149 ASP B N 1
ATOM 5422 C CA . ASP B 1 149 ? -5.344 -10.516 -19.453 1 90.38 149 ASP B CA 1
ATOM 5423 C C . ASP B 1 149 ? -5.742 -11.844 -20.078 1 90.38 149 ASP B C 1
ATOM 5425 O O . ASP B 1 149 ? -6.293 -11.875 -21.188 1 90.38 149 ASP B O 1
ATOM 5429 N N . ILE B 1 150 ? -5.48 -12.844 -19.375 1 95.25 150 ILE B N 1
ATOM 5430 C CA . ILE B 1 150 ? -5.629 -14.188 -19.922 1 95.25 150 ILE B CA 1
ATOM 5431 C C . ILE B 1 150 ? -7.023 -14.727 -19.609 1 95.25 150 ILE B C 1
ATOM 5433 O O . ILE B 1 150 ? -7.742 -15.164 -20.516 1 95.25 150 ILE B O 1
ATOM 5437 N N . ILE B 1 151 ? -7.461 -14.617 -18.406 1 95.12 151 ILE B N 1
ATOM 5438 C CA . ILE B 1 151 ? -8.656 -15.297 -17.922 1 95.12 151 ILE B CA 1
ATOM 5439 C C . ILE B 1 151 ? -9.898 -14.578 -18.438 1 95.12 151 ILE B C 1
ATOM 5441 O O . ILE B 1 151 ? -10.898 -15.227 -18.781 1 95.12 151 ILE B O 1
ATOM 5445 N N . LYS B 1 152 ? -9.898 -13.273 -18.5 1 92.56 152 LYS B N 1
ATOM 5446 C CA . LYS B 1 152 ? -11.078 -12.539 -18.938 1 92.56 152 LYS B CA 1
ATOM 5447 C C . LYS B 1 152 ? -11.547 -13 -20.312 1 92.56 152 LYS B C 1
ATOM 5449 O O . LYS B 1 152 ? -12.656 -13.523 -20.453 1 92.56 152 LYS B O 1
ATOM 5454 N N . PRO B 1 153 ? -10.703 -12.93 -21.312 1 94.5 153 PRO B N 1
ATOM 5455 C CA . PRO B 1 153 ? -11.164 -13.406 -22.609 1 94.5 153 PRO B CA 1
ATOM 5456 C C . PRO B 1 153 ? -11.367 -14.922 -22.656 1 94.5 153 PRO B C 1
ATOM 5458 O O . PRO B 1 153 ? -12.266 -15.406 -23.344 1 94.5 153 PRO B O 1
ATOM 5461 N N . ALA B 1 154 ? -10.547 -15.68 -21.984 1 96.94 154 ALA B N 1
ATOM 5462 C CA . ALA B 1 154 ? -10.703 -17.141 -21.969 1 96.94 154 ALA B CA 1
ATOM 5463 C C . ALA B 1 154 ? -12.102 -17.531 -21.5 1 96.94 154 ALA B C 1
ATOM 5465 O O . ALA B 1 154 ? -12.766 -18.359 -22.141 1 96.94 154 ALA B O 1
ATOM 5466 N N . VAL B 1 155 ? -12.531 -16.922 -20.453 1 94.44 155 VAL B N 1
ATOM 5467 C CA . VAL B 1 155 ? -13.812 -17.266 -19.844 1 94.44 155 VAL B CA 1
ATOM 5468 C C . VAL B 1 155 ? -14.953 -16.656 -20.641 1 94.44 155 VAL B C 1
ATOM 5470 O O . VAL B 1 155 ? -15.867 -17.359 -21.062 1 94.44 155 VAL B O 1
ATOM 5473 N N . LEU B 1 156 ? -14.93 -15.375 -20.875 1 93 156 LEU B N 1
ATOM 5474 C CA . LEU B 1 156 ? -16.078 -14.625 -21.391 1 93 156 LEU B CA 1
ATOM 5475 C C . LEU B 1 156 ? -16.281 -14.906 -22.875 1 93 156 LEU B C 1
ATOM 5477 O O . LEU B 1 156 ? -17.406 -14.938 -23.344 1 93 156 LEU B O 1
ATOM 5481 N N . LYS B 1 157 ? -15.219 -15.148 -23.625 1 95.56 157 LYS B N 1
ATOM 5482 C CA . LYS B 1 157 ? -15.352 -15.352 -25.062 1 95.56 157 LYS B CA 1
ATOM 5483 C C . LYS B 1 157 ? -15.359 -16.844 -25.406 1 95.56 157 LYS B C 1
ATOM 5485 O O . LYS B 1 157 ? -16 -17.25 -26.391 1 95.56 157 LYS B O 1
ATOM 5490 N N . HIS B 1 158 ? -14.656 -17.656 -24.578 1 96.94 158 HIS B N 1
ATOM 5491 C CA . HIS B 1 158 ? -14.414 -19.016 -25.047 1 96.94 158 HIS B CA 1
ATOM 5492 C C . HIS B 1 158 ? -14.961 -20.031 -24.062 1 96.94 158 HIS B C 1
ATOM 5494 O O . HIS B 1 158 ? -14.922 -21.234 -24.328 1 96.94 158 HIS B O 1
ATOM 5500 N N . GLY B 1 159 ? -15.453 -19.594 -22.906 1 96.81 159 GLY B N 1
ATOM 5501 C CA . GLY B 1 159 ? -15.938 -20.547 -21.906 1 96.81 159 GLY B CA 1
ATOM 5502 C C . GLY B 1 159 ? -14.852 -21.438 -21.359 1 96.81 159 GLY B C 1
ATOM 5503 O O . GLY B 1 159 ? -15.109 -22.594 -21.031 1 96.81 159 GLY B O 1
ATOM 5504 N N . ARG B 1 160 ? -13.648 -21.016 -21.422 1 98 160 ARG B N 1
ATOM 5505 C CA . ARG B 1 160 ? -12.477 -21.75 -20.938 1 98 160 ARG B CA 1
ATOM 5506 C C . ARG B 1 160 ? -11.797 -20.969 -19.812 1 98 160 ARG B C 1
ATOM 5508 O O . ARG B 1 160 ? -12.188 -19.859 -19.484 1 98 160 ARG B O 1
ATOM 5515 N N . ALA B 1 161 ? -10.859 -21.609 -19.141 1 97 161 ALA B N 1
ATOM 5516 C CA . ALA B 1 161 ? -10.047 -21 -18.078 1 97 161 ALA B CA 1
ATOM 5517 C C . ALA B 1 161 ? -8.633 -21.562 -18.078 1 97 161 ALA B C 1
ATOM 5519 O O . ALA B 1 161 ? -8.312 -22.453 -18.875 1 97 161 ALA B O 1
ATOM 5520 N N . VAL B 1 162 ? -7.785 -20.969 -17.328 1 97.56 162 VAL B N 1
ATOM 5521 C CA . VAL B 1 162 ? -6.453 -21.5 -17.047 1 97.56 162 VAL B CA 1
ATOM 5522 C C . VAL B 1 162 ? -6.258 -21.656 -15.547 1 97.56 162 VAL B C 1
ATOM 5524 O O . VAL B 1 162 ? -6.863 -20.938 -14.758 1 97.56 162 VAL B O 1
ATOM 5527 N N . VAL B 1 163 ? -5.438 -22.656 -15.172 1 97 163 VAL B N 1
ATOM 5528 C CA . VAL B 1 163 ? -5.066 -22.797 -13.766 1 97 163 VAL B CA 1
ATOM 5529 C C . VAL B 1 163 ? -4.094 -21.672 -13.383 1 97 163 VAL B C 1
ATOM 5531 O O . VAL B 1 163 ? -3.016 -21.562 -13.961 1 97 163 VAL B O 1
ATOM 5534 N N . SER B 1 164 ? -4.488 -20.828 -12.492 1 95.19 164 SER B N 1
ATOM 5535 C CA . SER B 1 164 ? -3.736 -19.641 -12.117 1 95.19 164 SER B CA 1
ATOM 5536 C C . SER B 1 164 ? -3.688 -19.469 -10.602 1 95.19 164 SER B C 1
ATOM 5538 O O . SER B 1 164 ? -4.18 -20.328 -9.859 1 95.19 164 SER B O 1
ATOM 5540 N N . GLY B 1 165 ? -3.012 -18.438 -10.211 1 91.81 165 GLY B N 1
ATOM 5541 C CA . GLY B 1 165 ? -3.115 -18 -8.828 1 91.81 165 GLY B CA 1
ATOM 5542 C C . GLY B 1 165 ? -4.438 -17.328 -8.508 1 91.81 165 GLY B C 1
ATOM 5543 O O . GLY B 1 165 ? -5.398 -17.453 -9.281 1 91.81 165 GLY B O 1
ATOM 5544 N N . HIS B 1 166 ? -4.422 -16.688 -7.387 1 84.38 166 HIS B N 1
ATOM 5545 C CA . HIS B 1 166 ? -5.688 -16.172 -6.859 1 84.38 166 HIS B CA 1
ATOM 5546 C C . HIS B 1 166 ? -5.953 -14.75 -7.328 1 84.38 166 HIS B C 1
ATOM 5548 O O . HIS B 1 166 ? -7.102 -14.305 -7.344 1 84.38 166 HIS B O 1
ATOM 5554 N N . ASP B 1 167 ? -4.98 -14.062 -7.707 1 84.88 167 ASP B N 1
ATOM 5555 C CA . ASP B 1 167 ? -5.133 -12.648 -8.023 1 84.88 167 ASP B CA 1
ATOM 5556 C C . ASP B 1 167 ? -4.918 -12.391 -9.508 1 84.88 167 ASP B C 1
ATOM 5558 O O . ASP B 1 167 ? -3.918 -12.836 -10.086 1 84.88 167 ASP B O 1
ATOM 5562 N N . LEU B 1 168 ? -5.82 -11.648 -10.094 1 87.12 168 LEU B N 1
ATOM 5563 C CA . LEU B 1 168 ? -5.801 -11.391 -11.531 1 87.12 168 LEU B CA 1
ATOM 5564 C C . LEU B 1 168 ? -4.617 -10.508 -11.906 1 87.12 168 LEU B C 1
ATOM 5566 O O . LEU B 1 168 ? -4.219 -10.453 -13.07 1 87.12 168 LEU B O 1
ATOM 5570 N N . THR B 1 169 ? -4.02 -9.797 -10.93 1 84.38 169 THR B N 1
ATOM 5571 C CA . THR B 1 169 ? -2.924 -8.883 -11.234 1 84.38 169 THR B CA 1
ATOM 5572 C C . THR B 1 169 ? -1.594 -9.625 -11.281 1 84.38 169 THR B C 1
ATOM 5574 O O . THR B 1 169 ? -0.59 -9.086 -11.75 1 84.38 169 THR B O 1
ATOM 5577 N N . VAL B 1 170 ? -1.562 -10.828 -10.82 1 90.31 170 VAL B N 1
ATOM 5578 C CA . VAL B 1 170 ? -0.345 -11.633 -10.812 1 90.31 170 VAL B CA 1
ATOM 5579 C C . VAL B 1 170 ? 0.027 -12.023 -12.242 1 90.31 170 VAL B C 1
ATOM 5581 O O . VAL B 1 170 ? -0.846 -12.344 -13.055 1 90.31 170 VAL B O 1
ATOM 5584 N N . GLY B 1 171 ? 1.272 -11.953 -12.5 1 91.94 171 GLY B N 1
ATOM 5585 C CA . GLY B 1 171 ? 1.778 -12.445 -13.773 1 91.94 171 GLY B CA 1
ATOM 5586 C C . GLY B 1 171 ? 2.051 -13.945 -13.766 1 91.94 171 GLY B C 1
ATOM 5587 O O . GLY B 1 171 ? 2.309 -14.523 -12.711 1 91.94 171 GLY B O 1
ATOM 5588 N N . PRO B 1 172 ? 2.025 -14.508 -14.922 1 95.5 172 PRO B N 1
ATOM 5589 C CA . PRO B 1 172 ? 2.234 -15.953 -14.984 1 95.5 172 PRO B CA 1
ATOM 5590 C C . PRO B 1 172 ? 3.682 -16.359 -14.711 1 95.5 172 PRO B C 1
ATOM 5592 O O . PRO B 1 172 ? 3.943 -17.484 -14.281 1 95.5 172 PRO B O 1
ATOM 5595 N N . GLY B 1 173 ? 4.637 -15.5 -14.953 1 95.94 173 GLY B N 1
ATOM 5596 C CA . GLY B 1 173 ? 6.039 -15.875 -14.852 1 95.94 173 GLY B CA 1
ATOM 5597 C C . GLY B 1 173 ? 6.406 -16.469 -13.508 1 95.94 173 GLY B C 1
ATOM 5598 O O . GLY B 1 173 ? 6.629 -17.672 -13.398 1 95.94 173 GLY B O 1
ATOM 5599 N N . GLY B 1 174 ? 6.332 -15.664 -12.492 1 95.31 174 GLY B N 1
ATOM 5600 C CA . GLY B 1 174 ? 6.684 -16.141 -11.164 1 95.31 174 GLY B CA 1
ATOM 5601 C C . GLY B 1 174 ? 5.781 -17.266 -10.672 1 95.31 174 GLY B C 1
ATOM 5602 O O . GLY B 1 174 ? 6.258 -18.25 -10.117 1 95.31 174 GLY B O 1
ATOM 5603 N N . CYS B 1 175 ? 4.555 -17.203 -10.953 1 96.56 175 CYS B N 1
ATOM 5604 C CA . CYS B 1 175 ? 3.564 -18.156 -10.461 1 96.56 175 CYS B CA 1
ATOM 5605 C C . CYS B 1 175 ? 3.771 -19.531 -11.086 1 96.56 175 CYS B C 1
ATOM 5607 O O . CYS B 1 175 ? 3.971 -20.516 -10.367 1 96.56 175 CYS B O 1
ATOM 5609 N N . LEU B 1 176 ? 3.857 -19.641 -12.406 1 98.38 176 LEU B N 1
ATOM 5610 C CA . LEU B 1 176 ? 3.934 -20.922 -13.109 1 98.38 176 LEU B CA 1
ATOM 5611 C C . LEU B 1 176 ? 5.297 -21.578 -12.898 1 98.38 176 LEU B C 1
ATOM 5613 O O . LEU B 1 176 ? 5.383 -22.781 -12.703 1 98.38 176 LEU B O 1
ATOM 5617 N N . LEU B 1 177 ? 6.344 -20.781 -12.914 1 98.5 177 LEU B N 1
ATOM 5618 C CA . LEU B 1 177 ? 7.688 -21.328 -12.758 1 98.5 177 LEU B CA 1
ATOM 5619 C C . LEU B 1 177 ? 7.898 -21.859 -11.344 1 98.5 177 LEU B C 1
ATOM 5621 O O . LEU B 1 177 ? 8.766 -22.703 -11.117 1 98.5 177 LEU B O 1
ATOM 5625 N N . GLY B 1 178 ? 7.125 -21.328 -10.438 1 97.81 178 GLY B N 1
ATOM 5626 C CA . GLY B 1 178 ? 7.219 -21.781 -9.062 1 97.81 178 GLY B CA 1
ATOM 5627 C C . GLY B 1 178 ? 6.176 -22.812 -8.695 1 97.81 178 GLY B C 1
ATOM 5628 O O . GLY B 1 178 ? 6.066 -23.219 -7.535 1 97.81 178 GLY B O 1
ATOM 5629 N N . GLY B 1 179 ? 5.418 -23.328 -9.648 1 97.81 179 GLY B N 1
ATOM 5630 C CA . GLY B 1 179 ? 4.359 -24.297 -9.406 1 97.81 179 GLY B CA 1
ATOM 5631 C C . GLY B 1 179 ? 2.969 -23.734 -9.602 1 97.81 179 GLY B C 1
ATOM 5632 O O . GLY B 1 179 ? 2.199 -24.219 -10.43 1 97.81 179 GLY B O 1
ATOM 5633 N N . CYS B 1 180 ? 2.631 -22.781 -8.82 1 97.25 180 CYS B N 1
ATOM 5634 C CA . CYS B 1 180 ? 1.409 -21.984 -8.961 1 97.25 180 CYS B CA 1
ATOM 5635 C C . CYS B 1 180 ? 0.195 -22.781 -8.492 1 97.25 180 CYS B C 1
ATOM 5637 O O . CYS B 1 180 ? -0.123 -23.828 -9.055 1 97.25 180 CYS B O 1
ATOM 5639 N N . HIS B 1 181 ? -0.434 -22.375 -7.492 1 95.75 181 HIS B N 1
ATOM 5640 C CA . HIS B 1 181 ? -1.669 -23 -7.016 1 95.75 181 HIS B CA 1
ATOM 5641 C C . HIS B 1 181 ? -2.775 -21.953 -6.859 1 95.75 181 HIS B C 1
ATOM 5643 O O . HIS B 1 181 ? -2.498 -20.766 -6.68 1 95.75 181 HIS B O 1
ATOM 5649 N N . GLY B 1 182 ? -3.986 -22.406 -6.957 1 93.19 182 GLY B N 1
ATOM 5650 C CA . GLY B 1 182 ? -5.172 -21.562 -6.84 1 93.19 182 GLY B CA 1
ATOM 5651 C C . GLY B 1 182 ? -6.461 -22.375 -6.781 1 93.19 182 GLY B C 1
ATOM 5652 O O . GLY B 1 182 ? -6.441 -23.562 -6.48 1 93.19 182 GLY B O 1
ATOM 5653 N N . ALA B 1 183 ? -7.508 -21.781 -7.082 1 91.75 183 ALA B N 1
ATOM 5654 C CA . ALA B 1 183 ? -8.844 -22.328 -6.879 1 91.75 183 ALA B CA 1
ATOM 5655 C C . ALA B 1 183 ? -9.07 -23.547 -7.762 1 91.75 183 ALA B C 1
ATOM 5657 O O . ALA B 1 183 ? -9.836 -24.453 -7.398 1 91.75 183 ALA B O 1
ATOM 5658 N N . LEU B 1 184 ? -8.398 -23.688 -8.859 1 95.06 184 LEU B N 1
ATOM 5659 C CA . LEU B 1 184 ? -8.664 -24.75 -9.812 1 95.06 184 LEU B CA 1
ATOM 5660 C C . LEU B 1 184 ? -7.668 -25.891 -9.641 1 95.06 184 LEU B C 1
ATOM 5662 O O . LEU B 1 184 ? -7.754 -26.906 -10.344 1 95.06 184 LEU B O 1
ATOM 5666 N N . ALA B 1 185 ? -6.762 -25.781 -8.742 1 95.88 185 ALA B N 1
ATOM 5667 C CA . ALA B 1 185 ? -5.668 -26.734 -8.617 1 95.88 185 ALA B CA 1
ATOM 5668 C C . ALA B 1 185 ? -6.195 -28.125 -8.281 1 95.88 185 ALA B C 1
ATOM 5670 O O . ALA B 1 185 ? -5.727 -29.125 -8.836 1 95.88 185 ALA B O 1
ATOM 5671 N N . ARG B 1 186 ? -7.156 -28.25 -7.379 1 94.5 186 ARG B N 1
ATOM 5672 C CA . ARG B 1 186 ? -7.656 -29.562 -6.949 1 94.5 186 ARG B CA 1
ATOM 5673 C C . ARG B 1 186 ? -8.352 -30.281 -8.094 1 94.5 186 ARG B C 1
ATOM 5675 O O . ARG B 1 186 ? -8.43 -31.516 -8.109 1 94.5 186 ARG B O 1
ATOM 5682 N N . LEU B 1 187 ? -8.844 -29.547 -9.062 1 94.31 187 LEU B N 1
ATOM 5683 C CA . LEU B 1 187 ? -9.539 -30.141 -10.195 1 94.31 187 LEU B CA 1
ATOM 5684 C C . LEU B 1 187 ? -8.562 -30.469 -11.32 1 94.31 187 LEU B C 1
ATOM 5686 O O . LEU B 1 187 ? -8.727 -31.484 -12.016 1 94.31 187 LEU B O 1
ATOM 5690 N N . HIS B 1 188 ? -7.602 -29.594 -11.508 1 96.62 188 HIS B N 1
ATOM 5691 C CA . HIS B 1 188 ? -6.855 -29.672 -12.758 1 96.62 188 HIS B CA 1
ATOM 5692 C C . HIS B 1 188 ? -5.352 -29.719 -12.5 1 96.62 188 HIS B C 1
ATOM 5694 O O . HIS B 1 188 ? -4.555 -29.594 -13.43 1 96.62 188 HIS B O 1
ATOM 5700 N N . GLY B 1 189 ? -4.93 -29.844 -11.25 1 97 189 GLY B N 1
ATOM 5701 C CA . GLY B 1 189 ? -3.514 -29.812 -10.914 1 97 189 GLY B CA 1
ATOM 5702 C C . GLY B 1 189 ? -2.967 -28.406 -10.742 1 97 189 GLY B C 1
ATOM 5703 O O . GLY B 1 189 ? -3.723 -27.438 -10.781 1 97 189 GLY B O 1
ATOM 5704 N N . LEU B 1 190 ? -1.659 -28.359 -10.516 1 98.19 190 LEU B N 1
ATOM 5705 C CA . LEU B 1 190 ? -0.983 -27.078 -10.352 1 98.19 190 LEU B CA 1
ATOM 5706 C C . LEU B 1 190 ? -0.869 -26.344 -11.688 1 98.19 190 LEU B C 1
ATOM 5708 O O . LEU B 1 190 ? -1.038 -26.953 -12.75 1 98.19 190 LEU B O 1
ATOM 5712 N N . GLY B 1 191 ? -0.655 -25.031 -11.609 1 98.31 191 GLY B N 1
ATOM 5713 C CA . GLY B 1 191 ? -0.425 -24.281 -12.836 1 98.31 191 GLY B CA 1
ATOM 5714 C C . GLY B 1 191 ? 0.675 -24.859 -13.695 1 98.31 191 GLY B C 1
ATOM 5715 O O . GLY B 1 191 ? 0.506 -25.016 -14.906 1 98.31 191 GLY B O 1
ATOM 5716 N N . ALA B 1 192 ? 1.786 -25.219 -13.117 1 98.44 192 ALA B N 1
ATOM 5717 C CA . ALA B 1 192 ? 2.945 -25.766 -13.812 1 98.44 192 ALA B CA 1
ATOM 5718 C C . ALA B 1 192 ? 2.58 -27.047 -14.562 1 98.44 192 ALA B C 1
ATOM 5720 O O . ALA B 1 192 ? 3.137 -27.328 -15.625 1 98.44 192 ALA B O 1
ATOM 5721 N N . ASP B 1 193 ? 1.646 -27.828 -14.047 1 98.38 193 ASP B N 1
ATOM 5722 C CA . ASP B 1 193 ? 1.225 -29.094 -14.664 1 98.38 193 ASP B CA 1
ATOM 5723 C C . ASP B 1 193 ? 0.541 -28.844 -16 1 98.38 193 ASP B C 1
ATOM 5725 O O . ASP B 1 193 ? 0.465 -29.734 -16.844 1 98.38 193 ASP B O 1
ATOM 5729 N N . ASN B 1 194 ? 0.043 -27.641 -16.141 1 98.56 194 ASN B N 1
ATOM 5730 C CA . ASN B 1 194 ? -0.768 -27.328 -17.312 1 98.56 194 ASN B CA 1
ATOM 5731 C C . ASN B 1 194 ? 0.023 -26.531 -18.344 1 98.56 194 ASN B C 1
ATOM 5733 O O . ASN B 1 194 ? -0.525 -26.109 -19.375 1 98.56 194 ASN B O 1
ATOM 5737 N N . VAL B 1 195 ? 1.261 -26.25 -18.078 1 98.56 195 VAL B N 1
ATOM 5738 C CA . VAL B 1 195 ? 2.135 -25.594 -19.047 1 98.56 195 VAL B CA 1
ATOM 5739 C C . VAL B 1 195 ? 2.621 -26.609 -20.078 1 98.56 195 VAL B C 1
ATOM 5741 O O . VAL B 1 195 ? 3.146 -27.656 -19.719 1 98.56 195 VAL B O 1
ATOM 5744 N N . GLN B 1 196 ? 2.5 -26.219 -21.359 1 97.56 196 GLN B N 1
ATOM 5745 C CA . GLN B 1 196 ? 2.83 -27.156 -22.422 1 97.56 196 GLN B CA 1
ATOM 5746 C C . GLN B 1 196 ? 4.121 -26.766 -23.125 1 97.56 196 GLN B C 1
ATOM 5748 O O . GLN B 1 196 ? 4.773 -27.594 -23.766 1 97.56 196 GLN B O 1
ATOM 5753 N N . SER B 1 197 ? 4.402 -25.531 -23.062 1 96.25 197 SER B N 1
ATOM 5754 C CA . SER B 1 197 ? 5.645 -25.062 -23.656 1 96.25 197 SER B CA 1
ATOM 5755 C C . SER B 1 197 ? 6.078 -23.734 -23.047 1 96.25 197 SER B C 1
ATOM 5757 O O . SER B 1 197 ? 5.246 -22.984 -22.531 1 96.25 197 SER B O 1
ATOM 5759 N N . ILE B 1 198 ? 7.371 -23.484 -23.047 1 96.88 198 ILE B N 1
ATOM 5760 C CA . ILE B 1 198 ? 7.961 -22.234 -22.594 1 96.88 198 ILE B CA 1
ATOM 5761 C C . ILE B 1 198 ? 9.008 -21.766 -23.609 1 96.88 198 ILE B C 1
ATOM 5763 O O . ILE B 1 198 ? 9.938 -22.5 -23.938 1 96.88 198 ILE B O 1
ATOM 5767 N N . VAL B 1 199 ? 8.836 -20.578 -24.141 1 95.19 199 VAL B N 1
ATOM 5768 C CA . VAL B 1 199 ? 9.859 -19.938 -24.953 1 95.19 199 VAL B CA 1
ATOM 5769 C C . VAL B 1 199 ? 10.656 -18.953 -24.109 1 95.19 199 VAL B C 1
ATOM 5771 O O . VAL B 1 199 ? 10.078 -18.109 -23.422 1 95.19 199 VAL B O 1
ATOM 5774 N N . LEU B 1 200 ? 11.938 -19.094 -24.141 1 96.44 200 LEU B N 1
ATOM 5775 C CA . LEU B 1 200 ? 12.75 -18.219 -23.281 1 96.44 200 LEU B CA 1
ATOM 5776 C C . LEU B 1 200 ? 14.086 -17.906 -23.953 1 96.44 200 LEU B C 1
ATOM 5778 O O . LEU B 1 200 ? 14.484 -18.594 -24.906 1 96.44 200 LEU B O 1
ATOM 5782 N N . VAL B 1 201 ? 14.672 -16.812 -23.531 1 96.31 201 VAL B N 1
ATOM 5783 C CA . VAL B 1 201 ? 16.047 -16.469 -23.875 1 96.31 201 VAL B CA 1
ATOM 5784 C C . VAL B 1 201 ? 16.984 -16.953 -22.766 1 96.31 201 VAL B C 1
ATOM 5786 O O . VAL B 1 201 ? 16.859 -16.531 -21.609 1 96.31 201 VAL B O 1
ATOM 5789 N N . THR B 1 202 ? 17.906 -17.812 -23.109 1 95.81 202 THR B N 1
ATOM 5790 C CA . THR B 1 202 ? 18.859 -18.359 -22.125 1 95.81 202 THR B CA 1
ATOM 5791 C C . THR B 1 202 ? 19.812 -17.266 -21.641 1 95.81 202 THR B C 1
ATOM 5793 O O . THR B 1 202 ? 19.922 -16.203 -22.266 1 95.81 202 THR B O 1
ATOM 5796 N N . PRO B 1 203 ? 20.531 -17.531 -20.516 1 96.12 203 PRO B N 1
ATOM 5797 C CA . PRO B 1 203 ? 21.453 -16.531 -19.984 1 96.12 203 PRO B CA 1
ATOM 5798 C C . PRO B 1 203 ? 22.562 -16.172 -20.969 1 96.12 203 PRO B C 1
ATOM 5800 O O . PRO B 1 203 ? 23.25 -15.164 -20.797 1 96.12 203 PRO B O 1
ATOM 5803 N N . THR B 1 204 ? 22.75 -16.953 -21.984 1 91.5 204 THR B N 1
ATOM 5804 C CA . THR B 1 204 ? 23.766 -16.672 -23 1 91.5 204 THR B CA 1
ATOM 5805 C C . THR B 1 204 ? 23.156 -15.953 -24.203 1 91.5 204 THR B C 1
ATOM 5807 O O . THR B 1 204 ? 23.859 -15.648 -25.172 1 91.5 204 THR B O 1
ATOM 5810 N N . GLY B 1 205 ? 21.891 -15.852 -24.25 1 93.19 205 GLY B N 1
ATOM 5811 C CA . GLY B 1 205 ? 21.25 -15.055 -25.266 1 93.19 205 GLY B CA 1
ATOM 5812 C C . GLY B 1 205 ? 20.641 -15.891 -26.375 1 93.19 205 GLY B C 1
ATOM 5813 O O . GLY B 1 205 ? 20.375 -15.383 -27.484 1 93.19 205 GLY B O 1
ATOM 5814 N N . GLN B 1 206 ? 20.422 -17.141 -26.188 1 92.25 206 GLN B N 1
ATOM 5815 C CA . GLN B 1 206 ? 19.781 -18.016 -27.172 1 92.25 206 GLN B CA 1
ATOM 5816 C C . GLN B 1 206 ? 18.281 -18.078 -26.953 1 92.25 206 GLN B C 1
ATOM 5818 O O . GLN B 1 206 ? 17.812 -18.25 -25.828 1 92.25 206 GLN B O 1
ATOM 5823 N N . LEU B 1 207 ? 17.562 -17.906 -28.062 1 93.81 207 LEU B N 1
ATOM 5824 C CA . LEU B 1 207 ? 16.109 -18.062 -28.016 1 93.81 207 LEU B CA 1
ATOM 5825 C C . LEU B 1 207 ? 15.727 -19.531 -28.25 1 93.81 207 LEU B C 1
ATOM 5827 O O . LEU B 1 207 ? 16.031 -20.094 -29.297 1 93.81 207 LEU B O 1
ATOM 5831 N N . VAL B 1 208 ? 15.055 -20.141 -27.266 1 94.25 208 VAL B N 1
ATOM 5832 C CA . VAL B 1 208 ? 14.727 -21.562 -27.375 1 94.25 208 VAL B CA 1
ATOM 5833 C C . VAL B 1 208 ? 13.273 -21.781 -26.953 1 94.25 208 VAL B C 1
ATOM 5835 O O . VAL B 1 208 ? 12.695 -20.969 -26.234 1 94.25 208 VAL B O 1
ATOM 5838 N N . LYS B 1 209 ? 12.703 -22.859 -27.422 1 94.5 209 LYS B N 1
ATOM 5839 C CA . LYS B 1 209 ? 11.422 -23.391 -26.953 1 94.5 209 LYS B CA 1
ATOM 5840 C C . LYS B 1 209 ? 11.594 -24.719 -26.219 1 94.5 209 LYS B C 1
ATOM 5842 O O . LYS B 1 209 ? 12.125 -25.672 -26.781 1 94.5 209 LYS B O 1
ATOM 5847 N N . ALA B 1 210 ? 11.211 -24.75 -25.016 1 96.5 210 ALA B N 1
ATOM 5848 C CA . ALA B 1 210 ? 11.258 -25.953 -24.203 1 96.5 210 ALA B CA 1
ATOM 5849 C C . ALA B 1 210 ? 9.875 -26.578 -24.062 1 96.5 210 ALA B C 1
ATOM 5851 O O . ALA B 1 210 ? 8.891 -25.875 -23.828 1 96.5 210 ALA B O 1
ATOM 5852 N N . SER B 1 211 ? 9.758 -27.859 -24.266 1 96 211 SER B N 1
ATOM 5853 C CA . SER B 1 211 ? 8.539 -28.641 -24.125 1 96 211 SER B CA 1
ATOM 5854 C C . SER B 1 211 ? 8.859 -30.094 -23.797 1 96 211 SER B C 1
ATOM 5856 O O . SER B 1 211 ? 10.023 -30.453 -23.625 1 96 211 SER B O 1
ATOM 5858 N N . ASN B 1 212 ? 7.805 -30.938 -23.672 1 95.38 212 ASN B N 1
ATOM 5859 C CA . ASN B 1 212 ? 8.008 -32.344 -23.422 1 95.38 212 ASN B CA 1
ATOM 5860 C C . ASN B 1 212 ? 8.688 -33.031 -24.609 1 95.38 212 ASN B C 1
ATOM 5862 O O . ASN B 1 212 ? 9.133 -34.188 -24.5 1 95.38 212 ASN B O 1
ATOM 5866 N N . ARG B 1 213 ? 8.922 -32.312 -25.672 1 92.31 213 ARG B N 1
ATOM 5867 C CA . ARG B 1 213 ? 9.586 -32.844 -26.859 1 92.31 213 ARG B CA 1
ATOM 5868 C C . ARG B 1 213 ? 11.07 -32.5 -26.859 1 92.31 213 ARG B C 1
ATOM 5870 O O . ARG B 1 213 ? 11.828 -33 -27.688 1 92.31 213 ARG B O 1
ATOM 5877 N N . GLY B 1 214 ? 11.422 -31.656 -25.969 1 94.06 214 GLY B N 1
ATOM 5878 C CA . GLY B 1 214 ? 12.805 -31.219 -25.906 1 94.06 214 GLY B CA 1
ATOM 5879 C C . GLY B 1 214 ? 12.969 -29.719 -26.062 1 94.06 214 GLY B C 1
ATOM 5880 O O . GLY B 1 214 ? 12.078 -28.953 -25.688 1 94.06 214 GLY B O 1
ATOM 5881 N N . VAL B 1 215 ? 14.188 -29.375 -26.438 1 94.94 215 VAL B N 1
ATOM 5882 C CA . VAL B 1 215 ? 14.5 -27.953 -26.609 1 94.94 215 VAL B CA 1
ATOM 5883 C C . VAL B 1 215 ? 14.773 -27.656 -28.078 1 94.94 215 VAL B C 1
ATOM 5885 O O . VAL B 1 215 ? 15.617 -28.312 -28.703 1 94.94 215 VAL B O 1
ATOM 5888 N N . HIS B 1 216 ? 14.031 -26.688 -28.594 1 91.69 216 HIS B N 1
ATOM 5889 C CA . HIS B 1 216 ? 14.172 -26.25 -29.984 1 91.69 216 HIS B CA 1
ATOM 5890 C C . HIS B 1 216 ? 14.781 -24.844 -30.047 1 91.69 216 HIS B C 1
ATOM 5892 O O . HIS B 1 216 ? 14.359 -23.938 -29.328 1 91.69 216 HIS B O 1
ATOM 5898 N N . GLN B 1 217 ? 15.695 -24.734 -30.859 1 88.44 217 GLN B N 1
ATOM 5899 C CA . GLN B 1 217 ? 16.172 -23.375 -31.141 1 88.44 217 GLN B CA 1
ATOM 5900 C C . GLN B 1 217 ? 15.156 -22.609 -31.984 1 88.44 217 GLN B C 1
ATOM 5902 O O . GLN B 1 217 ? 14.57 -23.156 -32.906 1 88.44 217 GLN B O 1
ATOM 5907 N N . MET B 1 218 ? 14.953 -21.422 -31.5 1 85.69 218 MET B N 1
ATOM 5908 C CA . MET B 1 218 ? 13.961 -20.594 -32.156 1 85.69 218 MET B CA 1
ATOM 5909 C C . MET B 1 218 ? 14.633 -19.422 -32.875 1 85.69 218 MET B C 1
ATOM 5911 O O . MET B 1 218 ? 15.711 -18.984 -32.5 1 85.69 218 MET B O 1
ATOM 5915 N N . ASN B 1 219 ? 13.992 -19.141 -34 1 73.94 219 ASN B N 1
ATOM 5916 C CA . ASN B 1 219 ? 14.352 -17.891 -34.688 1 73.94 219 ASN B CA 1
ATOM 5917 C C . ASN B 1 219 ? 13.242 -16.844 -34.562 1 73.94 219 ASN B C 1
ATOM 5919 O O . ASN B 1 219 ? 12.07 -17.188 -34.438 1 73.94 219 ASN B O 1
ATOM 5923 N N . THR B 1 220 ? 13.688 -15.586 -34.188 1 64.81 220 THR B N 1
ATOM 5924 C CA . THR B 1 220 ? 12.68 -14.539 -34.094 1 64.81 220 THR B CA 1
ATOM 5925 C C . THR B 1 220 ? 12.141 -14.18 -35.469 1 64.81 220 THR B C 1
ATOM 5927 O O . THR B 1 220 ? 12.883 -14.195 -36.438 1 64.81 220 THR B O 1
ATOM 5930 N N . LEU B 1 221 ? 10.68 -14.141 -35.5 1 54.66 221 LEU B N 1
ATOM 5931 C CA . LEU B 1 221 ? 10.172 -13.586 -36.75 1 54.66 221 LEU B CA 1
ATOM 5932 C C . LEU B 1 221 ? 10.484 -12.094 -36.844 1 54.66 221 LEU B C 1
ATOM 5934 O O . LEU B 1 221 ? 10.656 -11.422 -35.812 1 54.66 221 LEU B O 1
ATOM 5938 N N . PRO B 1 222 ? 10.672 -11.609 -38.094 1 46.72 222 PRO B N 1
ATOM 5939 C CA . PRO B 1 222 ? 10.977 -10.195 -38.312 1 46.72 222 PRO B CA 1
ATOM 5940 C C . PRO B 1 222 ? 10.047 -9.273 -37.531 1 46.72 222 PRO B C 1
ATOM 5942 O O . PRO B 1 222 ? 10.469 -8.203 -37.062 1 46.72 222 PRO B O 1
ATOM 5945 N N . ASN B 1 223 ? 8.672 -9.602 -37.531 1 46.78 223 ASN B N 1
ATOM 5946 C CA . ASN B 1 223 ? 7.73 -8.656 -36.938 1 46.78 223 ASN B CA 1
ATOM 5947 C C . ASN B 1 223 ? 7.605 -8.852 -35.438 1 46.78 223 ASN B C 1
ATOM 5949 O O . ASN B 1 223 ? 6.891 -8.102 -34.781 1 46.78 223 ASN B O 1
ATOM 5953 N N . GLY B 1 224 ? 8.445 -9.648 -34.875 1 49.53 224 GLY B N 1
ATOM 5954 C CA . GLY B 1 224 ? 8.539 -9.773 -33.406 1 49.53 224 GLY B CA 1
ATOM 5955 C C . GLY B 1 224 ? 7.316 -10.43 -32.781 1 49.53 224 GLY B C 1
ATOM 5956 O O . GLY B 1 224 ? 7.098 -10.32 -31.578 1 49.53 224 GLY B O 1
ATOM 5957 N N . ASP B 1 225 ? 6.344 -10.906 -33.656 1 51.69 225 ASP B N 1
ATOM 5958 C CA . ASP B 1 225 ? 5.113 -11.477 -33.125 1 51.69 225 ASP B CA 1
ATOM 5959 C C . ASP B 1 225 ? 5.359 -12.875 -32.562 1 51.69 225 ASP B C 1
ATOM 5961 O O . ASP B 1 225 ? 6.34 -13.531 -32.938 1 51.69 225 ASP B O 1
ATOM 5965 N N . LEU B 1 226 ? 4.773 -13.297 -31.453 1 55.06 226 LEU B N 1
ATOM 5966 C CA . LEU B 1 226 ? 4.812 -14.57 -30.75 1 55.06 226 LEU B CA 1
ATOM 5967 C C . LEU B 1 226 ? 4.652 -15.734 -31.719 1 55.06 226 LEU B C 1
ATOM 5969 O O . LEU B 1 226 ? 4.414 -16.875 -31.297 1 55.06 226 LEU B O 1
ATOM 5973 N N . ASP B 1 227 ? 4.695 -15.594 -33.031 1 55.72 227 ASP B N 1
ATOM 5974 C CA . ASP B 1 227 ? 4.656 -16.75 -33.938 1 55.72 227 ASP B CA 1
ATOM 5975 C C . ASP B 1 227 ? 6.059 -17.281 -34.219 1 55.72 227 ASP B C 1
ATOM 5977 O O . ASP B 1 227 ? 6.691 -16.906 -35.188 1 55.72 227 ASP B O 1
ATOM 5981 N N . PHE B 1 228 ? 6.586 -18.016 -33.312 1 61.47 228 PHE B N 1
ATOM 5982 C CA . PHE B 1 228 ? 7.938 -18.547 -33.344 1 61.47 228 PHE B CA 1
ATOM 5983 C C . PHE B 1 228 ? 8.023 -19.719 -34.344 1 61.47 228 PHE B C 1
ATOM 5985 O O . PHE B 1 228 ? 7.078 -20.484 -34.469 1 61.47 228 PHE B O 1
ATOM 5992 N N . LYS B 1 229 ? 9.016 -19.594 -35.375 1 63.31 229 LYS B N 1
ATOM 5993 C CA . LYS B 1 229 ? 9.266 -20.75 -36.219 1 63.31 229 LYS B CA 1
ATOM 5994 C C . LYS B 1 229 ? 10.359 -21.641 -35.625 1 63.31 229 LYS B C 1
ATOM 5996 O O . LYS B 1 229 ? 11.398 -21.141 -35.188 1 63.31 229 LYS B O 1
ATOM 6001 N N . GLU B 1 230 ? 9.891 -22.938 -35.281 1 63.78 230 GLU B N 1
ATOM 6002 C CA . GLU B 1 230 ? 10.859 -23.922 -34.781 1 63.78 230 GLU B CA 1
ATOM 6003 C C . GLU B 1 230 ? 12.031 -24.078 -35.75 1 63.78 230 GLU B C 1
ATOM 6005 O O . GLU B 1 230 ? 11.836 -24.188 -36.938 1 63.78 230 GLU B O 1
ATOM 6010 N N . GLY B 1 231 ? 13.188 -23.75 -35.219 1 61.34 231 GLY B N 1
ATOM 6011 C CA . GLY B 1 231 ? 14.367 -24.016 -36.031 1 61.34 231 GLY B CA 1
ATOM 6012 C C . GLY B 1 231 ? 14.641 -25.484 -36.25 1 61.34 231 GLY B C 1
ATOM 6013 O O . GLY B 1 231 ? 13.828 -26.328 -35.844 1 61.34 231 GLY B O 1
ATOM 6014 N N . LYS B 1 232 ? 15.625 -25.891 -37 1 60.56 232 LYS B N 1
ATOM 6015 C CA . LYS B 1 232 ? 15.953 -27.25 -37.438 1 60.56 232 LYS B CA 1
ATOM 6016 C C . LYS B 1 232 ? 16.609 -28.031 -36.312 1 60.56 232 LYS B C 1
ATOM 6018 O O . LYS B 1 232 ? 16.594 -29.266 -36.312 1 60.56 232 LYS B O 1
ATOM 6023 N N . GLN B 1 233 ? 17.109 -27.344 -35.219 1 67.06 233 GLN B N 1
ATOM 6024 C CA . GLN B 1 233 ? 17.891 -28.078 -34.219 1 67.06 233 GLN B CA 1
ATOM 6025 C C . GLN B 1 233 ? 17.062 -28.328 -32.969 1 67.06 233 GLN B C 1
ATOM 6027 O O . GLN B 1 233 ? 16.531 -27.406 -32.375 1 67.06 233 GLN B O 1
ATOM 6032 N N . VAL B 1 234 ? 16.734 -29.656 -32.719 1 74.62 234 VAL B N 1
ATOM 6033 C CA . VAL B 1 234 ? 16 -30.094 -31.547 1 74.62 234 VAL B CA 1
ATOM 6034 C C . VAL B 1 234 ? 16.875 -31.047 -30.734 1 74.62 234 VAL B C 1
ATOM 6036 O O . VAL B 1 234 ? 17.469 -31.969 -31.281 1 74.62 234 VAL B O 1
ATOM 6039 N N . THR B 1 235 ? 17.141 -30.641 -29.469 1 86.88 235 THR B N 1
ATOM 6040 C CA . THR B 1 235 ? 17.688 -31.609 -28.531 1 86.88 235 THR B CA 1
ATOM 6041 C C . THR B 1 235 ? 16.578 -32.312 -27.75 1 86.88 235 THR B C 1
ATOM 6043 O O . THR B 1 235 ? 15.68 -31.641 -27.219 1 86.88 235 THR B O 1
ATOM 6046 N N . PRO B 1 236 ? 16.562 -33.625 -27.781 1 90.25 236 PRO B N 1
ATOM 6047 C CA . PRO B 1 236 ? 15.5 -34.344 -27.062 1 90.25 236 PRO B CA 1
ATOM 6048 C C . PRO B 1 236 ? 15.625 -34.25 -25.547 1 90.25 236 PRO B C 1
ATOM 6050 O O . PRO B 1 236 ? 14.773 -34.75 -24.812 1 90.25 236 PRO B O 1
ATOM 6053 N N . ASP B 1 237 ? 16.531 -33.5 -25.062 1 92.81 237 ASP B N 1
ATOM 6054 C CA . ASP B 1 237 ? 16.703 -33.312 -23.625 1 92.81 237 ASP B CA 1
ATOM 6055 C C . ASP B 1 237 ? 15.602 -32.406 -23.062 1 92.81 237 ASP B C 1
ATOM 6057 O O . ASP B 1 237 ? 15.555 -31.203 -23.359 1 92.81 237 ASP B O 1
ATOM 6061 N N . THR B 1 238 ? 14.719 -33 -22.172 1 96.69 238 THR B N 1
ATOM 6062 C CA . THR B 1 238 ? 13.57 -32.281 -21.625 1 96.69 238 THR B CA 1
ATOM 6063 C C . THR B 1 238 ? 13.914 -31.656 -20.281 1 96.69 238 THR B C 1
ATOM 6065 O O . THR B 1 238 ? 13.039 -31.141 -19.594 1 96.69 238 THR B O 1
ATOM 6068 N N . SER B 1 239 ? 15.219 -31.641 -19.922 1 97.69 239 SER B N 1
ATOM 6069 C CA . SER B 1 239 ? 15.641 -31.219 -18.594 1 97.69 239 SER B CA 1
ATOM 6070 C C . SER B 1 239 ? 15.305 -29.75 -18.344 1 97.69 239 SER B C 1
ATOM 6072 O O . SER B 1 239 ? 14.93 -29.375 -17.234 1 97.69 239 SER B O 1
ATOM 6074 N N . LEU B 1 240 ? 15.445 -28.938 -19.328 1 98 240 LEU B N 1
ATOM 6075 C CA . LEU B 1 240 ? 15.148 -27.531 -19.172 1 98 240 LEU B CA 1
ATOM 6076 C C . LEU B 1 240 ? 13.664 -27.312 -18.875 1 98 240 LEU B C 1
ATOM 6078 O O . LEU B 1 240 ? 13.305 -26.578 -17.969 1 98 240 LEU B O 1
ATOM 6082 N N . PHE B 1 241 ? 12.844 -28 -19.688 1 98.19 241 PHE B N 1
ATOM 6083 C CA . PHE B 1 241 ? 11.406 -27.875 -19.484 1 98.19 241 PHE B CA 1
ATOM 6084 C C . PHE B 1 241 ? 11 -28.391 -18.109 1 98.19 241 PHE B C 1
ATOM 6086 O O . PHE B 1 241 ? 10.188 -27.766 -17.422 1 98.19 241 PHE B O 1
ATOM 6093 N N . TRP B 1 242 ? 11.57 -29.5 -17.75 1 98.56 242 TRP B N 1
ATOM 6094 C CA . TRP B 1 242 ? 11.359 -30.078 -16.438 1 98.56 242 TRP B CA 1
ATOM 6095 C C . TRP B 1 242 ? 11.727 -29.078 -15.344 1 98.56 242 TRP B C 1
ATOM 6097 O O . TRP B 1 242 ? 10.945 -28.828 -14.422 1 98.56 242 TRP B O 1
ATOM 6107 N N . ALA B 1 243 ? 12.852 -28.453 -15.43 1 98.75 243 ALA B N 1
ATOM 6108 C CA . ALA B 1 243 ? 13.375 -27.547 -14.406 1 98.75 243 ALA B CA 1
ATOM 6109 C C . ALA B 1 243 ? 12.531 -26.281 -14.312 1 98.75 243 ALA B C 1
ATOM 6111 O O . ALA B 1 243 ? 12.359 -25.719 -13.234 1 98.75 243 ALA B O 1
ATOM 6112 N N . LEU B 1 244 ? 11.969 -25.875 -15.406 1 98.69 244 LEU B N 1
ATOM 6113 C CA . LEU B 1 244 ? 11.195 -24.641 -15.469 1 98.69 244 LEU B CA 1
ATOM 6114 C C . LEU B 1 244 ? 9.82 -24.812 -14.844 1 98.69 244 LEU B C 1
ATOM 6116 O O . LEU B 1 244 ? 9.133 -23.844 -14.547 1 98.69 244 LEU B O 1
ATOM 6120 N N . ARG B 1 245 ? 9.383 -25.984 -14.711 1 98.56 245 ARG B N 1
ATOM 6121 C CA . ARG B 1 245 ? 8.078 -26.266 -14.125 1 98.56 245 ARG B CA 1
ATOM 6122 C C . ARG B 1 245 ? 8.219 -26.688 -12.664 1 98.56 245 ARG B C 1
ATOM 6124 O O . ARG B 1 245 ? 7.773 -27.766 -12.273 1 98.56 245 ARG B O 1
ATOM 6131 N N . GLY B 1 246 ? 8.672 -25.797 -11.891 1 97.81 246 GLY B N 1
ATOM 6132 C CA . GLY B 1 246 ? 8.781 -26.047 -10.461 1 97.81 246 GLY B CA 1
ATOM 6133 C C . GLY B 1 246 ? 10.07 -25.516 -9.867 1 97.81 246 GLY B C 1
ATOM 6134 O O . GLY B 1 246 ? 10.188 -25.359 -8.648 1 97.81 246 GLY B O 1
ATOM 6135 N N . GLY B 1 247 ? 11.07 -25.203 -10.656 1 97.88 247 GLY B N 1
ATOM 6136 C CA . GLY B 1 247 ? 12.391 -24.797 -10.188 1 97.88 247 GLY B CA 1
ATOM 6137 C C . GLY B 1 247 ? 12.438 -23.359 -9.719 1 97.88 247 GLY B C 1
ATOM 6138 O O . GLY B 1 247 ? 13.391 -22.953 -9.047 1 97.88 247 GLY B O 1
ATOM 6139 N N . GLY B 1 248 ? 11.43 -22.578 -10.086 1 97 248 GLY B N 1
ATOM 6140 C CA . GLY B 1 248 ? 11.375 -21.172 -9.672 1 97 248 GLY B CA 1
ATOM 6141 C C . GLY B 1 248 ? 11.75 -20.219 -10.781 1 97 248 GLY B C 1
ATOM 6142 O O . GLY B 1 248 ? 12.344 -20.609 -11.789 1 97 248 GLY B O 1
ATOM 6143 N N . GLY B 1 249 ? 11.43 -18.969 -10.555 1 95.06 249 GLY B N 1
ATOM 6144 C CA . GLY B 1 249 ? 11.688 -17.938 -11.555 1 95.06 249 GLY B CA 1
ATOM 6145 C C . GLY B 1 249 ? 13.008 -17.234 -11.352 1 95.06 249 GLY B C 1
ATOM 6146 O O . GLY B 1 249 ? 13.57 -17.25 -10.25 1 95.06 249 GLY B O 1
ATOM 6147 N N . GLY B 1 250 ? 13.547 -16.672 -12.492 1 95.31 250 GLY B N 1
ATOM 6148 C CA . GLY B 1 250 ? 14.641 -15.727 -12.43 1 95.31 250 GLY B CA 1
ATOM 6149 C C . GLY B 1 250 ? 16.016 -16.391 -12.484 1 95.31 250 GLY B C 1
ATOM 6150 O O . GLY B 1 250 ? 17.031 -15.727 -12.297 1 95.31 250 GLY B O 1
ATOM 6151 N N . SER B 1 251 ? 16.109 -17.703 -12.828 1 96.75 251 SER B N 1
ATOM 6152 C CA . SER B 1 251 ? 17.406 -18.344 -12.648 1 96.75 251 SER B CA 1
ATOM 6153 C C . SER B 1 251 ? 17.844 -19.062 -13.922 1 96.75 251 SER B C 1
ATOM 6155 O O . SER B 1 251 ? 19.016 -19.422 -14.062 1 96.75 251 SER B O 1
ATOM 6157 N N . LEU B 1 252 ? 16.938 -19.281 -14.867 1 98 252 LEU B N 1
ATOM 6158 C CA . LEU B 1 252 ? 17.312 -20.156 -15.969 1 98 252 LEU B CA 1
ATOM 6159 C C . LEU B 1 252 ? 17.172 -19.438 -17.312 1 98 252 LEU B C 1
ATOM 6161 O O . LEU B 1 252 ? 17.562 -19.969 -18.344 1 98 252 LEU B O 1
ATOM 6165 N N . GLY B 1 253 ? 16.656 -18.312 -17.297 1 97.94 253 GLY B N 1
ATOM 6166 C CA . GLY B 1 253 ? 16.469 -17.516 -18.5 1 97.94 253 GLY B CA 1
ATOM 6167 C C . GLY B 1 253 ? 15.344 -16.516 -18.391 1 97.94 253 GLY B C 1
ATOM 6168 O O . GLY B 1 253 ? 14.688 -16.422 -17.344 1 97.94 253 GLY B O 1
ATOM 6169 N N . VAL B 1 254 ? 15.164 -15.719 -19.422 1 98.06 254 VAL B N 1
ATOM 6170 C CA . VAL B 1 254 ? 14.055 -14.773 -19.5 1 98.06 254 VAL B CA 1
ATOM 6171 C C . VAL B 1 254 ? 12.93 -15.359 -20.359 1 98.06 254 VAL B C 1
ATOM 6173 O O . VAL B 1 254 ? 13.047 -15.445 -21.578 1 98.06 254 VAL B O 1
ATOM 6176 N N . VAL B 1 255 ? 11.891 -15.719 -19.703 1 97.81 255 VAL B N 1
ATOM 6177 C CA . VAL B 1 255 ? 10.75 -16.266 -20.438 1 97.81 255 VAL B CA 1
ATOM 6178 C C . VAL B 1 255 ? 10.062 -15.148 -21.234 1 97.81 255 VAL B C 1
ATOM 6180 O O . VAL B 1 255 ? 9.867 -14.047 -20.719 1 97.81 255 VAL B O 1
ATOM 6183 N N . VAL B 1 256 ? 9.664 -15.477 -22.438 1 95.75 256 VAL B N 1
ATOM 6184 C CA . VAL B 1 256 ? 8.992 -14.484 -23.266 1 95.75 256 VAL B CA 1
ATOM 6185 C C . VAL B 1 256 ? 7.59 -14.969 -23.625 1 95.75 256 VAL B C 1
ATOM 6187 O O . VAL B 1 256 ? 6.715 -14.164 -23.953 1 95.75 256 VAL B O 1
ATOM 6190 N N . GLN B 1 257 ? 7.367 -16.312 -23.516 1 95.44 257 GLN B N 1
ATOM 6191 C CA . GLN B 1 257 ? 6.039 -16.828 -23.812 1 95.44 257 GLN B CA 1
ATOM 6192 C C . GLN B 1 257 ? 5.781 -18.156 -23.109 1 95.44 257 GLN B C 1
ATOM 6194 O O . GLN B 1 257 ? 6.672 -19 -23.047 1 95.44 257 GLN B O 1
ATOM 6199 N N . PHE B 1 258 ? 4.559 -18.328 -22.734 1 96.94 258 PHE B N 1
ATOM 6200 C CA . PHE B 1 258 ? 4.066 -19.609 -22.234 1 96.94 258 PHE B CA 1
ATOM 6201 C C . PHE B 1 258 ? 3.023 -20.203 -23.172 1 96.94 258 PHE B C 1
ATOM 6203 O O . PHE B 1 258 ? 2.227 -19.453 -23.766 1 96.94 258 PHE B O 1
ATOM 6210 N N . GLY B 1 259 ? 3.066 -21.484 -23.391 1 96.56 259 GLY B N 1
ATOM 6211 C CA . GLY B 1 259 ? 1.934 -22.266 -23.859 1 96.56 259 GLY B CA 1
ATOM 6212 C C . GLY B 1 259 ? 1.265 -23.078 -22.766 1 96.56 259 GLY B C 1
ATOM 6213 O O . GLY B 1 259 ? 1.934 -23.781 -22 1 96.56 259 GLY B O 1
ATOM 6214 N N . MET B 1 260 ? -0.023 -22.938 -22.703 1 97.69 260 MET B N 1
ATOM 6215 C CA . MET B 1 260 ? -0.713 -23.531 -21.562 1 97.69 260 MET B CA 1
ATOM 6216 C C . MET B 1 260 ? -2.016 -24.188 -22 1 97.69 260 MET B C 1
ATOM 6218 O O . MET B 1 260 ? -2.646 -23.75 -22.969 1 97.69 260 MET B O 1
ATOM 6222 N N . GLN B 1 261 ? -2.408 -25.25 -21.344 1 98 261 GLN B N 1
ATOM 6223 C CA . GLN B 1 261 ? -3.662 -25.969 -21.578 1 98 261 GLN B CA 1
ATOM 6224 C C . GLN B 1 261 ? -4.855 -25.141 -21.078 1 98 261 GLN B C 1
ATOM 6226 O O . GLN B 1 261 ? -4.805 -24.547 -20 1 98 261 GLN B O 1
ATOM 6231 N N . LEU B 1 262 ? -5.867 -25.062 -21.938 1 98.19 262 LEU B N 1
ATOM 6232 C CA . LEU B 1 262 ? -7.156 -24.516 -21.516 1 98.19 262 LEU B CA 1
ATOM 6233 C C . LEU B 1 262 ? -8.023 -25.594 -20.875 1 98.19 262 LEU B C 1
ATOM 6235 O O . LEU B 1 262 ? -8.031 -26.75 -21.344 1 98.19 262 LEU B O 1
ATOM 6239 N N . VAL B 1 263 ? -8.719 -25.25 -19.844 1 97.5 263 VAL B N 1
ATOM 6240 C CA . VAL B 1 263 ? -9.672 -26.156 -19.203 1 97.5 263 VAL B CA 1
ATOM 6241 C C . VAL B 1 263 ? -11.07 -25.531 -19.25 1 97.5 263 VAL B C 1
ATOM 6243 O O . VAL B 1 263 ? -11.219 -24.328 -19.469 1 97.5 263 VAL B O 1
ATOM 6246 N N . PRO B 1 264 ? -12.07 -26.359 -19.094 1 96.5 264 PRO B N 1
ATOM 6247 C CA . PRO B 1 264 ? -13.406 -25.766 -19.047 1 96.5 264 PRO B CA 1
ATOM 6248 C C . PRO B 1 264 ? -13.578 -24.797 -17.875 1 96.5 264 PRO B C 1
ATOM 6250 O O . PRO B 1 264 ? -13.156 -25.094 -16.766 1 96.5 264 PRO B O 1
ATOM 6253 N N . ALA B 1 265 ? -14.125 -23.625 -18.156 1 96.81 265 ALA B N 1
ATOM 6254 C CA . ALA B 1 265 ? -14.422 -22.688 -17.078 1 96.81 265 ALA B CA 1
ATOM 6255 C C . ALA B 1 265 ? -15.586 -23.188 -16.219 1 96.81 265 ALA B C 1
ATOM 6257 O O . ALA B 1 265 ? -16.578 -23.688 -16.75 1 96.81 265 ALA B O 1
ATOM 6258 N N . PRO B 1 266 ? -15.383 -23.094 -14.891 1 94.69 266 PRO B N 1
ATOM 6259 C CA . PRO B 1 266 ? -16.562 -23.375 -14.07 1 94.69 266 PRO B CA 1
ATOM 6260 C C . PRO B 1 266 ? -17.75 -22.5 -14.422 1 94.69 266 PRO B C 1
ATOM 6262 O O . PRO B 1 266 ? -17.594 -21.297 -14.703 1 94.69 266 PRO B O 1
ATOM 6265 N N . THR B 1 267 ? -18.953 -23.062 -14.312 1 92.06 267 THR B N 1
ATOM 6266 C CA . THR B 1 267 ? -20.125 -22.328 -14.781 1 92.06 267 THR B CA 1
ATOM 6267 C C . THR B 1 267 ? -21 -21.875 -13.602 1 92.06 267 THR B C 1
ATOM 6269 O O . THR B 1 267 ? -21.891 -21.047 -13.766 1 92.06 267 THR B O 1
ATOM 6272 N N . ALA B 1 268 ? -20.781 -22.438 -12.398 1 90.94 268 ALA B N 1
ATOM 6273 C CA . ALA B 1 268 ? -21.547 -22.078 -11.211 1 90.94 268 ALA B CA 1
ATOM 6274 C C . ALA B 1 268 ? -20.625 -21.875 -10.008 1 90.94 268 ALA B C 1
ATOM 6276 O O . ALA B 1 268 ? -20.734 -22.578 -9.008 1 90.94 268 ALA B O 1
ATOM 6277 N N . VAL B 1 269 ? -19.844 -20.875 -10.109 1 91.06 269 VAL B N 1
ATOM 6278 C CA . VAL B 1 269 ? -18.922 -20.594 -9.023 1 91.06 269 VAL B CA 1
ATOM 6279 C C . VAL B 1 269 ? -19.656 -19.953 -7.852 1 91.06 269 VAL B C 1
ATOM 6281 O O . VAL B 1 269 ? -20.422 -19 -8.039 1 91.06 269 VAL B O 1
ATOM 6284 N N . GLN B 1 270 ? -19.453 -20.484 -6.668 1 87.69 270 GLN B N 1
ATOM 6285 C CA . GLN B 1 270 ? -20.062 -19.984 -5.445 1 87.69 270 GLN B CA 1
ATOM 6286 C C . GLN B 1 270 ? -19.047 -19.906 -4.312 1 87.69 270 GLN B C 1
ATOM 6288 O O . GLN B 1 270 ? -18.141 -20.719 -4.23 1 87.69 270 GLN B O 1
ATOM 6293 N N . THR B 1 271 ? -19.219 -18.875 -3.5 1 86.25 271 THR B N 1
ATOM 6294 C CA . THR B 1 271 ? -18.438 -18.781 -2.277 1 86.25 271 THR B CA 1
ATOM 6295 C C . THR B 1 271 ? -19.328 -18.797 -1.048 1 86.25 271 THR B C 1
ATOM 6297 O O . THR B 1 271 ? -20.469 -18.344 -1.102 1 86.25 271 THR B O 1
ATOM 6300 N N . VAL B 1 272 ? -18.844 -19.406 -0.017 1 83.5 272 VAL B N 1
ATOM 6301 C CA . VAL B 1 272 ? -19.469 -19.375 1.303 1 83.5 272 VAL B CA 1
ATOM 6302 C C . VAL B 1 272 ? -18.453 -18.922 2.346 1 83.5 272 VAL B C 1
ATOM 6304 O O . VAL B 1 272 ? -17.375 -19.516 2.477 1 83.5 272 VAL B O 1
ATOM 6307 N N . THR B 1 273 ? -18.766 -17.844 2.961 1 80.38 273 THR B N 1
ATOM 6308 C CA . THR B 1 273 ? -17.922 -17.375 4.051 1 80.38 273 THR B CA 1
ATOM 6309 C C . THR B 1 273 ? -18.688 -17.359 5.367 1 80.38 273 THR B C 1
ATOM 6311 O O . THR B 1 273 ? -19.812 -16.844 5.434 1 80.38 273 THR B O 1
ATOM 6314 N N . VAL B 1 274 ? -18.141 -17.984 6.34 1 76.06 274 VAL B N 1
ATOM 6315 C CA . VAL B 1 274 ? -18.703 -17.938 7.688 1 76.06 274 VAL B CA 1
ATOM 6316 C C . VAL B 1 274 ? -17.75 -17.188 8.617 1 76.06 274 VAL B C 1
ATOM 6318 O O . VAL B 1 274 ? -16.562 -17.469 8.656 1 76.06 274 VAL B O 1
ATOM 6321 N N . THR B 1 275 ? -18.266 -16.203 9.258 1 73.44 275 THR B N 1
ATOM 6322 C CA . THR B 1 275 ? -17.484 -15.406 10.195 1 73.44 275 THR B CA 1
ATOM 6323 C C . THR B 1 275 ? -18.031 -15.539 11.617 1 73.44 275 THR B C 1
ATOM 6325 O O . THR B 1 275 ? -19.234 -15.406 11.836 1 73.44 275 THR B O 1
ATOM 6328 N N . TRP B 1 276 ? -17.141 -15.82 12.523 1 71.44 276 TRP B N 1
ATOM 6329 C CA . TRP B 1 276 ? -17.484 -15.93 13.945 1 71.44 276 TRP B CA 1
ATOM 6330 C C . TRP B 1 276 ? -16.859 -14.789 14.742 1 71.44 276 TRP B C 1
ATOM 6332 O O . TRP B 1 276 ? -15.688 -14.469 14.562 1 71.44 276 TRP B O 1
ATOM 6342 N N . LEU B 1 277 ? -17.641 -14.094 15.508 1 67.38 277 LEU B N 1
ATOM 6343 C CA . LEU B 1 277 ? -17.125 -13.164 16.516 1 67.38 277 LEU B CA 1
ATOM 6344 C C . LEU B 1 277 ? -16.703 -13.906 17.781 1 67.38 277 LEU B C 1
ATOM 6346 O O . LEU B 1 277 ? -17.453 -14.742 18.281 1 67.38 277 LEU B O 1
ATOM 6350 N N . LEU B 1 278 ? -15.484 -13.688 18.125 1 67.31 278 LEU B N 1
ATOM 6351 C CA . LEU B 1 278 ? -14.914 -14.43 19.25 1 67.31 278 LEU B CA 1
ATOM 6352 C C . LEU B 1 278 ? -14.961 -13.609 20.531 1 67.31 278 LEU B C 1
ATOM 6354 O O . LEU B 1 278 ? -14.672 -12.406 20.516 1 67.31 278 LEU B O 1
ATOM 6358 N N . TYR B 1 279 ? -15.43 -14.18 21.594 1 63.12 279 TYR B N 1
ATOM 6359 C CA . TYR B 1 279 ? -15.57 -13.461 22.859 1 63.12 279 TYR B CA 1
ATOM 6360 C C . TYR B 1 279 ? -14.648 -14.039 23.922 1 63.12 279 TYR B C 1
ATOM 6362 O O . TYR B 1 279 ? -14.406 -13.406 24.953 1 63.12 279 TYR B O 1
ATOM 6370 N N . ASP B 1 280 ? -14.203 -15.281 23.625 1 63.62 280 ASP B N 1
ATOM 6371 C CA . ASP B 1 280 ? -13.297 -15.875 24.609 1 63.62 280 ASP B CA 1
ATOM 6372 C C . ASP B 1 280 ? -11.852 -15.461 24.344 1 63.62 280 ASP B C 1
ATOM 6374 O O . ASP B 1 280 ? -11.344 -15.625 23.234 1 63.62 280 ASP B O 1
ATOM 6378 N N . ALA B 1 281 ? -11.312 -14.945 25.406 1 59.06 281 ALA B N 1
ATOM 6379 C CA . ALA B 1 281 ? -9.938 -14.461 25.312 1 59.06 281 ALA B CA 1
ATOM 6380 C C . ALA B 1 281 ? -8.953 -15.617 25.219 1 59.06 281 ALA B C 1
ATOM 6382 O O . ALA B 1 281 ? -7.809 -15.43 24.797 1 59.06 281 ALA B O 1
ATOM 6383 N N . GLN B 1 282 ? -9.398 -16.828 25.578 1 61.47 282 GLN B N 1
ATOM 6384 C CA . GLN B 1 282 ? -8.453 -17.953 25.641 1 61.47 282 GLN B CA 1
ATOM 6385 C C . GLN B 1 282 ? -8.375 -18.688 24.312 1 61.47 282 GLN B C 1
ATOM 6387 O O . GLN B 1 282 ? -7.57 -19.609 24.141 1 61.47 282 GLN B O 1
ATOM 6392 N N . GLY B 1 283 ? -9.164 -18.375 23.375 1 70.62 283 GLY B N 1
ATOM 6393 C CA . GLY B 1 283 ? -9.07 -18.891 22.016 1 70.62 283 GLY B CA 1
ATOM 6394 C C . GLY B 1 283 ? -9.742 -20.234 21.844 1 70.62 283 GLY B C 1
ATOM 6395 O O . GLY B 1 283 ? -9.516 -20.922 20.844 1 70.62 283 GLY B O 1
ATOM 6396 N N . LYS B 1 284 ? -10.414 -20.75 22.859 1 73.06 284 LYS B N 1
ATOM 6397 C CA . LYS B 1 284 ? -11.062 -22.047 22.766 1 73.06 284 LYS B CA 1
ATOM 6398 C C . LYS B 1 284 ? -12.055 -22.094 21.609 1 73.06 284 LYS B C 1
ATOM 6400 O O . LYS B 1 284 ? -12.133 -23.094 20.891 1 73.06 284 LYS B O 1
ATOM 6405 N N . GLN B 1 285 ? -12.781 -21.109 21.453 1 74.5 285 GLN B N 1
ATOM 6406 C CA . GLN B 1 285 ? -13.812 -21.062 20.422 1 74.5 285 GLN B CA 1
ATOM 6407 C C . GLN B 1 285 ? -13.195 -21.203 19.031 1 74.5 285 GLN B C 1
ATOM 6409 O O . GLN B 1 285 ? -13.641 -22.031 18.234 1 74.5 285 GLN B O 1
ATOM 6414 N N . ILE B 1 286 ? -12.219 -20.547 18.797 1 73.56 286 ILE B N 1
ATOM 6415 C CA . ILE B 1 286 ? -11.602 -20.578 17.484 1 73.56 286 ILE B CA 1
ATOM 6416 C C . ILE B 1 286 ? -10.914 -21.922 17.266 1 73.56 286 ILE B C 1
ATOM 6418 O O . ILE B 1 286 ? -10.898 -22.453 16.141 1 73.56 286 ILE B O 1
ATOM 6422 N N . ARG B 1 287 ? -10.398 -22.469 18.25 1 80.44 287 ARG B N 1
ATOM 6423 C CA . ARG B 1 287 ? -9.758 -23.766 18.141 1 80.44 287 ARG B CA 1
ATOM 6424 C C . ARG B 1 287 ? -10.766 -24.844 17.766 1 80.44 287 ARG B C 1
ATOM 6426 O O . ARG B 1 287 ? -10.461 -25.734 16.953 1 80.44 287 ARG B O 1
ATOM 6433 N N . ASP B 1 288 ? -11.898 -24.766 18.344 1 80.62 288 ASP B N 1
ATOM 6434 C CA . ASP B 1 288 ? -12.945 -25.734 18.031 1 80.62 288 ASP B CA 1
ATOM 6435 C C . ASP B 1 288 ? -13.344 -25.641 16.547 1 80.62 288 ASP B C 1
ATOM 6437 O O . ASP B 1 288 ? -13.531 -26.672 15.898 1 80.62 288 ASP B O 1
ATOM 6441 N N . ILE B 1 289 ? -13.484 -24.547 16.094 1 79.38 289 ILE B N 1
ATOM 6442 C CA . ILE B 1 289 ? -13.875 -24.328 14.703 1 79.38 289 ILE B CA 1
ATOM 6443 C C . ILE B 1 289 ? -12.789 -24.844 13.773 1 79.38 289 ILE B C 1
ATOM 6445 O O . ILE B 1 289 ? -13.078 -25.547 12.797 1 79.38 289 ILE B O 1
ATOM 6449 N N . PHE B 1 290 ? -11.578 -24.594 14.086 1 84.44 290 PHE B N 1
ATOM 6450 C CA . PHE B 1 290 ? -10.461 -25 13.242 1 84.44 290 PHE B CA 1
ATOM 6451 C C . PHE B 1 290 ? -10.266 -26.5 13.281 1 84.44 290 PHE B C 1
ATOM 6453 O O . PHE B 1 290 ? -9.938 -27.125 12.266 1 84.44 290 PHE B O 1
ATOM 6460 N N . ASN B 1 291 ? -10.523 -27.078 14.414 1 86.69 291 ASN B N 1
ATOM 6461 C CA . ASN B 1 291 ? -10.461 -28.531 14.523 1 86.69 291 ASN B CA 1
ATOM 6462 C C . ASN B 1 291 ? -11.539 -29.203 13.688 1 86.69 291 ASN B C 1
ATOM 6464 O O . ASN B 1 291 ? -11.312 -30.281 13.125 1 86.69 291 ASN B O 1
ATOM 6468 N N . ALA B 1 292 ? -12.562 -28.531 13.602 1 85.06 292 ALA B N 1
ATOM 6469 C CA . ALA B 1 292 ? -13.711 -29.141 12.938 1 85.06 292 ALA B CA 1
ATOM 6470 C C . ALA B 1 292 ? -13.625 -28.969 11.422 1 85.06 292 ALA B C 1
ATOM 6472 O O . ALA B 1 292 ? -14 -29.875 10.672 1 85.06 292 ALA B O 1
ATOM 6473 N N . PHE B 1 293 ? -13.094 -27.828 10.992 1 85.25 293 PHE B N 1
ATOM 6474 C CA . PHE B 1 293 ? -13.367 -27.531 9.594 1 85.25 293 PHE B CA 1
ATOM 6475 C C . PHE B 1 293 ? -12.086 -27.172 8.852 1 85.25 293 PHE B C 1
ATOM 6477 O O . PHE B 1 293 ? -12.055 -27.172 7.621 1 85.25 293 PHE B O 1
ATOM 6484 N N . VAL B 1 294 ? -11.086 -26.844 9.562 1 87.31 294 VAL B N 1
ATOM 6485 C CA . VAL B 1 294 ? -9.867 -26.422 8.883 1 87.31 294 VAL B CA 1
ATOM 6486 C C . VAL B 1 294 ? -8.844 -27.562 8.93 1 87.31 294 VAL B C 1
ATOM 6488 O O . VAL B 1 294 ? -8.531 -28.172 7.898 1 87.31 294 VAL B O 1
ATOM 6491 N N . PHE B 1 295 ? -8.492 -27.922 10.125 1 90.12 295 PHE B N 1
ATOM 6492 C CA . PHE B 1 295 ? -7.5 -28.984 10.297 1 90.12 295 PHE B CA 1
ATOM 6493 C C . PHE B 1 295 ? -8.172 -30.328 10.562 1 90.12 295 PHE B C 1
ATOM 6495 O O . PHE B 1 295 ? -7.945 -30.938 11.609 1 90.12 295 PHE B O 1
ATOM 6502 N N . ASN B 1 296 ? -8.945 -30.719 9.562 1 89.62 296 ASN B N 1
ATOM 6503 C CA . ASN B 1 296 ? -9.719 -31.953 9.57 1 89.62 296 ASN B CA 1
ATOM 6504 C C . ASN B 1 296 ? -9.656 -32.656 8.211 1 89.62 296 ASN B C 1
ATOM 6506 O O . ASN B 1 296 ? -10.422 -32.312 7.305 1 89.62 296 ASN B O 1
ATOM 6510 N N . ALA B 1 297 ? -8.875 -33.656 8.125 1 86.81 297 ALA B N 1
ATOM 6511 C CA . ALA B 1 297 ? -8.625 -34.344 6.859 1 86.81 297 ALA B CA 1
ATOM 6512 C C . ALA B 1 297 ? -9.906 -34.969 6.316 1 86.81 297 ALA B C 1
ATOM 6514 O O . ALA B 1 297 ? -10.156 -34.938 5.109 1 86.81 297 ALA B O 1
ATOM 6515 N N . SER B 1 298 ? -10.641 -35.531 7.207 1 86.38 298 SER B N 1
ATOM 6516 C CA . SER B 1 298 ? -11.852 -36.219 6.789 1 86.38 298 SER B CA 1
ATOM 6517 C C . SER B 1 298 ? -12.875 -35.25 6.215 1 86.38 298 SER B C 1
ATOM 6519 O O . SER B 1 298 ? -13.555 -35.562 5.234 1 86.38 298 SER B O 1
ATOM 6521 N N . PHE B 1 299 ? -12.992 -34.156 6.793 1 86.69 299 PHE B N 1
ATOM 6522 C CA . PHE B 1 299 ? -13.898 -33.125 6.312 1 86.69 299 PHE B CA 1
ATOM 6523 C C . PHE B 1 299 ? -13.531 -32.688 4.895 1 86.69 299 PHE B C 1
ATOM 6525 O O . PHE B 1 299 ? -14.398 -32.656 4.016 1 86.69 299 PHE B O 1
ATOM 6532 N N . TRP B 1 300 ? -12.297 -32.531 4.633 1 85.19 300 TRP B N 1
ATOM 6533 C CA . TRP B 1 300 ? -11.844 -32 3.344 1 85.19 300 TRP B CA 1
ATOM 6534 C C . TRP B 1 300 ? -11.93 -33.094 2.27 1 85.19 300 TRP B C 1
ATOM 6536 O O . TRP B 1 300 ? -12.234 -32.781 1.11 1 85.19 300 TRP B O 1
ATOM 6546 N N . GLN B 1 301 ? -11.648 -34.219 2.666 1 82.25 301 GLN B N 1
ATOM 6547 C CA . GLN B 1 301 ? -11.805 -35.344 1.733 1 82.25 301 GLN B CA 1
ATOM 6548 C C . GLN B 1 301 ? -13.258 -35.469 1.287 1 82.25 301 GLN B C 1
ATOM 6550 O O . GLN B 1 301 ? -13.523 -35.781 0.119 1 82.25 301 GLN B O 1
ATOM 6555 N N . ALA B 1 302 ? -14.078 -35.188 2.174 1 85 302 ALA B N 1
ATOM 6556 C CA . ALA B 1 302 ? -15.5 -35.375 1.897 1 85 302 ALA B CA 1
ATOM 6557 C C . ALA B 1 302 ? -16.031 -34.219 1.028 1 85 302 ALA B C 1
ATOM 6559 O O . ALA B 1 302 ? -17.031 -34.406 0.324 1 85 302 ALA B O 1
ATOM 6560 N N . LEU B 1 303 ? -15.5 -33.094 1.044 1 86.31 303 LEU B N 1
ATOM 6561 C CA . LEU B 1 303 ? -15.969 -31.953 0.293 1 86.31 303 LEU B CA 1
ATOM 6562 C C . LEU B 1 303 ? -15.781 -32.156 -1.206 1 86.31 303 LEU B C 1
ATOM 6564 O O . LEU B 1 303 ? -16.531 -31.594 -2.014 1 86.31 303 LEU B O 1
ATOM 6568 N N . GLY B 1 304 ? -14.883 -33.031 -1.691 1 86.06 304 GLY B N 1
ATOM 6569 C CA . GLY B 1 304 ? -14.672 -33.281 -3.107 1 86.06 304 GLY B CA 1
ATOM 6570 C C . GLY B 1 304 ? -13.742 -32.281 -3.76 1 86.06 304 GLY B C 1
ATOM 6571 O O . GLY B 1 304 ? -13.5 -31.203 -3.201 1 86.06 304 GLY B O 1
ATOM 6572 N N . PRO B 1 305 ? -13.359 -32.5 -4.977 1 86.38 305 PRO B N 1
ATOM 6573 C CA . PRO B 1 305 ? -12.289 -31.75 -5.613 1 86.38 305 PRO B CA 1
ATOM 6574 C C . PRO B 1 305 ? -12.773 -30.422 -6.191 1 86.38 305 PRO B C 1
ATOM 6576 O O . PRO B 1 305 ? -11.961 -29.578 -6.582 1 86.38 305 PRO B O 1
ATOM 6579 N N . HIS B 1 306 ? -14.07 -30.203 -6.234 1 89.56 306 HIS B N 1
ATOM 6580 C CA . HIS B 1 306 ? -14.594 -28.953 -6.781 1 89.56 306 HIS B CA 1
ATOM 6581 C C . HIS B 1 306 ? -14.562 -27.844 -5.738 1 89.56 306 HIS B C 1
ATOM 6583 O O . HIS B 1 306 ? -14.852 -26.688 -6.051 1 89.56 306 HIS B O 1
ATOM 6589 N N . TRP B 1 307 ? -14.211 -28.203 -4.574 1 86.31 307 TRP B N 1
ATOM 6590 C CA . TRP B 1 307 ? -14.164 -27.219 -3.502 1 86.31 307 TRP B CA 1
ATOM 6591 C C . TRP B 1 307 ? -12.719 -26.875 -3.152 1 86.31 307 TRP B C 1
ATOM 6593 O O . TRP B 1 307 ? -11.859 -27.75 -3.088 1 86.31 307 TRP B O 1
ATOM 6603 N N . ALA B 1 308 ? -12.469 -25.625 -3.006 1 79.62 308 ALA B N 1
ATOM 6604 C CA . ALA B 1 308 ? -11.258 -25.062 -2.406 1 79.62 308 ALA B CA 1
ATOM 6605 C C . ALA B 1 308 ? -11.602 -24.078 -1.298 1 79.62 308 ALA B C 1
ATOM 6607 O O . ALA B 1 308 ? -12.766 -23.719 -1.115 1 79.62 308 ALA B O 1
ATOM 6608 N N . ALA B 1 309 ? -10.633 -23.75 -0.519 1 73.31 309 ALA B N 1
ATOM 6609 C CA . ALA B 1 309 ? -10.914 -22.797 0.56 1 73.31 309 ALA B CA 1
ATOM 6610 C C . ALA B 1 309 ? -9.672 -22 0.928 1 73.31 309 ALA B C 1
ATOM 6612 O O . ALA B 1 309 ? -8.547 -22.453 0.71 1 73.31 309 ALA B O 1
ATOM 6613 N N . TRP B 1 310 ? -9.93 -20.781 1.242 1 71.31 310 TRP B N 1
ATOM 6614 C CA . TRP B 1 310 ? -8.953 -19.938 1.925 1 71.31 310 TRP B CA 1
ATOM 6615 C C . TRP B 1 310 ? -9.477 -19.5 3.289 1 71.31 310 TRP B C 1
ATOM 6617 O O . TRP B 1 310 ? -10.531 -18.875 3.385 1 71.31 310 TRP B O 1
ATOM 6627 N N . SER B 1 311 ? -8.906 -20.016 4.273 1 58.12 311 SER B N 1
ATOM 6628 C CA . SER B 1 311 ? -9.242 -19.578 5.629 1 58.12 311 SER B CA 1
ATOM 6629 C C . SER B 1 311 ? -8.281 -18.5 6.121 1 58.12 311 SER B C 1
ATOM 6631 O O . SER B 1 311 ? -7.066 -18.672 6.039 1 58.12 311 SER B O 1
ATOM 6633 N N . VAL B 1 312 ? -8.906 -17.406 6.383 1 56.25 312 VAL B N 1
ATOM 6634 C CA . VAL B 1 312 ? -8.102 -16.297 6.871 1 56.25 312 VAL B CA 1
ATOM 6635 C C . VAL B 1 312 ? -8.453 -16.016 8.328 1 56.25 312 VAL B C 1
ATOM 6637 O O . VAL B 1 312 ? -9.578 -16.266 8.766 1 56.25 312 VAL B O 1
ATOM 6640 N N . GLY B 1 313 ? -7.582 -15.891 9.148 1 51.31 313 GLY B N 1
ATOM 6641 C CA . GLY B 1 313 ? -7.797 -15.359 10.484 1 51.31 313 GLY B CA 1
ATOM 6642 C C . GLY B 1 313 ? -6.809 -14.266 10.867 1 51.31 313 GLY B C 1
ATOM 6643 O O . GLY B 1 313 ? -5.73 -14.172 10.281 1 51.31 313 GLY B O 1
ATOM 6644 N N . SER B 1 314 ? -7.332 -13.25 11.25 1 48.66 314 SER B N 1
ATOM 6645 C CA . SER B 1 314 ? -6.48 -12.203 11.812 1 48.66 314 SER B CA 1
ATOM 6646 C C . SER B 1 314 ? -6.746 -12.016 13.305 1 48.66 314 SER B C 1
ATOM 6648 O O . SER B 1 314 ? -7.828 -12.352 13.789 1 48.66 314 SER B O 1
ATOM 6650 N N . VAL B 1 315 ? -5.703 -12.195 14.102 1 44.16 315 VAL B N 1
ATOM 6651 C CA . VAL B 1 315 ? -5.926 -11.781 15.484 1 44.16 315 VAL B CA 1
ATOM 6652 C C . VAL B 1 315 ? -6.488 -10.367 15.523 1 44.16 315 VAL B C 1
ATOM 6654 O O . VAL B 1 315 ? -5.91 -9.445 14.945 1 44.16 315 VAL B O 1
ATOM 6657 N N . PRO B 1 316 ? -7.953 -10.383 15.789 1 42.03 316 PRO B N 1
ATOM 6658 C CA . PRO B 1 316 ? -8.836 -9.211 15.797 1 42.03 316 PRO B CA 1
ATOM 6659 C C . PRO B 1 316 ? -8.188 -7.988 16.438 1 42.03 316 PRO B C 1
ATOM 6661 O O . PRO B 1 316 ? -7.844 -8.023 17.625 1 42.03 316 PRO B O 1
ATOM 6664 N N . ARG B 1 317 ? -7.266 -7.367 16.219 1 42.91 317 ARG B N 1
ATOM 6665 C CA . ARG B 1 317 ? -7.289 -6.262 17.172 1 42.91 317 ARG B CA 1
ATOM 6666 C C . ARG B 1 317 ? -8.695 -5.684 17.312 1 42.91 317 ARG B C 1
ATOM 6668 O O . ARG B 1 317 ? -9.117 -5.309 18.406 1 42.91 317 ARG B O 1
ATOM 6675 N N . ASN B 1 318 ? -9.305 -5.125 16.281 1 39.47 318 ASN B N 1
ATOM 6676 C CA . ASN B 1 318 ? -10.539 -4.355 16.422 1 39.47 318 ASN B CA 1
ATOM 6677 C C . ASN B 1 318 ? -11.727 -5.105 15.828 1 39.47 318 ASN B C 1
ATOM 6679 O O . ASN B 1 318 ? -11.805 -5.309 14.609 1 39.47 318 ASN B O 1
ATOM 6683 N N . CYS B 1 319 ? -12.148 -6.16 16.578 1 42.47 319 CYS B N 1
ATOM 6684 C CA . CYS B 1 319 ? -13.375 -6.828 16.141 1 42.47 319 CYS B CA 1
ATOM 6685 C C . CYS B 1 319 ? -14.492 -5.816 15.906 1 42.47 319 CYS B C 1
ATOM 6687 O O . CYS B 1 319 ? -14.859 -5.062 16.812 1 42.47 319 CYS B O 1
ATOM 6689 N N . SER B 1 320 ? -14.422 -5.016 14.938 1 39.88 320 SER B N 1
ATOM 6690 C CA . SER B 1 320 ? -15.648 -4.273 14.672 1 39.88 320 SER B CA 1
ATOM 6691 C C . SER B 1 320 ? -16.656 -5.129 13.914 1 39.88 320 SER B C 1
ATOM 6693 O O . SER B 1 320 ? -16.297 -5.832 12.969 1 39.88 320 SER B O 1
ATOM 6695 N N . ALA B 1 321 ? -17.656 -5.57 14.594 1 40.31 321 ALA B N 1
ATOM 6696 C CA . ALA B 1 321 ? -18.766 -6.199 13.875 1 40.31 321 ALA B CA 1
ATOM 6697 C C . ALA B 1 321 ? -19.016 -5.508 12.539 1 40.31 321 ALA B C 1
ATOM 6699 O O . ALA B 1 321 ? -18.844 -4.293 12.422 1 40.31 321 ALA B O 1
ATOM 6700 N N . PRO B 1 322 ? -18.969 -6.242 11.508 1 37.62 322 PRO B N 1
ATOM 6701 C CA . PRO B 1 322 ? -19.406 -5.555 10.289 1 37.62 322 PRO B CA 1
ATOM 6702 C C . PRO B 1 322 ? -20.578 -4.613 10.531 1 37.62 322 PRO B C 1
ATOM 6704 O O . PRO B 1 322 ? -21.359 -4.824 11.469 1 37.62 322 PRO B O 1
ATOM 6707 N N . GLN B 1 323 ? -20.594 -3.43 9.969 1 35.66 323 GLN B N 1
ATOM 6708 C CA . GLN B 1 323 ? -21.5 -2.283 10.07 1 35.66 323 GLN B CA 1
ATOM 6709 C C . GLN B 1 323 ? -22.953 -2.73 10.219 1 35.66 323 GLN B C 1
ATOM 6711 O O . GLN B 1 323 ? -23.766 -2.027 10.812 1 35.66 323 GLN B O 1
ATOM 6716 N N . GLY B 1 324 ? -23.469 -3.834 9.688 1 32.81 324 GLY B N 1
ATOM 6717 C CA . GLY B 1 324 ? -24.875 -4.188 9.781 1 32.81 324 GLY B CA 1
ATOM 6718 C C . GLY B 1 324 ? -25.234 -4.867 11.086 1 32.81 324 GLY B C 1
ATOM 6719 O O . GLY B 1 324 ? -26.375 -5.281 11.281 1 32.81 324 GLY B O 1
ATOM 6720 N N . ILE B 1 325 ? -24.422 -5.492 11.602 1 33.56 325 ILE B N 1
ATOM 6721 C CA . ILE B 1 325 ? -24.828 -6.066 12.883 1 33.56 325 ILE B CA 1
ATOM 6722 C C . ILE B 1 325 ? -24.875 -4.969 13.945 1 33.56 325 ILE B C 1
ATOM 6724 O O . ILE B 1 325 ? -23.984 -4.121 14.016 1 33.56 325 ILE B O 1
ATOM 6728 N N . SER B 1 326 ? -26.047 -4.711 14.43 1 31.11 326 SER B N 1
ATOM 6729 C CA . SER B 1 326 ? -26.312 -3.812 15.547 1 31.11 326 SER B CA 1
ATOM 6730 C C . SER B 1 326 ? -25.109 -3.76 16.5 1 31.11 326 SER B C 1
ATOM 6732 O O . SER B 1 326 ? -24.516 -4.793 16.812 1 31.11 326 SER B O 1
ATOM 6734 N N . SER B 1 327 ? -24.344 -2.686 16.516 1 33.53 327 SER B N 1
ATOM 6735 C CA . SER B 1 327 ? -23.234 -2.092 17.25 1 33.53 327 SER B CA 1
ATOM 6736 C C . SER B 1 327 ? -23.188 -2.6 18.688 1 33.53 327 SER B C 1
ATOM 6738 O O . SER B 1 327 ? -22.266 -2.268 19.438 1 33.53 327 SER B O 1
ATOM 6740 N N . GLY B 1 328 ? -24.281 -2.867 19.312 1 33.25 328 GLY B N 1
ATOM 6741 C CA . GLY B 1 328 ? -24.094 -3.129 20.734 1 33.25 328 GLY B CA 1
ATOM 6742 C C . GLY B 1 328 ? -23.047 -4.195 21 1 33.25 328 GLY B C 1
ATOM 6743 O O . GLY B 1 328 ? -22.344 -4.152 22.016 1 33.25 328 GLY B O 1
ATOM 6744 N N . THR B 1 329 ? -23.156 -5.258 20.344 1 36.81 329 THR B N 1
ATOM 6745 C CA . THR B 1 329 ? -22.453 -6.496 20.688 1 36.81 329 THR B CA 1
ATOM 6746 C C . THR B 1 329 ? -21.047 -6.5 20.094 1 36.81 329 THR B C 1
ATOM 6748 O O . THR B 1 329 ? -20.219 -7.324 20.484 1 36.81 329 THR B O 1
ATOM 6751 N N . ALA B 1 330 ? -20.734 -5.867 19.047 1 42.06 330 ALA B N 1
ATOM 6752 C CA . ALA B 1 330 ? -19.406 -5.859 18.469 1 42.06 330 ALA B CA 1
ATOM 6753 C C . ALA B 1 330 ? -18.391 -5.188 19.406 1 42.06 330 ALA B C 1
ATOM 6755 O O . ALA B 1 330 ? -17.203 -5.516 19.391 1 42.06 330 ALA B O 1
ATOM 6756 N N . ALA B 1 331 ? -18.891 -4.238 20.203 1 43.62 331 ALA B N 1
ATOM 6757 C CA . ALA B 1 331 ? -18.031 -3.465 21.094 1 43.62 331 ALA B CA 1
ATOM 6758 C C . ALA B 1 331 ? -17.234 -4.383 22.016 1 43.62 331 ALA B C 1
ATOM 6760 O O . ALA B 1 331 ? -16.234 -3.961 22.609 1 43.62 331 ALA B O 1
ATOM 6761 N N . SER B 1 332 ? -17.672 -5.695 22.094 1 49.31 332 SER B N 1
ATOM 6762 C CA . SER B 1 332 ? -16.953 -6.48 23.109 1 49.31 332 SER B CA 1
ATOM 6763 C C . SER B 1 332 ? -16.266 -7.691 22.484 1 49.31 332 SER B C 1
ATOM 6765 O O . SER B 1 332 ? -15.875 -8.617 23.188 1 49.31 332 SER B O 1
ATOM 6767 N N . CYS B 1 333 ? -16.234 -7.684 21.141 1 57.09 333 CYS B N 1
ATOM 6768 C CA . CYS B 1 333 ? -15.633 -8.914 20.641 1 57.09 333 CYS B CA 1
ATOM 6769 C C . CYS B 1 333 ? -14.117 -8.859 20.75 1 57.09 333 CYS B C 1
ATOM 6771 O O . CYS B 1 333 ? -13.523 -7.781 20.641 1 57.09 333 CYS B O 1
ATOM 6773 N N . ALA B 1 334 ? -13.562 -10.008 21.266 1 58.06 334 ALA B N 1
ATOM 6774 C CA . ALA B 1 334 ? -12.117 -10.156 21.438 1 58.06 334 ALA B CA 1
ATOM 6775 C C . ALA B 1 334 ? -11.43 -10.398 20.094 1 58.06 334 ALA B C 1
ATOM 6777 O O . ALA B 1 334 ? -10.227 -10.188 19.953 1 58.06 334 ALA B O 1
ATOM 6778 N N . GLY B 1 335 ? -12.219 -10.914 19.094 1 60.34 335 GLY B N 1
ATOM 6779 C CA . GLY B 1 335 ? -11.656 -11.242 17.797 1 60.34 335 GLY B CA 1
ATOM 6780 C C . GLY B 1 335 ? -12.664 -11.844 16.844 1 60.34 335 GLY B C 1
ATOM 6781 O O . GLY B 1 335 ? -13.852 -11.945 17.156 1 60.34 335 GLY B O 1
ATOM 6782 N N . GLN B 1 336 ? -12.164 -12.023 15.539 1 65.94 336 GLN B N 1
ATOM 6783 C CA . GLN B 1 336 ? -13.016 -12.672 14.547 1 65.94 336 GLN B CA 1
ATOM 6784 C C . GLN B 1 336 ? -12.25 -13.758 13.797 1 65.94 336 GLN B C 1
ATOM 6786 O O . GLN B 1 336 ? -11.031 -13.664 13.641 1 65.94 336 GLN B O 1
ATOM 6791 N N . ALA B 1 337 ? -12.938 -14.867 13.578 1 68.06 337 ALA B N 1
ATOM 6792 C CA . ALA B 1 337 ? -12.461 -15.914 12.672 1 68.06 337 ALA B CA 1
ATOM 6793 C C . ALA B 1 337 ? -13.383 -16.062 11.461 1 68.06 337 ALA B C 1
ATOM 6795 O O . ALA B 1 337 ? -14.609 -15.992 11.602 1 68.06 337 ALA B O 1
ATOM 6796 N N . ALA B 1 338 ? -12.742 -16.078 10.273 1 74.25 338 ALA B N 1
ATOM 6797 C CA . ALA B 1 338 ? -13.547 -16.266 9.07 1 74.25 338 ALA B CA 1
ATOM 6798 C C . ALA B 1 338 ? -13.023 -17.422 8.234 1 74.25 338 ALA B C 1
ATOM 6800 O O . ALA B 1 338 ? -11.805 -17.609 8.102 1 74.25 338 ALA B O 1
ATOM 6801 N N . LEU B 1 339 ? -13.93 -18.297 7.809 1 78.38 339 LEU B N 1
ATOM 6802 C CA . LEU B 1 339 ? -13.641 -19.359 6.863 1 78.38 339 LEU B CA 1
ATOM 6803 C C . LEU B 1 339 ? -14.375 -19.125 5.543 1 78.38 339 LEU B C 1
ATOM 6805 O O . LEU B 1 339 ? -15.594 -18.938 5.531 1 78.38 339 LEU B O 1
ATOM 6809 N N . SER B 1 340 ? -13.539 -19.078 4.504 1 83.06 340 SER B N 1
ATOM 6810 C CA . SER B 1 340 ? -14.109 -18.844 3.18 1 83.06 340 SER B CA 1
ATOM 6811 C C . SER B 1 340 ? -13.891 -20.047 2.271 1 83.06 340 SER B C 1
ATOM 6813 O O . SER B 1 340 ? -12.758 -20.469 2.037 1 83.06 340 SER B O 1
ATOM 6815 N N . PHE B 1 341 ? -15.008 -20.578 1.761 1 86.94 341 PHE B N 1
ATOM 6816 C CA . PHE B 1 341 ? -15 -21.703 0.825 1 86.94 341 PHE B CA 1
ATOM 6817 C C . PHE B 1 341 ? -15.43 -21.25 -0.563 1 86.94 341 PHE B C 1
ATOM 6819 O O . PHE B 1 341 ? -16.281 -20.359 -0.696 1 86.94 341 PHE B O 1
ATOM 6826 N N . VAL B 1 342 ? -14.82 -21.859 -1.546 1 89 342 VAL B N 1
ATOM 6827 C CA . VAL B 1 342 ? -15.234 -21.594 -2.918 1 89 342 VAL B CA 1
ATOM 6828 C C . VAL B 1 342 ? -15.523 -22.906 -3.641 1 89 342 VAL B C 1
ATOM 6830 O O . VAL B 1 342 ? -14.75 -23.859 -3.541 1 89 342 VAL B O 1
ATOM 6833 N N . CYS B 1 343 ? -16.656 -22.984 -4.281 1 90.56 343 CYS B N 1
ATOM 6834 C CA . CYS B 1 343 ? -16.984 -24.078 -5.188 1 90.56 343 CYS B CA 1
ATOM 6835 C C . CYS B 1 343 ? -16.75 -23.672 -6.637 1 90.56 343 CYS B C 1
ATOM 6837 O O . CYS B 1 343 ? -17.359 -22.734 -7.141 1 90.56 343 CYS B O 1
ATOM 6839 N N . VAL B 1 344 ? -15.875 -24.406 -7.273 1 91.94 344 VAL B N 1
ATOM 6840 C CA . VAL B 1 344 ? -15.562 -24.109 -8.672 1 91.94 344 VAL B CA 1
ATOM 6841 C C . VAL B 1 344 ? -16.125 -25.219 -9.562 1 91.94 344 VAL B C 1
ATOM 6843 O O . VAL B 1 344 ? -15.422 -25.766 -10.406 1 91.94 344 VAL B O 1
ATOM 6846 N N . GLY B 1 345 ? -17.391 -25.5 -9.414 1 89.06 345 GLY B N 1
ATOM 6847 C CA . GLY B 1 345 ? -18.062 -26.531 -10.188 1 89.06 345 GLY B CA 1
ATOM 6848 C C . GLY B 1 345 ? -19.172 -26 -11.07 1 89.06 345 GLY B C 1
ATOM 6849 O O . GLY B 1 345 ? -19.125 -24.844 -11.492 1 89.06 345 GLY B O 1
ATOM 6850 N N . ASP B 1 346 ? -20.047 -26.938 -11.453 1 89.44 346 ASP B N 1
ATOM 6851 C CA . ASP B 1 346 ? -21.078 -26.594 -12.422 1 89.44 346 ASP B CA 1
ATOM 6852 C C . ASP B 1 346 ? -22.469 -26.734 -11.805 1 89.44 346 ASP B C 1
ATOM 6854 O O . ASP B 1 346 ? -23.484 -26.562 -12.492 1 89.44 346 ASP B O 1
ATOM 6858 N N . ASP B 1 347 ? -22.562 -26.969 -10.531 1 90.25 347 ASP B N 1
ATOM 6859 C CA . ASP B 1 347 ? -23.844 -27.125 -9.852 1 90.25 347 ASP B CA 1
ATOM 6860 C C . ASP B 1 347 ? -24.203 -25.859 -9.07 1 90.25 347 ASP B C 1
ATOM 6862 O O . ASP B 1 347 ? -23.594 -25.562 -8.039 1 90.25 347 ASP B O 1
ATOM 6866 N N . PRO B 1 348 ? -25.266 -25.188 -9.477 1 88.62 348 PRO B N 1
ATOM 6867 C CA . PRO B 1 348 ? -25.641 -23.953 -8.789 1 88.62 348 PRO B CA 1
ATOM 6868 C C . PRO B 1 348 ? -26.156 -24.203 -7.371 1 88.62 348 PRO B C 1
ATOM 6870 O O . PRO B 1 348 ? -26.312 -23.266 -6.594 1 88.62 348 PRO B O 1
ATOM 6873 N N . LEU B 1 349 ? -26.406 -25.453 -7.043 1 89.62 349 LEU B N 1
ATOM 6874 C CA . LEU B 1 349 ? -26.906 -25.797 -5.711 1 89.62 349 LEU B CA 1
ATOM 6875 C C . LEU B 1 349 ? -25.828 -26.5 -4.891 1 89.62 349 LEU B C 1
ATOM 6877 O O . LEU B 1 349 ? -26.141 -27.188 -3.922 1 89.62 349 LEU B O 1
ATOM 6881 N N . ALA B 1 350 ? -24.625 -26.375 -5.34 1 89.12 350 ALA B N 1
ATOM 6882 C CA . ALA B 1 350 ? -23.531 -27.078 -4.68 1 89.12 350 ALA B CA 1
ATOM 6883 C C . ALA B 1 350 ? -23.5 -26.766 -3.188 1 89.12 350 ALA B C 1
ATOM 6885 O O . ALA B 1 350 ? -23.219 -27.656 -2.369 1 89.12 350 ALA B O 1
ATOM 6886 N N . VAL B 1 351 ? -23.719 -25.531 -2.783 1 87.38 351 VAL B N 1
ATOM 6887 C CA . VAL B 1 351 ? -23.688 -25.125 -1.382 1 87.38 351 VAL B CA 1
ATOM 6888 C C . VAL B 1 351 ? -24.75 -25.891 -0.596 1 87.38 351 VAL B C 1
ATOM 6890 O O . VAL B 1 351 ? -24.469 -26.438 0.474 1 87.38 351 VAL B O 1
ATOM 6893 N N . GLU B 1 352 ? -25.891 -25.984 -1.152 1 88 352 GLU B N 1
ATOM 6894 C CA . GLU B 1 352 ? -27.016 -26.656 -0.496 1 88 352 GLU B CA 1
ATOM 6895 C C . GLU B 1 352 ? -26.828 -28.172 -0.505 1 88 352 GLU B C 1
ATOM 6897 O O . GLU B 1 352 ? -27.266 -28.859 0.419 1 88 352 GLU B O 1
ATOM 6902 N N . LYS B 1 353 ? -26.172 -28.625 -1.44 1 90.31 353 LYS B N 1
ATOM 6903 C CA . LYS B 1 353 ? -26.109 -30.078 -1.647 1 90.31 353 LYS B CA 1
ATOM 6904 C C . LYS B 1 353 ? -24.891 -30.672 -0.951 1 90.31 353 LYS B C 1
ATOM 6906 O O . LYS B 1 353 ? -24.828 -31.891 -0.741 1 90.31 353 LYS B O 1
ATOM 6911 N N . THR B 1 354 ? -23.953 -29.922 -0.694 1 91.19 354 THR B N 1
ATOM 6912 C CA . THR B 1 354 ? -22.719 -30.438 -0.094 1 91.19 354 THR B CA 1
ATOM 6913 C C . THR B 1 354 ? -22.875 -30.547 1.421 1 91.19 354 THR B C 1
ATOM 6915 O O . THR B 1 354 ? -22.906 -29.531 2.121 1 91.19 354 THR B O 1
ATOM 6918 N N . PRO B 1 355 ? -22.859 -31.719 1.947 1 89.44 355 PRO B N 1
ATOM 6919 C CA . PRO B 1 355 ? -23.109 -31.906 3.377 1 89.44 355 PRO B CA 1
ATOM 6920 C C . PRO B 1 355 ? -22.109 -31.156 4.258 1 89.44 355 PRO B C 1
ATOM 6922 O O . PRO B 1 355 ? -22.5 -30.578 5.273 1 89.44 355 PRO B O 1
ATOM 6925 N N . GLY B 1 356 ? -20.922 -31.25 3.902 1 87.06 356 GLY B N 1
ATOM 6926 C CA . GLY B 1 356 ? -19.906 -30.562 4.684 1 87.06 356 GLY B CA 1
ATOM 6927 C C . GLY B 1 356 ? -20.172 -29.062 4.789 1 87.06 356 GLY B C 1
ATOM 6928 O O . GLY B 1 356 ? -19.984 -28.469 5.852 1 87.06 356 GLY B O 1
ATOM 6929 N N . ILE B 1 357 ? -20.562 -28.438 3.723 1 88.5 357 ILE B N 1
ATOM 6930 C CA . ILE B 1 357 ? -20.844 -27 3.697 1 88.5 357 ILE B CA 1
ATOM 6931 C C . ILE B 1 357 ? -22.094 -26.719 4.508 1 88.5 357 ILE B C 1
ATOM 6933 O O . ILE B 1 357 ? -22.156 -25.734 5.254 1 88.5 357 ILE B O 1
ATOM 6937 N N . ARG B 1 358 ? -23.031 -27.562 4.418 1 86.5 358 ARG B N 1
ATOM 6938 C CA . ARG B 1 358 ? -24.219 -27.422 5.254 1 86.5 358 ARG B CA 1
ATOM 6939 C C . ARG B 1 358 ? -23.859 -27.531 6.73 1 86.5 358 ARG B C 1
ATOM 6941 O O . ARG B 1 358 ? -24.422 -26.797 7.559 1 86.5 358 ARG B O 1
ATOM 6948 N N . ALA B 1 359 ? -23.016 -28.375 6.984 1 84.12 359 ALA B N 1
ATOM 6949 C CA . ALA B 1 359 ? -22.609 -28.578 8.375 1 84.12 359 ALA B CA 1
ATOM 6950 C C . ALA B 1 359 ? -22 -27.312 8.953 1 84.12 359 ALA B C 1
ATOM 6952 O O . ALA B 1 359 ? -22.266 -26.953 10.102 1 84.12 359 ALA B O 1
ATOM 6953 N N . ILE B 1 360 ? -21.172 -26.641 8.219 1 81.38 360 ILE B N 1
ATOM 6954 C CA . ILE B 1 360 ? -20.531 -25.438 8.734 1 81.38 360 ILE B CA 1
ATOM 6955 C C . ILE B 1 360 ? -21.562 -24.312 8.828 1 81.38 360 ILE B C 1
ATOM 6957 O O . ILE B 1 360 ? -21.531 -23.5 9.758 1 81.38 360 ILE B O 1
ATOM 6961 N N . LEU B 1 361 ? -22.422 -24.297 7.891 1 80.38 361 LEU B N 1
ATOM 6962 C CA . LEU B 1 361 ? -23.453 -23.266 7.902 1 80.38 361 LEU B CA 1
ATOM 6963 C C . LEU B 1 361 ? -24.406 -23.453 9.086 1 80.38 361 LEU B C 1
ATOM 6965 O O . LEU B 1 361 ? -24.953 -22.484 9.602 1 80.38 361 LEU B O 1
ATOM 6969 N N . ASN B 1 362 ? -24.5 -24.609 9.531 1 76.75 362 ASN B N 1
ATOM 6970 C CA . ASN B 1 362 ? -25.406 -24.922 10.625 1 76.75 362 ASN B CA 1
ATOM 6971 C C . ASN B 1 362 ? -24.656 -25.156 11.93 1 76.75 362 ASN B C 1
ATOM 6973 O O . ASN B 1 362 ? -25.25 -25.594 12.922 1 76.75 362 ASN B O 1
ATOM 6977 N N . TYR B 1 363 ? -23.438 -24.953 11.812 1 76.62 363 TYR B N 1
ATOM 6978 C CA . TYR B 1 363 ? -22.641 -25.203 13.008 1 76.62 363 TYR B CA 1
ATOM 6979 C C . TYR B 1 363 ? -23.078 -24.281 14.148 1 76.62 363 TYR B C 1
ATOM 6981 O O . TYR B 1 363 ? -23.141 -23.062 13.977 1 76.62 363 TYR B O 1
ATOM 6989 N N . ARG B 1 364 ? -23.578 -24.828 15.219 1 66.81 364 ARG B N 1
ATOM 6990 C CA . ARG B 1 364 ? -23.984 -24.109 16.422 1 66.81 364 ARG B CA 1
ATOM 6991 C C . ARG B 1 364 ? -23.172 -24.547 17.625 1 66.81 364 ARG B C 1
ATOM 6993 O O . ARG B 1 364 ? -23.359 -25.641 18.156 1 66.81 364 ARG B O 1
ATOM 7000 N N . ALA B 1 365 ? -22.016 -23.875 17.781 1 63.44 365 ALA B N 1
ATOM 7001 C CA . ALA B 1 365 ? -21.328 -24.188 19.016 1 63.44 365 ALA B CA 1
ATOM 7002 C C . ALA B 1 365 ? -22.094 -23.656 20.234 1 63.44 365 ALA B C 1
ATOM 7004 O O . ALA B 1 365 ? -22.859 -22.688 20.109 1 63.44 365 ALA B O 1
ATOM 7005 N N . PRO B 1 366 ? -21.984 -24.344 21.359 1 61.12 366 PRO B N 1
ATOM 7006 C CA . PRO B 1 366 ? -22.734 -23.938 22.547 1 61.12 366 PRO B CA 1
ATOM 7007 C C . PRO B 1 366 ? -22.531 -22.453 22.875 1 61.12 366 PRO B C 1
ATOM 7009 O O . PRO B 1 366 ? -23.391 -21.844 23.531 1 61.12 366 PRO B O 1
ATOM 7012 N N . TRP B 1 367 ? -21.422 -21.938 22.547 1 61.16 367 TRP B N 1
ATOM 7013 C CA . TRP B 1 367 ? -21.125 -20.547 22.875 1 61.16 367 TRP B CA 1
ATOM 7014 C C . TRP B 1 367 ? -21.688 -19.609 21.797 1 61.16 367 TRP B C 1
ATOM 7016 O O . TRP B 1 367 ? -21.578 -18.391 21.922 1 61.16 367 TRP B O 1
ATOM 7026 N N . VAL B 1 368 ? -22.062 -20.203 20.703 1 54.25 368 VAL B N 1
ATOM 7027 C CA . VAL B 1 368 ? -22.516 -19.391 19.578 1 54.25 368 VAL B CA 1
ATOM 7028 C C . VAL B 1 368 ? -23.953 -18.953 19.797 1 54.25 368 VAL B C 1
ATOM 7030 O O . VAL B 1 368 ? -24.875 -19.781 19.703 1 54.25 368 VAL B O 1
ATOM 7033 N N . SER B 1 369 ? -24.188 -18.078 20.766 1 51.78 369 SER B N 1
ATOM 7034 C CA . SER B 1 369 ? -25.516 -17.531 20.594 1 51.78 369 SER B CA 1
ATOM 7035 C C . SER B 1 369 ? -25.734 -17 19.188 1 51.78 369 SER B C 1
ATOM 7037 O O . SER B 1 369 ? -24.766 -16.734 18.469 1 51.78 369 SER B O 1
ATOM 7039 N N . ASP B 1 370 ? -26.922 -17.031 18.562 1 49.06 370 ASP B N 1
ATOM 7040 C CA . ASP B 1 370 ? -27.328 -16.703 17.203 1 49.06 370 ASP B CA 1
ATOM 7041 C C . ASP B 1 370 ? -26.594 -15.453 16.719 1 49.06 370 ASP B C 1
ATOM 7043 O O . ASP B 1 370 ? -26.25 -15.359 15.531 1 49.06 370 ASP B O 1
ATOM 7047 N N . MET B 1 371 ? -26.297 -14.586 17.594 1 48.38 371 MET B N 1
ATOM 7048 C CA . MET B 1 371 ? -25.828 -13.273 17.172 1 48.38 371 MET B CA 1
ATOM 7049 C C . MET B 1 371 ? -24.312 -13.258 16.984 1 48.38 371 MET B C 1
ATOM 7051 O O . MET B 1 371 ? -23.781 -12.375 16.312 1 48.38 371 MET B O 1
ATOM 7055 N N . THR B 1 372 ? -23.625 -14.453 17.156 1 60 372 THR B N 1
ATOM 7056 C CA . THR B 1 372 ? -22.172 -14.328 17.25 1 60 372 THR B CA 1
ATOM 7057 C C . THR B 1 372 ? -21.516 -14.703 15.93 1 60 372 THR B C 1
ATOM 7059 O O . THR B 1 372 ? -20.312 -14.461 15.742 1 60 372 THR B O 1
ATOM 7062 N N . TYR B 1 373 ? -22.375 -15.242 14.93 1 65.44 373 TYR B N 1
ATOM 7063 C CA . TYR B 1 373 ? -21.766 -15.562 13.648 1 65.44 373 TYR B CA 1
ATOM 7064 C C . TYR B 1 373 ? -22.641 -15.078 12.492 1 65.44 373 TYR B C 1
ATOM 7066 O O . TYR B 1 373 ? -23.844 -14.828 12.672 1 65.44 373 TYR B O 1
ATOM 7074 N N . TYR B 1 374 ? -22.125 -14.812 11.422 1 67.88 374 TYR B N 1
ATOM 7075 C CA . TYR B 1 374 ? -22.844 -14.523 10.188 1 67.88 374 TYR B CA 1
ATOM 7076 C C . TYR B 1 374 ? -22.188 -15.219 9 1 67.88 374 TYR B C 1
ATOM 7078 O O . TYR B 1 374 ? -21.016 -15.594 9.07 1 67.88 374 TYR B O 1
ATOM 7086 N N . SER B 1 375 ? -23.031 -15.617 8.094 1 71.94 375 SER B N 1
ATOM 7087 C CA . SER B 1 375 ? -22.531 -16.266 6.887 1 71.94 375 SER B CA 1
ATOM 7088 C C . SER B 1 375 ? -22.984 -15.516 5.633 1 71.94 375 SER B C 1
ATOM 7090 O O . SER B 1 375 ? -24.016 -14.836 5.645 1 71.94 375 SER B O 1
ATOM 7092 N N . THR B 1 376 ? -22.109 -15.594 4.637 1 71.5 376 THR B N 1
ATOM 7093 C CA . THR B 1 376 ? -22.422 -15.031 3.324 1 71.5 376 THR B CA 1
ATOM 7094 C C . THR B 1 376 ? -22.266 -16.094 2.234 1 71.5 376 THR B C 1
ATOM 7096 O O . THR B 1 376 ? -21.328 -16.891 2.275 1 71.5 376 THR B O 1
ATOM 7099 N N . LYS B 1 377 ? -23.312 -16.156 1.437 1 77.69 377 LYS B N 1
ATOM 7100 C CA . LYS B 1 377 ? -23.25 -16.953 0.216 1 77.69 377 LYS B CA 1
ATOM 7101 C C . LYS B 1 377 ? -23.297 -16.062 -1.024 1 77.69 377 LYS B C 1
ATOM 7103 O O . LYS B 1 377 ? -24.156 -15.188 -1.132 1 77.69 377 LYS B O 1
ATOM 7108 N N . THR B 1 378 ? -22.328 -16.266 -1.883 1 77.56 378 THR B N 1
ATOM 7109 C CA . THR B 1 378 ? -22.281 -15.477 -3.111 1 77.56 378 THR B CA 1
ATOM 7110 C C . THR B 1 378 ? -22.188 -16.391 -4.332 1 77.56 378 THR B C 1
ATOM 7112 O O . THR B 1 378 ? -21.359 -17.297 -4.367 1 77.56 378 THR B O 1
ATOM 7115 N N . SER B 1 379 ? -23.109 -16.141 -5.27 1 83.38 379 SER B N 1
ATOM 7116 C CA . SER B 1 379 ? -23.016 -16.781 -6.582 1 83.38 379 SER B CA 1
ATOM 7117 C C . SER B 1 379 ? -22.469 -15.797 -7.625 1 83.38 379 SER B C 1
ATOM 7119 O O . SER B 1 379 ? -22.859 -14.625 -7.641 1 83.38 379 SER B O 1
ATOM 7121 N N . TYR B 1 380 ? -21.609 -16.359 -8.43 1 83.31 380 TYR B N 1
ATOM 7122 C CA . TYR B 1 380 ? -20.984 -15.492 -9.422 1 83.31 380 TYR B CA 1
ATOM 7123 C C . TYR B 1 380 ? -21.469 -15.828 -10.828 1 83.31 380 TYR B C 1
ATOM 7125 O O . TYR B 1 380 ? -21.797 -16.984 -11.117 1 83.31 380 TYR B O 1
ATOM 7133 N N . ARG B 1 381 ? -21.5 -14.805 -11.766 1 83.44 381 ARG B N 1
ATOM 7134 C CA . ARG B 1 381 ? -21.953 -14.977 -13.141 1 83.44 381 ARG B CA 1
ATOM 7135 C C . ARG B 1 381 ? -20.984 -15.844 -13.945 1 83.44 381 ARG B C 1
ATOM 7137 O O . ARG B 1 381 ? -21.391 -16.484 -14.922 1 83.44 381 ARG B O 1
ATOM 7144 N N . SER B 1 382 ? -19.719 -15.773 -13.555 1 88.69 382 SER B N 1
ATOM 7145 C CA . SER B 1 382 ? -18.641 -16.5 -14.219 1 88.69 382 SER B CA 1
ATOM 7146 C C . SER B 1 382 ? -17.438 -16.672 -13.312 1 88.69 382 SER B C 1
ATOM 7148 O O . SER B 1 382 ? -17.359 -16.062 -12.242 1 88.69 382 SER B O 1
ATOM 7150 N N . TYR B 1 383 ? -16.594 -17.516 -13.797 1 91.5 383 TYR B N 1
ATOM 7151 C CA . TYR B 1 383 ? -15.336 -17.672 -13.078 1 91.5 383 TYR B CA 1
ATOM 7152 C C . TYR B 1 383 ? -14.547 -16.375 -13.055 1 91.5 383 TYR B C 1
ATOM 7154 O O . TYR B 1 383 ? -13.906 -16.047 -12.047 1 91.5 383 TYR B O 1
ATOM 7162 N N . TYR B 1 384 ? -14.562 -15.648 -14.148 1 88.81 384 TYR B N 1
ATOM 7163 C CA . TYR B 1 384 ? -13.898 -14.352 -14.172 1 88.81 384 TYR B CA 1
ATOM 7164 C C . TYR B 1 384 ? -14.508 -13.406 -13.148 1 88.81 384 TYR B C 1
ATOM 7166 O O . TYR B 1 384 ? -13.789 -12.672 -12.461 1 88.81 384 TYR B O 1
ATOM 7174 N N . ASP B 1 385 ? -15.797 -13.445 -13.039 1 82.56 385 ASP B N 1
ATOM 7175 C CA . ASP B 1 385 ? -16.5 -12.617 -12.062 1 82.56 385 ASP B CA 1
ATOM 7176 C C . ASP B 1 385 ? -16.047 -12.945 -10.641 1 82.56 385 ASP B C 1
ATOM 7178 O O . ASP B 1 385 ? -15.812 -12.039 -9.836 1 82.56 385 ASP B O 1
ATOM 7182 N N . PHE B 1 386 ? -15.93 -14.141 -10.391 1 83.69 386 PHE B N 1
ATOM 7183 C CA . PHE B 1 386 ? -15.43 -14.594 -9.094 1 83.69 386 PHE B CA 1
ATOM 7184 C C . PHE B 1 386 ? -14.031 -14.055 -8.836 1 83.69 386 PHE B C 1
ATOM 7186 O O . PHE B 1 386 ? -13.773 -13.453 -7.793 1 83.69 386 PHE B O 1
ATOM 7193 N N . MET B 1 387 ? -13.148 -14.297 -9.797 1 86.19 387 MET B N 1
ATOM 7194 C CA . MET B 1 387 ? -11.758 -13.867 -9.633 1 86.19 387 MET B CA 1
ATOM 7195 C C . MET B 1 387 ? -11.68 -12.352 -9.469 1 86.19 387 MET B C 1
ATOM 7197 O O . MET B 1 387 ? -10.883 -11.852 -8.672 1 86.19 387 MET B O 1
ATOM 7201 N N . TYR B 1 388 ? -12.422 -11.68 -10.172 1 77.88 388 TYR B N 1
ATOM 7202 C CA . TYR B 1 388 ? -12.43 -10.227 -10.156 1 77.88 388 TYR B CA 1
ATOM 7203 C C . TYR B 1 388 ? -12.875 -9.695 -8.797 1 77.88 388 TYR B C 1
ATOM 7205 O O . TYR B 1 388 ? -12.273 -8.766 -8.258 1 77.88 388 TYR B O 1
ATOM 7213 N N . HIS B 1 389 ? -13.812 -10.266 -8.219 1 72.44 389 HIS B N 1
ATOM 7214 C CA . HIS B 1 389 ? -14.414 -9.742 -6.996 1 72.44 389 HIS B CA 1
ATOM 7215 C C . HIS B 1 389 ? -13.672 -10.25 -5.762 1 72.44 389 HIS B C 1
ATOM 7217 O O . HIS B 1 389 ? -13.867 -9.727 -4.66 1 72.44 389 HIS B O 1
ATOM 7223 N N . ASN B 1 390 ? -12.922 -11.203 -5.914 1 70.56 390 ASN B N 1
ATOM 7224 C CA . ASN B 1 390 ? -12.195 -11.75 -4.77 1 70.56 390 ASN B CA 1
ATOM 7225 C C . ASN B 1 390 ? -10.695 -11.508 -4.887 1 70.56 390 ASN B C 1
ATOM 7227 O O . ASN B 1 390 ? -9.898 -12.234 -4.301 1 70.56 390 ASN B O 1
ATOM 7231 N N . ALA B 1 391 ? -10.461 -10.578 -5.691 1 64.12 391 ALA B N 1
ATOM 7232 C CA . ALA B 1 391 ? -9.055 -10.188 -5.824 1 64.12 391 ALA B CA 1
ATOM 7233 C C . ALA B 1 391 ? -8.5 -9.68 -4.496 1 64.12 391 ALA B C 1
ATOM 7235 O O . ALA B 1 391 ? -9.234 -9.109 -3.686 1 64.12 391 ALA B O 1
ATOM 7236 N N . ASP B 1 392 ? -7.32 -10.125 -4.164 1 56.94 392 ASP B N 1
ATOM 7237 C CA . ASP B 1 392 ? -6.652 -9.703 -2.934 1 56.94 392 ASP B CA 1
ATOM 7238 C C . ASP B 1 392 ? -6.535 -8.18 -2.863 1 56.94 392 ASP B C 1
ATOM 7240 O O . ASP B 1 392 ? -5.926 -7.559 -3.736 1 56.94 392 ASP B O 1
ATOM 7244 N N . THR B 1 393 ? -7.32 -7.605 -1.982 1 51.06 393 THR B N 1
ATOM 7245 C CA . THR B 1 393 ? -7.301 -6.16 -1.768 1 51.06 393 THR B CA 1
ATOM 7246 C C . THR B 1 393 ? -6.203 -5.777 -0.779 1 51.06 393 THR B C 1
ATOM 7248 O O . THR B 1 393 ? -6.07 -4.609 -0.412 1 51.06 393 THR B O 1
ATOM 7251 N N . SER B 1 394 ? -5.527 -6.875 -0.339 1 51.06 394 SER B N 1
ATOM 7252 C CA . SER B 1 394 ? -4.562 -6.566 0.713 1 51.06 394 SER B CA 1
ATOM 7253 C C . SER B 1 394 ? -3.428 -5.695 0.186 1 51.06 394 SER B C 1
ATOM 7255 O O . SER B 1 394 ? -3.096 -5.75 -1 1 51.06 394 SER B O 1
ATOM 7257 N N . ASN B 1 395 ? -3.162 -4.727 0.906 1 53.31 395 ASN B N 1
ATOM 7258 C CA . ASN B 1 395 ? -2.002 -3.883 0.634 1 53.31 395 ASN B CA 1
ATOM 7259 C C . ASN B 1 395 ? -0.696 -4.652 0.81 1 53.31 395 ASN B C 1
ATOM 7261 O O . ASN B 1 395 ? -0.378 -5.098 1.913 1 53.31 395 ASN B O 1
ATOM 7265 N N . TYR B 1 396 ? -0.135 -5.273 -0.294 1 59.44 396 TYR B N 1
ATOM 7266 C CA . TYR B 1 396 ? 1.133 -5.992 -0.349 1 59.44 396 TYR B CA 1
ATOM 7267 C C . TYR B 1 396 ? 2.273 -5.129 0.176 1 59.44 396 TYR B C 1
ATOM 7269 O O . TYR B 1 396 ? 3.391 -5.613 0.367 1 59.44 396 TYR B O 1
ATOM 7277 N N . GLN B 1 397 ? 1.897 -4.062 0.636 1 70.62 397 GLN B N 1
ATOM 7278 C CA . GLN B 1 397 ? 3.027 -3.195 0.952 1 70.62 397 GLN B CA 1
ATOM 7279 C C . GLN B 1 397 ? 3.662 -3.58 2.285 1 70.62 397 GLN B C 1
ATOM 7281 O O . GLN B 1 397 ? 2.961 -3.758 3.283 1 70.62 397 GLN B O 1
ATOM 7286 N N . ARG B 1 398 ? 4.941 -3.842 2.256 1 81.56 398 ARG B N 1
ATOM 7287 C CA . ARG B 1 398 ? 5.805 -4.105 3.402 1 81.56 398 ARG B CA 1
ATOM 7288 C C . ARG B 1 398 ? 5.328 -5.332 4.176 1 81.56 398 ARG B C 1
ATOM 7290 O O . ARG B 1 398 ? 5.262 -5.309 5.406 1 81.56 398 ARG B O 1
ATOM 7297 N N . GLN B 1 399 ? 4.867 -6.363 3.459 1 85.5 399 GLN B N 1
ATOM 7298 C CA . GLN B 1 399 ? 4.449 -7.617 4.074 1 85.5 399 GLN B CA 1
ATOM 7299 C C . GLN B 1 399 ? 5.609 -8.609 4.137 1 85.5 399 GLN B C 1
ATOM 7301 O O . GLN B 1 399 ? 6.363 -8.75 3.174 1 85.5 399 GLN B O 1
ATOM 7306 N N . PHE B 1 400 ? 5.754 -9.156 5.277 1 91.44 400 PHE B N 1
ATOM 7307 C CA . PHE B 1 400 ? 6.688 -10.242 5.523 1 91.44 400 PHE B CA 1
ATOM 7308 C C . PHE B 1 400 ? 5.945 -11.555 5.738 1 91.44 400 PHE B C 1
ATOM 7310 O O . PHE B 1 400 ? 5.062 -11.641 6.594 1 91.44 400 PHE B O 1
ATOM 7317 N N . VAL B 1 401 ? 6.281 -12.578 4.891 1 93.88 401 VAL B N 1
ATOM 7318 C CA . VAL B 1 401 ? 5.477 -13.797 4.922 1 93.88 401 VAL B CA 1
ATOM 7319 C C . VAL B 1 401 ? 6.387 -15.023 4.887 1 93.88 401 VAL B C 1
ATOM 7321 O O . VAL B 1 401 ? 7.52 -14.945 4.402 1 93.88 401 VAL B O 1
ATOM 7324 N N . SER B 1 402 ? 5.926 -16.047 5.41 1 96.5 402 SER B N 1
ATOM 7325 C CA . SER B 1 402 ? 6.488 -17.391 5.203 1 96.5 402 SER B CA 1
ATOM 7326 C C . SER B 1 402 ? 5.43 -18.469 5.398 1 96.5 402 SER B C 1
ATOM 7328 O O . SER B 1 402 ? 4.289 -18.172 5.762 1 96.5 402 SER B O 1
ATOM 7330 N N . ASN B 1 403 ? 5.84 -19.719 5.016 1 97.06 403 ASN B N 1
ATOM 7331 C CA . ASN B 1 403 ? 4.785 -20.719 4.984 1 97.06 403 ASN B CA 1
ATOM 7332 C C . ASN B 1 403 ? 5.348 -22.125 5.172 1 97.06 403 ASN B C 1
ATOM 7334 O O . ASN B 1 403 ? 6.562 -22.312 5.16 1 97.06 403 ASN B O 1
ATOM 7338 N N . VAL B 1 404 ? 4.453 -23.062 5.395 1 97.62 404 VAL B N 1
ATOM 7339 C CA . VAL B 1 404 ? 4.723 -24.5 5.391 1 97.62 404 VAL B CA 1
ATOM 7340 C C . VAL B 1 404 ? 3.574 -25.234 4.699 1 97.62 404 VAL B C 1
ATOM 7342 O O . VAL B 1 404 ? 2.439 -24.75 4.688 1 97.62 404 VAL B O 1
ATOM 7345 N N . PHE B 1 405 ? 3.943 -26.391 4.102 1 97.44 405 PHE B N 1
ATOM 7346 C CA . PHE B 1 405 ? 2.938 -27.312 3.58 1 97.44 405 PHE B CA 1
ATOM 7347 C C . PHE B 1 405 ? 2.516 -28.312 4.645 1 97.44 405 PHE B C 1
ATOM 7349 O O . PHE B 1 405 ? 3.359 -28.859 5.355 1 97.44 405 PHE B O 1
ATOM 7356 N N . LEU B 1 406 ? 1.244 -28.5 4.746 1 96.5 406 LEU B N 1
ATOM 7357 C CA . LEU B 1 406 ? 0.686 -29.578 5.559 1 96.5 406 LEU B CA 1
ATOM 7358 C C . LEU B 1 406 ? 0.137 -30.688 4.676 1 96.5 406 LEU B C 1
ATOM 7360 O O . LEU B 1 406 ? -0.634 -30.438 3.748 1 96.5 406 LEU B O 1
ATOM 7364 N N . SER B 1 407 ? 0.55 -31.953 4.973 1 95.06 407 SER B N 1
ATOM 7365 C CA . SER B 1 407 ? -0.026 -33.125 4.312 1 95.06 407 SER B CA 1
ATOM 7366 C C . SER B 1 407 ? -1.359 -33.5 4.941 1 95.06 407 SER B C 1
ATOM 7368 O O . SER B 1 407 ? -1.725 -33 6.004 1 95.06 407 SER B O 1
ATOM 7370 N N . PRO B 1 408 ? -2.068 -34.344 4.25 1 92.69 408 PRO B N 1
ATOM 7371 C CA . PRO B 1 408 ? -3.33 -34.812 4.844 1 92.69 408 PRO B CA 1
ATOM 7372 C C . PRO B 1 408 ? -3.148 -35.375 6.246 1 92.69 408 PRO B C 1
ATOM 7374 O O . PRO B 1 408 ? -4.004 -35.188 7.113 1 92.69 408 PRO B O 1
ATOM 7377 N N . GLN B 1 409 ? -2.084 -36 6.523 1 92.88 409 GLN B N 1
ATOM 7378 C CA . GLN B 1 409 ? -1.818 -36.594 7.832 1 92.88 409 GLN B CA 1
ATOM 7379 C C . GLN B 1 409 ? -1.602 -35.5 8.883 1 92.88 409 GLN B C 1
ATOM 7381 O O . GLN B 1 409 ? -1.794 -35.75 10.078 1 92.88 409 GLN B O 1
ATOM 7386 N N . ASP B 1 410 ? -1.228 -34.344 8.422 1 94.62 410 ASP B N 1
ATOM 7387 C CA . ASP B 1 410 ? -0.957 -33.219 9.32 1 94.62 410 ASP B CA 1
ATOM 7388 C C . ASP B 1 410 ? -2.242 -32.469 9.68 1 94.62 410 ASP B C 1
ATOM 7390 O O . ASP B 1 410 ? -2.254 -31.656 10.594 1 94.62 410 ASP B O 1
ATOM 7394 N N . MET B 1 411 ? -3.316 -32.781 9.016 1 93.06 411 MET B N 1
ATOM 7395 C CA . MET B 1 411 ? -4.582 -32.062 9.188 1 93.06 411 MET B CA 1
ATOM 7396 C C . MET B 1 411 ? -5.359 -32.625 10.375 1 93.06 411 MET B C 1
ATOM 7398 O O . MET B 1 411 ? -6.34 -33.344 10.195 1 93.06 411 MET B O 1
ATOM 7402 N N . ASN B 1 412 ? -4.957 -32.219 11.539 1 92.94 412 ASN B N 1
ATOM 7403 C CA . ASN B 1 412 ? -5.523 -32.719 12.797 1 92.94 412 ASN B CA 1
ATOM 7404 C C . ASN B 1 412 ? -5.43 -31.656 13.898 1 92.94 412 ASN B C 1
ATOM 7406 O O . ASN B 1 412 ? -4.859 -30.578 13.68 1 92.94 412 ASN B O 1
ATOM 7410 N N . PRO B 1 413 ? -5.977 -31.891 15.039 1 90.81 413 PRO B N 1
ATOM 7411 C CA . PRO B 1 413 ? -6.039 -30.859 16.094 1 90.81 413 PRO B CA 1
ATOM 7412 C C . PRO B 1 413 ? -4.656 -30.391 16.531 1 90.81 413 PRO B C 1
ATOM 7414 O O . PRO B 1 413 ? -4.512 -29.25 17 1 90.81 413 PRO B O 1
ATOM 7417 N N . SER B 1 414 ? -3.65 -31.203 16.391 1 92.44 414 SER B N 1
ATOM 7418 C CA . SER B 1 414 ? -2.307 -30.75 16.734 1 92.44 414 SER B CA 1
ATOM 7419 C C . SER B 1 414 ? -1.887 -29.562 15.875 1 92.44 414 SER B C 1
ATOM 7421 O O . SER B 1 414 ? -1.183 -28.672 16.344 1 92.44 414 SER B O 1
ATOM 7423 N N . ALA B 1 415 ? -2.271 -29.594 14.625 1 91.81 415 ALA B N 1
ATOM 7424 C CA . ALA B 1 415 ? -1.988 -28.469 13.734 1 91.81 415 ALA B CA 1
ATOM 7425 C C . ALA B 1 415 ? -2.646 -27.188 14.242 1 91.81 415 ALA B C 1
ATOM 7427 O O . ALA B 1 415 ? -2.064 -26.109 14.141 1 91.81 415 ALA B O 1
ATOM 7428 N N . THR B 1 416 ? -3.826 -27.312 14.805 1 88.31 416 THR B N 1
ATOM 7429 C CA . THR B 1 416 ? -4.508 -26.172 15.406 1 88.31 416 THR B CA 1
ATOM 7430 C C . THR B 1 416 ? -3.688 -25.594 16.547 1 88.31 416 THR B C 1
ATOM 7432 O O . THR B 1 416 ? -3.475 -24.375 16.609 1 88.31 416 THR B O 1
ATOM 7435 N N . GLY B 1 417 ? -3.281 -26.438 17.391 1 87.38 417 GLY B N 1
ATOM 7436 C CA . GLY B 1 417 ? -2.453 -26 18.5 1 87.38 417 GLY B CA 1
ATOM 7437 C C . GLY B 1 417 ? -1.186 -25.297 18.047 1 87.38 417 GLY B C 1
ATOM 7438 O O . GLY B 1 417 ? -0.802 -24.281 18.625 1 87.38 417 GLY B O 1
ATOM 7439 N N . ARG B 1 418 ? -0.549 -25.812 17.094 1 91.25 418 ARG B N 1
ATOM 7440 C CA . ARG B 1 418 ? 0.688 -25.234 16.578 1 91.25 418 ARG B CA 1
ATOM 7441 C C . ARG B 1 418 ? 0.437 -23.875 15.953 1 91.25 418 ARG B C 1
ATOM 7443 O O . ARG B 1 418 ? 1.233 -22.953 16.125 1 91.25 418 ARG B O 1
ATOM 7450 N N . LEU B 1 419 ? -0.612 -23.75 15.18 1 87 419 LEU B N 1
ATOM 7451 C CA . LEU B 1 419 ? -0.982 -22.469 14.602 1 87 419 LEU B CA 1
ATOM 7452 C C . LEU B 1 419 ? -1.201 -21.422 15.688 1 87 419 LEU B C 1
ATOM 7454 O O . LEU B 1 419 ? -0.688 -20.297 15.594 1 87 419 LEU B O 1
ATOM 7458 N N . PHE B 1 420 ? -1.896 -21.734 16.672 1 83.44 420 PHE B N 1
ATOM 7459 C CA . PHE B 1 420 ? -2.219 -20.766 17.719 1 83.44 420 PHE B CA 1
ATOM 7460 C C . PHE B 1 420 ? -0.982 -20.422 18.531 1 83.44 420 PHE B C 1
ATOM 7462 O O . PHE B 1 420 ? -0.83 -19.281 18.984 1 83.44 420 PHE B O 1
ATOM 7469 N N . THR B 1 421 ? -0.12 -21.375 18.719 1 87.56 421 THR B N 1
ATOM 7470 C CA . THR B 1 421 ? 1.165 -21.078 19.344 1 87.56 421 THR B CA 1
ATOM 7471 C C . THR B 1 421 ? 1.956 -20.094 18.5 1 87.56 421 THR B C 1
ATOM 7473 O O . THR B 1 421 ? 2.572 -19.156 19.016 1 87.56 421 THR B O 1
ATOM 7476 N N . ALA B 1 422 ? 1.969 -20.312 17.266 1 88.5 422 ALA B N 1
ATOM 7477 C CA . ALA B 1 422 ? 2.641 -19.391 16.344 1 88.5 422 ALA B CA 1
ATOM 7478 C C . ALA B 1 422 ? 2.053 -17.984 16.453 1 88.5 422 ALA B C 1
ATOM 7480 O O . ALA B 1 422 ? 2.793 -17 16.516 1 88.5 422 ALA B O 1
ATOM 7481 N N . LEU B 1 423 ? 0.753 -17.891 16.484 1 81.94 423 LEU B N 1
ATOM 7482 C CA . LEU B 1 423 ? 0.078 -16.609 16.578 1 81.94 423 LEU B CA 1
ATOM 7483 C C . LEU B 1 423 ? 0.413 -15.914 17.891 1 81.94 423 LEU B C 1
ATOM 7485 O O . LEU B 1 423 ? 0.611 -14.695 17.922 1 81.94 423 LEU B O 1
ATOM 7489 N N . GLU B 1 424 ? 0.419 -16.656 18.891 1 80.5 424 GLU B N 1
ATOM 7490 C CA . GLU B 1 424 ? 0.807 -16.109 20.188 1 80.5 424 GLU B CA 1
ATOM 7491 C C . GLU B 1 424 ? 2.23 -15.555 20.156 1 80.5 424 GLU B C 1
ATOM 7493 O O . GLU B 1 424 ? 2.51 -14.5 20.734 1 80.5 424 GLU B O 1
ATOM 7498 N N . THR B 1 425 ? 3.078 -16.297 19.562 1 87.19 425 THR B N 1
ATOM 7499 C CA . THR B 1 425 ? 4.457 -15.852 19.406 1 87.19 425 THR B CA 1
ATOM 7500 C C . THR B 1 425 ? 4.508 -14.531 18.641 1 87.19 425 THR B C 1
ATOM 7502 O O . THR B 1 425 ? 5.195 -13.594 19.062 1 87.19 425 THR B O 1
ATOM 7505 N N . MET B 1 426 ? 3.807 -14.445 17.562 1 85 426 MET B N 1
ATOM 7506 C CA . MET B 1 426 ? 3.787 -13.227 16.766 1 85 426 MET B CA 1
ATOM 7507 C C . MET B 1 426 ? 3.25 -12.055 17.578 1 85 426 MET B C 1
ATOM 7509 O O . MET B 1 426 ? 3.803 -10.953 17.531 1 85 426 MET B O 1
ATOM 7513 N N . GLN B 1 427 ? 2.172 -12.305 18.266 1 77.69 427 GLN B N 1
ATOM 7514 C CA . GLN B 1 427 ? 1.573 -11.266 19.078 1 77.69 427 GLN B CA 1
ATOM 7515 C C . GLN B 1 427 ? 2.549 -10.781 20.156 1 77.69 427 GLN B C 1
ATOM 7517 O O . GLN B 1 427 ? 2.65 -9.578 20.406 1 77.69 427 GLN B O 1
ATOM 7522 N N . ARG B 1 428 ? 3.154 -11.664 20.766 1 79.56 428 ARG B N 1
ATOM 7523 C CA . ARG B 1 428 ? 4.105 -11.328 21.812 1 79.56 428 ARG B CA 1
ATOM 7524 C C . ARG B 1 428 ? 5.242 -10.469 21.281 1 79.56 428 ARG B C 1
ATOM 7526 O O . ARG B 1 428 ? 5.641 -9.484 21.906 1 79.56 428 ARG B O 1
ATOM 7533 N N . VAL B 1 429 ? 5.652 -10.844 20.141 1 80.5 429 VAL B N 1
ATOM 7534 C CA . VAL B 1 429 ? 6.785 -10.141 19.547 1 80.5 429 VAL B CA 1
ATOM 7535 C C . VAL B 1 429 ? 6.332 -8.781 19.031 1 80.5 429 VAL B C 1
ATOM 7537 O O . VAL B 1 429 ? 7.031 -7.781 19.188 1 80.5 429 VAL B O 1
ATOM 7540 N N . ALA B 1 430 ? 5.121 -8.844 18.422 1 70.88 430 ALA B N 1
ATOM 7541 C CA . ALA B 1 430 ? 4.617 -7.617 17.812 1 70.88 430 ALA B CA 1
ATOM 7542 C C . ALA B 1 430 ? 4.086 -6.652 18.859 1 70.88 430 ALA B C 1
ATOM 7544 O O . ALA B 1 430 ? 3.988 -5.445 18.625 1 70.88 430 ALA B O 1
ATOM 7545 N N . ALA B 1 431 ? 3.18 -7.105 19.906 1 60.66 431 ALA B N 1
ATOM 7546 C CA . ALA B 1 431 ? 2.494 -6.336 20.938 1 60.66 431 ALA B CA 1
ATOM 7547 C C . ALA B 1 431 ? 3.396 -5.238 21.5 1 60.66 431 ALA B C 1
ATOM 7549 O O . ALA B 1 431 ? 2.977 -4.453 22.359 1 60.66 431 ALA B O 1
ATOM 7550 N N . VAL B 1 432 ? 4.5 -5.191 21.156 1 47.44 432 VAL B N 1
ATOM 7551 C CA . VAL B 1 432 ? 5.043 -3.973 21.75 1 47.44 432 VAL B CA 1
ATOM 7552 C C . VAL B 1 432 ? 4.203 -2.771 21.328 1 47.44 432 VAL B C 1
ATOM 7554 O O . VAL B 1 432 ? 3.867 -2.625 20.141 1 47.44 432 VAL B O 1
ATOM 7557 N N . PRO B 1 433 ? 3.371 -2.248 22.359 1 42.09 433 PRO B N 1
ATOM 7558 C CA . PRO B 1 433 ? 2.475 -1.105 22.172 1 42.09 433 PRO B CA 1
ATOM 7559 C C . PRO B 1 433 ? 2.922 -0.189 21.031 1 42.09 433 PRO B C 1
ATOM 7561 O O . PRO B 1 433 ? 3.99 0.424 21.109 1 42.09 433 PRO B O 1
ATOM 7564 N N . LEU B 1 434 ? 3.111 -0.697 20 1 41.16 434 LEU B N 1
ATOM 7565 C CA . LEU B 1 434 ? 3.311 0.45 19.125 1 41.16 434 LEU B CA 1
ATOM 7566 C C . LEU B 1 434 ? 2.225 1.497 19.344 1 41.16 434 LEU B C 1
ATOM 7568 O O . LEU B 1 434 ? 1.045 1.158 19.469 1 41.16 434 LEU B O 1
ATOM 7572 N N . ALA B 1 435 ? 2.582 2.336 20.125 1 38.88 435 ALA B N 1
ATOM 7573 C CA . ALA B 1 435 ? 1.741 3.447 20.562 1 38.88 435 ALA B CA 1
ATOM 7574 C C . ALA B 1 435 ? 0.548 3.631 19.625 1 38.88 435 ALA B C 1
ATOM 7576 O O . ALA B 1 435 ? -0.551 3.969 20.078 1 38.88 435 ALA B O 1
ATOM 7577 N N . GLY B 1 436 ? 0.708 4.094 18.422 1 39.81 436 GLY B N 1
ATOM 7578 C CA . GLY B 1 436 ? -0.34 4.746 17.656 1 39.81 436 GLY B CA 1
ATOM 7579 C C . GLY B 1 436 ? -1.176 3.779 16.844 1 39.81 436 GLY B C 1
ATOM 7580 O O . GLY B 1 436 ? -0.791 2.621 16.656 1 39.81 436 GLY B O 1
ATOM 7581 N N . PRO B 1 437 ? -2.521 4.031 16.781 1 41.12 437 PRO B N 1
ATOM 7582 C CA . PRO B 1 437 ? -3.441 3.352 15.867 1 41.12 437 PRO B CA 1
ATOM 7583 C C . PRO B 1 437 ? -2.76 2.889 14.586 1 41.12 437 PRO B C 1
ATOM 7585 O O . PRO B 1 437 ? -3.432 2.453 13.648 1 41.12 437 PRO B O 1
ATOM 7588 N N . ASP B 1 438 ? -1.641 3.367 14.438 1 42.66 438 ASP B N 1
ATOM 7589 C CA . ASP B 1 438 ? -1.072 3.156 13.109 1 42.66 438 ASP B CA 1
ATOM 7590 C C . ASP B 1 438 ? -1.27 1.714 12.648 1 42.66 438 ASP B C 1
ATOM 7592 O O . ASP B 1 438 ? -0.734 1.306 11.617 1 42.66 438 ASP B O 1
ATOM 7596 N N . SER B 1 439 ? -1.205 0.75 13.688 1 46.69 439 SER B N 1
ATOM 7597 C CA . SER B 1 439 ? -0.604 -0.531 13.328 1 46.69 439 SER B CA 1
ATOM 7598 C C . SER B 1 439 ? -1.476 -1.293 12.336 1 46.69 439 SER B C 1
ATOM 7600 O O . SER B 1 439 ? -2.338 -2.08 12.734 1 46.69 439 SER B O 1
ATOM 7602 N N . PHE B 1 440 ? -2.107 -0.471 11.562 1 48.72 440 PHE B N 1
ATOM 7603 C CA . PHE B 1 440 ? -2.609 -1.385 10.547 1 48.72 440 PHE B CA 1
ATOM 7604 C C . PHE B 1 440 ? -1.582 -2.467 10.234 1 48.72 440 PHE B C 1
ATOM 7606 O O . PHE B 1 440 ? -1.063 -2.535 9.117 1 48.72 440 PHE B O 1
ATOM 7613 N N . GLU B 1 441 ? -0.959 -2.885 11.367 1 61.25 441 GLU B N 1
ATOM 7614 C CA . GLU B 1 441 ? -0.065 -4.039 11.352 1 61.25 441 GLU B CA 1
ATOM 7615 C C . GLU B 1 441 ? -0.843 -5.34 11.172 1 61.25 441 GLU B C 1
ATOM 7617 O O . GLU B 1 441 ? -1.968 -5.473 11.656 1 61.25 441 GLU B O 1
ATOM 7622 N N . THR B 1 442 ? -0.698 -5.84 10.07 1 66.56 442 THR B N 1
ATOM 7623 C CA . THR B 1 442 ? -1.232 -7.176 9.828 1 66.56 442 THR B CA 1
ATOM 7624 C C . THR B 1 442 ? -0.404 -8.234 10.547 1 66.56 442 THR B C 1
ATOM 7626 O O . THR B 1 442 ? 0.827 -8.227 10.469 1 66.56 442 THR B O 1
ATOM 7629 N N . LEU B 1 443 ? -1.018 -8.797 11.578 1 75.75 443 LEU B N 1
ATOM 7630 C CA . LEU B 1 443 ? -0.546 -10.07 12.102 1 75.75 443 LEU B CA 1
ATOM 7631 C C . LEU B 1 443 ? -1.566 -11.172 11.852 1 75.75 443 LEU B C 1
ATOM 7633 O O . LEU B 1 443 ? -2.699 -11.102 12.336 1 75.75 443 LEU B O 1
ATOM 7637 N N . GLY B 1 444 ? -1.204 -12.008 10.938 1 77.56 444 GLY B N 1
ATOM 7638 C CA .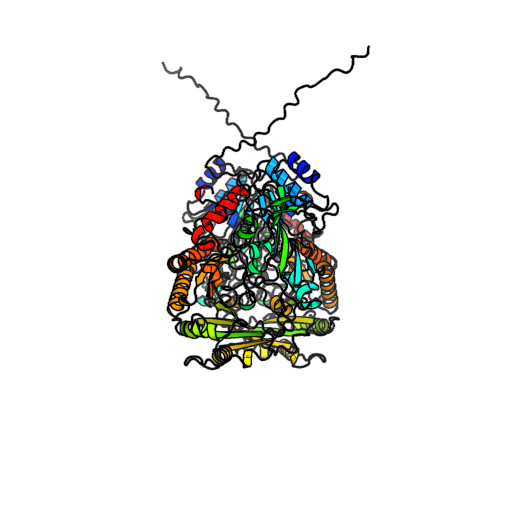 GLY B 1 444 ? -2.236 -12.984 10.625 1 77.56 444 GLY B CA 1
ATOM 7639 C C . GLY B 1 444 ? -1.697 -14.219 9.93 1 77.56 444 GLY B C 1
ATOM 7640 O O . GLY B 1 444 ? -0.497 -14.5 9.984 1 77.56 444 GLY B O 1
ATOM 7641 N N . PHE B 1 445 ? -2.654 -15 9.555 1 81.5 445 PHE B N 1
ATOM 7642 C CA . PHE B 1 445 ? -2.346 -16.234 8.836 1 81.5 445 PHE B CA 1
ATOM 7643 C C . PHE B 1 445 ? -3.373 -16.5 7.746 1 81.5 445 PHE B C 1
ATOM 7645 O O . PHE B 1 445 ? -4.469 -15.93 7.766 1 81.5 445 PHE B O 1
ATOM 7652 N N . VAL B 1 446 ? -2.963 -17.219 6.789 1 83.69 446 VAL B N 1
ATOM 7653 C CA . VAL B 1 446 ? -3.842 -17.781 5.777 1 83.69 446 VAL B CA 1
ATOM 7654 C C . VAL B 1 446 ? -3.6 -19.297 5.676 1 83.69 446 VAL B C 1
ATOM 7656 O O . VAL B 1 446 ? -2.451 -19.734 5.609 1 83.69 446 VAL B O 1
ATOM 7659 N N . VAL B 1 447 ? -4.641 -20.031 5.758 1 88.69 447 VAL B N 1
ATOM 7660 C CA . VAL B 1 447 ? -4.574 -21.438 5.41 1 88.69 447 VAL B CA 1
ATOM 7661 C C . VAL B 1 447 ? -5.234 -21.672 4.055 1 88.69 447 VAL B C 1
ATOM 7663 O O . VAL B 1 447 ? -6.457 -21.562 3.926 1 88.69 447 VAL B O 1
ATOM 7666 N N . SER B 1 448 ? -4.414 -21.938 3.1 1 89.88 448 SER B N 1
ATOM 7667 C CA . SER B 1 448 ? -4.914 -22.25 1.765 1 89.88 448 SER B CA 1
ATOM 7668 C C . SER B 1 448 ? -5.172 -23.734 1.604 1 89.88 448 SER B C 1
ATOM 7670 O O . SER B 1 448 ? -4.234 -24.547 1.629 1 89.88 448 SER B O 1
ATOM 7672 N N . LEU B 1 449 ? -6.375 -24.062 1.458 1 89.56 449 LEU B N 1
ATOM 7673 C CA . LEU B 1 449 ? -6.766 -25.453 1.263 1 89.56 449 LEU B CA 1
ATOM 7674 C C . LEU B 1 449 ? -7.031 -25.75 -0.211 1 89.56 449 LEU B C 1
ATOM 7676 O O . LEU B 1 449 ? -8.188 -25.875 -0.625 1 89.56 449 LEU B O 1
ATOM 7680 N N . VAL B 1 450 ? -5.973 -25.906 -0.917 1 90.5 450 VAL B N 1
ATOM 7681 C CA . VAL B 1 450 ? -6.031 -26.031 -2.371 1 90.5 450 VAL B CA 1
ATOM 7682 C C . VAL B 1 450 ? -5.227 -27.234 -2.826 1 90.5 450 VAL B C 1
ATOM 7684 O O . VAL B 1 450 ? -5.027 -27.453 -4.023 1 90.5 450 VAL B O 1
ATOM 7687 N N . GLY B 1 451 ? -4.75 -28.016 -1.9 1 92.12 451 GLY B N 1
ATOM 7688 C CA . GLY B 1 451 ? -4.023 -29.234 -2.221 1 92.12 451 GLY B CA 1
ATOM 7689 C C . GLY B 1 451 ? -4.926 -30.453 -2.336 1 92.12 451 GLY B C 1
ATOM 7690 O O . GLY B 1 451 ? -6.125 -30.375 -2.059 1 92.12 451 GLY B O 1
ATOM 7691 N N . GLY B 1 452 ? -4.352 -31.547 -2.715 1 91.94 452 GLY B N 1
ATOM 7692 C CA . GLY B 1 452 ? -5.117 -32.75 -2.951 1 91.94 452 GLY B CA 1
ATOM 7693 C C . GLY B 1 452 ? -5.785 -32.781 -4.312 1 91.94 452 GLY B C 1
ATOM 7694 O O . GLY B 1 452 ? -5.273 -32.188 -5.273 1 91.94 452 GLY B O 1
ATOM 7695 N N . GLY B 1 453 ? -6.852 -33.625 -4.434 1 91.69 453 GLY B N 1
ATOM 7696 C CA . GLY B 1 453 ? -7.531 -33.719 -5.715 1 91.69 453 GLY B CA 1
ATOM 7697 C C . GLY B 1 453 ? -6.625 -34.219 -6.828 1 91.69 453 GLY B C 1
ATOM 7698 O O . GLY B 1 453 ? -5.961 -35.25 -6.68 1 91.69 453 GLY B O 1
ATOM 7699 N N . ALA B 1 454 ? -6.551 -33.438 -7.867 1 94.88 454 ALA B N 1
ATOM 7700 C CA . ALA B 1 454 ? -5.793 -33.812 -9.055 1 94.88 454 ALA B CA 1
ATOM 7701 C C . ALA B 1 454 ? -4.305 -33.531 -8.867 1 94.88 454 ALA B C 1
ATOM 7703 O O . ALA B 1 454 ? -3.477 -34 -9.648 1 94.88 454 ALA B O 1
ATOM 7704 N N . VAL B 1 455 ? -3.9 -32.844 -7.848 1 95.69 455 VAL B N 1
ATOM 7705 C CA . VAL B 1 455 ? -2.541 -32.312 -7.707 1 95.69 455 VAL B CA 1
ATOM 7706 C C . VAL B 1 455 ? -1.56 -33.469 -7.613 1 95.69 455 VAL B C 1
ATOM 7708 O O . VAL B 1 455 ? -0.599 -33.562 -8.383 1 95.69 455 VAL B O 1
ATOM 7711 N N . PRO B 1 456 ? -1.838 -34.469 -6.758 1 94.81 456 PRO B N 1
ATOM 7712 C CA . PRO B 1 456 ? -0.851 -35.562 -6.633 1 94.81 456 PRO B CA 1
ATOM 7713 C C . PRO B 1 456 ? -0.86 -36.5 -7.828 1 94.81 456 PRO B C 1
ATOM 7715 O O . PRO B 1 456 ? 0.173 -37.094 -8.164 1 94.81 456 PRO B O 1
ATOM 7718 N N . GLY B 1 457 ? -1.955 -36.625 -8.5 1 94.5 457 GLY B N 1
ATOM 7719 C CA . GLY B 1 457 ? -2.084 -37.656 -9.523 1 94.5 457 GLY B CA 1
ATOM 7720 C C . GLY B 1 457 ? -2.148 -37.094 -10.93 1 94.5 457 GLY B C 1
ATOM 7721 O O . GLY B 1 457 ? -2.516 -37.812 -11.875 1 94.5 457 GLY B O 1
ATOM 7722 N N . HIS B 1 458 ? -1.83 -35.875 -11.07 1 95.75 458 HIS B N 1
ATOM 7723 C CA . HIS B 1 458 ? -1.883 -35.312 -12.406 1 95.75 458 HIS B CA 1
ATOM 7724 C C . HIS B 1 458 ? -0.984 -36.062 -13.375 1 95.75 458 HIS B C 1
ATOM 7726 O O . HIS B 1 458 ? 0.124 -36.469 -13.016 1 95.75 458 HIS B O 1
ATOM 7732 N N . PRO B 1 459 ? -1.363 -36.219 -14.633 1 96.12 459 PRO B N 1
ATOM 7733 C CA . PRO B 1 459 ? -0.58 -37 -15.594 1 96.12 459 PRO B CA 1
ATOM 7734 C C . PRO B 1 459 ? 0.819 -36.438 -15.812 1 96.12 459 PRO B C 1
ATOM 7736 O O . PRO B 1 459 ? 1.745 -37.156 -16.156 1 96.12 459 PRO B O 1
ATOM 7739 N N . GLU B 1 460 ? 0.984 -35.156 -15.625 1 96.06 460 GLU B N 1
ATOM 7740 C CA . GLU B 1 460 ? 2.268 -34.5 -15.859 1 96.06 460 GLU B CA 1
ATOM 7741 C C . GLU B 1 460 ? 3.113 -34.469 -14.586 1 96.06 460 GLU B C 1
ATOM 7743 O O . GLU B 1 460 ? 4.254 -34 -14.602 1 96.06 460 GLU B O 1
ATOM 7748 N N . ALA B 1 461 ? 2.648 -34.938 -13.523 1 95.12 461 ALA B N 1
ATOM 7749 C CA . ALA B 1 461 ? 3.271 -34.781 -12.211 1 95.12 461 ALA B CA 1
ATOM 7750 C C . ALA B 1 461 ? 4.719 -35.281 -12.227 1 95.12 461 ALA B C 1
ATOM 7752 O O . ALA B 1 461 ? 5.613 -34.594 -11.719 1 95.12 461 ALA B O 1
ATOM 7753 N N . ALA B 1 462 ? 4.98 -36.344 -12.906 1 94.38 462 ALA B N 1
ATOM 7754 C CA . ALA B 1 462 ? 6.309 -36.938 -12.906 1 94.38 462 ALA B CA 1
ATOM 7755 C C . ALA B 1 462 ? 7.254 -36.188 -13.844 1 94.38 462 ALA B C 1
ATOM 7757 O O . ALA B 1 462 ? 8.469 -36.406 -13.797 1 94.38 462 ALA B O 1
ATOM 7758 N N . LYS B 1 463 ? 6.762 -35.344 -14.633 1 97.25 463 LYS B N 1
ATOM 7759 C CA . LYS B 1 463 ? 7.555 -34.625 -15.641 1 97.25 463 LYS B CA 1
ATOM 7760 C C . LYS B 1 463 ? 7.844 -33.188 -15.219 1 97.25 463 LYS B C 1
ATOM 7762 O O . LYS B 1 463 ? 8.297 -32.375 -16.031 1 97.25 463 LYS B O 1
ATOM 7767 N N . THR B 1 464 ? 7.523 -32.844 -14.008 1 98.12 464 THR B N 1
ATOM 7768 C CA . THR B 1 464 ? 7.824 -31.516 -13.461 1 98.12 464 THR B CA 1
ATOM 7769 C C . THR B 1 464 ? 8.805 -31.625 -12.297 1 98.12 464 THR B C 1
ATOM 7771 O O . THR B 1 464 ? 9.062 -32.719 -11.797 1 98.12 464 THR B O 1
ATOM 7774 N N . SER B 1 465 ? 9.391 -30.516 -11.891 1 98.44 465 SER B N 1
ATOM 7775 C CA . SER B 1 465 ? 10.336 -30.516 -10.781 1 98.44 465 SER B CA 1
ATOM 7776 C C . SER B 1 465 ? 9.664 -30.078 -9.477 1 98.44 465 SER B C 1
ATOM 7778 O O . SER B 1 465 ? 10.32 -29.547 -8.578 1 98.44 465 SER B O 1
ATOM 7780 N N . ILE B 1 466 ? 8.352 -30.219 -9.406 1 98 466 ILE B N 1
ATOM 7781 C CA . ILE B 1 466 ? 7.59 -29.953 -8.188 1 98 466 ILE B CA 1
ATOM 7782 C C . ILE B 1 466 ? 8.008 -30.922 -7.09 1 98 466 ILE B C 1
ATOM 7784 O O . ILE B 1 466 ? 8.109 -32.125 -7.332 1 98 466 ILE B O 1
ATOM 7788 N N . SER B 1 467 ? 8.305 -30.438 -5.926 1 97.88 467 SER B N 1
ATOM 7789 C CA . SER B 1 467 ? 8.734 -31.297 -4.82 1 97.88 467 SER B CA 1
ATOM 7790 C C . SER B 1 467 ? 7.613 -32.219 -4.379 1 97.88 467 SER B C 1
ATOM 7792 O O . SER B 1 467 ? 6.438 -31.969 -4.629 1 97.88 467 SER B O 1
ATOM 7794 N N . ARG B 1 468 ? 8 -33.312 -3.748 1 96.69 468 ARG B N 1
ATOM 7795 C CA . ARG B 1 468 ? 7.016 -34.219 -3.211 1 96.69 468 ARG B CA 1
ATOM 7796 C C . ARG B 1 468 ? 6.105 -33.531 -2.199 1 96.69 468 ARG B C 1
ATOM 7798 O O . ARG B 1 468 ? 4.902 -33.812 -2.164 1 96.69 468 ARG B O 1
ATOM 7805 N N . ALA B 1 469 ? 6.645 -32.75 -1.355 1 97.12 469 ALA B N 1
ATOM 7806 C CA . ALA B 1 469 ? 5.844 -32.031 -0.365 1 97.12 469 ALA B CA 1
ATOM 7807 C C . ALA B 1 469 ? 4.77 -31.172 -1.038 1 97.12 469 ALA B C 1
ATOM 7809 O O . ALA B 1 469 ? 3.615 -31.172 -0.603 1 97.12 469 ALA B O 1
ATOM 7810 N N . PHE B 1 470 ? 5.152 -30.5 -2.064 1 97.81 470 PHE B N 1
ATOM 7811 C CA . PHE B 1 470 ? 4.211 -29.656 -2.805 1 97.81 470 PHE B CA 1
ATOM 7812 C C . PHE B 1 470 ? 3.197 -30.516 -3.551 1 97.81 470 PHE B C 1
ATOM 7814 O O . PHE B 1 470 ? 2.027 -30.156 -3.664 1 97.81 470 PHE B O 1
ATOM 7821 N N . ARG B 1 471 ? 3.559 -31.625 -4 1 97.5 471 ARG B N 1
ATOM 7822 C CA . ARG B 1 471 ? 2.689 -32.531 -4.738 1 97.5 471 ARG B CA 1
ATOM 7823 C C . ARG B 1 471 ? 1.646 -33.156 -3.818 1 97.5 471 ARG B C 1
ATOM 7825 O O . ARG B 1 471 ? 0.516 -33.438 -4.238 1 97.5 471 ARG B O 1
ATOM 7832 N N . THR B 1 472 ? 1.982 -33.344 -2.596 1 95.62 472 THR B N 1
ATOM 7833 C CA . THR B 1 472 ? 1.122 -34.156 -1.738 1 95.62 472 THR B CA 1
ATOM 7834 C C . THR B 1 472 ? 0.487 -33.281 -0.647 1 95.62 472 THR B C 1
ATOM 7836 O O . THR B 1 472 ? -0.189 -33.812 0.243 1 95.62 472 THR B O 1
ATOM 7839 N N . PHE B 1 473 ? 0.701 -32 -0.638 1 95.25 473 PHE B N 1
ATOM 7840 C CA . PHE B 1 473 ? 0.163 -31.188 0.433 1 95.25 473 PHE B CA 1
ATOM 7841 C C . PHE B 1 473 ? -1.359 -31.141 0.367 1 95.25 473 PHE B C 1
ATOM 7843 O O . PHE B 1 473 ? -1.947 -31.344 -0.695 1 95.25 473 PHE B O 1
ATOM 7850 N N . ALA B 1 474 ? -1.979 -30.969 1.558 1 93.44 474 ALA B N 1
ATOM 7851 C CA . ALA B 1 474 ? -3.406 -30.688 1.662 1 93.44 474 ALA B CA 1
ATOM 7852 C C . ALA B 1 474 ? -3.648 -29.188 1.838 1 93.44 474 ALA B C 1
ATOM 7854 O O . ALA B 1 474 ? -4.562 -28.625 1.232 1 93.44 474 ALA B O 1
ATOM 7855 N N . ALA B 1 475 ? -2.779 -28.547 2.627 1 93.94 475 ALA B N 1
ATOM 7856 C CA . ALA B 1 475 ? -2.941 -27.125 2.953 1 93.94 475 ALA B CA 1
ATOM 7857 C C . ALA B 1 475 ? -1.59 -26.422 3.018 1 93.94 475 ALA B C 1
ATOM 7859 O O . ALA B 1 475 ? -0.566 -27.047 3.295 1 93.94 475 ALA B O 1
ATOM 7860 N N . GLU B 1 476 ? -1.614 -25.172 2.664 1 95.81 476 GLU B N 1
ATOM 7861 C CA . GLU B 1 476 ? -0.509 -24.25 2.934 1 95.81 476 GLU B CA 1
ATOM 7862 C C . GLU B 1 476 ? -0.844 -23.312 4.082 1 95.81 476 GLU B C 1
ATOM 7864 O O . GLU B 1 476 ? -1.855 -22.609 4.039 1 95.81 476 GLU B O 1
ATOM 7869 N N . LEU B 1 477 ? -0.073 -23.375 5.09 1 95 477 LEU B N 1
ATOM 7870 C CA . LEU B 1 477 ? -0.201 -22.422 6.199 1 95 477 LEU B CA 1
ATOM 7871 C C . LEU B 1 477 ? 0.784 -21.266 6.047 1 95 477 LEU B C 1
ATOM 7873 O O . LEU B 1 477 ? 1.999 -21.484 6.098 1 95 477 LEU B O 1
ATOM 7877 N N . VAL B 1 478 ? 0.241 -20.094 5.906 1 93.94 478 VAL B N 1
ATOM 7878 C CA . VAL B 1 478 ? 1.046 -18.891 5.703 1 93.94 478 VAL B CA 1
ATOM 7879 C C . VAL B 1 478 ? 0.931 -17.984 6.922 1 93.94 478 VAL B C 1
ATOM 7881 O O . VAL B 1 478 ? -0.172 -17.719 7.406 1 93.94 478 VAL B O 1
ATOM 7884 N N . LEU B 1 479 ? 2.025 -17.578 7.438 1 91.38 479 LEU B N 1
ATOM 7885 C CA . LEU B 1 479 ? 2.086 -16.531 8.445 1 91.38 479 LEU B CA 1
ATOM 7886 C C . LEU B 1 479 ? 2.539 -15.211 7.832 1 91.38 479 LEU B C 1
ATOM 7888 O O . LEU B 1 479 ? 3.428 -15.195 6.977 1 91.38 479 LEU B O 1
ATOM 7892 N N . THR B 1 480 ? 1.91 -14.148 8.289 1 88.56 480 THR B N 1
ATOM 7893 C CA . THR B 1 480 ? 2.234 -12.852 7.703 1 88.56 480 THR B CA 1
ATOM 7894 C C . THR B 1 480 ? 2.193 -11.75 8.758 1 88.56 480 THR B C 1
ATOM 7896 O O . THR B 1 480 ? 1.417 -11.828 9.711 1 88.56 480 THR B O 1
ATOM 7899 N N . ALA B 1 481 ? 3.078 -10.836 8.609 1 85.12 481 ALA B N 1
ATOM 7900 C CA . ALA B 1 481 ? 3.098 -9.609 9.414 1 85.12 481 ALA B CA 1
ATOM 7901 C C . ALA B 1 481 ? 3.588 -8.422 8.586 1 85.12 481 ALA B C 1
ATOM 7903 O O . ALA B 1 481 ? 4.473 -8.57 7.742 1 85.12 481 ALA B O 1
ATOM 7904 N N . GLY B 1 482 ? 3.006 -7.332 8.773 1 81.44 482 GLY B N 1
ATOM 7905 C CA . GLY B 1 482 ? 3.42 -6.125 8.078 1 81.44 482 GLY B CA 1
ATOM 7906 C C . GLY B 1 482 ? 2.605 -4.906 8.461 1 81.44 482 GLY B C 1
ATOM 7907 O O . GLY B 1 482 ? 1.663 -5.004 9.25 1 81.44 482 GLY B O 1
ATOM 7908 N N . GLY B 1 483 ? 3.092 -3.732 7.945 1 75.19 483 GLY B N 1
ATOM 7909 C CA . GLY B 1 483 ? 2.432 -2.463 8.195 1 75.19 483 GLY B CA 1
ATOM 7910 C C . GLY B 1 483 ? 2.883 -1.358 7.258 1 75.19 483 GLY B C 1
ATOM 7911 O O . GLY B 1 483 ? 3.766 -1.568 6.422 1 75.19 483 GLY B O 1
ATOM 7912 N N . LYS B 1 484 ? 2.295 -0.249 7.359 1 69.94 484 LYS B N 1
ATOM 7913 C CA . LYS B 1 484 ? 2.549 0.86 6.445 1 69.94 484 LYS B CA 1
ATOM 7914 C C . LYS B 1 484 ? 3.789 1.645 6.863 1 69.94 484 LYS B C 1
ATOM 7916 O O . LYS B 1 484 ? 4.387 2.352 6.047 1 69.94 484 LYS B O 1
ATOM 7921 N N . ASP B 1 485 ? 4.215 1.548 8.039 1 71.56 485 ASP B N 1
ATOM 7922 C CA . ASP B 1 485 ? 5.34 2.309 8.57 1 71.56 485 ASP B CA 1
ATOM 7923 C C . ASP B 1 485 ? 6.613 1.465 8.594 1 71.56 485 ASP B C 1
ATOM 7925 O O . ASP B 1 485 ? 6.641 0.388 9.195 1 71.56 485 ASP B O 1
ATOM 7929 N N . PRO B 1 486 ? 7.668 1.979 8.047 1 78 486 PRO B N 1
ATOM 7930 C CA . PRO B 1 486 ? 8.922 1.226 8.031 1 78 486 PRO B CA 1
ATOM 7931 C C . PRO B 1 486 ? 9.453 0.938 9.438 1 78 486 PRO B C 1
ATOM 7933 O O . PRO B 1 486 ? 10.25 0.015 9.625 1 78 486 PRO B O 1
ATOM 7936 N N . ALA B 1 487 ? 9.086 1.668 10.398 1 75 487 ALA B N 1
ATOM 7937 C CA . ALA B 1 487 ? 9.539 1.454 11.773 1 75 487 ALA B CA 1
ATOM 7938 C C . ALA B 1 487 ? 9.078 0.099 12.297 1 75 487 ALA B C 1
ATOM 7940 O O . ALA B 1 487 ? 9.656 -0.436 13.25 1 75 487 ALA B O 1
ATOM 7941 N N . TRP B 1 488 ? 8.094 -0.432 11.633 1 79.62 488 TRP B N 1
ATOM 7942 C CA . TRP B 1 488 ? 7.508 -1.69 12.086 1 79.62 488 TRP B CA 1
ATOM 7943 C C . TRP B 1 488 ? 8.172 -2.877 11.391 1 79.62 488 TRP B C 1
ATOM 7945 O O . TRP B 1 488 ? 7.973 -4.027 11.789 1 79.62 488 TRP B O 1
ATOM 7955 N N . ASP B 1 489 ? 8.984 -2.643 10.453 1 87 489 ASP B N 1
ATOM 7956 C CA . ASP B 1 489 ? 9.477 -3.709 9.586 1 87 489 ASP B CA 1
ATOM 7957 C C . ASP B 1 489 ? 10.227 -4.77 10.391 1 87 489 ASP B C 1
ATOM 7959 O O . ASP B 1 489 ? 9.914 -5.957 10.305 1 87 489 ASP B O 1
ATOM 7963 N N . LEU B 1 490 ? 11.133 -4.355 11.234 1 89 490 LEU B N 1
ATOM 7964 C CA . LEU B 1 490 ? 11.977 -5.324 11.922 1 89 490 LEU B CA 1
ATOM 7965 C C . LEU B 1 490 ? 11.164 -6.16 12.906 1 89 490 LEU B C 1
ATOM 7967 O O . LEU B 1 490 ? 11.445 -7.348 13.094 1 89 490 LEU B O 1
ATOM 7971 N N . ARG B 1 491 ? 10.211 -5.562 13.469 1 87.44 491 ARG B N 1
ATOM 7972 C CA . ARG B 1 491 ? 9.344 -6.316 14.367 1 87.44 491 ARG B CA 1
ATOM 7973 C C . ARG B 1 491 ? 8.5 -7.324 13.594 1 87.44 491 ARG B C 1
ATOM 7975 O O . ARG B 1 491 ? 8.289 -8.445 14.055 1 87.44 491 ARG B O 1
ATOM 7982 N N . ALA B 1 492 ? 7.953 -6.898 12.547 1 88 492 ALA B N 1
ATOM 7983 C CA . ALA B 1 492 ? 7.195 -7.805 11.688 1 88 492 ALA B CA 1
ATOM 7984 C C . ALA B 1 492 ? 8.055 -8.977 11.227 1 88 492 ALA B C 1
ATOM 7986 O O . ALA B 1 492 ? 7.617 -10.133 11.258 1 88 492 ALA B O 1
ATOM 7987 N N . TYR B 1 493 ? 9.359 -8.633 10.867 1 93.25 493 TYR B N 1
ATOM 7988 C CA . TYR B 1 493 ? 10.289 -9.672 10.453 1 93.25 493 TYR B CA 1
ATOM 7989 C C . TYR B 1 493 ? 10.508 -10.688 11.57 1 93.25 493 TYR B C 1
ATOM 7991 O O . TYR B 1 493 ? 10.422 -11.898 11.352 1 93.25 493 TYR B O 1
ATOM 7999 N N . GLN B 1 494 ? 10.719 -10.164 12.711 1 93.94 494 GLN B N 1
ATOM 8000 C CA . GLN B 1 494 ? 10.992 -11.016 13.859 1 93.94 494 GLN B CA 1
ATOM 8001 C C . GLN B 1 494 ? 9.781 -11.875 14.211 1 93.94 494 GLN B C 1
ATOM 8003 O O . GLN B 1 494 ? 9.922 -13.062 14.523 1 93.94 494 GLN B O 1
ATOM 8008 N N . ALA B 1 495 ? 8.625 -11.234 14.172 1 91.25 495 ALA B N 1
ATOM 8009 C CA . ALA B 1 495 ? 7.391 -11.945 14.516 1 91.25 495 ALA B CA 1
ATOM 8010 C C . ALA B 1 495 ? 7.207 -13.172 13.633 1 91.25 495 ALA B C 1
ATOM 8012 O O . ALA B 1 495 ? 6.992 -14.281 14.133 1 91.25 495 ALA B O 1
ATOM 8013 N N . VAL B 1 496 ? 7.309 -13.016 12.367 1 94.06 496 VAL B N 1
ATOM 8014 C CA . VAL B 1 496 ? 7.125 -14.125 11.438 1 94.06 496 VAL B CA 1
ATOM 8015 C C . VAL B 1 496 ? 8.266 -15.125 11.602 1 94.06 496 VAL B C 1
ATOM 8017 O O . VAL B 1 496 ? 8.031 -16.344 11.664 1 94.06 496 VAL B O 1
ATOM 8020 N N . SER B 1 497 ? 9.508 -14.609 11.719 1 96.56 497 SER B N 1
ATOM 8021 C CA . SER B 1 497 ? 10.68 -15.477 11.844 1 96.56 497 SER B CA 1
ATOM 8022 C C . SER B 1 497 ? 10.57 -16.391 13.062 1 96.56 497 SER B C 1
ATOM 8024 O O . SER B 1 497 ? 10.781 -17.594 12.961 1 96.56 497 SER B O 1
ATOM 8026 N N . ASP B 1 498 ? 10.219 -15.797 14.172 1 95.69 498 ASP B N 1
ATOM 8027 C CA . ASP B 1 498 ? 10.125 -16.562 15.414 1 95.69 498 ASP B CA 1
ATOM 8028 C C . ASP B 1 498 ? 8.977 -17.562 15.359 1 95.69 498 ASP B C 1
ATOM 8030 O O . ASP B 1 498 ? 9.078 -18.672 15.906 1 95.69 498 ASP B O 1
ATOM 8034 N N . ALA B 1 499 ? 7.918 -17.172 14.727 1 95.25 499 ALA B N 1
ATOM 8035 C CA . ALA B 1 499 ? 6.719 -18 14.711 1 95.25 499 ALA B CA 1
ATOM 8036 C C . ALA B 1 499 ? 6.871 -19.172 13.742 1 95.25 499 ALA B C 1
ATOM 8038 O O . ALA B 1 499 ? 6.355 -20.266 13.984 1 95.25 499 ALA B O 1
ATOM 8039 N N . ILE B 1 500 ? 7.555 -18.984 12.641 1 97.19 500 ILE B N 1
ATOM 8040 C CA . ILE B 1 500 ? 7.598 -19.984 11.586 1 97.19 500 ILE B CA 1
ATOM 8041 C C . ILE B 1 500 ? 8.688 -21 11.891 1 97.19 500 ILE B C 1
ATOM 8043 O O . ILE B 1 500 ? 8.617 -22.156 11.438 1 97.19 500 ILE B O 1
ATOM 8047 N N . ALA B 1 501 ? 9.703 -20.656 12.625 1 96.69 501 ALA B N 1
ATOM 8048 C CA . ALA B 1 501 ? 10.875 -21.5 12.867 1 96.69 501 ALA B CA 1
ATOM 8049 C C . ALA B 1 501 ? 10.484 -22.844 13.445 1 96.69 501 ALA B C 1
ATOM 8051 O O . ALA B 1 501 ? 10.898 -23.891 12.938 1 96.69 501 ALA B O 1
ATOM 8052 N N . PRO B 1 502 ? 9.602 -22.922 14.469 1 96.19 502 PRO B N 1
ATOM 8053 C CA . PRO B 1 502 ? 9.195 -24.234 14.969 1 96.19 502 PRO B CA 1
ATOM 8054 C C . PRO B 1 502 ? 8.406 -25.047 13.945 1 96.19 502 PRO B C 1
ATOM 8056 O O . PRO B 1 502 ? 8.469 -26.266 13.938 1 96.19 502 PRO B O 1
ATOM 8059 N N . LEU B 1 503 ? 7.641 -24.391 13.109 1 96.69 503 LEU B N 1
ATOM 8060 C CA . LEU B 1 503 ? 6.855 -25.078 12.086 1 96.69 503 LEU B CA 1
ATOM 8061 C C . LEU B 1 503 ? 7.762 -25.672 11.016 1 96.69 503 LEU B C 1
ATOM 8063 O O . LEU B 1 503 ? 7.48 -26.766 10.492 1 96.69 503 LEU B O 1
ATOM 8067 N N . TYR B 1 504 ? 8.852 -24.984 10.727 1 96.44 504 TYR B N 1
ATOM 8068 C CA . TYR B 1 504 ? 9.828 -25.5 9.781 1 96.44 504 TYR B CA 1
ATOM 8069 C C . TYR B 1 504 ? 10.367 -26.844 10.242 1 96.44 504 TYR B C 1
ATOM 8071 O O . TYR B 1 504 ? 10.664 -27.719 9.422 1 96.44 504 TYR B O 1
ATOM 8079 N N . LYS B 1 505 ? 10.516 -27.031 11.484 1 94.81 505 LYS B N 1
ATOM 8080 C CA . LYS B 1 505 ? 11.062 -28.266 12.031 1 94.81 505 LYS B CA 1
ATOM 8081 C C . LYS B 1 505 ? 10.062 -29.406 11.906 1 94.81 505 LYS B C 1
ATOM 8083 O O . LYS B 1 505 ? 10.453 -30.578 11.797 1 94.81 505 LYS B O 1
ATOM 8088 N N . LEU B 1 506 ? 8.859 -29.078 11.859 1 94.62 506 LEU B N 1
ATOM 8089 C CA . LEU B 1 506 ? 7.809 -30.094 11.875 1 94.62 506 LEU B CA 1
ATOM 8090 C C . LEU B 1 506 ? 7.367 -30.438 10.461 1 94.62 506 LEU B C 1
ATOM 8092 O O . LEU B 1 506 ? 6.949 -31.562 10.195 1 94.62 506 LEU B O 1
ATOM 8096 N N . TYR B 1 507 ? 7.363 -29.453 9.578 1 94.88 507 TYR B N 1
ATOM 8097 C CA . TYR B 1 507 ? 6.855 -29.609 8.219 1 94.88 507 TYR B CA 1
ATOM 8098 C C . TYR B 1 507 ? 7.957 -29.391 7.195 1 94.88 507 TYR B C 1
ATOM 8100 O O . TYR B 1 507 ? 8.547 -28.312 7.125 1 94.88 507 TYR B O 1
ATOM 8108 N N . PRO B 1 508 ? 8.227 -30.234 6.328 1 92.69 508 PRO B N 1
ATOM 8109 C CA . PRO B 1 508 ? 9.445 -30.188 5.512 1 92.69 508 PRO B CA 1
ATOM 8110 C C . PRO B 1 508 ? 9.273 -29.344 4.254 1 92.69 508 PRO B C 1
ATOM 8112 O O . PRO B 1 508 ? 10.258 -29.016 3.582 1 92.69 508 PRO B O 1
ATOM 8115 N N . GLY B 1 509 ? 8.148 -29.062 3.836 1 96.94 509 GLY B N 1
ATOM 8116 C CA . GLY B 1 509 ? 7.973 -28.375 2.572 1 96.94 509 GLY B CA 1
ATOM 8117 C C . GLY B 1 509 ? 7.402 -26.969 2.734 1 96.94 509 GLY B C 1
ATOM 8118 O O . GLY B 1 509 ? 6.66 -26.703 3.68 1 96.94 509 GLY B O 1
ATOM 8119 N N . SER B 1 510 ? 7.812 -26.047 1.843 1 97.81 510 SER B N 1
ATOM 8120 C CA . SER B 1 510 ? 7.277 -24.688 1.756 1 97.81 510 SER B CA 1
ATOM 8121 C C . SER B 1 510 ? 7.102 -24.266 0.304 1 97.81 510 SER B C 1
ATOM 8123 O O . SER B 1 510 ? 7.781 -24.766 -0.589 1 97.81 510 SER B O 1
ATOM 8125 N N . TYR B 1 511 ? 6.18 -23.422 0.124 1 97.44 511 TYR B N 1
ATOM 8126 C CA . TYR B 1 511 ? 5.992 -22.797 -1.175 1 97.44 511 TYR B CA 1
ATOM 8127 C C . TYR B 1 511 ? 7.012 -21.688 -1.391 1 97.44 511 TYR B C 1
ATOM 8129 O O . TYR B 1 511 ? 6.984 -20.656 -0.693 1 97.44 511 TYR B O 1
ATOM 8137 N N . GLN B 1 512 ? 7.84 -21.812 -2.361 1 96.94 512 GLN B N 1
ATOM 8138 C CA . GLN B 1 512 ? 9 -20.953 -2.555 1 96.94 512 GLN B CA 1
ATOM 8139 C C . GLN B 1 512 ? 8.57 -19.531 -2.932 1 96.94 512 GLN B C 1
ATOM 8141 O O . GLN B 1 512 ? 9.328 -18.578 -2.744 1 96.94 512 GLN B O 1
ATOM 8146 N N . ASN B 1 513 ? 7.336 -19.344 -3.451 1 95.62 513 ASN B N 1
ATOM 8147 C CA . ASN B 1 513 ? 6.887 -18.031 -3.914 1 95.62 513 ASN B CA 1
ATOM 8148 C C . ASN B 1 513 ? 6.34 -17.188 -2.768 1 95.62 513 ASN B C 1
ATOM 8150 O O . ASN B 1 513 ? 6.02 -16.016 -2.951 1 95.62 513 ASN B O 1
ATOM 8154 N N . GLU B 1 514 ? 6.223 -17.703 -1.566 1 94.88 514 GLU B N 1
ATOM 8155 C CA . GLU B 1 514 ? 5.648 -16.969 -0.443 1 94.88 514 GLU B CA 1
ATOM 8156 C C . GLU B 1 514 ? 6.539 -17.062 0.794 1 94.88 514 GLU B C 1
ATOM 8158 O O . GLU B 1 514 ? 6.055 -17.359 1.89 1 94.88 514 GLU B O 1
ATOM 8163 N N . VAL B 1 515 ? 7.781 -16.812 0.557 1 96 515 VAL B N 1
ATOM 8164 C CA . VAL B 1 515 ? 8.789 -16.75 1.609 1 96 515 VAL B CA 1
ATOM 8165 C C . VAL B 1 515 ? 9.539 -15.422 1.525 1 96 515 VAL B C 1
ATOM 8167 O O . VAL B 1 515 ? 10.023 -15.047 0.457 1 96 515 VAL B O 1
ATOM 8170 N N . SER B 1 516 ? 9.562 -14.766 2.621 1 95.44 516 SER B N 1
ATOM 8171 C CA . SER B 1 516 ? 10.375 -13.562 2.76 1 95.44 516 SER B CA 1
ATOM 8172 C C . SER B 1 516 ? 11.586 -13.805 3.652 1 95.44 516 SER B C 1
ATOM 8174 O O . SER B 1 516 ? 11.492 -14.523 4.652 1 95.44 516 SER B O 1
ATOM 8176 N N . SER B 1 517 ? 12.703 -13.32 3.287 1 95.19 517 SER B N 1
ATOM 8177 C CA . SER B 1 517 ? 13.93 -13.289 4.078 1 95.19 517 SER B CA 1
ATOM 8178 C C . SER B 1 517 ? 14.672 -11.969 3.902 1 95.19 517 SER B C 1
ATOM 8180 O O . SER B 1 517 ? 14.984 -11.57 2.779 1 95.19 517 SER B O 1
ATOM 8182 N N . ALA B 1 518 ? 14.93 -11.289 5.02 1 92.44 518 ALA B N 1
ATOM 8183 C CA . ALA B 1 518 ? 15.578 -9.977 4.941 1 92.44 518 ALA B CA 1
ATOM 8184 C C . ALA B 1 518 ? 16.297 -9.648 6.246 1 92.44 518 ALA B C 1
ATOM 8186 O O . ALA B 1 518 ? 15.82 -9.984 7.332 1 92.44 518 ALA B O 1
ATOM 8187 N N . GLU B 1 519 ? 17.516 -9.086 6.148 1 91.62 519 GLU B N 1
ATOM 8188 C CA . GLU B 1 519 ? 18.266 -8.484 7.246 1 91.62 519 GLU B CA 1
ATOM 8189 C C . GLU B 1 519 ? 18.5 -9.484 8.367 1 91.62 519 GLU B C 1
ATOM 8191 O O . GLU B 1 519 ? 18.406 -9.141 9.547 1 91.62 519 GLU B O 1
ATOM 8196 N N . GLY B 1 520 ? 18.703 -10.68 7.977 1 91.81 520 GLY B N 1
ATOM 8197 C CA . GLY B 1 520 ? 19.047 -11.734 8.922 1 91.81 520 GLY B CA 1
ATOM 8198 C C . GLY B 1 520 ? 17.828 -12.461 9.469 1 91.81 520 GLY B C 1
ATOM 8199 O O . GLY B 1 520 ? 17.969 -13.453 10.18 1 91.81 520 GLY B O 1
ATOM 8200 N N . PHE B 1 521 ? 16.641 -11.961 9.133 1 95 521 PHE B N 1
ATOM 8201 C CA . PHE B 1 521 ? 15.422 -12.594 9.609 1 95 521 PHE B CA 1
ATOM 8202 C C . PHE B 1 521 ? 14.93 -13.633 8.609 1 95 521 PHE B C 1
ATOM 8204 O O . PHE B 1 521 ? 14.992 -13.422 7.398 1 95 521 PHE B O 1
ATOM 8211 N N . ASN B 1 522 ? 14.383 -14.844 9.156 1 96.31 522 ASN B N 1
ATOM 8212 C CA . ASN B 1 522 ? 13.852 -15.984 8.414 1 96.31 522 ASN B CA 1
ATOM 8213 C C . ASN B 1 522 ? 14.875 -16.531 7.43 1 96.31 522 ASN B C 1
ATOM 8215 O O . ASN B 1 522 ? 14.578 -16.703 6.246 1 96.31 522 ASN B O 1
ATOM 8219 N N . ARG B 1 523 ? 16.062 -16.688 7.887 1 93.06 523 ARG B N 1
ATOM 8220 C CA . ARG B 1 523 ? 17.047 -17.469 7.137 1 93.06 523 ARG B CA 1
ATOM 8221 C C . ARG B 1 523 ? 16.641 -18.938 7.078 1 93.06 523 ARG B C 1
ATOM 8223 O O . ARG B 1 523 ? 16.781 -19.672 8.062 1 93.06 523 ARG B O 1
ATOM 8230 N N . VAL B 1 524 ? 16.125 -19.359 5.949 1 90.94 524 VAL B N 1
ATOM 8231 C CA . VAL B 1 524 ? 15.594 -20.719 5.777 1 90.94 524 VAL B CA 1
ATOM 8232 C C . VAL B 1 524 ? 16.75 -21.703 5.594 1 90.94 524 VAL B C 1
ATOM 8234 O O . VAL B 1 524 ? 17.234 -21.891 4.48 1 90.94 524 VAL B O 1
ATOM 8237 N N . PRO B 1 525 ? 17.25 -22.375 6.605 1 82.94 525 PRO B N 1
ATOM 8238 C CA . PRO B 1 525 ? 18.484 -23.156 6.523 1 82.94 525 PRO B CA 1
ATOM 8239 C C . PRO B 1 525 ? 18.391 -24.328 5.543 1 82.94 525 PRO B C 1
ATOM 8241 O O . PRO B 1 525 ? 19.391 -24.672 4.891 1 82.94 525 PRO B O 1
ATOM 8244 N N . ASP B 1 526 ? 17.266 -24.953 5.367 1 92.75 526 ASP B N 1
ATOM 8245 C CA . ASP B 1 526 ? 17.078 -26.109 4.496 1 92.75 526 ASP B CA 1
ATOM 8246 C C . ASP B 1 526 ? 16.266 -25.734 3.258 1 92.75 526 ASP B C 1
ATOM 8248 O O . ASP B 1 526 ? 15.477 -26.547 2.76 1 92.75 526 ASP B O 1
ATOM 8252 N N . TRP B 1 527 ? 16.484 -24.5 2.797 1 95.38 527 TRP B N 1
ATOM 8253 C CA . TRP B 1 527 ? 15.57 -23.938 1.807 1 95.38 527 TRP B CA 1
ATOM 8254 C C . TRP B 1 527 ? 15.555 -24.781 0.538 1 95.38 527 TRP B C 1
ATOM 8256 O O . TRP B 1 527 ? 14.492 -25.016 -0.051 1 95.38 527 TRP B O 1
ATOM 8266 N N . GLN B 1 528 ? 16.719 -25.391 0.108 1 96.44 528 GLN B N 1
ATOM 8267 C CA . GLN B 1 528 ? 16.75 -26.172 -1.118 1 96.44 528 GLN B CA 1
ATOM 8268 C C . GLN B 1 528 ? 15.875 -27.422 -0.992 1 96.44 528 GLN B C 1
ATOM 8270 O O . GLN B 1 528 ? 15.055 -27.703 -1.865 1 96.44 528 GLN B O 1
ATOM 8275 N N . ALA B 1 529 ? 16.094 -28.156 0.097 1 96.62 529 ALA B N 1
ATOM 8276 C CA . ALA B 1 529 ? 15.289 -29.344 0.331 1 96.62 529 ALA B CA 1
ATOM 8277 C C . ALA B 1 529 ? 13.812 -29 0.497 1 96.62 529 ALA B C 1
ATOM 8279 O O . ALA B 1 529 ? 12.938 -29.734 0.041 1 96.62 529 ALA B O 1
ATOM 8280 N N . ARG B 1 530 ? 13.547 -27.969 1.143 1 96.81 530 ARG B N 1
ATOM 8281 C CA . ARG B 1 530 ? 12.188 -27.531 1.425 1 96.81 530 ARG B CA 1
ATOM 8282 C C . ARG B 1 530 ? 11.453 -27.141 0.141 1 96.81 530 ARG B C 1
ATOM 8284 O O . ARG B 1 530 ? 10.273 -27.453 -0.021 1 96.81 530 ARG B O 1
ATOM 8291 N N . PHE B 1 531 ? 12.141 -26.453 -0.756 1 97.94 531 PHE B N 1
ATOM 8292 C CA . PHE B 1 531 ? 11.508 -25.953 -1.969 1 97.94 531 PHE B CA 1
ATOM 8293 C C . PHE B 1 531 ? 11.461 -27.031 -3.045 1 97.94 531 PHE B C 1
ATOM 8295 O O . PHE B 1 531 ? 10.5 -27.109 -3.807 1 97.94 531 PHE B O 1
ATOM 8302 N N . TRP B 1 532 ? 12.508 -27.953 -3.07 1 98.19 532 TRP B N 1
ATOM 8303 C CA . TRP B 1 532 ? 12.672 -28.781 -4.266 1 98.19 532 TRP B CA 1
ATOM 8304 C C . TRP B 1 532 ? 12.75 -30.266 -3.904 1 98.19 532 TRP B C 1
ATOM 8306 O O . TRP B 1 532 ? 12.719 -31.125 -4.785 1 98.19 532 TRP B O 1
ATOM 8316 N N . GLY B 1 533 ? 12.82 -30.594 -2.65 1 97.25 533 GLY B N 1
ATOM 8317 C CA . GLY B 1 533 ? 12.906 -31.984 -2.234 1 97.25 533 GLY B CA 1
ATOM 8318 C C . GLY B 1 533 ? 14.062 -32.719 -2.869 1 97.25 533 GLY B C 1
ATOM 8319 O O . GLY B 1 533 ? 15.195 -32.25 -2.855 1 97.25 533 GLY B O 1
ATOM 8320 N N . ASP B 1 534 ? 13.742 -33.875 -3.426 1 96.94 534 ASP B N 1
ATOM 8321 C CA . ASP B 1 534 ? 14.75 -34.781 -3.998 1 96.94 534 ASP B CA 1
ATOM 8322 C C . ASP B 1 534 ? 15.211 -34.25 -5.363 1 96.94 534 ASP B C 1
ATOM 8324 O O . ASP B 1 534 ? 16.125 -34.844 -5.969 1 96.94 534 ASP B O 1
ATOM 8328 N N . ASN B 1 535 ? 14.703 -33.188 -5.812 1 98.12 535 ASN B N 1
ATOM 8329 C CA . ASN B 1 535 ? 15.008 -32.688 -7.148 1 98.12 535 ASN B CA 1
ATOM 8330 C C . ASN B 1 535 ? 16.219 -31.75 -7.141 1 98.12 535 ASN B C 1
ATOM 8332 O O . ASN B 1 535 ? 16.672 -31.312 -8.195 1 98.12 535 ASN B O 1
ATOM 8336 N N . VAL B 1 536 ? 16.812 -31.453 -6.035 1 97.75 536 VAL B N 1
ATOM 8337 C CA . VAL B 1 536 ? 17.844 -30.422 -5.863 1 97.75 536 VAL B CA 1
ATOM 8338 C C . VAL B 1 536 ? 19.016 -30.703 -6.793 1 97.75 536 VAL B C 1
ATOM 8340 O O . VAL B 1 536 ? 19.406 -29.844 -7.582 1 97.75 536 VAL B O 1
ATOM 8343 N N . ALA B 1 537 ? 19.5 -31.891 -6.766 1 98.06 537 ALA B N 1
ATOM 8344 C CA . ALA B 1 537 ? 20.703 -32.219 -7.527 1 98.06 537 ALA B CA 1
ATOM 8345 C C . ALA B 1 537 ? 20.453 -32.062 -9.023 1 98.06 537 ALA B C 1
ATOM 8347 O O . ALA B 1 537 ? 21.281 -31.484 -9.734 1 98.06 537 ALA B O 1
ATOM 8348 N N . ARG B 1 538 ? 19.406 -32.594 -9.492 1 98.25 538 ARG B N 1
ATOM 8349 C CA . ARG B 1 538 ? 19.078 -32.531 -10.914 1 98.25 538 ARG B CA 1
ATOM 8350 C C . ARG B 1 538 ? 18.844 -31.078 -11.344 1 98.25 538 ARG B C 1
ATOM 8352 O O . ARG B 1 538 ? 19.281 -30.656 -12.422 1 98.25 538 ARG B O 1
ATOM 8359 N N . LEU B 1 539 ? 18.172 -30.297 -10.516 1 98.5 539 LEU B N 1
ATOM 8360 C CA . LEU B 1 539 ? 17.922 -28.891 -10.805 1 98.5 539 LEU B CA 1
ATOM 8361 C C . LEU B 1 539 ? 19.234 -28.125 -10.914 1 98.5 539 LEU B C 1
ATOM 8363 O O . LEU B 1 539 ? 19.406 -27.297 -11.812 1 98.5 539 LEU B O 1
ATOM 8367 N N . LEU B 1 540 ? 20.125 -28.359 -10.031 1 97.62 540 LEU B N 1
ATOM 8368 C CA . LEU B 1 540 ? 21.422 -27.672 -10.039 1 97.62 540 LEU B CA 1
ATOM 8369 C C . LEU B 1 540 ? 22.234 -28.062 -11.266 1 97.62 540 LEU B C 1
ATOM 8371 O O . LEU B 1 540 ? 22.984 -27.234 -11.805 1 97.62 540 LEU B O 1
ATOM 8375 N N . ALA B 1 541 ? 22.078 -29.266 -11.703 1 98.12 541 ALA B N 1
ATOM 8376 C CA . ALA B 1 541 ? 22.75 -29.703 -12.93 1 98.12 541 ALA B CA 1
ATOM 8377 C C . ALA B 1 541 ? 22.219 -28.938 -14.141 1 98.12 541 ALA B C 1
ATOM 8379 O O . ALA B 1 541 ? 22.984 -28.516 -15.008 1 98.12 541 ALA B O 1
ATOM 8380 N N . VAL B 1 542 ? 20.938 -28.766 -14.195 1 98.06 542 VAL B N 1
ATOM 8381 C CA . VAL B 1 542 ? 20.344 -28 -15.281 1 98.06 542 VAL B CA 1
ATOM 8382 C C . VAL B 1 542 ? 20.844 -26.562 -15.227 1 98.06 542 VAL B C 1
ATOM 8384 O O . VAL B 1 542 ? 21.172 -25.969 -16.266 1 98.06 542 VAL B O 1
ATOM 8387 N N . LYS B 1 543 ? 20.891 -25.969 -14.016 1 97.88 543 LYS B N 1
ATOM 8388 C CA . LYS B 1 543 ? 21.391 -24.609 -13.828 1 97.88 543 LYS B CA 1
ATOM 8389 C C . LYS B 1 543 ? 22.828 -24.484 -14.359 1 97.88 543 LYS B C 1
ATOM 8391 O O . LYS B 1 543 ? 23.141 -23.531 -15.078 1 97.88 543 LYS B O 1
ATOM 8396 N N . LYS B 1 544 ? 23.625 -25.406 -14.07 1 96.94 544 LYS B N 1
ATOM 8397 C CA . LYS B 1 544 ? 25 -25.375 -14.523 1 96.94 544 LYS B CA 1
ATOM 8398 C C . LYS B 1 544 ? 25.078 -25.469 -16.047 1 96.94 544 LYS B C 1
ATOM 8400 O O . LYS B 1 544 ? 25.938 -24.812 -16.672 1 96.94 544 LYS B O 1
ATOM 8405 N N . GLN B 1 545 ? 24.266 -26.219 -16.594 1 96.12 545 GLN B N 1
ATOM 8406 C CA . GLN B 1 545 ? 24.234 -26.406 -18.047 1 96.12 545 GLN B CA 1
ATOM 8407 C C . GLN B 1 545 ? 23.844 -25.125 -18.766 1 96.12 545 GLN B C 1
ATOM 8409 O O . GLN B 1 545 ? 24.453 -24.75 -19.766 1 96.12 545 GLN B O 1
ATOM 8414 N N . TYR B 1 546 ? 22.859 -24.438 -18.297 1 96.12 546 TYR B N 1
ATOM 8415 C CA . TYR B 1 546 ? 22.266 -23.344 -19.062 1 96.12 546 TYR B CA 1
ATOM 8416 C C . TYR B 1 546 ? 22.797 -21.984 -18.594 1 96.12 546 TYR B C 1
ATOM 8418 O O . TYR B 1 546 ? 22.672 -20.984 -19.312 1 96.12 546 TYR B O 1
ATOM 8426 N N . ASP B 1 547 ? 23.328 -21.922 -17.453 1 96.75 547 ASP B N 1
ATOM 8427 C CA . ASP B 1 547 ? 23.906 -20.688 -16.906 1 96.75 547 ASP B CA 1
ATOM 8428 C C . ASP B 1 547 ? 25.234 -20.969 -16.203 1 96.75 547 ASP B C 1
ATOM 8430 O O . ASP B 1 547 ? 25.375 -20.672 -15.016 1 96.75 547 ASP B O 1
ATOM 8434 N N . PRO B 1 548 ? 26.172 -21.422 -16.906 1 94.44 548 PRO B N 1
ATOM 8435 C CA . PRO B 1 548 ? 27.438 -21.812 -16.297 1 94.44 548 PRO B CA 1
ATOM 8436 C C . PRO B 1 548 ? 28.172 -20.625 -15.641 1 94.44 548 PRO B C 1
ATOM 8438 O O . PRO B 1 548 ? 28.969 -20.828 -14.719 1 94.44 548 PRO B O 1
ATOM 8441 N N . GLN B 1 549 ? 27.922 -19.422 -16.016 1 94.31 549 GLN B N 1
ATOM 8442 C CA . GLN B 1 549 ? 28.625 -18.25 -15.484 1 94.31 549 GLN B CA 1
ATOM 8443 C C . GLN B 1 549 ? 27.844 -17.609 -14.344 1 94.31 549 GLN B C 1
ATOM 8445 O O . GLN B 1 549 ? 28.281 -16.609 -13.781 1 94.31 549 GLN B O 1
ATOM 8450 N N . GLY B 1 550 ? 26.719 -18.125 -14.062 1 94.94 550 GLY B N 1
ATOM 8451 C CA . GLY B 1 550 ? 25.938 -17.609 -12.953 1 94.94 550 GLY B CA 1
ATOM 8452 C C . GLY B 1 550 ? 25.422 -16.203 -13.195 1 94.94 550 GLY B C 1
ATOM 8453 O O . GLY B 1 550 ? 25.484 -15.344 -12.312 1 94.94 550 GLY B O 1
ATOM 8454 N N . ARG B 1 551 ? 24.922 -15.977 -14.359 1 95.94 551 ARG B N 1
ATOM 8455 C CA . ARG B 1 551 ? 24.469 -14.648 -14.75 1 95.94 551 ARG B CA 1
ATOM 8456 C C . ARG B 1 551 ? 23.109 -14.336 -14.164 1 95.94 551 ARG B C 1
ATOM 8458 O O . ARG B 1 551 ? 22.766 -13.164 -13.953 1 95.94 551 ARG B O 1
ATOM 8465 N N . MET B 1 552 ? 22.328 -15.312 -13.945 1 97.38 552 MET B N 1
ATOM 8466 C CA . MET B 1 552 ? 20.984 -15.141 -13.383 1 97.38 552 MET B CA 1
ATOM 8467 C C . MET B 1 552 ? 20.859 -15.883 -12.055 1 97.38 552 MET B C 1
ATOM 8469 O O . MET B 1 552 ? 20.625 -17.094 -12.039 1 97.38 552 MET B O 1
ATOM 8473 N N . VAL B 1 553 ? 20.984 -15.164 -10.992 1 95.5 553 VAL B N 1
ATOM 8474 C CA . VAL B 1 553 ? 20.906 -15.719 -9.648 1 95.5 553 VAL B CA 1
ATOM 8475 C C . VAL B 1 553 ? 19.984 -14.844 -8.789 1 95.5 553 VAL B C 1
ATOM 8477 O O . VAL B 1 553 ? 20.078 -13.617 -8.82 1 95.5 553 VAL B O 1
ATOM 8480 N N . VAL B 1 554 ? 19.047 -15.461 -8.109 1 95.31 554 VAL B N 1
ATOM 8481 C CA . VAL B 1 554 ? 18.156 -14.75 -7.195 1 95.31 554 VAL B CA 1
ATOM 8482 C C . VAL B 1 554 ? 18.25 -15.367 -5.801 1 95.31 554 VAL B C 1
ATOM 8484 O O . VAL B 1 554 ? 18.609 -16.547 -5.656 1 95.31 554 VAL B O 1
ATOM 8487 N N . PRO B 1 555 ? 17.953 -14.586 -4.75 1 93.88 555 PRO B N 1
ATOM 8488 C CA . PRO B 1 555 ? 17.969 -15.156 -3.398 1 93.88 555 PRO B CA 1
ATOM 8489 C C . PRO B 1 555 ? 17.062 -16.375 -3.266 1 93.88 555 PRO B C 1
ATOM 8491 O O . PRO B 1 555 ? 15.922 -16.359 -3.738 1 93.88 555 PRO B O 1
ATOM 8494 N N . TYR B 1 556 ? 17.672 -17.469 -2.697 1 95.19 556 TYR B N 1
ATOM 8495 C CA . TYR B 1 556 ? 16.969 -18.719 -2.475 1 95.19 556 TYR B CA 1
ATOM 8496 C C . TYR B 1 556 ? 16.5 -19.328 -3.791 1 95.19 556 TYR B C 1
ATOM 8498 O O . TYR B 1 556 ? 15.438 -19.938 -3.854 1 95.19 556 TYR B O 1
ATOM 8506 N N . GLY B 1 557 ? 17.172 -19 -4.875 1 96 557 GLY B N 1
ATOM 8507 C CA . GLY B 1 557 ? 16.953 -19.609 -6.176 1 96 557 GLY B CA 1
ATOM 8508 C C . GLY B 1 557 ? 18.109 -20.484 -6.625 1 96 557 GLY B C 1
ATOM 8509 O O . GLY B 1 557 ? 19.094 -20.656 -5.887 1 96 557 GLY B O 1
ATOM 8510 N N . LEU B 1 558 ? 17.984 -21.031 -7.828 1 96.25 558 LEU B N 1
ATOM 8511 C CA . LEU B 1 558 ? 19.016 -21.938 -8.359 1 96.25 558 LEU B CA 1
ATOM 8512 C C . LEU B 1 558 ? 20.344 -21.203 -8.508 1 96.25 558 LEU B C 1
ATOM 8514 O O . LEU B 1 558 ? 20.406 -20.125 -9.102 1 96.25 558 LEU B O 1
ATOM 8518 N N . GLY B 1 559 ? 21.359 -21.75 -7.891 1 92.62 559 GLY B N 1
ATOM 8519 C CA . GLY B 1 559 ? 22.688 -21.188 -8.016 1 92.62 559 GLY B CA 1
ATOM 8520 C C . GLY B 1 559 ? 23.031 -20.188 -6.918 1 92.62 559 GLY B C 1
ATOM 8521 O O . GLY B 1 559 ? 24.172 -19.734 -6.816 1 92.62 559 GLY B O 1
ATOM 8522 N N . TRP B 1 560 ? 22.062 -19.906 -6.043 1 93 560 TRP B N 1
ATOM 8523 C CA . TRP B 1 560 ? 22.281 -18.938 -4.973 1 93 560 TRP B CA 1
ATOM 8524 C C . TRP B 1 560 ? 22.938 -19.594 -3.764 1 93 560 TRP B C 1
ATOM 8526 O O . TRP B 1 560 ? 22.672 -20.766 -3.469 1 93 560 TRP B O 1
ATOM 8536 N N . SER B 1 561 ? 23.859 -18.906 -3.162 1 83.81 561 SER B N 1
ATOM 8537 C CA . SER B 1 561 ? 24.453 -19.297 -1.884 1 83.81 561 SER B CA 1
ATOM 8538 C C . SER B 1 561 ? 24.547 -18.109 -0.935 1 83.81 561 SER B C 1
ATOM 8540 O O . SER B 1 561 ? 24.672 -16.969 -1.376 1 83.81 561 SER B O 1
ATOM 8542 N N . GLU B 1 562 ? 24.172 -18.422 0.343 1 68.75 562 GLU B N 1
ATOM 8543 C CA . GLU B 1 562 ? 24.266 -17.359 1.343 1 68.75 562 GLU B CA 1
ATOM 8544 C C . GLU B 1 562 ? 25.641 -16.703 1.321 1 68.75 562 GLU B C 1
ATOM 8546 O O . GLU B 1 562 ? 25.766 -15.508 1.593 1 68.75 562 GLU B O 1
ATOM 8551 N N . GLN B 1 563 ? 26.719 -17.547 1.172 1 52.09 563 GLN B N 1
ATOM 8552 C CA . GLN B 1 563 ? 28.078 -17.031 1.204 1 52.09 563 GLN B CA 1
ATOM 8553 C C . GLN B 1 563 ? 28.312 -16 0.108 1 52.09 563 GLN B C 1
ATOM 8555 O O . GLN B 1 563 ? 29.141 -15.094 0.259 1 52.09 563 GLN B O 1
ATOM 8560 N N . GLY B 1 564 ? 27.703 -16.125 -0.888 1 43.66 564 GLY B N 1
ATOM 8561 C CA . GLY B 1 564 ? 27.938 -15.156 -1.942 1 43.66 564 GLY B CA 1
ATOM 8562 C C . GLY B 1 564 ? 27.344 -13.797 -1.644 1 43.66 564 GLY B C 1
ATOM 8563 O O . GLY B 1 564 ? 27.5 -12.859 -2.436 1 43.66 564 GLY B O 1
ATOM 8564 N N . GLN B 1 565 ? 26.312 -13.641 -0.817 1 44.16 565 GLN B N 1
ATOM 8565 C CA . GLN B 1 565 ? 25.688 -12.359 -0.481 1 44.16 565 GLN B CA 1
ATOM 8566 C C . GLN B 1 565 ? 26.281 -11.789 0.803 1 44.16 565 GLN B C 1
ATOM 8568 O O . GLN B 1 565 ? 26.547 -12.523 1.754 1 44.16 565 GLN B O 1
#

Solvent-accessible surface area (backbone atoms only — not comparable to full-atom values): 57688 Å² total; per-residue (Å²): 134,82,88,61,87,72,82,82,69,82,80,78,76,73,79,70,76,69,76,68,75,71,80,61,90,72,79,74,73,66,82,60,62,62,49,69,67,59,47,51,52,55,53,70,63,35,57,87,82,30,46,78,34,43,79,85,36,71,68,30,52,36,63,51,59,44,50,24,52,66,41,72,48,53,42,22,30,39,33,34,32,55,33,60,62,27,47,33,42,50,34,35,48,25,53,74,67,75,34,35,43,24,44,23,56,64,39,79,41,47,50,39,51,41,49,37,67,53,11,43,27,40,33,34,50,62,33,41,57,73,46,77,41,70,92,76,34,30,33,38,32,21,29,21,23,29,42,21,56,49,34,45,53,30,30,78,74,64,51,20,30,62,56,42,57,61,38,31,52,43,26,52,46,58,37,31,16,43,25,27,59,24,73,46,10,15,64,66,12,34,22,25,60,37,50,57,32,40,30,28,28,31,54,75,30,49,44,31,36,24,23,92,75,10,34,26,38,42,44,83,38,94,86,40,53,96,64,68,46,78,44,93,53,68,43,72,60,36,59,64,37,21,36,45,23,20,56,38,59,44,32,68,41,51,64,51,30,39,28,31,48,46,42,78,40,37,62,22,26,32,36,41,35,41,36,36,54,31,66,59,85,83,46,61,66,60,48,52,52,34,35,60,69,63,25,22,41,69,52,57,64,67,58,43,42,45,44,23,33,48,31,45,39,41,75,28,77,72,28,63,51,62,84,80,50,74,64,78,65,25,78,63,30,53,16,41,44,40,42,34,37,36,34,54,32,72,47,83,53,47,64,77,65,32,62,66,53,42,46,62,74,62,60,70,52,93,81,48,52,82,85,35,48,51,72,43,78,45,78,33,90,27,49,50,52,43,40,60,74,59,36,75,78,67,74,57,44,33,45,33,34,34,52,32,35,32,37,53,88,50,29,29,58,67,47,46,54,51,52,53,51,26,49,50,44,23,44,65,56,46,58,56,72,61,70,33,69,48,59,62,46,46,53,36,39,36,39,37,37,39,42,32,64,25,31,57,69,33,91,44,48,85,62,34,33,58,14,64,49,71,33,53,13,30,31,36,44,32,39,35,16,23,31,80,51,64,87,46,46,65,41,22,37,46,16,39,30,64,27,45,52,66,49,53,75,76,28,66,19,33,60,72,71,46,40,31,59,58,96,80,31,44,72,62,88,56,46,62,50,24,42,21,35,90,40,44,66,63,46,51,50,48,39,46,72,54,34,71,81,60,40,27,57,26,84,94,32,54,89,48,54,74,84,79,104,147,82,81,71,88,74,81,82,80,78,78,76,77,74,79,72,78,71,76,70,76,73,82,60,88,70,77,73,72,66,83,59,65,63,49,69,69,58,48,50,51,54,53,70,63,36,57,88,80,30,46,78,34,43,78,86,36,70,68,29,53,37,63,50,58,44,48,26,51,65,41,73,48,54,42,21,29,38,34,36,32,55,34,61,63,28,48,32,43,50,37,34,49,26,54,75,67,75,33,36,43,24,43,22,54,65,39,80,42,47,54,40,50,39,48,36,68,53,11,42,28,40,33,34,50,62,32,42,57,75,46,77,40,70,93,75,34,30,33,37,31,22,30,21,22,31,40,21,56,50,34,46,55,31,31,77,75,65,52,20,28,62,57,42,57,64,38,29,53,42,23,52,47,58,36,30,15,43,25,26,58,24,74,46,11,14,64,66,11,34,21,26,60,38,50,58,31,39,32,28,28,32,52,76,31,49,45,32,36,25,22,93,73,10,36,27,39,44,44,82,40,94,83,42,54,94,64,67,48,79,46,91,54,68,44,72,61,34,59,63,36,21,34,45,22,19,55,38,59,44,32,68,41,50,62,52,31,40,28,30,47,46,40,78,38,38,62,22,24,32,35,41,33,42,35,36,55,31,67,59,86,82,45,61,67,60,47,53,52,33,37,59,67,63,27,21,41,68,53,57,63,68,58,41,45,46,45,23,33,47,32,42,40,40,76,26,79,74,29,62,51,62,84,80,50,74,65,77,65,24,79,62,32,55,17,42,44,38,43,32,35,35,35,55,31,74,48,84,53,46,64,80,66,33,64,64,55,43,48,63,74,62,59,70,52,93,82,50,52,82,84,36,49,52,73,43,78,46,78,32,89,27,49,50,51,43,40,58,74,57,38,75,79,68,75,56,46,33,46,34,34,33,52,32,35,32,37,53,89,49,29,30,57,67,47,47,54,50,51,52,50,26,50,51,44,24,44,64,56,46,58,55,73,60,70,33,70,46,59,64,46,47,51,35,39,38,39,36,37,40,41,32,63,25,31,56,69,32,92,43,49,85,61,36,34,57,14,63,50,72,34,53,12,31,31,38,44,32,39,35,16,21,29,81,50,64,88,46,46,65,41,23,37,45,15,38,30,66,28,45,52,66,48,53,75,75,28,69,18,32,60,71,72,45,40,32,61,58,96,82,31,45,71,63,88,56,45,60,50,23,42,22,36,91,39,44,66,63,44,51,52,48,39,46,70,54,33,70,82,61,38,28,56,25,84,94,30,55,87,48,53,75,84,80,103

Secondary structure (DSSP, 8-state):
--TT--------------------SS------PPPHHHHHHHHHTS-TTSEEE-TTSHHHHHHT--SSTT-----SEEEE-SSHHHHHHHHHHHHHTT--EEEESS---TT-TT--TT-EEEEGGG---EEEEGGGTEEEEETT--HHHHHHHHHHHHSEE----S-TTS-HHHHHHT----TTHHHH--TGGGEEEEEEE-TTS-EEEEETTEEEEEE--TT--S-PEEEEEEE---HHHHHHTTS-SSSS-EEEEEEEE-EEPPSS-EEEEEEEEE--TT-HHHHHHIIIIIS-HHHHHHH-TTEEEEEEEE--SS----TTS-TTTGGG--EEEEEEEEE-SS-TTHHHH-HHHHHHHT---TT--GGGEEEEEEE-SSHHHHHHHT---S--TTEEEEEEEE-GGG-SHHHHHHHHHHHHHHHHHH-S--SSTT---EEEEEEEE--STTTTT-TTGGGS---HHHHH-SEEEEEEEE-SSGGGHHHHHHHHHHHHHHHHHH-----GGG---BTTBT--TTHHHHHHGGGHHHHHHHHHHH-TT--S--TTSTT--STT-/--S---------------------SS------PPPHHHHHHHHHTS-TTSEEE-TTSHHHHHHT--SSTT-----SEEEE-SSHHHHHHHHHHHHHTT--EEEESS---TT-TT--TT-EEEEGGG---EEEEGGGTEEEEETT--HHHHHHHHHHHHSEE----S-TTS-HHHHHHT----TTHHHH--TGGGEEEEEEE-TTS-EEEEETTEEEEEE--TT--S-PEEEEEEE---HHHHHHTTS-SSSS-EEEEEEEE-EEPPSEEEEEEEEEEE--TT-HHHHHHIIIIIS-HHHHHHH-TTEEEEEEEE--SS----TTS-TTTGGG--EEEEEEEEEEES-TTHHHH-HHHHHHHT---TT--GGGEEEEEEE-SSHHHHHHHT---S--TTEEEEEEEE-GGG-SHHHHHHHHHHHHHHHHHH-S--SSTT---EEEEEEEE--STTTTT-TTGGGS---HHHHH-SEEEEEEEE-SSGGGHHHHHHHHHHHHHHHHHH-----GGG---BTTBT--TTHHHHHHGGGHHHHHHHHHHH-TT--S--TTSTT--STT-

Organism: Tetradesmus obliquus (NCBI:txid3088)

Radius of gyration: 31.03 Å; Cα contacts (8 Å, |Δi|>4): 2577; chains: 2; bounding box: 108×78×93 Å

Sequence (1130 aa):
MALVQQKMRIAAIAVLLLCSVAASVHGQQQQCRLGDSLAAELRSQLRPESLVLLPFSAAYRRDIVLRSTNFQSYPQVIVHPAKVKDVVAAVRFAAKNNLTVSVKGTGHDYNGRCSSDGSLNINTRLLNDVFFDVRQNKTFFGAGATFGDIIKPAVLKHGRAVVSGHDLTVGPGGCLLGGCHGALARLHGLGADNVQSIVLVTPTGQLVKASNRGVHQMNTLPNGDLDFKEGKQVTPDTSLFWALRGGGGGSLGVVVQFGMQLVPAPTAVQTVTVTWLLYDAQGKQIRDIFNAFVFNASFWQALGPHWAAWSVGSVPRNCSAPQGISSGTAASCAGQAALSFVCVGDDPLAVEKTPGIRAILNYRAPWVSDMTYYSTKTSYRSYYDFMYHNADTSNYQRQFVSNVFLSPQDMNPSATGRLFTALETMQRVAAVPLAGPDSFETLGFVVSLVGGGAVPGHPEAAKTSISRAFRTFAAELVLTAGGKDPAWDLRAYQAVSDAIAPLYKLYPGSYQNEVSSAEGFNRVPDWQARFWGDNVARLLAVKKQYDPQGRMVVPYGLGWSEQGQMALVQQKMRIAAIAVLLLCSVAASVHGQQQQCRLGDSLAAELRSQLRPESLVLLPFSAAYRRDIVLRSTNFQSYPQVIVHPAKVKDVVAAVRFAAKNNLTVSVKGTGHDYNGRCSSDGSLNINTRLLNDVFFDVRQNKTFFGAGATFGDIIKPAVLKHGRAVVSGHDLTVGPGGCLLGGCHGALARLHGLGADNVQSIVLVTPTGQLVKASNRGVHQMNTLPNGDLDFKEGKQVTPDTSLFWALRGGGGGSLGVVVQFGMQLVPAPTAVQTVTVTWLLYDAQGKQIRDIFNAFVFNASFWQALGPHWAAWSVGSVPRNCSAPQGISSGTAASCAGQAALSFVCVGDDPLAVEKTPGIRAILNYRAPWVSDMTYYSTKTSYRSYYDFMYHNADTSNYQRQFVSNVFLSPQDMNPSATGRLFTALETMQRVAAVPLAGPDSFETLGFVVSLVGGGAVPGHPEAAKTSISRAFRTFAAELVLTAGGKDPAWDLRAYQAVSDAIAPLYKLYPGSYQNEVSSAEGFNRVPDWQARFWGDNVARLLAVKKQYDPQGRMVVPYGLGWSEQGQ